Protein AF-0000000072259873 (afdb_homodimer)

InterPro domains:
  IPR001106 Aromatic amino acid lyase [PF00221] (1-383)
  IPR001106 Aromatic amino acid lyase [PTHR10362] (7-367)
  IPR001106 Aromatic amino acid lyase [cd00332] (1-366)
  IPR008948 L-Aspartase-like [SSF48557] (2-415)
  IPR022313 Phenylalanine/histidine ammonia-lyases, active site [PS00488] (54-70)
  IPR024083 Fumarase/histidase, N-terminal [G3DSA:1.10.275.10] (1-112)

Nearest PDB structures (foldseek):
  6v6h-assembly1_A  TM=9.613E-01  e=2.493E-31  Trypanosoma cruzi
  6v6h-assembly1_C  TM=9.613E-01  e=3.121E-31  Trypanosoma cruzi
  6v6h-assembly1_B  TM=9.587E-01  e=5.595E-31  Trypanosoma cruzi
  6s7q-assembly1_D  TM=9.414E-01  e=9.448E-26  Treponema denticola
  2nyn-assembly1_D  TM=9.181E-01  e=4.442E-23  Trichormus variabilis

Sequence (874 aa):
MGVGEPIPVEISKLMLILKLHALAKGFSGIQGQTLDRILWHIENDIIPVVPKQGSVGASGDLAPLSHLFLPLIGLGKVHVNGKILPTAEVLQEHHLSPIHLGPKEGLGLINGTQFIAAFGVKVLERFYNILAHADITGAMMLEGLLGSIKPFSSELHQLRPYKGNQHVAQTILNLLHESEIVHSHATCARVQDPYSLRCMPQVHGASRNAWLHLKQILEIEINSVTDNPVVFDENHTISGGNFHGQPIAMPLDYACFAASEIGNISDRRIYLSLEGDTPGVPKLLLKETGLNSGFMIPQYTTAALASENKGLCFPSSADSIPTSLGQEDHVSMGSIGARKALQVIENVEKILGVELFCAAQAVDFHAPLKSGKIMAALHEHVRTKIKHITEDQIMYEDMETAIEMIRSGELLNLAREIAEKEGLELETKWSGEFESYMGVGEPIPVEISKLMLILKLHALAKGFSGIQGQTLDRILWHIENDIIPVVPKQGSVGASGDLAPLSHLFLPLIGLGKVHVNGKILPTAEVLQEHHLSPIHLGPKEGLGLINGTQFIAAFGVKVLERFYNILAHADITGAMMLEGLLGSIKPFSSELHQLRPYKGNQHVAQTILNLLHESEIVHSHATCARVQDPYSLRCMPQVHGASRNAWLHLKQILEIEINSVTDNPVVFDENHTISGGNFHGQPIAMPLDYACFAASEIGNISDRRIYLSLEGDTPGVPKLLLKETGLNSGFMIPQYTTAALASENKGLCFPSSADSIPTSLGQEDHVSMGSIGARKALQVIENVEKILGVELFCAAQAVDFHAPLKSGKIMAALHEHVRTKIKHITEDQIMYEDMETAIEMIRSGELLNLAREIAEKEGLELETKWSGEFESY

Organism: Indibacter alkaliphilus (strain CCUG 57479 / KCTC 22604 / LW1) (NCBI:txid1189612)

Solvent-accessible surface area (backbone atoms only — not comparable to full-atom values): 43579 Å² total; per-residue (Å²): 113,46,42,72,63,60,50,60,65,70,48,44,44,41,25,53,53,47,44,51,55,34,51,68,70,62,37,41,69,63,60,69,66,60,54,52,50,55,49,49,30,64,75,67,52,45,32,39,51,27,37,63,39,63,46,52,11,48,58,9,22,37,23,42,31,45,36,50,48,30,45,52,54,35,34,59,38,23,35,48,92,92,38,79,40,53,22,47,59,54,31,53,77,67,74,46,76,58,55,83,73,56,94,48,29,62,51,41,62,23,27,15,39,38,64,36,49,27,42,44,54,50,34,55,56,53,50,48,48,48,56,55,46,48,48,52,37,46,42,43,32,33,45,27,54,62,37,75,69,65,38,37,39,65,75,64,35,62,41,42,67,44,67,31,27,41,40,42,18,48,38,38,51,39,46,48,43,81,20,44,44,46,58,71,51,72,79,51,87,76,81,72,65,35,32,46,66,36,25,42,24,38,51,55,8,35,29,45,48,39,48,48,53,36,50,60,51,47,57,49,55,72,70,20,50,28,39,55,54,33,32,80,50,98,88,40,69,45,63,50,33,54,16,52,25,36,57,58,12,48,44,32,27,43,33,23,33,34,46,37,41,56,25,46,38,45,41,42,45,46,54,58,58,34,65,35,81,38,90,72,34,39,45,27,60,22,81,70,45,79,97,40,62,54,52,50,63,64,46,52,53,31,50,51,45,40,53,52,34,48,72,58,34,50,43,38,42,53,42,65,67,60,38,77,94,51,46,40,39,50,29,12,20,16,46,56,17,27,55,43,24,42,50,33,44,54,46,28,35,48,34,50,6,46,32,39,53,52,17,51,52,33,41,60,51,50,60,88,54,41,56,7,72,43,42,37,50,50,49,51,55,48,48,74,78,40,71,84,69,74,65,73,66,91,52,65,67,55,40,52,52,32,22,48,44,48,72,70,41,53,56,60,54,47,39,53,50,45,20,59,77,68,73,45,64,64,76,53,98,47,35,79,66,75,68,58,129,114,46,41,72,62,62,49,60,66,70,47,43,44,42,24,52,52,46,44,51,54,32,51,69,71,61,36,43,70,64,60,70,66,59,54,52,50,54,49,50,29,63,75,66,53,45,33,40,50,26,36,64,39,62,46,53,11,48,56,9,20,38,24,41,31,44,36,52,49,30,44,52,56,36,35,59,38,24,35,48,93,90,38,78,40,53,23,48,60,54,31,54,77,69,74,48,76,58,55,83,73,55,92,50,29,62,49,41,62,22,28,15,38,36,64,36,48,29,40,44,53,51,35,54,56,53,50,49,49,48,55,56,47,49,49,52,36,48,43,44,32,32,46,28,54,61,39,75,69,65,40,38,37,66,74,64,36,63,41,42,65,44,66,30,27,41,40,43,18,48,37,39,51,39,47,47,43,83,19,45,45,46,59,70,50,73,80,49,86,75,81,72,68,34,30,47,66,36,24,41,26,40,50,56,7,35,30,44,48,40,48,47,52,35,49,58,50,48,56,49,54,72,71,19,49,27,39,54,54,32,32,79,50,98,88,40,68,43,61,49,33,53,14,52,27,36,57,56,12,47,44,33,28,42,34,24,31,35,46,37,40,54,24,46,38,45,40,41,45,46,53,56,58,34,66,35,80,39,90,72,33,38,44,28,59,22,83,68,46,78,96,39,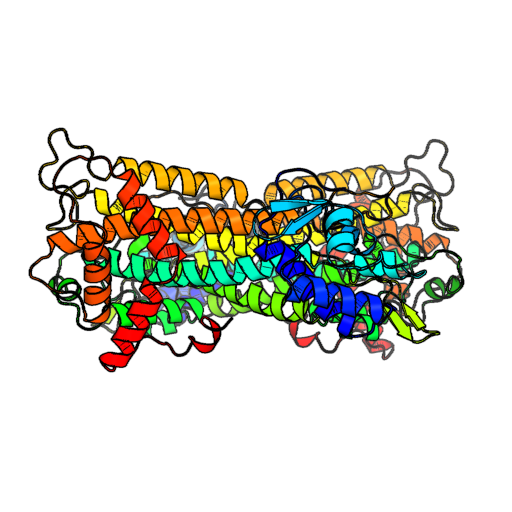62,53,52,51,63,64,47,52,53,30,50,51,44,40,52,52,34,48,72,58,32,51,43,37,41,52,41,63,68,62,37,77,94,51,45,41,38,49,28,12,20,16,45,54,19,25,53,42,25,40,51,34,45,54,46,27,35,46,33,50,5,44,32,38,54,52,17,51,52,32,42,58,52,50,60,88,54,42,57,6,71,44,45,37,52,51,48,51,54,48,48,74,77,40,71,85,69,73,64,75,67,91,50,65,68,54,41,52,52,32,20,47,45,50,71,70,41,53,58,63,53,48,38,53,52,45,20,60,76,68,72,46,64,65,77,53,98,47,35,77,66,74,72,58,127

pLDDT: mean 95.48, std 5.43, range [57.72, 98.94]

Secondary structure (DSSP, 8-state):
--EEEEPPHHHHHHHHHHHHHHHHTS-S---HHHHHHHHHHHHTT-EE--EEE----TTBTHHHHHHHHGGGGT-SEEEETTEEEEHHHHHHHTT-PPP---TTHHHHHH-BSHHHHHHHHHHHHHHHHHHHHHHHHHHHHHHHTT--SGGG-HHHHHSS--HHHHHHHHHHHHHTTT-HHHHTTTT-S-----HHHHTHHHHHHHHHHHHHHHHHHHHHHHTS---SSEEEETTEEE--STT--HHHHHHHHHHHHHHHHHHHHHHHHHHHHHS--STT--GGG-S--SS--TTHHHHHHHHHHHHHHHHHTS-GGG----BGGGTB-----HHHHHHHHHHHHHHHHHHHHHHHHHHHHHHHTTTTS---HHHHHHHHHHHHHSPPP-S----HHHHHHHHHHHHHTHHHHHHHHHHHHHT-----TTHHHHS--/--EEEEPPHHHHHHHHHHHHHHHHTS-S---HHHHHHHHHHHHTT-EE--EEE----TTBTHHHHHHHHGGGGT-SEEEETTEEEEHHHHHHHTT-PPP---TTHHHHHH-BSHHHHHHHHHHHHHHHHHHHHHHHHHHHHHHHTT--SGGG-HHHHHSS--HHHHHHHHHHHHHTTT-HHHHTTTT-S-----HHHHTHHHHHHHHHHHHHHHHHHHHHHHTS---SSEEEETTEEE--STT--HHHHHHHHHHHHHHHHHHHHHHHHHHHHHS--STT--GGG-S--SS--TTHHHHHHHHHHHHHHHHHTS-GGG----BGGGTB-----HHHHHHHHHHHHHHHHHHHHHHHHHHHHHHHTTTTS---HHHHHHHHHHHHHSPPP-S----HHHHHHHHHHHHHTHHHHHHHHHHHHHT-----TTHHHHS--

Structure (mmCIF, N/CA/C/O backbone):
data_AF-0000000072259873-model_v1
#
loop_
_entity.id
_entity.type
_entity.pdbx_description
1 polymer 'Histidine ammonia-lyase'
#
loop_
_atom_site.group_PDB
_atom_site.id
_atom_site.type_symbol
_atom_site.label_atom_id
_atom_site.label_alt_id
_atom_site.label_comp_id
_atom_site.label_asym_id
_atom_site.label_entity_id
_atom_site.label_seq_id
_atom_site.pdbx_PDB_ins_code
_atom_site.Cartn_x
_atom_site.Cartn_y
_atom_site.Cartn_z
_atom_site.occupancy
_atom_site.B_iso_or_equiv
_atom_site.auth_seq_id
_atom_site.auth_comp_id
_atom_site.auth_asym_id
_atom_site.auth_atom_id
_atom_site.pdbx_PDB_model_num
ATOM 1 N N . MET A 1 1 ? 25.469 3.295 -15.711 1 82.06 1 MET A N 1
ATOM 2 C CA . MET A 1 1 ? 25.734 4.641 -15.211 1 82.06 1 MET A CA 1
ATOM 3 C C . MET A 1 1 ? 24.438 5.445 -15.086 1 82.06 1 MET A C 1
ATOM 5 O O . MET A 1 1 ? 23.516 5.27 -15.875 1 82.06 1 MET A O 1
ATOM 9 N N . GLY A 1 2 ? 24.469 6.309 -14.047 1 89.12 2 GLY A N 1
ATOM 10 C CA . GLY A 1 2 ? 23.312 7.152 -13.797 1 89.12 2 GLY A CA 1
ATOM 11 C C . GLY A 1 2 ? 23.438 8.523 -14.43 1 89.12 2 GLY A C 1
ATOM 12 O O . GLY A 1 2 ? 24.5 8.891 -14.945 1 89.12 2 GLY A O 1
ATOM 13 N N . VAL A 1 3 ? 22.297 9.289 -14.516 1 90.88 3 VAL A N 1
ATOM 14 C CA . VAL A 1 3 ? 22.25 10.625 -15.102 1 90.88 3 VAL A CA 1
ATOM 15 C C . VAL A 1 3 ? 21.391 11.547 -14.242 1 90.88 3 VAL A C 1
ATOM 17 O O . VAL A 1 3 ? 20.766 11.102 -13.273 1 90.88 3 VAL A O 1
ATOM 20 N N . GLY A 1 4 ? 21.469 12.852 -14.547 1 91.75 4 GLY A N 1
ATOM 21 C CA . GLY A 1 4 ? 20.625 13.844 -13.875 1 91.75 4 GLY A CA 1
ATOM 22 C C . GLY A 1 4 ? 21.344 14.547 -12.734 1 91.75 4 GLY A C 1
ATOM 23 O O . GLY A 1 4 ? 22.547 14.352 -12.523 1 91.75 4 GLY A O 1
ATOM 24 N N . GLU A 1 5 ? 20.625 15.398 -12.07 1 95.75 5 GLU A N 1
ATOM 25 C CA . GLU A 1 5 ? 21.172 16.125 -10.93 1 95.75 5 GLU A CA 1
ATOM 26 C C . GLU A 1 5 ? 21.578 15.156 -9.82 1 95.75 5 GLU A C 1
ATOM 28 O O . GLU A 1 5 ? 20.984 14.094 -9.656 1 95.75 5 GLU A O 1
ATOM 33 N N . PRO A 1 6 ? 22.672 15.516 -9.109 1 97 6 PRO A N 1
ATOM 34 C CA . PRO A 1 6 ? 23.047 14.672 -7.969 1 97 6 PRO A CA 1
ATOM 35 C C . PRO A 1 6 ? 21.938 14.594 -6.914 1 97 6 PRO A C 1
ATOM 37 O O . PRO A 1 6 ? 21.219 15.57 -6.695 1 97 6 PRO A O 1
ATOM 40 N N . ILE A 1 7 ? 21.859 13.438 -6.332 1 97.81 7 ILE A N 1
ATOM 41 C CA . ILE A 1 7 ? 20.984 13.352 -5.164 1 97.81 7 ILE A CA 1
ATOM 42 C C . ILE A 1 7 ? 21.562 14.211 -4.035 1 97.81 7 ILE A C 1
ATOM 44 O O . ILE A 1 7 ? 22.734 14.594 -4.066 1 97.81 7 ILE A O 1
ATOM 48 N N . PRO A 1 8 ? 20.734 14.562 -3.053 1 97.25 8 PRO A N 1
ATOM 49 C CA . PRO A 1 8 ? 21.25 15.312 -1.908 1 97.25 8 PRO A CA 1
ATOM 50 C C . PRO A 1 8 ? 22.422 14.617 -1.218 1 97.25 8 PRO A C 1
ATOM 52 O O . PRO A 1 8 ? 22.422 13.391 -1.082 1 97.25 8 PRO A O 1
ATOM 55 N N . VAL A 1 9 ? 23.391 15.391 -0.7 1 98.38 9 VAL A N 1
ATOM 56 C CA . VAL A 1 9 ? 24.594 14.891 -0.061 1 98.38 9 VAL A CA 1
ATOM 57 C C . VAL A 1 9 ? 24.219 14.023 1.14 1 98.38 9 VAL A C 1
ATOM 59 O O . VAL A 1 9 ? 24.844 12.992 1.387 1 98.38 9 VAL A O 1
ATOM 62 N N . GLU A 1 10 ? 23.172 14.422 1.828 1 98.06 10 GLU A N 1
ATOM 63 C CA . GLU A 1 10 ? 22.734 13.688 3.012 1 98.06 10 GLU A CA 1
ATOM 64 C C . GLU A 1 10 ? 22.297 12.273 2.654 1 98.06 10 GLU A C 1
ATOM 66 O O . GLU A 1 10 ? 22.562 11.328 3.402 1 98.06 10 GLU A O 1
ATOM 71 N N . ILE A 1 11 ? 21.656 12.102 1.551 1 98.44 11 ILE A N 1
ATOM 72 C CA . ILE A 1 11 ? 21.172 10.789 1.131 1 98.44 11 ILE A CA 1
ATOM 73 C C . ILE A 1 11 ? 22.359 9.938 0.672 1 98.44 11 ILE A C 1
ATOM 75 O O . ILE A 1 11 ? 22.406 8.742 0.97 1 98.44 11 ILE A O 1
ATOM 79 N N . SER A 1 12 ? 23.266 10.562 -0.066 1 98.56 12 SER A N 1
ATOM 80 C CA . SER A 1 12 ? 24.484 9.844 -0.467 1 98.56 12 SER A CA 1
ATOM 81 C C . SER A 1 12 ? 25.266 9.359 0.749 1 98.56 12 SER A C 1
ATOM 83 O O . SER A 1 12 ? 25.75 8.227 0.765 1 98.56 12 SER A O 1
ATOM 85 N N . LYS A 1 13 ? 25.406 10.172 1.734 1 98.75 13 LYS A N 1
ATOM 86 C CA . LYS A 1 13 ? 26.078 9.773 2.971 1 98.75 13 LYS A CA 1
ATOM 87 C C . LYS A 1 13 ? 25.328 8.625 3.652 1 98.75 13 LYS A C 1
ATOM 89 O O . LYS A 1 13 ? 25.969 7.691 4.152 1 98.75 13 LYS A O 1
ATOM 94 N N . LEU A 1 14 ? 24 8.711 3.672 1 98.56 14 LEU A N 1
ATOM 95 C CA . LEU A 1 14 ? 23.188 7.648 4.254 1 98.56 14 LEU A CA 1
ATOM 96 C C . LEU A 1 14 ? 23.375 6.34 3.494 1 98.56 14 LEU A C 1
ATOM 98 O O . LEU A 1 14 ? 23.391 5.266 4.098 1 98.56 14 LEU A O 1
ATOM 102 N N . MET A 1 15 ? 23.531 6.434 2.199 1 98.5 15 MET A N 1
ATOM 103 C CA . MET A 1 15 ? 23.828 5.242 1.413 1 98.5 15 MET A CA 1
ATOM 104 C C . MET A 1 15 ? 25.125 4.594 1.894 1 98.5 15 MET A C 1
ATOM 106 O O . MET A 1 15 ? 25.188 3.375 2.053 1 98.5 15 MET A O 1
ATOM 110 N N . LEU A 1 16 ? 26.156 5.441 2.109 1 98.69 16 LEU A N 1
ATOM 111 C CA . LEU A 1 16 ? 27.438 4.934 2.605 1 98.69 16 LEU A CA 1
ATOM 112 C C . LEU A 1 16 ? 27.25 4.227 3.945 1 98.69 16 LEU A C 1
ATOM 114 O O . LEU A 1 16 ? 27.797 3.139 4.156 1 98.69 16 LEU A O 1
ATOM 118 N N . ILE A 1 17 ? 26.484 4.848 4.812 1 98.75 17 ILE A N 1
ATOM 119 C CA . ILE A 1 17 ? 26.281 4.32 6.156 1 98.75 17 ILE A CA 1
ATOM 120 C C . ILE A 1 17 ? 25.562 2.975 6.078 1 98.75 17 ILE A C 1
ATOM 122 O O . ILE A 1 17 ? 25.969 2.006 6.723 1 98.75 17 ILE A O 1
ATOM 126 N N . LEU A 1 18 ? 24.516 2.871 5.281 1 98.31 18 LEU A N 1
ATOM 127 C CA . LEU A 1 18 ? 23.734 1.647 5.152 1 98.31 18 LEU A CA 1
ATOM 128 C C . LEU A 1 18 ? 24.562 0.542 4.5 1 98.31 18 LEU A C 1
ATOM 130 O O . LEU A 1 18 ? 24.453 -0.625 4.887 1 98.31 18 LEU A O 1
ATOM 134 N N . LYS A 1 19 ? 25.359 0.939 3.512 1 98 19 LYS A N 1
ATOM 135 C CA . LYS A 1 19 ? 26.219 -0.059 2.867 1 98 19 LYS A CA 1
ATOM 136 C C . LYS A 1 19 ? 27.281 -0.575 3.826 1 98 19 LYS A C 1
ATOM 138 O O . LYS A 1 19 ? 27.562 -1.776 3.869 1 98 19 LYS A O 1
ATOM 143 N N . LEU A 1 20 ? 27.906 0.383 4.535 1 98 20 LEU A N 1
ATOM 144 C CA . LEU A 1 20 ? 28.906 -0.019 5.52 1 98 20 LEU A CA 1
ATOM 145 C C . LEU A 1 20 ? 28.312 -0.998 6.527 1 98 20 LEU A C 1
ATOM 147 O O . LEU A 1 20 ? 28.938 -2.002 6.867 1 98 20 LEU A O 1
ATOM 151 N N . HIS A 1 21 ? 27.141 -0.717 6.98 1 97.88 21 HIS A N 1
ATOM 152 C CA . HIS A 1 21 ? 26.453 -1.581 7.93 1 97.88 21 HIS A CA 1
ATOM 153 C C . HIS A 1 21 ? 26.203 -2.963 7.34 1 97.88 21 HIS A C 1
ATOM 155 O O . HIS A 1 21 ? 26.453 -3.979 7.992 1 97.88 21 HIS A O 1
ATOM 161 N N . ALA A 1 22 ? 25.719 -3.021 6.117 1 96.5 22 ALA A N 1
ATOM 162 C CA . ALA A 1 22 ? 25.438 -4.285 5.445 1 96.5 22 ALA A CA 1
ATOM 163 C C . ALA A 1 22 ? 26.703 -5.102 5.242 1 96.5 22 ALA A C 1
ATOM 165 O O . ALA A 1 22 ? 26.719 -6.312 5.469 1 96.5 22 ALA A O 1
ATOM 166 N N . LEU A 1 23 ? 27.766 -4.426 4.805 1 96.69 23 LEU A N 1
ATOM 167 C CA . LEU A 1 23 ? 29.047 -5.094 4.562 1 96.69 23 LEU A CA 1
ATOM 168 C C . LEU A 1 23 ? 29.641 -5.613 5.863 1 96.69 23 LEU A C 1
ATOM 170 O O . LEU A 1 23 ? 30.25 -6.684 5.883 1 96.69 23 LEU A O 1
ATOM 174 N N . ALA A 1 24 ? 29.422 -4.891 6.906 1 96.62 24 ALA A N 1
ATOM 175 C CA . ALA A 1 24 ? 30.016 -5.227 8.203 1 96.62 24 ALA A CA 1
ATOM 176 C C . ALA A 1 24 ? 29.359 -6.477 8.789 1 96.62 24 ALA A C 1
ATOM 178 O O . ALA A 1 24 ? 29.891 -7.07 9.734 1 96.62 24 ALA A O 1
ATOM 179 N N . LYS A 1 25 ? 28.281 -6.926 8.234 1 95.75 25 LYS A N 1
ATOM 180 C CA . LYS A 1 25 ? 27.656 -8.164 8.68 1 95.75 25 LYS A CA 1
ATOM 181 C C . LYS A 1 25 ? 28.5 -9.375 8.305 1 95.75 25 LYS A C 1
ATOM 183 O O . LYS A 1 25 ? 28.312 -10.461 8.859 1 95.75 25 LYS A O 1
ATOM 188 N N . GLY A 1 26 ? 29.359 -9.281 7.258 1 94.94 26 GLY A N 1
ATOM 189 C CA . GLY A 1 26 ? 30.406 -10.266 7.055 1 94.94 26 GLY A CA 1
ATOM 190 C C . GLY A 1 26 ? 30.031 -11.336 6.047 1 94.94 26 GLY A C 1
ATOM 191 O O . GLY A 1 26 ? 30.594 -12.438 6.07 1 94.94 26 GLY A O 1
ATOM 192 N N . PHE A 1 27 ? 29.094 -11 5.141 1 96.75 27 PHE A N 1
ATOM 193 C CA . PHE A 1 27 ? 28.641 -12.031 4.215 1 96.75 27 PHE A CA 1
ATOM 194 C C . PHE A 1 27 ? 28.984 -11.656 2.777 1 96.75 27 PHE A C 1
ATOM 196 O O . PHE A 1 27 ? 28.484 -12.273 1.834 1 96.75 27 PHE A O 1
ATOM 203 N N . SER A 1 28 ? 29.844 -10.625 2.521 1 94.31 28 SER A N 1
ATOM 204 C CA . SER A 1 28 ? 30.078 -10.117 1.173 1 94.31 28 SER A CA 1
ATOM 205 C C . SER A 1 28 ? 31.484 -10.43 0.703 1 94.31 28 SER A C 1
ATOM 207 O O . SER A 1 28 ? 31.828 -10.211 -0.466 1 94.31 28 SER A O 1
ATOM 209 N N . GLY A 1 29 ? 32.344 -10.945 1.483 1 91.19 29 GLY A N 1
ATOM 210 C CA . GLY A 1 29 ? 33.688 -11.305 1.09 1 91.19 29 GLY A CA 1
ATOM 211 C C . GLY A 1 29 ? 34.531 -10.109 0.732 1 91.19 29 GLY A C 1
ATOM 212 O O . GLY A 1 29 ? 35.25 -10.125 -0.272 1 91.19 29 GLY A O 1
ATOM 213 N N . ILE A 1 30 ? 34.469 -9.07 1.539 1 92.31 30 ILE A N 1
ATOM 214 C CA . ILE A 1 30 ? 35.188 -7.848 1.238 1 92.31 30 ILE A CA 1
ATOM 215 C C . ILE A 1 30 ? 36.406 -7.719 2.172 1 92.31 30 ILE A C 1
ATOM 217 O O . ILE A 1 30 ? 36.406 -8.297 3.26 1 92.31 30 ILE A O 1
ATOM 221 N N . GLN A 1 31 ? 37.344 -6.938 1.715 1 93.81 31 GLN A N 1
ATOM 222 C CA . GLN A 1 31 ? 38.562 -6.672 2.502 1 93.81 31 GLN A CA 1
ATOM 223 C C . GLN A 1 31 ? 38.281 -5.645 3.594 1 93.81 31 GLN A C 1
ATOM 225 O O . GLN A 1 31 ? 37.438 -4.75 3.418 1 93.81 31 GLN A O 1
ATOM 230 N N . GLY A 1 32 ? 39.062 -5.742 4.707 1 95.06 32 GLY A N 1
ATOM 231 C CA . GLY A 1 32 ? 38.938 -4.781 5.793 1 95.06 32 GLY A CA 1
ATOM 232 C C . GLY A 1 32 ? 39.25 -3.361 5.375 1 95.06 32 GLY A C 1
ATOM 233 O O . GLY A 1 32 ? 38.625 -2.41 5.816 1 95.06 32 GLY A O 1
ATOM 234 N N . GLN A 1 33 ? 40.219 -3.221 4.477 1 95.56 33 GLN A N 1
ATOM 235 C CA . GLN A 1 33 ? 40.656 -1.896 4.043 1 95.56 33 GLN A CA 1
ATOM 236 C C . GLN A 1 33 ? 39.562 -1.169 3.293 1 95.56 33 GLN A C 1
ATOM 238 O O . GLN A 1 33 ? 39.469 0.057 3.363 1 95.56 33 GLN A O 1
ATOM 243 N N . THR A 1 34 ? 38.812 -1.921 2.59 1 96.31 34 THR A N 1
ATOM 244 C CA . THR A 1 34 ? 37.656 -1.339 1.877 1 96.31 34 THR A CA 1
ATOM 245 C C . THR A 1 34 ? 36.656 -0.726 2.855 1 96.31 34 THR A C 1
ATOM 247 O O . THR A 1 34 ? 36.219 0.401 2.656 1 96.31 34 THR A O 1
ATOM 250 N N . LEU A 1 35 ? 36.375 -1.424 3.971 1 96.81 35 LEU A N 1
ATOM 251 C CA . LEU A 1 35 ? 35.469 -0.927 5 1 96.81 35 LEU A CA 1
ATOM 252 C C . LEU A 1 35 ? 36.031 0.325 5.664 1 96.81 35 LEU A C 1
ATOM 254 O O . LEU A 1 35 ? 35.312 1.29 5.902 1 96.81 35 LEU A O 1
ATOM 258 N N . ASP A 1 36 ? 37.312 0.256 5.918 1 97.75 36 ASP A N 1
ATOM 259 C CA . ASP A 1 36 ? 37.969 1.386 6.559 1 97.75 36 ASP A CA 1
ATOM 260 C C . ASP A 1 36 ? 37.875 2.641 5.695 1 97.75 36 ASP A C 1
ATOM 262 O O . ASP A 1 36 ? 37.688 3.744 6.211 1 97.75 36 ASP A O 1
ATOM 266 N N . ARG A 1 37 ? 38.031 2.463 4.453 1 98.06 37 ARG A N 1
ATOM 267 C CA . ARG A 1 37 ? 37.969 3.607 3.551 1 98.06 37 ARG A CA 1
ATOM 268 C C . ARG A 1 37 ? 36.562 4.191 3.484 1 98.06 37 ARG A C 1
ATOM 270 O O . ARG A 1 37 ? 36.406 5.406 3.396 1 98.06 37 ARG A O 1
ATOM 277 N N . ILE A 1 38 ? 35.531 3.357 3.43 1 98.44 38 ILE A N 1
ATOM 278 C CA . ILE A 1 38 ? 34.156 3.84 3.453 1 98.44 38 ILE A CA 1
ATOM 279 C C . ILE A 1 38 ? 33.938 4.656 4.719 1 98.44 38 ILE A C 1
ATOM 281 O O . ILE A 1 38 ? 33.344 5.746 4.664 1 98.44 38 ILE A O 1
ATOM 285 N N . LEU A 1 39 ? 34.406 4.129 5.84 1 98.44 39 LEU A N 1
ATOM 286 C CA . LEU A 1 39 ? 34.281 4.828 7.113 1 98.44 39 LEU A CA 1
ATOM 287 C C . LEU A 1 39 ? 34.969 6.176 7.062 1 98.44 39 LEU A C 1
ATOM 289 O O . LEU A 1 39 ? 34.469 7.168 7.598 1 98.44 39 LEU A O 1
ATOM 293 N N . TRP A 1 40 ? 36.156 6.195 6.469 1 98.5 40 TRP A N 1
ATOM 294 C CA . TRP A 1 40 ? 36.938 7.434 6.316 1 98.5 40 TRP A CA 1
ATOM 295 C C . TRP A 1 40 ? 36.094 8.477 5.562 1 98.5 40 TRP A C 1
ATOM 297 O O . TRP A 1 40 ? 36.094 9.648 5.949 1 98.5 40 TRP A O 1
ATOM 307 N N . HIS A 1 41 ? 35.469 8.07 4.453 1 98.75 41 HIS A N 1
ATOM 308 C CA . HIS A 1 41 ? 34.625 8.984 3.695 1 98.75 41 HIS A CA 1
ATOM 309 C C . HIS A 1 41 ? 33.5 9.555 4.57 1 98.75 41 HIS A C 1
ATOM 311 O O . HIS A 1 41 ? 33.219 10.758 4.531 1 98.75 41 HIS A O 1
ATOM 317 N N . ILE A 1 42 ? 32.844 8.727 5.363 1 98.62 42 ILE A N 1
ATOM 318 C CA . ILE A 1 42 ? 31.75 9.133 6.23 1 98.62 42 ILE A CA 1
ATOM 319 C C . ILE A 1 42 ? 32.25 10.109 7.289 1 98.62 42 ILE A C 1
ATOM 321 O O . ILE A 1 42 ? 31.672 11.18 7.477 1 98.62 42 ILE A O 1
ATOM 325 N N . GLU A 1 43 ? 33.375 9.781 7.895 1 98.38 43 GLU A N 1
ATOM 326 C CA . GLU A 1 43 ? 33.875 10.539 9.023 1 98.38 43 GLU A CA 1
ATOM 327 C C . GLU A 1 43 ? 34.438 11.898 8.578 1 98.38 43 GLU A C 1
ATOM 329 O O . GLU A 1 43 ? 34.375 12.875 9.328 1 98.38 43 GLU A O 1
ATOM 334 N N . ASN A 1 44 ? 34.906 11.992 7.387 1 98.31 44 ASN A N 1
ATOM 335 C CA . ASN A 1 44 ? 35.531 13.227 6.906 1 98.31 44 ASN A CA 1
ATOM 336 C C . ASN A 1 44 ? 34.594 14.031 6.035 1 98.31 44 ASN A C 1
ATOM 338 O O . ASN A 1 44 ? 34.969 15.062 5.473 1 98.31 44 ASN A O 1
ATOM 342 N N . ASP A 1 45 ? 33.344 13.57 5.848 1 98.5 45 ASP A N 1
ATOM 343 C CA . ASP A 1 45 ? 32.344 14.219 5.043 1 98.5 45 ASP A CA 1
ATOM 344 C C . ASP A 1 45 ? 32.812 14.43 3.609 1 98.5 45 ASP A C 1
ATOM 346 O O . ASP A 1 45 ? 32.688 15.531 3.066 1 98.5 45 ASP A O 1
ATOM 350 N N . ILE A 1 46 ? 33.5 13.516 3.154 1 98.75 46 ILE A N 1
ATOM 351 C CA . ILE A 1 46 ? 33.844 13.422 1.74 1 98.75 46 ILE A CA 1
ATOM 352 C C . ILE A 1 46 ? 32.938 12.438 1.044 1 98.75 46 ILE A C 1
ATOM 354 O O . ILE A 1 46 ? 33.188 11.227 1.037 1 98.75 46 ILE A O 1
ATOM 358 N N . ILE A 1 47 ? 31.875 12.953 0.494 1 98.88 47 ILE A N 1
ATOM 359 C CA . ILE A 1 47 ? 30.719 12.133 0.143 1 98.88 47 ILE A CA 1
ATOM 360 C C . ILE A 1 47 ? 30.609 12.023 -1.376 1 98.88 47 ILE A C 1
ATOM 362 O O . ILE A 1 47 ? 30.609 13.039 -2.08 1 98.88 47 ILE A O 1
ATOM 366 N N . PRO A 1 48 ? 30.453 10.852 -1.902 1 98.75 48 PRO A N 1
ATOM 367 C CA . PRO A 1 48 ? 30.406 10.633 -3.35 1 98.75 48 PRO A CA 1
ATOM 368 C C . PRO A 1 48 ? 29.219 11.344 -4.004 1 98.75 48 PRO A C 1
ATOM 370 O O . PRO A 1 48 ? 28.141 11.414 -3.418 1 98.75 48 PRO A O 1
ATOM 373 N N . VAL A 1 49 ? 29.422 11.836 -5.27 1 98.44 49 VAL A N 1
ATOM 374 C CA . VAL A 1 49 ? 28.344 12.398 -6.094 1 98.44 49 VAL A CA 1
ATOM 375 C C . VAL A 1 49 ? 27.594 11.273 -6.797 1 98.44 49 VAL A C 1
ATOM 377 O O . VAL A 1 49 ? 28.188 10.492 -7.539 1 98.44 49 VAL A O 1
ATOM 380 N N . VAL A 1 50 ? 26.344 11.133 -6.539 1 97.94 50 VAL A N 1
ATOM 381 C CA . VAL A 1 50 ? 25.5 10.086 -7.117 1 97.94 50 VAL A CA 1
ATOM 382 C C . VAL A 1 50 ? 24.375 10.719 -7.922 1 97.94 50 VAL A C 1
ATOM 384 O O . VAL A 1 50 ? 23.562 11.461 -7.379 1 97.94 50 VAL A O 1
ATOM 387 N N . PRO A 1 51 ? 24.328 10.445 -9.219 1 95.88 51 PRO A N 1
ATOM 388 C CA . PRO A 1 51 ? 23.219 10.977 -10.016 1 95.88 51 PRO A CA 1
ATOM 389 C C . PRO A 1 51 ? 21.875 10.383 -9.609 1 95.88 51 PRO A C 1
ATOM 391 O O . PRO A 1 51 ? 21.797 9.219 -9.219 1 95.88 51 PRO A O 1
ATOM 394 N N . LYS A 1 52 ? 20.812 11.062 -9.836 1 95.94 52 LYS A N 1
ATOM 395 C CA . LYS A 1 52 ? 19.484 10.75 -9.312 1 95.94 52 LYS A CA 1
ATOM 396 C C . LYS A 1 52 ? 18.781 9.711 -10.18 1 95.94 52 LYS A C 1
ATOM 398 O O . LYS A 1 52 ? 17.984 8.914 -9.672 1 95.94 52 LYS A O 1
ATOM 403 N N . GLN A 1 53 ? 19.016 9.625 -11.508 1 93.94 53 GLN A N 1
ATOM 404 C CA . GLN A 1 53 ? 18.25 8.789 -12.422 1 93.94 53 GLN A CA 1
ATOM 405 C C . GLN A 1 53 ? 19.109 7.68 -13.016 1 93.94 53 GLN A C 1
ATOM 407 O O . GLN A 1 53 ? 20.328 7.852 -13.18 1 93.94 53 GLN A O 1
ATOM 412 N N . GLY A 1 54 ? 18.438 6.555 -13.281 1 89.12 54 GLY A N 1
ATOM 413 C CA . GLY A 1 54 ? 19.156 5.535 -14.039 1 89.12 54 GLY A CA 1
ATOM 414 C C . GLY A 1 54 ? 19.047 4.152 -13.422 1 89.12 54 GLY A C 1
ATOM 415 O O . GLY A 1 54 ? 19.422 3.16 -14.047 1 89.12 54 GLY A O 1
ATOM 416 N N . SER A 1 55 ? 18.484 4.062 -12.234 1 90.38 55 SER A N 1
ATOM 417 C CA . SER A 1 55 ? 18.344 2.756 -11.594 1 90.38 55 SER A CA 1
ATOM 418 C C . SER A 1 55 ? 17 2.115 -11.945 1 90.38 55 SER A C 1
ATOM 420 O O . SER A 1 55 ? 15.953 2.758 -11.836 1 90.38 55 SER A O 1
ATOM 422 N N . VAL A 1 56 ? 17.016 0.839 -12.336 1 87.31 56 VAL A N 1
ATOM 423 C CA . VAL A 1 56 ? 15.789 0.083 -12.586 1 87.31 56 VAL A CA 1
ATOM 424 C C . VAL A 1 56 ? 15.523 -0.87 -11.43 1 87.31 56 VAL A C 1
ATOM 426 O O . VAL A 1 56 ? 14.523 -1.598 -11.43 1 87.31 56 VAL A O 1
ATOM 429 N N . GLY A 1 57 ? 16.406 -0.883 -10.477 1 86.5 57 GLY A N 1
ATOM 430 C CA . GLY A 1 57 ? 16.266 -1.818 -9.375 1 86.5 57 GLY A CA 1
ATOM 431 C C . GLY A 1 57 ? 16.875 -3.18 -9.664 1 86.5 57 GLY A C 1
ATOM 432 O O . GLY A 1 57 ? 16.438 -4.188 -9.102 1 86.5 57 GLY A O 1
ATOM 433 N N . ALA A 1 58 ? 17.797 -3.219 -10.547 1 81.75 58 ALA A N 1
ATOM 434 C CA . ALA A 1 58 ? 18.516 -4.445 -10.891 1 81.75 58 ALA A CA 1
ATOM 435 C C . ALA A 1 58 ? 19.703 -4.668 -9.961 1 81.75 58 ALA A C 1
ATOM 437 O O . ALA A 1 58 ? 20.484 -3.75 -9.719 1 81.75 58 ALA A O 1
ATOM 438 N N . SER A 1 59 ? 19.812 -5.914 -9.453 1 80.69 59 SER A N 1
ATOM 439 C CA . SER A 1 59 ? 20.828 -6.246 -8.469 1 80.69 59 SER A CA 1
ATOM 440 C C . SER A 1 59 ? 20.781 -5.305 -7.273 1 80.69 59 SER A C 1
ATOM 442 O O . SER A 1 59 ? 21.812 -4.91 -6.738 1 80.69 59 SER A O 1
ATOM 444 N N . GLY A 1 60 ? 19.578 -4.863 -7.105 1 82.88 60 GLY A N 1
ATOM 445 C CA . GLY A 1 60 ? 19.328 -3.807 -6.137 1 82.88 60 GLY A CA 1
ATOM 446 C C . GLY A 1 60 ? 19.375 -2.416 -6.742 1 82.88 60 GLY A C 1
ATOM 447 O O . GLY A 1 60 ? 18.375 -1.947 -7.301 1 82.88 60 GLY A O 1
ATOM 448 N N . ASP A 1 61 ? 20.594 -1.805 -6.75 1 89.31 61 ASP A N 1
ATOM 449 C CA . ASP A 1 61 ? 20.797 -0.468 -7.297 1 89.31 61 ASP A CA 1
ATOM 450 C C . ASP A 1 61 ? 22.188 -0.338 -7.918 1 89.31 61 ASP A C 1
ATOM 452 O O . ASP A 1 61 ? 22.984 0.507 -7.5 1 89.31 61 ASP A O 1
ATOM 456 N N . LEU A 1 62 ? 22.344 -1.002 -9.055 1 89.12 62 LEU A N 1
ATOM 457 C CA . LEU A 1 62 ? 23.672 -1.112 -9.664 1 89.12 62 LEU A CA 1
ATOM 458 C C . LEU A 1 62 ? 24.203 0.26 -10.062 1 89.12 62 LEU A C 1
ATOM 460 O O . LEU A 1 62 ? 25.328 0.624 -9.711 1 89.12 62 LEU A O 1
ATOM 464 N N . ALA A 1 63 ? 23.391 1.066 -10.664 1 90.88 63 ALA A N 1
ATOM 465 C CA . ALA A 1 63 ? 23.844 2.326 -11.242 1 90.88 63 ALA A CA 1
ATOM 466 C C . ALA A 1 63 ? 24.234 3.324 -10.156 1 90.88 63 ALA A C 1
ATOM 468 O O . ALA A 1 63 ? 25.359 3.816 -10.125 1 90.88 63 ALA A O 1
ATOM 469 N N . PRO A 1 64 ? 23.359 3.572 -9.227 1 94.81 64 PRO A N 1
ATOM 470 C CA . PRO A 1 64 ? 23.766 4.551 -8.211 1 94.81 64 PRO A CA 1
ATOM 471 C C . PRO A 1 64 ? 24.875 4.039 -7.297 1 94.81 64 PRO A C 1
ATOM 473 O O . PRO A 1 64 ? 25.719 4.816 -6.867 1 94.81 64 PRO A O 1
ATOM 476 N N . LEU A 1 65 ? 24.922 2.764 -7.004 1 95.75 65 LEU A N 1
ATOM 477 C CA . LEU A 1 65 ? 25.984 2.23 -6.145 1 95.75 65 LEU A CA 1
ATOM 478 C C . LEU A 1 65 ? 27.328 2.27 -6.852 1 95.75 65 LEU A C 1
ATOM 480 O O . LEU A 1 65 ? 28.375 2.436 -6.207 1 95.75 65 LEU A O 1
ATOM 484 N N . SER A 1 66 ? 27.344 2.123 -8.141 1 94.94 66 SER A N 1
ATOM 485 C CA . SER A 1 66 ? 28.578 2.275 -8.891 1 94.94 66 SER A CA 1
ATOM 486 C C . SER A 1 66 ? 29.172 3.672 -8.711 1 94.94 66 SER A C 1
ATOM 488 O O . SER A 1 66 ? 30.375 3.82 -8.484 1 94.94 66 SER A O 1
ATOM 490 N N . HIS A 1 67 ? 28.344 4.645 -8.773 1 95.81 67 HIS A N 1
ATOM 491 C CA . HIS A 1 67 ? 28.797 6.016 -8.562 1 95.81 67 HIS A CA 1
ATOM 492 C C . HIS A 1 67 ? 29.234 6.234 -7.117 1 95.81 67 HIS A C 1
ATOM 494 O O . HIS A 1 67 ? 30.188 6.98 -6.855 1 95.81 67 HIS A O 1
ATOM 500 N N . LEU A 1 68 ? 28.531 5.625 -6.23 1 97.56 68 LEU A N 1
ATOM 501 C CA . LEU A 1 68 ? 28.812 5.758 -4.805 1 97.56 68 LEU A CA 1
ATOM 502 C C . LEU A 1 68 ? 30.234 5.289 -4.48 1 97.56 68 LEU A C 1
ATOM 504 O O . LEU A 1 68 ? 30.875 5.836 -3.592 1 97.56 68 LEU A O 1
ATOM 508 N N . PHE A 1 69 ? 30.734 4.312 -5.277 1 97.38 69 PHE A N 1
ATOM 509 C CA . PHE A 1 69 ? 31.953 3.656 -4.828 1 97.38 69 PHE A CA 1
ATOM 510 C C . PHE A 1 69 ? 33.094 3.889 -5.816 1 97.38 69 PHE A C 1
ATOM 512 O O . PHE A 1 69 ? 34.219 3.445 -5.59 1 97.38 69 PHE A O 1
ATOM 519 N N . LEU A 1 70 ? 32.875 4.613 -6.922 1 97.19 70 LEU A N 1
ATOM 520 C CA . LEU A 1 70 ? 33.938 5.02 -7.82 1 97.19 70 LEU A CA 1
ATOM 521 C C . LEU A 1 70 ? 35.062 5.691 -7.051 1 97.19 70 LEU A C 1
ATOM 523 O O . LEU A 1 70 ? 36.25 5.477 -7.352 1 97.19 70 LEU A O 1
ATOM 527 N N . PRO A 1 71 ? 34.75 6.496 -6.047 1 97.94 71 PRO A N 1
ATOM 528 C CA . PRO A 1 71 ? 35.812 7.199 -5.324 1 97.94 71 PRO A CA 1
ATOM 529 C C . PRO A 1 71 ? 36.812 6.246 -4.645 1 97.94 71 PRO A C 1
ATOM 531 O O . PRO A 1 71 ? 37.969 6.594 -4.449 1 97.94 71 PRO A O 1
ATOM 534 N N . LEU A 1 72 ? 36.375 5.031 -4.281 1 97.75 72 LEU A N 1
ATOM 535 C CA . LEU A 1 72 ? 37.281 4.074 -3.637 1 97.75 72 LEU A CA 1
ATOM 536 C C . LEU A 1 72 ? 38.469 3.744 -4.539 1 97.75 72 LEU A C 1
ATOM 538 O O . LEU A 1 72 ? 39.562 3.457 -4.055 1 97.75 72 LEU A O 1
ATOM 542 N N . ILE A 1 73 ? 38.219 3.824 -5.828 1 97.31 73 ILE A N 1
ATOM 543 C CA . ILE A 1 73 ? 39.281 3.465 -6.762 1 97.31 73 ILE A CA 1
ATOM 544 C C . ILE A 1 73 ? 39.812 4.723 -7.441 1 97.31 73 ILE A C 1
ATOM 546 O O . ILE A 1 73 ? 40.375 4.652 -8.531 1 97.31 73 ILE A O 1
ATOM 550 N N . GLY A 1 74 ? 39.562 5.816 -6.879 1 97.5 74 GLY A N 1
ATOM 551 C CA . GLY A 1 74 ? 40.156 7.078 -7.293 1 97.5 74 GLY A CA 1
ATOM 552 C C . GLY A 1 74 ? 39.438 7.73 -8.453 1 97.5 74 GLY A C 1
ATOM 553 O O . GLY A 1 74 ? 39.938 8.672 -9.062 1 97.5 74 GLY A O 1
ATOM 554 N N . LEU A 1 75 ? 38.25 7.289 -8.828 1 97.31 75 LEU A N 1
ATOM 555 C CA . LEU A 1 75 ? 37.469 7.812 -9.938 1 97.31 75 LEU A CA 1
ATOM 556 C C . LEU A 1 75 ? 36.219 8.523 -9.43 1 97.31 75 LEU A C 1
ATOM 558 O O . LEU A 1 75 ? 35.906 8.461 -8.234 1 97.31 75 LEU A O 1
ATOM 562 N N . GLY A 1 76 ? 35.531 9.227 -10.305 1 97.31 76 GLY A N 1
ATOM 563 C CA . GLY A 1 76 ? 34.312 9.922 -9.945 1 97.31 76 GLY A CA 1
ATOM 564 C C . GLY A 1 76 ? 34.562 11.234 -9.219 1 97.31 76 GLY A C 1
ATOM 565 O O . GLY A 1 76 ? 35.625 11.836 -9.359 1 97.31 76 GLY A O 1
ATOM 566 N N . LYS A 1 77 ? 33.469 11.703 -8.586 1 98.44 77 LYS A N 1
ATOM 567 C CA . LYS A 1 77 ? 33.5 12.992 -7.898 1 98.44 77 LYS A CA 1
ATOM 568 C C . LYS A 1 77 ? 32.969 12.867 -6.477 1 98.44 77 LYS A C 1
ATOM 570 O O . LYS A 1 77 ? 32.219 11.922 -6.168 1 98.44 77 LYS A O 1
ATOM 575 N N . VAL A 1 78 ? 33.406 13.789 -5.645 1 98.81 78 VAL A N 1
ATOM 576 C CA . VAL A 1 78 ? 32.969 13.805 -4.258 1 98.81 78 VAL A CA 1
ATOM 577 C C . VAL A 1 78 ? 32.562 15.234 -3.859 1 98.81 78 VAL A C 1
ATOM 579 O O . VAL A 1 78 ? 33.094 16.203 -4.43 1 98.81 78 VAL A O 1
ATOM 582 N N . HIS A 1 79 ? 31.609 15.297 -2.965 1 98.69 79 HIS A N 1
ATOM 583 C CA . HIS A 1 79 ? 31.312 16.547 -2.268 1 98.69 79 HIS A CA 1
ATOM 584 C C . HIS A 1 79 ? 32.312 16.781 -1.137 1 98.69 79 HIS A C 1
ATOM 586 O O . HIS A 1 79 ? 32.5 15.922 -0.279 1 98.69 79 HIS A O 1
ATOM 592 N N . VAL A 1 80 ? 32.969 17.938 -1.112 1 97.88 80 VAL A N 1
ATOM 593 C CA . VAL A 1 80 ? 33.875 18.375 -0.049 1 97.88 80 VAL A CA 1
ATOM 594 C C . VAL A 1 80 ? 33.625 19.844 0.275 1 97.88 80 VAL A C 1
ATOM 596 O O . VAL A 1 80 ? 33.812 20.719 -0.578 1 97.88 80 VAL A O 1
ATOM 599 N N . ASN A 1 81 ? 33.125 20.125 1.481 1 96.12 81 ASN A N 1
ATOM 600 C CA . ASN A 1 81 ? 32.906 21.5 1.928 1 96.12 81 ASN A CA 1
ATOM 601 C C . ASN A 1 81 ? 32.062 22.281 0.925 1 96.12 81 ASN A C 1
ATOM 603 O O . ASN A 1 81 ? 32.406 23.375 0.523 1 96.12 81 ASN A O 1
ATOM 607 N N . GLY A 1 82 ? 31.031 21.609 0.453 1 95.94 82 GLY A N 1
ATOM 608 C CA . GLY A 1 82 ? 30.062 22.266 -0.398 1 95.94 82 GLY A CA 1
ATOM 609 C C . GLY A 1 82 ? 30.484 22.328 -1.855 1 95.94 82 GLY A C 1
ATOM 610 O O . GLY A 1 82 ? 29.734 22.812 -2.703 1 95.94 82 GLY A O 1
ATOM 611 N N . LYS A 1 83 ? 31.672 21.828 -2.232 1 97.44 83 LYS A N 1
ATOM 612 C CA . LYS A 1 83 ? 32.156 21.797 -3.607 1 97.44 83 LYS A CA 1
ATOM 613 C C . LYS A 1 83 ? 32.219 20.375 -4.133 1 97.44 83 LYS A C 1
ATOM 615 O O . LYS A 1 83 ? 32.375 19.422 -3.354 1 97.44 83 LYS A O 1
ATOM 620 N N . ILE A 1 84 ? 32.094 20.203 -5.418 1 98.38 84 ILE A N 1
ATOM 621 C CA . ILE A 1 84 ? 32.281 18.922 -6.082 1 98.38 84 ILE A CA 1
ATOM 622 C C . ILE A 1 84 ? 33.656 18.875 -6.711 1 98.38 84 ILE A C 1
ATOM 624 O O . ILE A 1 84 ? 34.031 19.734 -7.512 1 98.38 84 ILE A O 1
ATOM 628 N N . LEU A 1 85 ? 34.438 17.938 -6.328 1 98.5 85 LEU A N 1
ATOM 629 C CA . LEU A 1 85 ? 35.812 17.797 -6.789 1 98.5 85 LEU A CA 1
ATOM 630 C C . LEU A 1 85 ? 36.062 16.391 -7.336 1 98.5 85 LEU A C 1
ATOM 632 O O . LEU A 1 85 ? 35.406 15.438 -6.926 1 98.5 85 LEU A O 1
ATOM 636 N N . PRO A 1 86 ? 37.031 16.297 -8.273 1 98.31 86 PRO A N 1
ATOM 637 C CA . PRO A 1 86 ? 37.438 14.945 -8.656 1 98.31 86 PRO A CA 1
ATOM 638 C C . PRO A 1 86 ? 38.031 14.164 -7.496 1 98.31 86 PRO A C 1
ATOM 640 O O . PRO A 1 86 ? 38.844 14.703 -6.73 1 98.31 86 PRO A O 1
ATOM 643 N N . THR A 1 87 ? 37.719 12.922 -7.398 1 98.44 87 THR A N 1
ATOM 644 C CA . THR A 1 87 ? 38.156 12.086 -6.293 1 98.44 87 THR A CA 1
ATOM 645 C C . THR A 1 87 ? 39.688 12.016 -6.242 1 98.44 87 THR A C 1
ATOM 647 O O . THR A 1 87 ? 40.281 12.055 -5.16 1 98.44 87 THR A O 1
ATOM 650 N N . ALA A 1 88 ? 40.25 11.883 -7.371 1 98.06 88 ALA A N 1
ATOM 651 C CA . ALA A 1 88 ? 41.688 11.727 -7.461 1 98.06 88 ALA A CA 1
ATOM 652 C C . ALA A 1 88 ? 42.406 12.891 -6.77 1 98.06 88 ALA A C 1
ATOM 654 O O . ALA A 1 88 ? 43.406 12.68 -6.07 1 98.06 88 ALA A O 1
ATOM 655 N N . GLU A 1 89 ? 41.938 14.078 -6.945 1 98.25 89 GLU A N 1
ATOM 656 C CA . GLU A 1 89 ? 42.531 15.266 -6.332 1 98.25 89 GLU A CA 1
ATOM 657 C C . GLU A 1 89 ? 42.375 15.234 -4.812 1 98.25 89 GLU A C 1
ATOM 659 O O . GLU A 1 89 ? 43.312 15.586 -4.082 1 98.25 89 GLU A O 1
ATOM 664 N N . VAL A 1 90 ? 41.25 14.828 -4.383 1 98.38 90 VAL A N 1
ATOM 665 C CA . VAL A 1 90 ? 40.938 14.797 -2.955 1 98.38 90 VAL A CA 1
ATOM 666 C C . VAL A 1 90 ? 41.812 13.734 -2.275 1 98.38 90 VAL A C 1
ATOM 668 O O . VAL A 1 90 ? 42.344 13.961 -1.188 1 98.38 90 VAL A O 1
ATOM 671 N N . LEU A 1 91 ? 41.906 12.547 -2.9 1 98 91 LEU A N 1
ATOM 672 C CA . LEU A 1 91 ? 42.75 11.492 -2.342 1 98 91 LEU A CA 1
ATOM 673 C C . LEU A 1 91 ? 44.219 11.953 -2.238 1 98 91 LEU A C 1
ATOM 675 O O . LEU A 1 91 ? 44.875 11.68 -1.239 1 98 91 LEU A O 1
ATOM 679 N N . GLN A 1 92 ? 44.656 12.617 -3.232 1 97.69 92 GLN A N 1
ATOM 680 C CA . GLN A 1 92 ? 46.031 13.141 -3.223 1 97.69 92 GLN A CA 1
ATOM 681 C C . GLN A 1 92 ? 46.25 14.117 -2.068 1 97.69 92 GLN A C 1
ATOM 683 O O . GLN A 1 92 ? 47.25 14.047 -1.365 1 97.69 92 GLN A O 1
ATOM 688 N N . GLU A 1 93 ? 45.344 15.008 -1.911 1 97.81 93 GLU A N 1
ATOM 689 C CA . GLU A 1 93 ? 45.406 16 -0.847 1 97.81 93 GLU A CA 1
ATOM 690 C C . GLU A 1 93 ? 45.469 15.344 0.527 1 97.81 93 GLU A C 1
ATOM 692 O O . GLU A 1 93 ? 46.062 15.883 1.456 1 97.81 93 GLU A O 1
ATOM 697 N N . HIS A 1 94 ? 44.875 14.219 0.664 1 97.69 94 HIS A N 1
ATOM 698 C CA . HIS A 1 94 ? 44.812 13.523 1.942 1 97.69 94 HIS A CA 1
ATOM 699 C C . HIS A 1 94 ? 45.875 12.414 2.006 1 97.69 94 HIS A C 1
ATOM 701 O O . HIS A 1 94 ? 45.875 11.617 2.945 1 97.69 94 HIS A O 1
ATOM 707 N N . HIS A 1 95 ? 46.719 12.242 0.995 1 97.6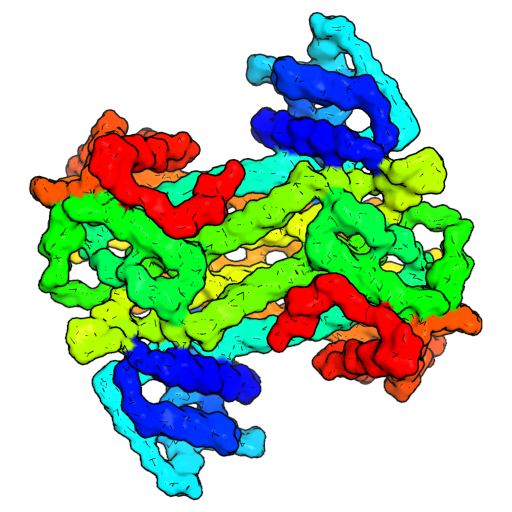9 95 HIS A N 1
ATOM 708 C CA . HIS A 1 95 ? 47.781 11.266 0.917 1 97.69 95 HIS A CA 1
ATOM 709 C C . HIS A 1 95 ? 47.25 9.844 0.976 1 97.69 95 HIS A C 1
ATOM 711 O O . HIS A 1 95 ? 47.75 9.008 1.726 1 97.69 95 HIS A O 1
ATOM 717 N N . LEU A 1 96 ? 46.188 9.664 0.293 1 97.88 96 LEU A N 1
ATOM 718 C CA . LEU A 1 96 ? 45.562 8.344 0.182 1 97.88 96 LEU A CA 1
ATOM 719 C C . LEU A 1 96 ? 45.688 7.805 -1.241 1 97.88 96 LEU A C 1
ATOM 721 O O . LEU A 1 96 ? 45.594 8.57 -2.205 1 97.88 96 LEU A O 1
ATOM 725 N N . SER A 1 97 ? 45.938 6.512 -1.415 1 97.75 97 SER A N 1
ATOM 726 C CA . SER A 1 97 ? 45.938 5.84 -2.709 1 97.75 97 SER A CA 1
ATOM 727 C C . SER A 1 97 ? 44.594 5.152 -2.975 1 97.75 97 SER A C 1
ATOM 729 O O . SER A 1 97 ? 43.906 4.73 -2.041 1 97.75 97 SER A O 1
ATOM 731 N N . PRO A 1 98 ? 44.219 5.109 -4.234 1 97.62 98 PRO A N 1
ATOM 732 C CA . PRO A 1 98 ? 43.062 4.289 -4.555 1 97.62 98 PRO A CA 1
ATOM 733 C C . PRO A 1 98 ? 43.188 2.852 -4.062 1 97.62 98 PRO A C 1
ATOM 735 O O . PRO A 1 98 ? 44.281 2.311 -4.012 1 97.62 98 PRO A O 1
ATOM 738 N N . ILE A 1 99 ? 42.031 2.285 -3.715 1 96.88 99 ILE A N 1
ATOM 739 C CA . ILE A 1 99 ? 42.031 0.895 -3.273 1 96.88 99 ILE A CA 1
ATOM 740 C C . ILE A 1 99 ? 42.031 -0.033 -4.484 1 96.88 99 ILE A C 1
ATOM 742 O O . ILE A 1 99 ? 41.406 0.256 -5.504 1 96.88 99 ILE A O 1
ATOM 746 N N . HIS A 1 100 ? 42.812 -1.136 -4.359 1 95.88 100 HIS A N 1
ATOM 747 C CA . HIS A 1 100 ? 42.719 -2.23 -5.316 1 95.88 100 HIS A CA 1
ATOM 748 C C . HIS A 1 100 ? 41.688 -3.271 -4.867 1 95.88 100 HIS A C 1
ATOM 750 O O . HIS A 1 100 ? 41.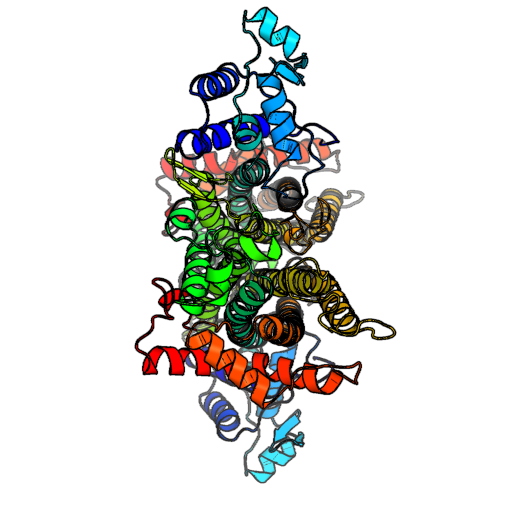938 -3.99 -3.893 1 95.88 100 HIS A O 1
ATOM 756 N N . LEU A 1 101 ? 40.625 -3.344 -5.625 1 94.88 101 LEU A N 1
ATOM 757 C CA . LEU A 1 101 ? 39.531 -4.23 -5.238 1 94.88 101 LEU A CA 1
ATOM 758 C C . LEU A 1 101 ? 39.906 -5.688 -5.531 1 94.88 101 LEU A C 1
ATOM 760 O O . LEU A 1 101 ? 40.5 -5.988 -6.559 1 94.88 101 LEU A O 1
ATOM 764 N N . GLY A 1 102 ? 39.562 -6.555 -4.695 1 91.69 102 GLY A N 1
ATOM 765 C CA . GLY A 1 102 ? 39.719 -7.984 -4.926 1 91.69 102 GLY A CA 1
ATOM 766 C C . GLY A 1 102 ? 38.625 -8.555 -5.812 1 91.69 102 GLY A C 1
ATOM 767 O O . GLY A 1 102 ? 37.75 -7.816 -6.301 1 91.69 102 GLY A O 1
ATOM 768 N N . PRO A 1 103 ? 38.688 -9.875 -6.16 1 86.19 103 PRO A N 1
ATOM 769 C CA . PRO A 1 103 ? 37.812 -10.523 -7.129 1 86.19 103 PRO A CA 1
ATOM 770 C C . PRO A 1 103 ? 36.344 -10.258 -6.844 1 86.19 103 PRO A C 1
ATOM 772 O O . PRO A 1 103 ? 35.562 -9.938 -7.758 1 86.19 103 PRO A O 1
ATOM 775 N N . LYS A 1 104 ? 35.688 -10.352 -5.762 1 89.5 104 LYS A N 1
ATOM 776 C CA . LYS A 1 104 ? 34.25 -10.203 -5.48 1 89.5 104 LYS A CA 1
ATOM 777 C C . LYS A 1 104 ? 33.938 -8.812 -4.941 1 89.5 104 LYS A C 1
ATOM 779 O O . LYS A 1 104 ? 32.781 -8.406 -4.902 1 89.5 104 LYS A O 1
ATOM 784 N N . GLU A 1 105 ? 34.844 -8.047 -4.816 1 91.62 105 GLU A N 1
ATOM 785 C CA . GLU A 1 105 ? 34.625 -6.816 -4.062 1 91.62 105 GLU A CA 1
ATOM 786 C C . GLU A 1 105 ? 33.844 -5.789 -4.898 1 91.62 105 GLU A C 1
ATOM 788 O O . GLU A 1 105 ? 33 -5.066 -4.383 1 91.62 105 GLU A O 1
ATOM 793 N N . GLY A 1 106 ? 34.219 -5.73 -6.219 1 91.69 106 GLY A N 1
ATOM 794 C CA . GLY A 1 106 ? 33.438 -4.836 -7.078 1 91.69 106 GLY A CA 1
ATOM 795 C C . GLY A 1 106 ? 31.953 -5.109 -7.051 1 91.69 106 GLY A C 1
ATOM 796 O O . GLY A 1 106 ? 31.156 -4.188 -6.879 1 91.69 106 GLY A O 1
ATOM 797 N N . LEU A 1 107 ? 31.625 -6.367 -7.164 1 91.5 107 LEU A N 1
ATOM 798 C CA . LEU A 1 107 ? 30.234 -6.773 -7.16 1 91.5 107 LEU A CA 1
ATOM 799 C C . LEU A 1 107 ? 29.609 -6.566 -5.785 1 91.5 107 LEU A C 1
ATOM 801 O O . LEU A 1 107 ? 28.453 -6.137 -5.672 1 91.5 107 LEU A O 1
ATOM 805 N N . GLY A 1 108 ? 30.344 -6.875 -4.762 1 93.69 108 GLY A N 1
ATOM 806 C CA . GLY A 1 108 ? 29.859 -6.703 -3.402 1 93.69 108 GLY A CA 1
ATOM 807 C C . GLY A 1 108 ? 29.516 -5.262 -3.07 1 93.69 108 GLY A C 1
ATOM 808 O O . GLY A 1 108 ? 28.609 -5.004 -2.285 1 93.69 108 GLY A O 1
ATOM 809 N N . LEU A 1 109 ? 30.234 -4.348 -3.703 1 95.25 109 LEU A N 1
ATOM 810 C CA . LEU A 1 109 ? 30.047 -2.926 -3.447 1 95.25 109 LEU A CA 1
ATOM 811 C C . LEU A 1 109 ? 28.812 -2.402 -4.184 1 95.25 109 LEU A C 1
ATOM 813 O O . LEU A 1 109 ? 28.078 -1.56 -3.658 1 95.25 109 LEU A O 1
ATOM 817 N N . ILE A 1 110 ? 28.531 -2.961 -5.34 1 94.31 110 ILE A N 1
ATOM 818 C CA . ILE A 1 110 ? 27.547 -2.287 -6.18 1 94.31 110 ILE A CA 1
ATOM 819 C C . ILE A 1 110 ? 26.25 -3.102 -6.215 1 94.31 110 ILE A C 1
ATOM 821 O O . ILE A 1 110 ? 25.359 -2.816 -7.008 1 94.31 110 ILE A O 1
ATOM 825 N N . ASN A 1 111 ? 26.203 -4.168 -5.406 1 94.94 111 ASN A N 1
ATOM 826 C CA . ASN A 1 111 ? 25.016 -5.004 -5.277 1 94.94 111 ASN A CA 1
ATOM 827 C C . ASN A 1 111 ? 24.266 -4.723 -3.977 1 94.94 111 ASN A C 1
ATOM 829 O O . ASN A 1 111 ? 24.859 -4.699 -2.902 1 94.94 111 ASN A O 1
ATOM 833 N N . GLY A 1 112 ? 22.984 -4.363 -4.09 1 95.62 112 GLY A N 1
ATOM 834 C CA . GLY A 1 112 ? 22.188 -4.117 -2.896 1 95.62 112 GLY A CA 1
ATOM 835 C C . GLY A 1 112 ? 21.156 -3.023 -3.08 1 95.62 112 GLY A C 1
ATOM 836 O O . GLY A 1 112 ? 21.047 -2.445 -4.164 1 95.62 112 GLY A O 1
ATOM 837 N N . THR A 1 113 ? 20.406 -2.762 -2.062 1 97 113 THR A N 1
ATOM 838 C CA . THR A 1 113 ? 19.234 -1.896 -2.17 1 97 113 THR A CA 1
ATOM 839 C C . THR A 1 113 ? 19.484 -0.562 -1.473 1 97 113 THR A C 1
ATOM 841 O O . THR A 1 113 ? 18.547 0.129 -1.09 1 97 113 THR A O 1
ATOM 844 N N . GLN A 1 114 ? 20.719 -0.196 -1.253 1 97.38 114 GLN A N 1
ATOM 845 C CA . GLN A 1 114 ? 21.031 0.901 -0.342 1 97.38 114 GLN A CA 1
ATOM 846 C C . GLN A 1 114 ? 20.547 2.236 -0.906 1 97.38 114 GLN A C 1
ATOM 848 O O . GLN A 1 114 ? 20.312 3.186 -0.155 1 97.38 114 GLN A O 1
ATOM 853 N N . PHE A 1 115 ? 20.422 2.428 -2.26 1 97.81 115 PHE A N 1
ATOM 854 C CA . PHE A 1 115 ? 19.812 3.631 -2.812 1 97.81 115 PHE A CA 1
ATOM 855 C C . PHE A 1 115 ? 18.344 3.729 -2.404 1 97.81 115 PHE A C 1
ATOM 857 O O . PHE A 1 115 ? 17.922 4.742 -1.852 1 97.81 115 PHE A O 1
ATOM 864 N N . ILE A 1 116 ? 17.547 2.674 -2.676 1 98.19 116 ILE A N 1
ATOM 865 C CA . ILE A 1 116 ? 16.141 2.637 -2.324 1 98.19 116 ILE A CA 1
ATOM 866 C C . ILE A 1 116 ? 15.969 2.805 -0.814 1 98.19 116 ILE A C 1
ATOM 868 O O . ILE A 1 116 ? 15.133 3.586 -0.356 1 98.19 116 ILE A O 1
ATOM 872 N N . ALA A 1 117 ? 16.812 2.119 -0.031 1 98.19 117 ALA A N 1
ATOM 873 C CA . ALA A 1 117 ? 16.703 2.131 1.427 1 98.19 117 ALA A CA 1
ATOM 874 C C . ALA A 1 117 ? 17.016 3.516 1.985 1 98.19 117 ALA A C 1
ATOM 876 O O . ALA A 1 117 ? 16.375 3.969 2.934 1 98.19 117 ALA A O 1
ATOM 877 N N . ALA A 1 118 ? 18.031 4.168 1.447 1 98.44 118 ALA A N 1
ATOM 878 C CA . ALA A 1 118 ? 18.391 5.504 1.923 1 98.44 118 ALA A CA 1
ATOM 879 C C . ALA A 1 118 ? 17.234 6.48 1.718 1 98.44 118 ALA A C 1
ATOM 881 O O . ALA A 1 118 ? 16.891 7.242 2.625 1 98.44 118 ALA A O 1
ATOM 882 N N . PHE A 1 119 ? 16.703 6.465 0.505 1 98.44 119 PHE A N 1
ATOM 883 C CA . PHE A 1 119 ? 15.516 7.281 0.276 1 98.44 119 PHE A CA 1
ATOM 884 C C . PHE A 1 119 ? 14.383 6.855 1.201 1 98.44 119 PHE A C 1
ATOM 886 O O . PHE A 1 119 ? 13.641 7.699 1.709 1 98.44 119 PHE A O 1
ATOM 893 N N . GLY A 1 120 ? 14.188 5.508 1.376 1 98.44 120 GLY A N 1
ATOM 894 C CA . GLY A 1 120 ? 13.164 5 2.275 1 98.44 120 GLY A CA 1
ATOM 895 C C . GLY A 1 120 ? 13.281 5.555 3.682 1 98.44 120 GLY A C 1
ATOM 896 O O . GLY A 1 120 ? 12.273 5.934 4.289 1 98.44 120 GLY A O 1
ATOM 897 N N . VAL A 1 121 ? 14.477 5.629 4.219 1 98.38 121 VAL A N 1
ATOM 898 C CA . VAL A 1 121 ? 14.719 6.164 5.555 1 98.38 121 VAL A CA 1
ATOM 899 C C . VAL A 1 121 ? 14.32 7.637 5.602 1 98.38 121 VAL A C 1
ATOM 901 O O . VAL A 1 121 ? 13.68 8.078 6.559 1 98.38 121 VAL A O 1
ATOM 904 N N . LYS A 1 122 ? 14.695 8.367 4.566 1 98.31 122 LYS A N 1
ATOM 905 C CA . LYS A 1 122 ? 14.328 9.781 4.516 1 98.31 122 LYS A CA 1
ATOM 906 C C . LYS A 1 122 ? 12.812 9.945 4.41 1 98.31 122 LYS A C 1
ATOM 908 O O . LYS A 1 122 ? 12.242 10.859 5.012 1 98.31 122 LYS A O 1
ATOM 913 N N . VAL A 1 123 ? 12.211 9.102 3.588 1 98.62 123 VAL A N 1
ATOM 914 C CA . VAL A 1 123 ? 10.758 9.102 3.465 1 98.62 123 VAL A CA 1
ATOM 915 C C . VAL A 1 123 ? 10.125 8.875 4.832 1 98.62 123 VAL A C 1
ATOM 917 O O . VAL A 1 123 ? 9.211 9.602 5.234 1 98.62 123 VAL A O 1
ATOM 920 N N . LEU A 1 124 ? 10.617 7.906 5.555 1 98.25 124 LEU A N 1
ATOM 921 C CA . LEU A 1 124 ? 10.078 7.586 6.871 1 98.25 124 LEU A CA 1
ATOM 922 C C . LEU A 1 124 ? 10.188 8.781 7.809 1 98.25 124 LEU A C 1
ATOM 924 O O . LEU A 1 124 ? 9.234 9.109 8.516 1 98.25 124 LEU A O 1
ATOM 928 N N . GLU A 1 125 ? 11.289 9.414 7.82 1 97.81 125 GLU A N 1
ATOM 929 C CA . GLU A 1 125 ? 11.555 10.562 8.68 1 97.81 125 GLU A CA 1
ATOM 930 C C . GLU A 1 125 ? 10.625 11.727 8.344 1 97.81 125 GLU A C 1
ATOM 932 O O . GLU A 1 125 ? 9.961 12.273 9.227 1 97.81 125 GLU A O 1
ATOM 937 N N . ARG A 1 126 ? 10.578 12.07 7.059 1 98.38 126 ARG A N 1
ATOM 938 C CA . ARG A 1 126 ? 9.82 13.25 6.648 1 98.38 126 ARG A CA 1
ATOM 939 C C . ARG A 1 126 ? 8.32 12.977 6.684 1 98.38 126 ARG A C 1
ATOM 941 O O . ARG A 1 126 ? 7.527 13.875 6.961 1 98.38 126 ARG A O 1
ATOM 948 N N . PHE A 1 127 ? 7.953 11.719 6.402 1 98.75 127 PHE A N 1
ATOM 949 C CA . PHE A 1 127 ? 6.555 11.32 6.492 1 98.75 127 PHE A CA 1
ATOM 950 C C . PHE A 1 127 ? 6.051 11.438 7.93 1 98.75 127 PHE A C 1
ATOM 952 O O . PHE A 1 127 ? 4.949 11.938 8.164 1 98.75 127 PHE A O 1
ATOM 959 N N . TYR A 1 128 ? 6.844 11.07 8.891 1 98.19 128 TYR A N 1
ATOM 960 C CA . TYR A 1 128 ? 6.504 11.273 10.297 1 98.19 128 TYR A CA 1
ATOM 961 C C . TYR A 1 128 ? 6.238 12.742 10.594 1 98.19 128 TYR A C 1
ATOM 963 O O . TYR A 1 128 ? 5.246 13.086 11.242 1 98.19 128 TYR A O 1
ATOM 971 N N . ASN A 1 129 ? 7.094 13.57 10.102 1 98.31 129 ASN A N 1
ATOM 972 C CA . ASN A 1 129 ? 6.992 15 10.367 1 98.31 129 ASN A CA 1
ATOM 973 C C . ASN A 1 129 ? 5.695 15.578 9.812 1 98.31 129 ASN A C 1
ATOM 975 O O . ASN A 1 129 ? 5.02 16.359 10.477 1 98.31 129 ASN A O 1
ATOM 979 N N . ILE A 1 130 ? 5.344 15.148 8.578 1 98.56 130 ILE A N 1
ATOM 980 C CA . ILE A 1 130 ? 4.145 15.742 7.992 1 98.56 130 ILE A CA 1
ATOM 981 C C . ILE A 1 130 ? 2.902 15.18 8.68 1 98.56 130 ILE A C 1
ATOM 983 O O . ILE A 1 130 ? 1.892 15.875 8.812 1 98.56 130 ILE A O 1
ATOM 987 N N . LEU A 1 131 ? 2.936 13.953 9.164 1 98.69 131 LEU A N 1
ATOM 988 C CA . LEU A 1 131 ? 1.799 13.398 9.891 1 98.69 131 LEU A CA 1
ATOM 989 C C . LEU A 1 131 ? 1.561 14.164 11.188 1 98.69 131 LEU A C 1
ATOM 991 O O . LEU A 1 131 ? 0.422 14.516 11.508 1 98.69 131 LEU A O 1
ATOM 995 N N . ALA A 1 132 ? 2.627 14.461 11.914 1 98.06 132 ALA A N 1
ATOM 996 C CA . ALA A 1 132 ? 2.521 15.219 13.156 1 98.06 132 ALA A CA 1
ATOM 997 C C . ALA A 1 132 ? 1.987 16.625 12.898 1 98.06 132 ALA A C 1
ATOM 999 O O . ALA A 1 132 ? 1.106 17.109 13.617 1 98.06 132 ALA A O 1
ATOM 1000 N N . HIS A 1 133 ? 2.471 17.219 11.883 1 98.75 133 HIS A N 1
ATOM 1001 C CA . HIS A 1 133 ? 2.088 18.609 11.602 1 98.75 133 HIS A CA 1
ATOM 1002 C C . HIS A 1 133 ? 0.703 18.672 10.969 1 98.75 133 HIS A C 1
ATOM 1004 O O . HIS A 1 133 ? 0.01 19.688 11.094 1 98.75 133 HIS A O 1
ATOM 1010 N N . ALA A 1 134 ? 0.308 17.594 10.273 1 98.88 134 ALA A N 1
ATOM 1011 C CA . ALA A 1 134 ? -1.065 17.531 9.781 1 98.88 134 ALA A CA 1
ATOM 1012 C C . ALA A 1 134 ? -2.066 17.609 10.93 1 98.88 134 ALA A C 1
ATOM 1014 O O . ALA A 1 134 ? -3.102 18.266 10.82 1 98.88 134 ALA A O 1
ATOM 1015 N N . ASP A 1 135 ? -1.77 16.922 12.055 1 98.69 135 ASP A N 1
ATOM 1016 C CA . ASP A 1 135 ? -2.65 16.969 13.219 1 98.69 135 ASP A CA 1
ATOM 1017 C C . ASP A 1 135 ? -2.646 18.359 13.852 1 98.69 135 ASP A C 1
ATOM 1019 O O . ASP A 1 135 ? -3.689 18.844 14.281 1 98.69 135 ASP A O 1
ATOM 1023 N N . ILE A 1 136 ? -1.472 19 13.883 1 98.75 136 ILE A N 1
ATOM 1024 C CA . ILE A 1 136 ? -1.342 20.328 14.469 1 98.75 136 ILE A CA 1
ATOM 1025 C C . ILE A 1 136 ? -2.119 21.344 13.633 1 98.75 136 ILE A C 1
ATOM 1027 O O . ILE A 1 136 ? -2.947 22.078 14.164 1 98.75 136 ILE A O 1
ATOM 1031 N N . THR A 1 137 ? -1.854 21.359 12.336 1 98.88 137 THR A N 1
ATOM 1032 C CA . THR A 1 137 ? -2.531 22.328 11.469 1 98.88 137 THR A CA 1
ATOM 1033 C C . THR A 1 137 ? -4.023 22.016 11.391 1 98.88 137 THR A C 1
ATOM 1035 O O . THR A 1 137 ? -4.848 22.938 11.352 1 98.88 137 THR A O 1
ATOM 1038 N N . GLY A 1 138 ? -4.367 20.703 11.359 1 98.81 138 GLY A N 1
ATOM 1039 C CA . GLY A 1 138 ? -5.77 20.328 11.383 1 98.81 138 GLY A CA 1
ATOM 1040 C C . GLY A 1 138 ? -6.496 20.797 12.633 1 98.81 138 GLY A C 1
ATOM 1041 O O . GLY A 1 138 ? -7.621 21.297 12.547 1 98.81 138 GLY A O 1
ATOM 1042 N N . ALA A 1 139 ? -5.852 20.641 13.773 1 98.75 139 ALA A N 1
ATOM 1043 C CA . ALA A 1 139 ? -6.438 21.109 15.031 1 98.75 139 ALA A CA 1
ATOM 1044 C C . ALA A 1 139 ? -6.629 22.625 15.016 1 98.75 139 ALA A C 1
ATOM 1046 O O . ALA A 1 139 ? -7.66 23.125 15.469 1 98.75 139 ALA A O 1
ATOM 1047 N N . MET A 1 140 ? -5.625 23.359 14.57 1 98.75 140 MET A N 1
ATOM 1048 C CA . MET A 1 140 ? -5.73 24.812 14.492 1 98.75 140 MET A CA 1
ATOM 1049 C C . MET A 1 140 ? -6.871 25.219 13.57 1 98.75 140 MET A C 1
ATOM 1051 O O . MET A 1 140 ? -7.613 26.156 13.875 1 98.75 140 MET A O 1
ATOM 1055 N N . MET A 1 141 ? -6.945 24.547 12.438 1 98.69 141 MET A N 1
ATOM 1056 C CA . MET A 1 141 ? -8.016 24.844 11.492 1 98.69 141 MET A CA 1
ATOM 1057 C C . MET A 1 141 ? -9.383 24.516 12.086 1 98.69 141 MET A C 1
ATOM 1059 O O . MET A 1 141 ? -10.352 25.25 11.875 1 98.69 141 MET A O 1
ATOM 1063 N N . LEU A 1 142 ? -9.469 23.391 12.812 1 98 142 LEU A N 1
ATOM 1064 C CA . LEU A 1 142 ? -10.703 23.031 13.5 1 98 142 LEU A CA 1
ATOM 1065 C C . LEU A 1 142 ? -11.156 24.172 14.422 1 98 142 LEU A C 1
ATOM 1067 O O . LEU A 1 142 ? -12.328 24.531 14.43 1 98 142 LEU A O 1
ATOM 1071 N N . GLU A 1 143 ? -10.258 24.797 15.164 1 97 143 GLU A N 1
ATOM 1072 C CA . GLU A 1 143 ? -10.547 25.953 16 1 97 143 GLU A CA 1
ATOM 1073 C C . GLU A 1 143 ? -10.953 27.156 15.156 1 97 143 GLU A C 1
ATOM 1075 O O . GLU A 1 143 ? -11.969 27.812 15.43 1 97 143 GLU A O 1
ATOM 1080 N N . GLY A 1 144 ? -10.148 27.359 14.188 1 97.69 144 GLY A N 1
ATOM 1081 C CA . GLY A 1 144 ? -10.383 28.516 13.336 1 97.69 144 GLY A CA 1
ATOM 1082 C C . GLY A 1 144 ? -11.758 28.516 12.688 1 97.69 144 GLY A C 1
ATOM 1083 O O . GLY A 1 144 ? -12.344 29.562 12.453 1 97.69 144 GLY A O 1
ATOM 1084 N N . LEU A 1 145 ? -12.258 27.328 12.414 1 97.25 145 LEU A N 1
ATOM 1085 C CA . LEU A 1 145 ? -13.523 27.219 11.688 1 97.25 145 LEU A CA 1
ATOM 1086 C C . LEU A 1 145 ? -14.641 26.781 12.625 1 97.25 145 LEU A C 1
ATOM 1088 O O . LEU A 1 145 ? -15.711 26.375 12.172 1 97.25 145 LEU A O 1
ATOM 1092 N N . LEU A 1 146 ? -14.414 26.828 13.898 1 96.75 146 LEU A N 1
ATOM 1093 C CA . LEU A 1 146 ? -15.391 26.484 14.922 1 96.75 146 LEU A CA 1
ATOM 1094 C C . LEU A 1 146 ? -15.938 25.078 14.703 1 96.75 146 LEU A C 1
ATOM 1096 O O . LEU A 1 146 ? -17.156 24.891 14.695 1 96.75 146 LEU A O 1
ATOM 1100 N N . GLY A 1 147 ? -14.992 24.172 14.438 1 95.75 147 GLY A N 1
ATOM 1101 C CA . GLY A 1 147 ? -15.375 22.766 14.289 1 95.75 147 GLY A CA 1
ATOM 1102 C C . GLY A 1 147 ? -15.742 22.109 15.602 1 95.75 147 GLY A C 1
ATOM 1103 O O . GLY A 1 147 ? -15.344 22.578 16.672 1 95.75 147 GLY A O 1
ATOM 1104 N N . SER A 1 148 ? -16.484 21.016 15.5 1 94.81 148 SER A N 1
ATOM 1105 C CA . SER A 1 148 ? -16.906 20.266 16.672 1 94.81 148 SER A CA 1
ATOM 1106 C C . SER A 1 148 ? -15.805 19.312 17.141 1 94.81 148 SER A C 1
ATOM 1108 O O . SER A 1 148 ? -15.102 18.719 16.328 1 94.81 148 SER A O 1
ATOM 1110 N N . ILE A 1 149 ? -15.711 19.125 18.438 1 94.69 149 ILE A N 1
ATOM 1111 C CA . ILE A 1 149 ? -14.719 18.219 19.016 1 94.69 149 ILE A CA 1
ATOM 1112 C C . ILE A 1 149 ? -15.32 16.828 19.188 1 94.69 149 ILE A C 1
ATOM 1114 O O . ILE A 1 149 ? -14.602 15.852 19.375 1 94.69 149 ILE A O 1
ATOM 1118 N N . LYS A 1 150 ? -16.594 16.641 19.062 1 94.56 150 LYS A N 1
ATOM 1119 C CA . LYS A 1 150 ? -17.328 15.414 19.344 1 94.56 150 LYS A CA 1
ATOM 1120 C C . LYS A 1 150 ? -16.859 14.273 18.453 1 94.56 150 LYS A C 1
ATOM 1122 O O . LYS A 1 150 ? -16.75 13.125 18.891 1 94.56 150 LYS A O 1
ATOM 1127 N N . PRO A 1 151 ? -16.5 14.562 17.188 1 97.06 151 PRO A N 1
ATOM 1128 C CA . PRO A 1 151 ? -16.078 13.484 16.297 1 97.06 151 PRO A CA 1
ATOM 1129 C C . PRO A 1 151 ? -14.781 12.82 16.734 1 97.06 151 PRO A C 1
ATOM 1131 O O . PRO A 1 151 ? -14.414 11.766 16.203 1 97.06 151 PRO A O 1
ATOM 1134 N N . PHE A 1 152 ? -14.109 13.398 17.688 1 98 152 PHE A N 1
ATOM 1135 C CA . PHE A 1 152 ? -12.805 12.898 18.109 1 98 152 PHE A CA 1
ATOM 1136 C C . PHE A 1 152 ? -12.906 12.141 19.422 1 98 152 PHE A C 1
ATOM 1138 O O . PHE A 1 152 ? -11.898 11.711 19.984 1 98 152 PHE A O 1
ATOM 1145 N N . SER A 1 153 ? -14.109 11.891 19.875 1 96.94 153 SER A N 1
ATOM 1146 C CA . SER A 1 153 ? -14.336 11.242 21.172 1 96.94 153 SER A CA 1
ATOM 1147 C C . SER A 1 153 ? -13.812 9.812 21.172 1 96.94 153 SER A C 1
ATOM 1149 O O . SER A 1 153 ? -13.93 9.102 20.172 1 96.94 153 SER A O 1
ATOM 1151 N N . SER A 1 154 ? -13.219 9.422 22.25 1 97.44 154 SER A N 1
ATOM 1152 C CA . SER A 1 154 ? -12.586 8.117 22.375 1 97.44 154 SER A CA 1
ATOM 1153 C C . SER A 1 154 ? -13.602 6.988 22.203 1 97.44 154 SER A C 1
ATOM 1155 O O . SER A 1 154 ? -13.289 5.945 21.625 1 97.44 154 SER A O 1
ATOM 1157 N N . GLU A 1 155 ? -14.766 7.172 22.75 1 96.88 155 GLU A N 1
ATOM 1158 C CA . GLU A 1 155 ? -15.773 6.121 22.688 1 96.88 155 GLU A CA 1
ATOM 1159 C C . GLU A 1 155 ? -16.156 5.812 21.25 1 96.88 155 GLU A C 1
ATOM 1161 O O . GLU A 1 155 ? -16.438 4.664 20.906 1 96.88 155 GLU A O 1
ATOM 1166 N N . LEU A 1 156 ? -16.172 6.848 20.438 1 97.38 156 LEU A N 1
ATOM 1167 C CA . LEU A 1 156 ? -16.469 6.66 19.031 1 97.38 156 LEU A CA 1
ATOM 1168 C C . LEU A 1 156 ? -15.414 5.801 18.359 1 97.38 156 LEU A C 1
ATOM 1170 O O . LEU A 1 156 ? -15.742 4.859 17.625 1 97.38 156 LEU A O 1
ATOM 1174 N N . HIS A 1 157 ? -14.156 6.066 18.625 1 98 157 HIS A N 1
ATOM 1175 C CA . HIS A 1 157 ? -13.055 5.422 17.922 1 98 157 HIS A CA 1
ATOM 1176 C C . HIS A 1 157 ? -12.75 4.047 18.516 1 98 157 HIS A C 1
ATOM 1178 O O . HIS A 1 157 ? -12.016 3.26 17.906 1 98 157 HIS A O 1
ATOM 1184 N N . GLN A 1 158 ? -13.359 3.705 19.625 1 97.62 158 GLN A N 1
ATOM 1185 C CA . GLN A 1 158 ? -13.297 2.35 20.172 1 97.62 158 GLN A CA 1
ATOM 1186 C C . GLN A 1 158 ? -14.188 1.4 19.375 1 97.62 158 GLN A C 1
ATOM 1188 O O . GLN A 1 158 ? -13.969 0.187 19.375 1 97.62 158 GLN A O 1
ATOM 1193 N N . LEU A 1 159 ? -15.188 1.929 18.703 1 98 159 LEU A N 1
ATOM 1194 C CA . LEU A 1 159 ? -16.125 1.123 17.938 1 98 159 LEU A CA 1
ATOM 1195 C C . LEU A 1 159 ? -15.547 0.738 16.578 1 98 159 LEU A C 1
ATOM 1197 O O . LEU A 1 159 ? -16.047 -0.164 15.914 1 98 159 LEU A O 1
ATOM 1201 N N . ARG A 1 160 ? -14.562 1.366 16.109 1 97.75 160 ARG A N 1
ATOM 1202 C CA . ARG A 1 160 ? -13.781 1.112 14.906 1 97.75 160 ARG A CA 1
ATOM 1203 C C . ARG A 1 160 ? -12.289 1.279 15.172 1 97.75 160 ARG A C 1
ATOM 1205 O O . ARG A 1 160 ? -11.672 2.23 14.695 1 97.75 160 ARG A O 1
ATOM 1212 N N . PRO A 1 161 ? -11.742 0.27 15.859 1 98 161 PRO A N 1
ATOM 1213 C CA . PRO A 1 161 ? -10.531 0.511 16.656 1 98 161 PRO A CA 1
ATOM 1214 C C . PRO A 1 161 ? -9.25 0.353 15.828 1 98 161 PRO A C 1
ATOM 1216 O O . PRO A 1 161 ? -8.359 -0.405 16.203 1 98 161 PRO A O 1
ATOM 1219 N N . TYR A 1 162 ? -9.094 1.144 14.781 1 98.19 162 TYR A N 1
ATOM 1220 C CA . TYR A 1 162 ? -7.781 1.301 14.164 1 98.19 162 TYR A CA 1
ATOM 1221 C C . TYR A 1 162 ? -6.852 2.107 15.062 1 98.19 162 TYR A C 1
ATOM 1223 O O . TYR A 1 162 ? -7.207 3.199 15.508 1 98.19 162 TYR A O 1
ATOM 1231 N N . LYS A 1 163 ? -5.66 1.635 15.305 1 97.94 163 LYS A N 1
ATOM 1232 C CA . LYS A 1 163 ? -4.707 2.33 16.156 1 97.94 163 LYS A CA 1
ATOM 1233 C C . LYS A 1 163 ? -4.453 3.75 15.672 1 97.94 163 LYS A C 1
ATOM 1235 O O . LYS A 1 163 ? -4.387 4.688 16.469 1 97.94 163 LYS A O 1
ATOM 1240 N N . GLY A 1 164 ? -4.309 3.91 14.305 1 98.25 164 GLY A N 1
ATOM 1241 C CA . GLY A 1 164 ? -4.066 5.227 13.742 1 98.25 164 GLY A CA 1
ATOM 1242 C C . GLY A 1 164 ? -5.199 6.203 13.992 1 98.25 164 GLY A C 1
ATOM 1243 O O . GLY A 1 164 ? -4.961 7.363 14.336 1 98.25 164 GLY A O 1
ATOM 1244 N N . ASN A 1 165 ? -6.48 5.73 13.836 1 98.38 165 ASN A N 1
ATOM 1245 C CA . ASN A 1 165 ? -7.645 6.566 14.109 1 98.38 165 ASN A CA 1
ATOM 1246 C C . ASN A 1 165 ? -7.668 7.047 15.555 1 98.38 165 ASN A C 1
ATOM 1248 O O . ASN A 1 165 ? -7.895 8.227 15.82 1 98.38 165 ASN A O 1
ATOM 1252 N N . GLN A 1 166 ? -7.438 6.105 16.406 1 98.44 166 GLN A N 1
ATOM 1253 C CA . GLN A 1 166 ? -7.461 6.41 17.844 1 98.44 166 GLN A CA 1
ATOM 1254 C C . GLN A 1 166 ? -6.355 7.391 18.203 1 98.44 166 GLN A C 1
ATOM 1256 O O . GLN A 1 166 ? -6.574 8.312 19 1 98.44 166 GLN A O 1
ATOM 1261 N N . HIS A 1 167 ? -5.172 7.199 17.625 1 98.5 167 HIS A N 1
ATOM 1262 C CA . HIS A 1 167 ? -4.031 8.07 17.891 1 98.5 167 HIS A CA 1
ATOM 1263 C C . HIS A 1 167 ? -4.316 9.5 17.453 1 98.5 167 HIS A C 1
ATOM 1265 O O . HIS A 1 167 ? -4.078 10.445 18.219 1 98.5 167 HIS A O 1
ATOM 1271 N N . VAL A 1 168 ? -4.855 9.672 16.266 1 98.62 168 VAL A N 1
ATOM 1272 C CA . VAL A 1 168 ? -5.125 11 15.719 1 98.62 168 VAL A CA 1
ATOM 1273 C C . VAL A 1 168 ? -6.227 11.68 16.531 1 98.62 168 VAL A C 1
ATOM 1275 O O . VAL A 1 168 ? -6.105 12.852 16.891 1 98.62 168 VAL A O 1
ATOM 1278 N N . ALA A 1 169 ? -7.316 10.93 16.797 1 98.69 169 ALA A N 1
ATOM 1279 C CA . ALA A 1 169 ? -8.43 11.492 17.562 1 98.69 169 ALA A CA 1
ATOM 1280 C C . ALA A 1 169 ? -7.957 12 18.922 1 98.69 169 ALA A C 1
ATOM 1282 O O . ALA A 1 169 ? -8.25 13.141 19.297 1 98.69 169 ALA A O 1
ATOM 1283 N N . GLN A 1 170 ? -7.195 11.195 19.625 1 98.5 170 GLN A N 1
ATOM 1284 C CA . GLN A 1 170 ? -6.711 11.57 20.953 1 98.5 170 GLN A CA 1
ATOM 1285 C C . GLN A 1 170 ? -5.734 12.742 20.875 1 98.5 170 GLN A C 1
ATOM 1287 O O . GLN A 1 170 ? -5.734 13.625 21.734 1 98.5 170 GLN A O 1
ATOM 1292 N N . THR A 1 171 ? -4.879 12.742 19.875 1 98.44 171 THR A N 1
ATOM 1293 C CA . THR A 1 171 ? -3.926 13.836 19.688 1 98.44 171 THR A CA 1
ATOM 1294 C C . THR A 1 171 ? -4.656 15.164 19.5 1 98.44 171 THR A C 1
ATOM 1296 O O . THR A 1 171 ? -4.289 16.172 20.109 1 98.44 171 THR A O 1
ATOM 1299 N N . ILE A 1 172 ? -5.656 15.18 18.688 1 98.44 172 ILE A N 1
ATOM 1300 C CA . ILE A 1 172 ? -6.414 16.391 18.406 1 98.44 172 ILE A CA 1
ATOM 1301 C C . ILE A 1 172 ? -7.113 16.859 19.688 1 98.44 172 ILE A C 1
ATOM 1303 O O . ILE A 1 172 ? -7.113 18.047 20 1 98.44 172 ILE A O 1
ATOM 1307 N N . LEU A 1 173 ? -7.688 15.906 20.453 1 98.06 173 LEU A N 1
ATOM 1308 C CA . LEU A 1 173 ? -8.305 16.25 21.734 1 98.06 173 LEU A CA 1
ATOM 1309 C C . LEU A 1 173 ? -7.289 16.891 22.672 1 98.06 173 LEU A C 1
ATOM 1311 O O . LEU A 1 173 ? -7.594 17.859 23.359 1 98.06 173 LEU A O 1
ATOM 1315 N N . ASN A 1 174 ? -6.098 16.312 22.719 1 98.38 174 ASN A N 1
ATOM 1316 C CA . ASN A 1 174 ? -5.043 16.828 23.594 1 98.38 174 ASN A CA 1
ATOM 1317 C C . ASN A 1 174 ? -4.605 18.219 23.172 1 98.38 174 ASN A C 1
ATOM 1319 O O . ASN A 1 174 ? -4.391 19.094 24.016 1 98.38 174 ASN A O 1
ATOM 1323 N N . LEU A 1 175 ? -4.477 18.453 21.906 1 98.25 175 LEU A N 1
ATOM 1324 C CA . LEU A 1 175 ? -4.055 19.734 21.375 1 98.25 175 LEU A CA 1
ATOM 1325 C C . LEU A 1 175 ? -5.086 20.812 21.688 1 98.25 175 LEU A C 1
ATOM 1327 O O . LEU A 1 175 ? -4.73 21.969 21.938 1 98.25 175 LEU A O 1
ATOM 1331 N N . LEU A 1 176 ? -6.367 20.438 21.719 1 97.31 176 LEU A N 1
ATOM 1332 C CA . LEU A 1 176 ? -7.445 21.406 21.844 1 97.31 176 LEU A CA 1
ATOM 1333 C C . LEU A 1 176 ? -7.973 21.453 23.281 1 97.31 176 LEU A C 1
ATOM 1335 O O . LEU A 1 176 ? -9.039 22.016 23.531 1 97.31 176 LEU A O 1
ATOM 1339 N N . HIS A 1 177 ? -7.223 20.844 24.188 1 95.5 177 HIS A N 1
ATOM 1340 C CA . HIS A 1 177 ? -7.609 20.797 25.578 1 95.5 177 HIS A CA 1
ATOM 1341 C C . HIS A 1 177 ? -7.867 22.188 26.141 1 95.5 177 HIS A C 1
ATOM 1343 O O . HIS A 1 177 ? -7.031 23.078 25.984 1 95.5 177 HIS A O 1
ATOM 1349 N N . GLU A 1 178 ? -9.102 22.484 26.688 1 95.62 178 GLU A N 1
ATOM 1350 C CA . GLU A 1 178 ? -9.523 23.688 27.391 1 95.62 178 GLU A CA 1
ATOM 1351 C C . GLU A 1 178 ? -9.539 24.891 26.453 1 95.62 178 GLU A C 1
ATOM 1353 O O . GLU A 1 178 ? -9.258 26.016 26.875 1 95.62 178 GLU A O 1
ATOM 1358 N N . SER A 1 179 ? -9.742 24.672 25.188 1 96.69 179 SER A N 1
ATOM 1359 C CA . SER A 1 179 ? -9.891 25.75 24.219 1 96.69 179 SER A CA 1
ATOM 1360 C C . SER A 1 179 ? -11.211 26.484 24.406 1 96.69 179 SER A C 1
ATOM 1362 O O . SER A 1 179 ? -12.281 25.906 24.25 1 96.69 179 SER A O 1
ATOM 1364 N N . GLU A 1 180 ? -11.188 27.797 24.672 1 97.12 180 GLU A N 1
ATOM 1365 C CA . GLU A 1 180 ? -12.383 28.625 24.766 1 97.12 180 GLU A CA 1
ATOM 1366 C C . GLU A 1 180 ? -13.086 28.75 23.406 1 97.12 180 GLU A C 1
ATOM 1368 O O . GLU A 1 180 ? -14.312 28.812 23.344 1 97.12 180 GLU A O 1
ATOM 1373 N N . ILE A 1 181 ? -12.352 28.688 22.359 1 96.06 181 ILE A N 1
ATOM 1374 C CA . ILE A 1 181 ? -12.891 28.828 21.016 1 96.06 181 ILE A CA 1
ATOM 1375 C C . ILE A 1 181 ? -13.766 27.625 20.672 1 96.06 181 ILE A C 1
ATOM 1377 O O . ILE A 1 181 ? -14.914 27.797 20.234 1 96.06 181 ILE A O 1
ATOM 1381 N N . VAL A 1 182 ? -13.266 26.438 20.906 1 93.31 182 VAL A N 1
ATOM 1382 C CA . VAL A 1 182 ? -13.984 25.203 20.609 1 93.31 182 VAL A CA 1
ATOM 1383 C C . VAL A 1 182 ? -15.258 25.141 21.469 1 93.31 182 VAL A C 1
ATOM 1385 O O . VAL A 1 182 ? -16.312 24.703 20.984 1 93.31 182 VAL A O 1
ATOM 1388 N N . HIS A 1 183 ? -15.211 25.641 22.656 1 91.31 183 HIS A N 1
ATOM 1389 C CA . HIS A 1 183 ? -16.328 25.531 23.578 1 91.31 183 HIS A CA 1
ATOM 1390 C C . HIS A 1 183 ? -17.359 26.625 23.344 1 91.31 183 HIS A C 1
ATOM 1392 O O . HIS A 1 183 ? -18.484 26.562 23.828 1 91.31 183 HIS A O 1
ATOM 1398 N N . SER A 1 184 ? -16.969 27.562 22.609 1 90.56 184 SER A N 1
ATOM 1399 C CA . SER A 1 184 ? -17.828 28.734 22.406 1 90.56 184 SER A CA 1
ATOM 1400 C C . SER A 1 184 ? -19.031 28.375 21.531 1 90.56 184 SER A C 1
ATOM 1402 O O . SER A 1 184 ? -20.016 29.109 21.516 1 90.56 184 SER A O 1
ATOM 1404 N N . HIS A 1 185 ? -18.984 27.203 20.891 1 83.06 185 HIS A N 1
ATOM 1405 C CA . HIS A 1 185 ? -20.062 26.844 19.984 1 83.06 185 HIS A CA 1
ATOM 1406 C C . HIS A 1 185 ? -20.594 25.438 20.297 1 83.06 185 HIS A C 1
ATOM 1408 O O . HIS A 1 185 ? -21 24.719 19.375 1 83.06 185 HIS A O 1
ATOM 1414 N N . ALA A 1 186 ? -20.516 25.141 21.406 1 74.56 186 ALA A N 1
ATOM 1415 C CA . ALA A 1 186 ? -20.953 23.812 21.844 1 74.56 186 ALA A CA 1
ATOM 1416 C C . ALA A 1 186 ? -22.453 23.625 21.609 1 74.56 186 ALA A C 1
ATOM 1418 O O . ALA A 1 186 ? -22.922 22.5 21.453 1 74.56 186 ALA A O 1
ATOM 1419 N N . THR A 1 187 ? -23.062 24.672 21.5 1 72.38 187 THR A N 1
ATOM 1420 C CA . THR A 1 187 ? -24.516 24.578 21.359 1 72.38 187 THR A CA 1
ATOM 1421 C C . THR A 1 187 ? -24.969 25.188 20.047 1 72.38 187 THR A C 1
ATOM 1423 O O . THR A 1 187 ? -26.141 25.562 19.906 1 72.38 187 THR A O 1
ATOM 1426 N N . CYS A 1 188 ? -24.062 25.172 19.172 1 73.94 188 CYS A N 1
ATOM 1427 C CA . CYS A 1 188 ? -24.438 25.797 17.906 1 73.94 188 CYS A CA 1
ATOM 1428 C C . CYS A 1 188 ? -25.328 24.859 17.094 1 73.94 188 CYS A C 1
ATOM 1430 O O . CYS A 1 188 ? -25.422 23.672 17.391 1 73.94 188 CYS A O 1
ATOM 1432 N N . ALA A 1 189 ? -26.109 25.406 16.078 1 68.31 189 ALA A N 1
ATOM 1433 C CA . ALA A 1 189 ? -27.125 24.719 15.289 1 68.31 189 ALA A CA 1
ATOM 1434 C C . ALA A 1 189 ? -26.484 23.781 14.25 1 68.31 189 ALA A C 1
ATOM 1436 O O . ALA A 1 189 ? -27.156 22.922 13.68 1 68.31 189 ALA A O 1
ATOM 1437 N N . ARG A 1 190 ? -25.156 24.047 14.094 1 73.75 190 ARG A N 1
ATOM 1438 C CA . ARG A 1 190 ? -24.5 23.203 13.102 1 73.75 190 ARG A CA 1
ATOM 1439 C C . ARG A 1 190 ? -24.453 21.75 13.547 1 73.75 190 ARG A C 1
ATOM 1441 O O . ARG A 1 190 ? -23.906 21.438 14.609 1 73.75 190 ARG A O 1
ATOM 1448 N N . VAL A 1 191 ? -24.984 20.844 12.625 1 73.12 191 VAL A N 1
ATOM 1449 C CA . VAL A 1 191 ? -25.203 19.453 13.023 1 73.12 191 VAL A CA 1
ATOM 1450 C C . VAL A 1 191 ? -23.938 18.641 12.781 1 73.12 191 VAL A C 1
ATOM 1452 O O . VAL A 1 191 ? -23.531 17.844 13.625 1 73.12 191 VAL A O 1
ATOM 1455 N N . GLN A 1 192 ? -23.328 18.828 11.594 1 89.94 192 GLN A N 1
ATOM 1456 C CA . GLN A 1 192 ? -22.125 18.078 11.281 1 89.94 192 GLN A CA 1
ATOM 1457 C C . GLN A 1 192 ? -21.125 18.922 10.5 1 89.94 192 GLN A C 1
ATOM 1459 O O . GLN A 1 192 ? -21.5 19.672 9.602 1 89.94 192 GLN A O 1
ATOM 1464 N N . ASP A 1 193 ? -19.875 18.844 10.891 1 94.44 193 ASP A N 1
ATOM 1465 C CA . ASP A 1 193 ? -18.812 19.484 10.117 1 94.44 193 ASP A CA 1
ATOM 1466 C C . ASP A 1 193 ? -18.578 18.75 8.805 1 94.44 193 ASP A C 1
ATOM 1468 O O . ASP A 1 193 ? -18.875 17.562 8.688 1 94.44 193 ASP A O 1
ATOM 1472 N N . PRO A 1 194 ? -18.047 19.484 7.77 1 95.88 194 PRO A N 1
ATOM 1473 C CA . PRO A 1 194 ? -17.609 18.797 6.551 1 95.88 194 PRO A CA 1
ATOM 1474 C C . PRO A 1 194 ? -16.594 17.688 6.824 1 95.88 194 PRO A C 1
ATOM 1476 O O . PRO A 1 194 ? -15.945 17.688 7.875 1 95.88 194 PRO A O 1
ATOM 1479 N N . TYR A 1 195 ? -16.484 16.75 5.852 1 97.12 195 TYR A N 1
ATOM 1480 C CA . TYR A 1 195 ? -15.664 15.562 6.023 1 97.12 195 TYR A CA 1
ATOM 1481 C C . TYR A 1 195 ? -14.219 15.938 6.312 1 97.12 195 TYR A C 1
ATOM 1483 O O . TYR A 1 195 ? -13.547 15.289 7.121 1 97.12 195 TYR A O 1
ATOM 1491 N N . SER A 1 196 ? -13.719 17 5.723 1 97.81 196 SER A N 1
ATOM 1492 C CA . SER A 1 196 ? -12.305 17.359 5.855 1 97.81 196 SER A CA 1
ATOM 1493 C C . SER A 1 196 ? -11.961 17.719 7.297 1 97.81 196 SER A C 1
ATOM 1495 O O . SER A 1 196 ? -10.805 17.609 7.711 1 97.81 196 SER A O 1
ATOM 1497 N N . LEU A 1 197 ? -12.961 18.094 8.102 1 97.75 197 LEU A N 1
ATOM 1498 C CA . LEU A 1 197 ? -12.734 18.438 9.508 1 97.75 197 LEU A CA 1
ATOM 1499 C C . LEU A 1 197 ? -13.008 17.234 10.406 1 97.75 197 LEU A C 1
ATOM 1501 O O . LEU A 1 197 ? -12.156 16.859 11.211 1 97.75 197 LEU A O 1
ATOM 1505 N N . ARG A 1 198 ? -14.133 16.625 10.211 1 97.38 198 ARG A N 1
ATOM 1506 C CA . ARG A 1 198 ? -14.555 15.656 11.219 1 97.38 198 ARG A CA 1
ATOM 1507 C C . ARG A 1 198 ? -13.992 14.266 10.922 1 97.38 198 ARG A C 1
ATOM 1509 O O . ARG A 1 198 ? -14.055 13.375 11.766 1 97.38 198 ARG A O 1
ATOM 1516 N N . CYS A 1 199 ? -13.406 14.039 9.672 1 98.19 199 CYS A N 1
ATOM 1517 C CA . CYS A 1 199 ? -12.914 12.711 9.312 1 98.19 199 CYS A CA 1
ATOM 1518 C C . CYS A 1 199 ? -11.391 12.656 9.375 1 98.19 199 CYS A C 1
ATOM 1520 O O . CYS A 1 199 ? -10.773 11.75 8.812 1 98.19 199 CYS A O 1
ATOM 1522 N N . MET A 1 200 ? -10.711 13.641 10.055 1 98.69 200 MET A N 1
ATOM 1523 C CA . MET A 1 200 ? -9.258 13.641 10.188 1 98.69 200 MET A CA 1
ATOM 1524 C C . MET A 1 200 ? -8.766 12.328 10.797 1 98.69 200 MET A C 1
ATOM 1526 O O . MET A 1 200 ? -7.781 11.758 10.328 1 98.69 200 MET A O 1
ATOM 1530 N N . PRO A 1 201 ? -9.477 11.742 11.867 1 98.69 201 PRO A N 1
ATOM 1531 C CA . PRO A 1 201 ? -8.969 10.484 12.43 1 98.69 201 PRO A CA 1
ATOM 1532 C C . PRO A 1 201 ? -8.891 9.367 11.398 1 98.69 201 PRO A C 1
ATOM 1534 O O . PRO A 1 201 ? -7.895 8.633 11.352 1 98.69 201 PRO A O 1
ATOM 1537 N N . GLN A 1 202 ? -9.867 9.25 10.555 1 98.44 202 GLN A N 1
ATOM 1538 C CA . GLN A 1 202 ? -9.914 8.172 9.57 1 98.44 202 GLN A CA 1
ATOM 1539 C C . GLN A 1 202 ? -8.875 8.391 8.469 1 98.44 202 GLN A C 1
ATOM 1541 O O . GLN A 1 202 ? -8.211 7.441 8.039 1 98.44 202 GLN A O 1
ATOM 1546 N N . VAL A 1 203 ? -8.688 9.648 8.008 1 98.56 203 VAL A N 1
ATOM 1547 C CA . VAL A 1 203 ? -7.809 9.922 6.875 1 98.56 203 VAL A CA 1
ATOM 1548 C C . VAL A 1 203 ? -6.359 9.984 7.344 1 98.56 203 VAL A C 1
ATOM 1550 O O . VAL A 1 203 ? -5.5 9.258 6.836 1 98.56 203 VAL A O 1
ATOM 1553 N N . HIS A 1 204 ? -6.051 10.844 8.422 1 98.75 204 HIS A N 1
ATOM 1554 C CA . HIS A 1 204 ? -4.711 10.883 8.992 1 98.75 204 HIS A CA 1
ATOM 1555 C C . HIS A 1 204 ? -4.301 9.516 9.539 1 98.75 204 HIS A C 1
ATOM 1557 O O . HIS A 1 204 ? -3.148 9.102 9.383 1 98.75 204 HIS A O 1
ATOM 1563 N N . GLY A 1 205 ? -5.285 8.891 10.195 1 98.62 205 GLY A N 1
ATOM 1564 C CA . GLY A 1 205 ? -5.016 7.598 10.812 1 98.62 205 GLY A CA 1
ATOM 1565 C C . GLY A 1 205 ? -4.633 6.527 9.812 1 98.62 205 GLY A C 1
ATOM 1566 O O . GLY A 1 205 ? -3.727 5.73 10.062 1 98.62 205 GLY A O 1
ATOM 1567 N N . ALA A 1 206 ? -5.344 6.492 8.703 1 98.56 206 ALA A N 1
ATOM 1568 C CA . ALA A 1 206 ? -5.016 5.531 7.652 1 98.56 206 ALA A CA 1
ATOM 1569 C C . ALA A 1 206 ? -3.592 5.738 7.145 1 98.56 206 ALA A C 1
ATOM 1571 O O . ALA A 1 206 ? -2.863 4.773 6.906 1 98.56 206 ALA A O 1
ATOM 1572 N N . SER A 1 207 ? -3.184 7 6.949 1 98.75 207 SER A N 1
ATOM 1573 C CA . SER A 1 207 ? -1.827 7.312 6.508 1 98.75 207 SER A CA 1
ATOM 1574 C C . SER A 1 207 ? -0.798 6.91 7.559 1 98.75 207 SER A C 1
ATOM 1576 O O . SER A 1 207 ? 0.311 6.492 7.223 1 98.75 207 SER A O 1
ATOM 1578 N N . ARG A 1 208 ? -1.166 7.023 8.859 1 98.25 208 ARG A N 1
ATOM 1579 C CA . ARG A 1 208 ? -0.273 6.594 9.938 1 98.25 208 ARG A CA 1
ATOM 1580 C C . ARG A 1 208 ? -0.07 5.082 9.906 1 98.25 208 ARG A C 1
ATOM 1582 O O . ARG A 1 208 ? 1.034 4.594 10.156 1 98.25 208 ARG A O 1
ATOM 1589 N N . ASN A 1 209 ? -1.108 4.379 9.633 1 97.81 209 ASN A N 1
ATOM 1590 C CA . ASN A 1 209 ? -0.968 2.932 9.516 1 97.81 209 ASN A CA 1
ATOM 1591 C C . ASN A 1 209 ? -0.019 2.553 8.383 1 97.81 209 ASN A C 1
ATOM 1593 O O . ASN A 1 209 ? 0.753 1.601 8.5 1 97.81 209 ASN A O 1
ATOM 1597 N N . ALA A 1 210 ? -0.109 3.25 7.246 1 98.5 210 ALA A N 1
ATOM 1598 C CA . ALA A 1 210 ? 0.812 3.031 6.133 1 98.5 210 ALA A CA 1
ATOM 1599 C C . ALA A 1 210 ? 2.248 3.342 6.539 1 98.5 210 ALA A C 1
ATOM 1601 O O . ALA A 1 210 ? 3.176 2.613 6.18 1 98.5 210 ALA A O 1
ATOM 1602 N N . TRP A 1 211 ? 2.449 4.461 7.266 1 98.62 211 TRP A N 1
ATOM 1603 C CA . TRP A 1 211 ? 3.764 4.836 7.773 1 98.62 211 TRP A CA 1
ATOM 1604 C C . TRP A 1 211 ? 4.344 3.73 8.648 1 98.62 211 TRP A C 1
ATOM 1606 O O . TRP A 1 211 ? 5.508 3.355 8.492 1 98.62 211 TRP A O 1
ATOM 1616 N N . LEU A 1 212 ? 3.514 3.203 9.562 1 98.38 212 LEU A N 1
ATOM 1617 C CA . LEU A 1 212 ? 3.961 2.154 10.477 1 98.38 212 LEU A CA 1
ATOM 1618 C C . LEU A 1 212 ? 4.352 0.896 9.703 1 98.38 212 LEU A C 1
ATOM 1620 O O . LEU A 1 212 ? 5.348 0.247 10.031 1 98.38 212 LEU A O 1
ATOM 1624 N N . HIS A 1 213 ? 3.562 0.574 8.711 1 98.31 213 HIS A N 1
ATOM 1625 C CA . HIS A 1 213 ? 3.873 -0.571 7.859 1 98.31 213 HIS A CA 1
ATOM 1626 C C . HIS A 1 213 ? 5.234 -0.407 7.188 1 98.31 213 HIS A C 1
ATOM 1628 O O . HIS A 1 213 ? 6.047 -1.335 7.188 1 98.31 213 HIS A O 1
ATOM 1634 N N . LEU A 1 214 ? 5.496 0.747 6.633 1 98.44 214 LEU A N 1
ATOM 1635 C CA . LEU A 1 214 ? 6.781 1.028 6 1 98.44 214 LEU A CA 1
ATOM 1636 C C . LEU A 1 214 ? 7.918 0.926 7.012 1 98.44 214 LEU A C 1
ATOM 1638 O O . LEU A 1 214 ? 8.977 0.378 6.707 1 98.44 214 LEU A O 1
ATOM 1642 N N . LYS A 1 215 ? 7.711 1.468 8.18 1 98.31 215 LYS A N 1
ATOM 1643 C CA . LYS A 1 215 ? 8.734 1.445 9.227 1 98.31 215 LYS A CA 1
ATOM 1644 C C . LYS A 1 215 ? 9.148 0.016 9.555 1 98.31 215 LYS A C 1
ATOM 1646 O O . LYS A 1 215 ? 10.344 -0.287 9.625 1 98.31 215 LYS A O 1
ATOM 1651 N N . GLN A 1 216 ? 8.172 -0.829 9.734 1 97.56 216 GLN A N 1
ATOM 1652 C CA . GLN A 1 216 ? 8.438 -2.217 10.102 1 97.56 216 GLN A CA 1
ATOM 1653 C C . GLN A 1 216 ? 9.219 -2.934 9.008 1 97.56 216 GLN A C 1
ATOM 1655 O O . GLN A 1 216 ? 10.148 -3.691 9.297 1 97.56 216 GLN A O 1
ATOM 1660 N N . ILE A 1 217 ? 8.922 -2.656 7.805 1 98.06 217 ILE A N 1
ATOM 1661 C CA . ILE A 1 217 ? 9.578 -3.291 6.664 1 98.06 217 ILE A CA 1
ATOM 1662 C C . ILE A 1 217 ? 11 -2.756 6.52 1 98.06 217 ILE A C 1
ATOM 1664 O O . ILE A 1 217 ? 11.945 -3.527 6.336 1 98.06 217 ILE A O 1
ATOM 1668 N N . LEU A 1 218 ? 11.148 -1.434 6.609 1 97.81 218 LEU A N 1
ATOM 1669 C CA . LEU A 1 218 ? 12.445 -0.808 6.41 1 97.81 218 LEU A CA 1
ATOM 1670 C C . LEU A 1 218 ? 13.414 -1.196 7.523 1 97.81 218 LEU A C 1
ATOM 1672 O O . LEU A 1 218 ? 14.617 -1.322 7.293 1 97.81 218 LEU A O 1
ATOM 1676 N N . GLU A 1 219 ? 12.883 -1.378 8.734 1 97.88 219 GLU A N 1
ATOM 1677 C CA . GLU A 1 219 ? 13.727 -1.808 9.844 1 97.88 219 GLU A CA 1
ATOM 1678 C C . GLU A 1 219 ? 14.367 -3.162 9.555 1 97.88 219 GLU A C 1
ATOM 1680 O O . GLU A 1 219 ? 15.547 -3.375 9.859 1 97.88 219 GLU A O 1
ATOM 1685 N N . ILE A 1 220 ? 13.609 -4.051 8.977 1 98.38 220 ILE A N 1
ATOM 1686 C CA . ILE A 1 220 ? 14.164 -5.336 8.562 1 98.38 220 ILE A CA 1
ATOM 1687 C C . ILE A 1 220 ? 15.211 -5.125 7.477 1 98.38 220 ILE A C 1
ATOM 1689 O O . ILE A 1 220 ? 16.328 -5.664 7.562 1 98.38 220 ILE A O 1
ATOM 1693 N N . GLU A 1 221 ? 14.922 -4.277 6.539 1 98.19 221 GLU A N 1
ATOM 1694 C CA . GLU A 1 221 ? 15.758 -4.094 5.363 1 98.19 221 GLU A CA 1
ATOM 1695 C C . GLU A 1 221 ? 17.125 -3.537 5.742 1 98.19 221 GLU A C 1
ATOM 1697 O O . GLU A 1 221 ? 18.156 -4.047 5.297 1 98.19 221 GLU A O 1
ATOM 1702 N N . ILE A 1 222 ? 17.141 -2.498 6.582 1 97.81 222 ILE A N 1
ATOM 1703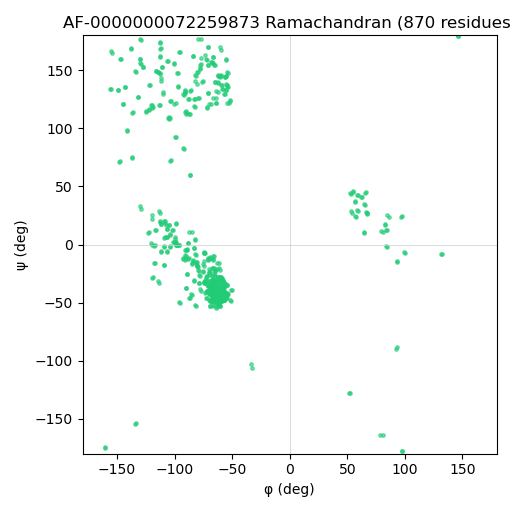 C CA . ILE A 1 222 ? 18.391 -1.787 6.855 1 97.81 222 ILE A CA 1
ATOM 1704 C C . ILE A 1 222 ? 19.266 -2.629 7.773 1 97.81 222 ILE A C 1
ATOM 1706 O O . ILE A 1 222 ? 20.453 -2.324 7.957 1 97.81 222 ILE A O 1
ATOM 1710 N N . ASN A 1 223 ? 18.719 -3.754 8.258 1 97.94 223 ASN A N 1
ATOM 1711 C CA . ASN A 1 223 ? 19.484 -4.68 9.078 1 97.94 223 ASN A CA 1
ATOM 1712 C C . ASN A 1 223 ? 19.719 -6.008 8.359 1 97.94 223 ASN A C 1
ATOM 1714 O O . ASN A 1 223 ? 20.016 -7.02 9 1 97.94 223 ASN A O 1
ATOM 1718 N N . SER A 1 224 ? 19.594 -6.027 7.074 1 97.75 224 SER A N 1
ATOM 1719 C CA . SER A 1 224 ? 19.672 -7.254 6.285 1 97.75 224 SER A CA 1
ATOM 1720 C C . SER A 1 224 ? 20.906 -7.262 5.398 1 97.75 224 SER A C 1
ATOM 1722 O O . SER A 1 224 ? 21.547 -6.223 5.203 1 97.75 224 SER A O 1
ATOM 1724 N N . VAL A 1 225 ? 21.297 -8.469 4.922 1 97.31 225 VAL A N 1
ATOM 1725 C CA . VAL A 1 225 ? 22.266 -8.656 3.855 1 97.31 225 VAL A CA 1
ATOM 1726 C C . VAL A 1 225 ? 21.562 -8.688 2.502 1 97.31 225 VAL A C 1
ATOM 1728 O O . VAL A 1 225 ? 20.734 -9.57 2.244 1 97.31 225 VAL A O 1
ATOM 1731 N N . THR A 1 226 ? 21.844 -7.703 1.691 1 96.38 226 THR A N 1
ATOM 1732 C CA . THR A 1 226 ? 21.156 -7.605 0.41 1 96.38 226 THR A CA 1
ATOM 1733 C C . THR A 1 226 ? 22.125 -7.855 -0.745 1 96.38 226 THR A C 1
ATOM 1735 O O . THR A 1 226 ? 21.844 -7.484 -1.887 1 96.38 226 THR A O 1
ATOM 1738 N N . ASP A 1 227 ? 23.25 -8.438 -0.454 1 94.94 227 ASP A N 1
ATOM 1739 C CA . ASP A 1 227 ? 24.297 -8.734 -1.426 1 94.94 227 ASP A CA 1
ATOM 1740 C C . ASP A 1 227 ? 24.016 -10.047 -2.154 1 94.94 227 ASP A C 1
ATOM 1742 O O . ASP A 1 227 ? 23.172 -10.836 -1.724 1 94.94 227 ASP A O 1
ATOM 1746 N N . ASN A 1 228 ? 24.703 -10.227 -3.309 1 94.44 228 ASN A N 1
ATOM 1747 C CA . ASN A 1 228 ? 24.688 -11.469 -4.078 1 94.44 228 ASN A CA 1
ATOM 1748 C C . ASN A 1 228 ? 25.938 -11.609 -4.945 1 94.44 228 ASN A C 1
ATOM 1750 O O . ASN A 1 228 ? 26.328 -10.672 -5.641 1 94.44 228 ASN A O 1
ATOM 1754 N N . PRO A 1 229 ? 26.562 -12.797 -4.934 1 94.56 229 PRO A N 1
ATOM 1755 C CA . PRO A 1 229 ? 26.281 -13.922 -4.043 1 94.56 229 PRO A CA 1
ATOM 1756 C C . PRO A 1 229 ? 26.641 -13.633 -2.59 1 94.56 229 PRO A C 1
ATOM 1758 O O . PRO A 1 229 ? 27.453 -12.742 -2.318 1 94.56 229 PRO A O 1
ATOM 1761 N N . VAL A 1 230 ? 26 -14.367 -1.729 1 95.56 230 VAL A N 1
ATOM 1762 C CA . VAL A 1 230 ? 26.281 -14.289 -0.3 1 95.56 230 VAL A CA 1
ATOM 1763 C C . VAL A 1 230 ? 27.359 -15.305 0.072 1 95.56 230 VAL A C 1
ATOM 1765 O O . VAL A 1 230 ? 27.297 -16.469 -0.339 1 95.56 230 VAL A O 1
ATOM 1768 N N . VAL A 1 231 ? 28.344 -14.859 0.784 1 96.06 231 VAL A N 1
ATOM 1769 C CA . VAL A 1 231 ? 29.469 -15.695 1.172 1 96.06 231 VAL A CA 1
ATOM 1770 C C . VAL A 1 231 ? 29.344 -16.094 2.643 1 96.06 231 VAL A C 1
ATOM 1772 O O . VAL A 1 231 ? 29.547 -15.258 3.531 1 96.06 231 VAL A O 1
ATOM 1775 N N . PHE A 1 232 ? 29.047 -17.375 2.885 1 94.81 232 PHE A N 1
ATOM 1776 C CA . PHE A 1 232 ? 28.906 -17.859 4.25 1 94.81 232 PHE A CA 1
ATOM 1777 C C . PHE A 1 232 ? 30.266 -18.266 4.816 1 94.81 232 PHE A C 1
ATOM 1779 O O . PHE A 1 232 ? 30.562 -18 5.988 1 94.81 232 PHE A O 1
ATOM 1786 N N . ASP A 1 233 ? 31.031 -18.922 4.004 1 92.69 233 ASP A N 1
ATOM 1787 C CA . ASP A 1 233 ? 32.438 -19.266 4.301 1 92.69 233 ASP A CA 1
ATOM 1788 C C . ASP A 1 233 ? 33.188 -19.594 3.023 1 92.69 233 ASP A C 1
ATOM 1790 O O . ASP A 1 233 ? 32.719 -19.328 1.918 1 92.69 233 ASP A O 1
ATOM 1794 N N . GLU A 1 234 ? 34.406 -20.016 3.16 1 88.69 234 GLU A N 1
ATOM 1795 C CA . GLU A 1 234 ? 35.312 -20.219 2.029 1 88.69 234 GLU A CA 1
ATOM 1796 C C . GLU A 1 234 ? 34.75 -21.266 1.059 1 88.69 234 GLU A C 1
ATOM 1798 O O . GLU A 1 234 ? 35.031 -21.219 -0.138 1 88.69 234 GLU A O 1
ATOM 1803 N N . ASN A 1 235 ? 33.938 -22.062 1.443 1 92.19 235 ASN A N 1
ATOM 1804 C CA . ASN A 1 235 ? 33.469 -23.156 0.601 1 92.19 235 ASN A CA 1
ATOM 1805 C C . ASN A 1 235 ? 31.953 -23.125 0.412 1 92.19 235 ASN A C 1
ATOM 1807 O O . ASN A 1 235 ? 31.359 -24.078 -0.103 1 92.19 235 ASN A O 1
ATOM 1811 N N . HIS A 1 236 ? 31.375 -22 0.858 1 93.88 236 HIS A N 1
ATOM 1812 C CA . HIS A 1 236 ? 29.922 -21.969 0.822 1 93.88 236 HIS A CA 1
ATOM 1813 C C . HIS A 1 236 ? 29.406 -20.594 0.405 1 93.88 236 HIS A C 1
ATOM 1815 O O . HIS A 1 236 ? 29.438 -19.656 1.197 1 93.88 236 HIS A O 1
ATOM 1821 N N . THR A 1 237 ? 29.078 -20.484 -0.814 1 93.69 237 THR A N 1
ATOM 1822 C CA . THR A 1 237 ? 28.484 -19.281 -1.399 1 93.69 237 THR A CA 1
ATOM 1823 C C . THR A 1 237 ? 27.141 -19.609 -2.033 1 93.69 237 THR A C 1
ATOM 1825 O O . THR A 1 237 ? 26.969 -20.672 -2.627 1 93.69 237 THR A O 1
ATOM 1828 N N . ILE A 1 238 ? 26.188 -18.781 -1.831 1 94.81 238 ILE A N 1
ATOM 1829 C CA . ILE A 1 238 ? 24.875 -18.969 -2.436 1 94.81 238 ILE A CA 1
ATOM 1830 C C . ILE A 1 238 ? 24.531 -17.781 -3.326 1 94.81 238 ILE A C 1
ATOM 1832 O O . ILE A 1 238 ? 24.562 -16.625 -2.877 1 94.81 238 ILE A O 1
ATOM 1836 N N . SER A 1 239 ? 24.312 -18.062 -4.594 1 94 239 SER A N 1
ATOM 1837 C CA . SER A 1 239 ? 23.734 -17.062 -5.504 1 94 239 SER A CA 1
ATOM 1838 C C . SER A 1 239 ? 22.219 -17.109 -5.477 1 94 239 SER A C 1
ATOM 1840 O O . SER A 1 239 ? 21.609 -18.125 -5.836 1 94 239 SER A O 1
ATOM 1842 N N . GLY A 1 240 ? 21.562 -16.062 -4.957 1 95 240 GLY A N 1
ATOM 1843 C CA . GLY A 1 240 ? 20.109 -15.969 -4.852 1 95 240 GLY A CA 1
ATOM 1844 C C . GLY A 1 240 ? 19.562 -14.633 -5.309 1 95 240 GLY A C 1
ATOM 1845 O O . GLY A 1 240 ? 20.078 -14.039 -6.262 1 95 240 GLY A O 1
ATOM 1846 N N . GLY A 1 241 ? 18.422 -14.242 -4.801 1 95.38 241 GLY A N 1
ATOM 1847 C CA . GLY A 1 241 ? 17.781 -13 -5.195 1 95.38 241 GLY A CA 1
ATOM 1848 C C . GLY A 1 241 ? 17.719 -11.977 -4.078 1 95.38 241 GLY A C 1
ATOM 1849 O O . GLY A 1 241 ? 16.812 -11.125 -4.059 1 95.38 241 GLY A O 1
ATOM 1850 N N . ASN A 1 242 ? 18.641 -11.992 -3.156 1 94.31 242 ASN A N 1
ATOM 1851 C CA . ASN A 1 242 ? 18.594 -11.188 -1.941 1 94.31 242 ASN A CA 1
ATOM 1852 C C . ASN A 1 242 ? 18.703 -9.695 -2.254 1 94.31 242 ASN A C 1
ATOM 1854 O O . ASN A 1 242 ? 18.391 -8.859 -1.405 1 94.31 242 ASN A O 1
ATOM 1858 N N . PHE A 1 243 ? 19.062 -9.367 -3.422 1 95.5 243 PHE A N 1
ATOM 1859 C CA . PHE A 1 243 ? 19.25 -7.984 -3.832 1 95.5 243 PHE A CA 1
ATOM 1860 C C . PHE A 1 243 ? 17.922 -7.375 -4.277 1 95.5 243 PHE A C 1
ATOM 1862 O O . PHE A 1 243 ? 17.812 -6.156 -4.43 1 95.5 243 PHE A O 1
ATOM 1869 N N . HIS A 1 244 ? 16.922 -8.219 -4.539 1 97.5 244 HIS A N 1
ATOM 1870 C CA . HIS A 1 244 ? 15.734 -7.742 -5.234 1 97.5 244 HIS A CA 1
ATOM 1871 C C . HIS A 1 244 ? 15 -6.695 -4.406 1 97.5 244 HIS A C 1
ATOM 1873 O O . HIS A 1 244 ? 14.695 -6.93 -3.232 1 97.5 244 HIS A O 1
ATOM 1879 N N . GLY A 1 245 ? 14.609 -5.551 -4.961 1 97.5 245 GLY A N 1
ATOM 1880 C CA . GLY A 1 245 ? 14.133 -4.387 -4.234 1 97.5 245 GLY A CA 1
ATOM 1881 C C . GLY A 1 245 ? 12.633 -4.41 -3.99 1 97.5 245 GLY A C 1
ATOM 1882 O O . GLY A 1 245 ? 12.102 -3.541 -3.299 1 97.5 245 GLY A O 1
ATOM 1883 N N . GLN A 1 246 ? 11.891 -5.512 -4.445 1 97.62 246 GLN A N 1
ATOM 1884 C CA . GLN A 1 246 ? 10.43 -5.547 -4.414 1 97.62 246 GLN A CA 1
ATOM 1885 C C . GLN A 1 246 ? 9.906 -5.418 -2.986 1 97.62 246 GLN A C 1
ATOM 1887 O O . GLN A 1 246 ? 8.898 -4.758 -2.75 1 97.62 246 GLN A O 1
ATOM 1892 N N . PRO A 1 247 ? 10.594 -6 -1.91 1 97.81 247 PRO A N 1
ATOM 1893 C CA . PRO A 1 247 ? 10.07 -5.949 -0.543 1 97.81 247 PRO A CA 1
ATOM 1894 C C . PRO A 1 247 ? 9.945 -4.527 -0.01 1 97.81 247 PRO A C 1
ATOM 1896 O O . PRO A 1 247 ? 9.078 -4.25 0.822 1 97.81 247 PRO A O 1
ATOM 1899 N N . ILE A 1 248 ? 10.789 -3.604 -0.501 1 97.88 248 ILE A N 1
ATOM 1900 C CA . ILE A 1 248 ? 10.695 -2.252 0.042 1 97.88 248 ILE A CA 1
ATOM 1901 C C . ILE A 1 248 ? 10.102 -1.313 -1.006 1 97.88 248 ILE A C 1
ATOM 1903 O O . ILE A 1 248 ? 9.57 -0.255 -0.667 1 97.88 248 ILE A O 1
ATOM 1907 N N . ALA A 1 249 ? 10.109 -1.732 -2.299 1 98.38 249 ALA A N 1
ATOM 1908 C CA . ALA A 1 249 ? 9.539 -0.904 -3.359 1 98.38 249 ALA A CA 1
ATOM 1909 C C . ALA A 1 249 ? 8.023 -0.765 -3.197 1 98.38 249 ALA A C 1
ATOM 1911 O O . ALA A 1 249 ? 7.484 0.336 -3.307 1 98.38 249 ALA A O 1
ATOM 1912 N N . MET A 1 250 ? 7.332 -1.825 -2.869 1 98.5 250 MET A N 1
ATOM 1913 C CA . MET A 1 250 ? 5.875 -1.831 -2.775 1 98.5 250 MET A CA 1
ATOM 1914 C C . MET A 1 250 ? 5.402 -0.983 -1.6 1 98.5 250 MET A C 1
ATOM 1916 O O . MET A 1 250 ? 4.562 -0.097 -1.767 1 98.5 250 MET A O 1
ATOM 1920 N N . PRO A 1 251 ? 5.984 -1.16 -0.39 1 98.62 251 PRO A N 1
ATOM 1921 C CA . PRO A 1 251 ? 5.543 -0.312 0.72 1 98.62 251 PRO A CA 1
ATOM 1922 C C . PRO A 1 251 ? 5.879 1.162 0.507 1 98.62 251 PRO A C 1
ATOM 1924 O O . PRO A 1 251 ? 5.168 2.039 1 1 98.62 251 PRO A O 1
ATOM 1927 N N . LEU A 1 252 ? 6.922 1.429 -0.263 1 98.75 252 LEU A N 1
ATOM 1928 C CA . LEU A 1 252 ? 7.25 2.818 -0.558 1 98.75 252 LEU A CA 1
ATOM 1929 C C . LEU A 1 252 ? 6.191 3.449 -1.456 1 98.75 252 LEU A C 1
ATOM 1931 O O . LEU A 1 252 ? 5.809 4.602 -1.254 1 98.75 252 LEU A O 1
ATOM 1935 N N . ASP A 1 253 ? 5.723 2.709 -2.445 1 98.81 253 ASP A N 1
ATOM 1936 C CA . ASP A 1 253 ? 4.629 3.193 -3.285 1 98.81 253 ASP A CA 1
ATOM 1937 C C . ASP A 1 253 ? 3.352 3.381 -2.469 1 98.81 253 ASP A C 1
ATOM 1939 O O . ASP A 1 253 ? 2.605 4.336 -2.686 1 98.81 253 ASP A O 1
ATOM 1943 N N . TYR A 1 254 ? 3.102 2.49 -1.498 1 98.81 254 TYR A N 1
ATOM 1944 C CA . TYR A 1 254 ? 1.973 2.59 -0.581 1 98.81 254 TYR A CA 1
ATOM 1945 C C . TYR A 1 254 ? 2.068 3.852 0.269 1 98.81 254 TYR A C 1
ATOM 1947 O O . TYR A 1 254 ? 1.102 4.609 0.381 1 98.81 254 TYR A O 1
ATOM 1955 N N . ALA A 1 255 ? 3.242 4.105 0.782 1 98.81 255 ALA A N 1
ATOM 1956 C CA . ALA A 1 255 ? 3.486 5.297 1.587 1 98.81 255 ALA A CA 1
ATOM 1957 C C . ALA A 1 255 ? 3.311 6.566 0.756 1 98.81 255 ALA A C 1
ATOM 1959 O O . ALA A 1 255 ? 2.854 7.59 1.266 1 98.81 255 ALA A O 1
ATOM 1960 N N . CYS A 1 256 ? 3.637 6.441 -0.518 1 98.81 256 CYS A N 1
ATOM 1961 C CA . CYS A 1 256 ? 3.555 7.59 -1.415 1 98.81 256 CYS A CA 1
ATOM 1962 C C . CYS A 1 256 ? 2.127 8.117 -1.5 1 98.81 256 CYS A C 1
ATOM 1964 O O . CYS A 1 256 ? 1.873 9.289 -1.217 1 98.81 256 CYS A O 1
ATOM 1966 N N . PHE A 1 257 ? 1.183 7.234 -1.812 1 98.69 257 PHE A N 1
ATOM 1967 C CA . PHE A 1 257 ? -0.166 7.766 -1.979 1 98.69 257 PHE A CA 1
ATOM 1968 C C . PHE A 1 257 ? -0.84 7.965 -0.627 1 98.69 257 PHE A C 1
ATOM 1970 O O . PHE A 1 257 ? -1.779 8.758 -0.508 1 98.69 257 PHE A O 1
ATOM 1977 N N . ALA A 1 258 ? -0.35 7.312 0.47 1 98.88 258 ALA A N 1
ATOM 1978 C CA . ALA A 1 258 ? -0.82 7.629 1.816 1 98.88 258 ALA A CA 1
ATOM 1979 C C . ALA A 1 258 ? -0.433 9.047 2.213 1 98.88 258 ALA A C 1
ATOM 1981 O O . ALA A 1 258 ? -1.232 9.773 2.809 1 98.88 258 ALA A O 1
ATOM 1982 N N . ALA A 1 259 ? 0.821 9.422 1.874 1 98.88 259 ALA A N 1
ATOM 1983 C CA . ALA A 1 259 ? 1.272 10.789 2.141 1 98.88 259 ALA A CA 1
ATOM 1984 C C . ALA A 1 259 ? 0.479 11.797 1.317 1 98.88 259 ALA A C 1
ATOM 1986 O O . ALA A 1 259 ? 0.111 12.859 1.818 1 98.88 259 ALA A O 1
ATOM 1987 N N . SER A 1 260 ? 0.213 11.469 0.074 1 98.81 260 SER A N 1
ATOM 1988 C CA . SER A 1 260 ? -0.537 12.344 -0.823 1 98.81 260 SER A CA 1
ATOM 1989 C C . SER A 1 260 ? -1.895 12.703 -0.231 1 98.81 260 SER A C 1
ATOM 1991 O O . SER A 1 260 ? -2.361 13.836 -0.388 1 98.81 260 SER A O 1
ATOM 1993 N N . GLU A 1 261 ? -2.516 11.82 0.485 1 98.62 261 GLU A N 1
ATOM 1994 C CA . GLU A 1 261 ? -3.863 12.023 1.009 1 98.62 261 GLU A CA 1
ATOM 1995 C C . GLU A 1 261 ? -3.871 13.047 2.139 1 98.62 261 GLU A C 1
ATOM 1997 O O . GLU A 1 261 ? -4.871 13.734 2.352 1 98.62 261 GLU A O 1
ATOM 2002 N N . ILE A 1 262 ? -2.752 13.188 2.848 1 98.81 262 ILE A N 1
ATOM 2003 C CA . ILE A 1 262 ? -2.631 14.227 3.859 1 98.81 262 ILE A CA 1
ATOM 2004 C C . ILE A 1 262 ? -2.764 15.602 3.203 1 98.81 262 ILE A C 1
ATOM 2006 O O . ILE A 1 262 ? -3.453 16.484 3.725 1 98.81 262 ILE A O 1
ATOM 2010 N N . GLY A 1 263 ? -2.08 15.734 2.033 1 98.75 263 GLY A N 1
ATOM 2011 C CA . GLY A 1 263 ? -2.197 16.984 1.294 1 98.75 263 GLY A CA 1
ATOM 2012 C C . GLY A 1 263 ? -3.584 17.203 0.724 1 98.75 263 GLY A C 1
ATOM 2013 O O . GLY A 1 263 ? -4.086 18.344 0.726 1 98.75 263 GLY A O 1
ATOM 2014 N N . ASN A 1 264 ? -4.195 16.156 0.273 1 98.31 264 ASN A N 1
ATOM 2015 C CA . ASN A 1 264 ? -5.52 16.234 -0.34 1 98.31 264 ASN A CA 1
ATOM 2016 C C . ASN A 1 264 ? -6.562 16.766 0.64 1 98.31 264 ASN A C 1
ATOM 2018 O O . ASN A 1 264 ? -7.312 17.688 0.317 1 98.31 264 ASN A O 1
ATOM 2022 N N . ILE A 1 265 ? -6.602 16.203 1.834 1 98.56 265 ILE A N 1
ATOM 2023 C CA . ILE A 1 265 ? -7.625 16.594 2.799 1 98.56 265 ILE A CA 1
ATOM 2024 C C . ILE A 1 265 ? -7.285 17.969 3.381 1 98.56 265 ILE A C 1
ATOM 2026 O O . ILE A 1 265 ? -8.18 18.766 3.676 1 98.56 265 ILE A O 1
ATOM 2030 N N . SER A 1 266 ? -5.988 18.266 3.514 1 98.75 266 SER A N 1
ATOM 2031 C CA . SER A 1 266 ? -5.555 19.578 3.965 1 98.75 266 SER A CA 1
ATOM 2032 C C . SER A 1 266 ? -6.008 20.672 2.998 1 98.75 266 SER A C 1
ATOM 2034 O O . SER A 1 266 ? -6.48 21.734 3.424 1 98.75 266 SER A O 1
ATOM 2036 N N . ASP A 1 267 ? -5.84 20.438 1.701 1 98.5 267 ASP A N 1
ATOM 2037 C CA . ASP A 1 267 ? -6.293 21.391 0.7 1 98.5 267 ASP A CA 1
ATOM 2038 C C . ASP A 1 267 ? -7.785 21.672 0.839 1 98.5 267 ASP A C 1
ATOM 2040 O O . ASP A 1 267 ? -8.234 22.797 0.658 1 98.5 267 ASP A O 1
ATOM 2044 N N . ARG A 1 268 ? -8.578 20.672 1.174 1 98 268 ARG A N 1
ATOM 2045 C CA . ARG A 1 268 ? -10.008 20.859 1.37 1 98 268 ARG A CA 1
ATOM 2046 C C . ARG A 1 268 ? -10.297 21.766 2.555 1 98 268 ARG A C 1
ATOM 2048 O O . ARG A 1 268 ? -11.211 22.594 2.508 1 98 268 ARG A O 1
ATOM 2055 N N . ARG A 1 269 ? -9.523 21.609 3.619 1 98.38 269 ARG A N 1
ATOM 2056 C CA . ARG A 1 269 ? -9.711 22.469 4.777 1 98.38 269 ARG A CA 1
ATOM 2057 C C . ARG A 1 269 ? -9.312 23.906 4.457 1 98.38 269 ARG A C 1
ATOM 2059 O O . ARG A 1 269 ? -9.945 24.859 4.93 1 98.38 269 ARG A O 1
ATOM 2066 N N . ILE A 1 270 ? -8.227 24.078 3.646 1 98.12 270 ILE A N 1
ATOM 2067 C CA . ILE A 1 270 ? -7.844 25.406 3.195 1 98.12 270 ILE A CA 1
ATOM 2068 C C . ILE A 1 270 ? -8.992 26.047 2.414 1 98.12 270 ILE A C 1
ATOM 2070 O O . ILE A 1 270 ? -9.391 27.188 2.686 1 98.12 270 ILE A O 1
ATOM 2074 N N . TYR A 1 271 ? -9.539 25.281 1.51 1 97.12 271 TYR A N 1
ATOM 2075 C CA . TYR A 1 271 ? -10.672 25.734 0.712 1 97.12 271 TYR A CA 1
ATOM 2076 C C . TYR A 1 271 ? -11.844 26.125 1.603 1 97.12 271 TYR A C 1
ATOM 2078 O O . TYR A 1 271 ? -12.453 27.188 1.414 1 97.12 271 TYR A O 1
ATOM 2086 N N . LEU A 1 272 ? -12.164 25.328 2.537 1 96.88 272 LEU A N 1
ATOM 2087 C CA . LEU A 1 272 ? -13.273 25.562 3.459 1 96.88 272 LEU A CA 1
ATOM 2088 C C . LEU A 1 272 ? -13.094 26.859 4.219 1 96.88 272 LEU A C 1
ATOM 2090 O O . LEU A 1 272 ? -14.062 27.594 4.457 1 96.88 272 LEU A O 1
ATOM 2094 N N . SER A 1 273 ? -11.898 27.188 4.613 1 97.38 273 SER A N 1
ATOM 2095 C CA . SER A 1 273 ? -11.609 28.375 5.418 1 97.38 273 SER A CA 1
ATOM 2096 C C . SER A 1 273 ? -11.875 29.656 4.641 1 97.38 273 SER A C 1
ATOM 2098 O O . SER A 1 273 ? -12.062 30.719 5.23 1 97.38 273 SER A O 1
ATOM 2100 N N . LEU A 1 274 ? -11.914 29.578 3.318 1 96.19 274 LEU A N 1
ATOM 2101 C CA . LEU A 1 274 ? -12.039 30.766 2.477 1 96.19 274 LEU A CA 1
ATOM 2102 C C . LEU A 1 274 ? -13.5 31.078 2.193 1 96.19 274 LEU A C 1
ATOM 2104 O O . LEU A 1 274 ? -13.82 32.156 1.708 1 96.19 274 LEU A O 1
ATOM 2108 N N . GLU A 1 275 ? -14.406 30.203 2.555 1 93.88 275 GLU A N 1
ATOM 2109 C CA . GLU A 1 275 ? -15.797 30.266 2.115 1 93.88 275 GLU A CA 1
ATOM 2110 C C . GLU A 1 275 ? -16.547 31.391 2.818 1 93.88 275 GLU A C 1
ATOM 2112 O O . GLU A 1 275 ? -17.484 31.953 2.262 1 93.88 275 GLU A O 1
ATOM 2117 N N . GLY A 1 276 ? -16.203 31.703 4.039 1 93.69 276 GLY A N 1
ATOM 2118 C CA . GLY A 1 276 ? -16.859 32.75 4.785 1 93.69 276 GLY A CA 1
ATOM 2119 C C . GLY A 1 276 ? -18.141 32.312 5.461 1 93.69 276 GLY A C 1
ATOM 2120 O O . GLY A 1 276 ? -18.969 33.125 5.867 1 93.69 276 GLY A O 1
ATOM 2121 N N . ASP A 1 277 ? -18.297 30.984 5.594 1 92.38 277 ASP A N 1
ATOM 2122 C CA . ASP A 1 277 ? -19.531 30.438 6.156 1 92.38 277 ASP A CA 1
ATOM 2123 C C . ASP A 1 277 ? -19.422 30.281 7.668 1 92.38 277 ASP A C 1
ATOM 2125 O O . ASP A 1 277 ? -20.422 30.062 8.352 1 92.38 277 ASP A O 1
ATOM 2129 N N . THR A 1 278 ? -18.25 30.375 8.234 1 93.62 278 THR A N 1
ATOM 2130 C CA . THR A 1 278 ? -18.031 30.266 9.672 1 93.62 278 THR A CA 1
ATOM 2131 C C . THR A 1 278 ? -18.297 31.594 10.367 1 93.62 278 THR A C 1
ATOM 2133 O O . THR A 1 278 ? -17.719 32.625 9.992 1 93.62 278 THR A O 1
ATOM 2136 N N . PRO A 1 279 ? -19.156 31.578 11.352 1 92.88 279 PRO A N 1
ATOM 2137 C CA . PRO A 1 279 ? -19.438 32.844 12.062 1 92.88 279 PRO A CA 1
ATOM 2138 C C . PRO A 1 279 ? -18.172 33.531 12.539 1 92.88 279 PRO A C 1
ATOM 2140 O O . PRO A 1 279 ? -17.328 32.906 13.195 1 92.88 279 PRO A O 1
ATOM 2143 N N . GLY A 1 280 ? -18.047 34.781 12.094 1 93.81 280 GLY A N 1
ATOM 2144 C CA . GLY A 1 280 ? -16.938 35.594 12.562 1 93.81 280 GLY A CA 1
ATOM 2145 C C . GLY A 1 280 ? -15.727 35.531 11.656 1 93.81 280 GLY A C 1
ATOM 2146 O O . GLY A 1 280 ? -14.805 36.344 11.781 1 93.81 280 GLY A O 1
ATOM 2147 N N . VAL A 1 281 ? -15.695 34.625 10.805 1 96 281 VAL A N 1
ATOM 2148 C CA . VAL A 1 281 ? -14.562 34.469 9.898 1 96 281 VAL A CA 1
ATOM 2149 C C . VAL A 1 281 ? -14.938 34.938 8.5 1 96 281 VAL A C 1
ATOM 2151 O O . VAL A 1 281 ? -15.758 34.312 7.82 1 96 281 VAL A O 1
ATOM 2154 N N . PRO A 1 282 ? -14.391 36.062 8.086 1 95.62 282 PRO A N 1
ATOM 2155 C CA . PRO A 1 282 ? -14.797 36.625 6.809 1 95.62 282 PRO A CA 1
ATOM 2156 C C . PRO A 1 282 ? -14.398 35.781 5.613 1 95.62 282 PRO A C 1
ATOM 2158 O O . PRO A 1 282 ? -13.438 35 5.695 1 95.62 282 PRO A O 1
ATOM 2161 N N . LYS A 1 283 ? -15.102 35.938 4.508 1 94.88 283 LYS A N 1
ATOM 2162 C CA . LYS A 1 283 ? -14.75 35.312 3.236 1 94.88 283 LYS A CA 1
ATOM 2163 C C . LYS A 1 283 ? -13.32 35.625 2.836 1 94.88 283 LYS A C 1
ATOM 2165 O O . LYS A 1 283 ? -12.859 36.75 3.012 1 94.88 283 LYS A O 1
ATOM 2170 N N . LEU A 1 284 ? -12.562 34.625 2.371 1 94.75 284 LEU A N 1
ATOM 2171 C CA . LEU A 1 284 ? -11.188 34.719 1.893 1 94.75 284 LEU A CA 1
ATOM 2172 C C . LEU A 1 284 ? -10.25 35.125 3.025 1 94.75 284 LEU A C 1
ATOM 2174 O O . LEU A 1 284 ? -9.117 35.562 2.777 1 94.75 284 LEU A O 1
ATOM 2178 N N . LEU A 1 285 ? -10.727 35.125 4.285 1 95.62 285 LEU A N 1
ATOM 2179 C CA . LEU A 1 285 ? -9.961 35.344 5.508 1 95.62 285 LEU A CA 1
ATOM 2180 C C . LEU A 1 285 ? -9.445 36.781 5.574 1 95.62 285 LEU A C 1
ATOM 2182 O O . LEU A 1 285 ? -8.367 37.031 6.121 1 95.62 285 LEU A O 1
ATOM 2186 N N . LEU A 1 286 ? -10.148 37.625 4.938 1 92.56 286 LEU A N 1
ATOM 2187 C CA . LEU A 1 286 ? -9.836 39.062 4.965 1 92.56 286 LEU A CA 1
ATOM 2188 C C . LEU A 1 286 ? -11.094 39.875 5.246 1 92.56 286 LEU A C 1
ATOM 2190 O O . LEU A 1 286 ? -12.102 39.75 4.555 1 92.56 286 LEU A O 1
ATOM 2194 N N . LYS A 1 287 ? -11.078 40.719 6.215 1 86.44 287 LYS A N 1
ATOM 2195 C CA . LYS A 1 287 ? -12.234 41.5 6.629 1 86.44 287 LYS A CA 1
ATOM 2196 C C . LYS A 1 287 ? -12.703 42.406 5.508 1 86.44 287 LYS A C 1
ATOM 2198 O O . LYS A 1 287 ? -13.898 42.531 5.254 1 86.44 287 LYS A O 1
ATOM 2203 N N . GLU A 1 288 ? -11.875 43.219 4.895 1 77.69 288 GLU A N 1
ATOM 2204 C CA . GLU A 1 288 ? -12.258 44.125 3.816 1 77.69 288 GLU A CA 1
ATOM 2205 C C . GLU A 1 288 ? -12.078 43.469 2.451 1 77.69 288 GLU A C 1
ATOM 2207 O O . GLU A 1 288 ? -10.961 43.344 1.945 1 77.69 288 GLU A O 1
ATOM 2212 N N . THR A 1 289 ? -13.086 42.594 1.918 1 64.81 289 THR A N 1
ATOM 2213 C CA . THR A 1 289 ? -12.945 41.781 0.708 1 64.81 289 THR A CA 1
ATOM 2214 C C . THR A 1 289 ? -13.242 42.625 -0.533 1 64.81 289 THR A C 1
ATOM 2216 O O . THR A 1 289 ? -13.039 42.156 -1.659 1 64.81 289 THR A O 1
ATOM 2219 N N . GLY A 1 290 ? -13.492 43.875 -0.465 1 57.72 290 GLY A N 1
ATOM 2220 C CA . GLY A 1 290 ? -13.734 44.625 -1.688 1 57.72 290 GLY A CA 1
ATOM 2221 C C . GLY A 1 290 ? -12.93 44.094 -2.869 1 57.72 290 GLY A C 1
ATOM 2222 O O . GLY A 1 290 ? -13.07 42.938 -3.26 1 57.72 290 GLY A O 1
ATOM 2223 N N . LEU A 1 291 ? -11.906 44.719 -3.326 1 63 291 LEU A N 1
ATOM 2224 C CA . LEU A 1 291 ? -11.016 44.469 -4.453 1 63 291 LEU A CA 1
ATOM 2225 C C . LEU A 1 291 ? -9.898 43.5 -4.062 1 63 291 LEU A C 1
ATOM 2227 O O . LEU A 1 291 ? -9.047 43.156 -4.891 1 63 291 LEU A O 1
ATOM 2231 N N . ASN A 1 292 ? -10.078 42.844 -2.77 1 75.38 292 ASN A N 1
ATOM 2232 C CA . ASN A 1 292 ? -8.961 42.031 -2.295 1 75.38 292 ASN A CA 1
ATOM 2233 C C . ASN A 1 292 ? -9.172 40.562 -2.627 1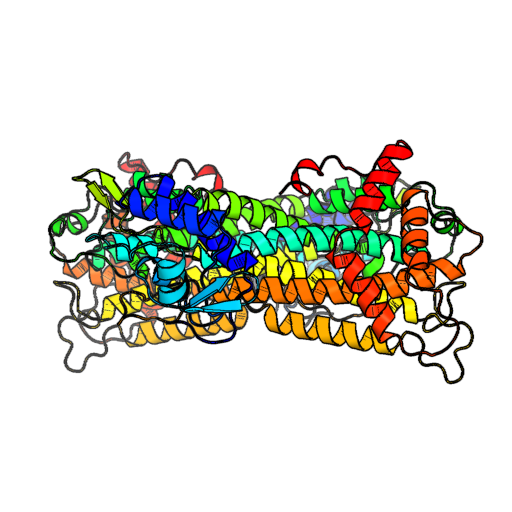 75.38 292 ASN A C 1
ATOM 2235 O O . ASN A 1 292 ? -10.297 40.062 -2.604 1 75.38 292 ASN A O 1
ATOM 2239 N N . SER A 1 293 ? -8.148 39.875 -3.098 1 82 293 SER A N 1
ATOM 2240 C CA . SER A 1 293 ? -8.156 38.438 -3.391 1 82 293 SER A CA 1
ATOM 2241 C C . SER A 1 293 ? -7.938 37.625 -2.127 1 82 293 SER A C 1
ATOM 2243 O O . SER A 1 293 ? -8.227 36.406 -2.104 1 82 293 SER A O 1
ATOM 2245 N N . GLY A 1 294 ? -7.465 38.281 -1.069 1 90.25 294 GLY A N 1
ATOM 2246 C CA . GLY A 1 294 ? -7.211 37.594 0.189 1 90.25 294 GLY A CA 1
ATOM 2247 C C . GLY A 1 294 ? -6.352 36.344 0.032 1 90.25 294 GLY A C 1
ATOM 2248 O O . GLY A 1 294 ? -5.293 36.406 -0.594 1 90.25 294 GLY A O 1
ATOM 2249 N N . PHE A 1 295 ? -6.84 35.219 0.573 1 92.81 295 PHE A N 1
ATOM 2250 C CA . PHE A 1 295 ? -6.047 34 0.607 1 92.81 295 PHE A CA 1
ATOM 2251 C C . PHE A 1 295 ? -6.43 33.062 -0.536 1 92.81 295 PHE A C 1
ATOM 2253 O O . PHE A 1 295 ? -6.113 31.875 -0.509 1 92.81 295 PHE A O 1
ATOM 2260 N N . MET A 1 296 ? -7.102 33.594 -1.568 1 90.88 296 MET A N 1
ATOM 2261 C CA . MET A 1 296 ? -7.574 32.812 -2.697 1 90.88 296 MET A CA 1
ATOM 2262 C C . MET A 1 296 ? -6.402 32.188 -3.463 1 90.88 296 MET A C 1
ATOM 2264 O O . MET A 1 296 ? -6.434 31.016 -3.814 1 90.88 296 MET A O 1
ATOM 2268 N N . ILE A 1 297 ? -5.379 32.938 -3.748 1 88.81 297 ILE A N 1
ATOM 2269 C CA . ILE A 1 297 ? -4.27 32.531 -4.598 1 88.81 297 ILE A CA 1
ATOM 2270 C C . ILE A 1 297 ? -3.449 31.453 -3.885 1 88.81 297 ILE A C 1
ATOM 2272 O O . ILE A 1 297 ? -3.018 30.469 -4.504 1 88.81 297 ILE A O 1
ATOM 2276 N N . PRO A 1 298 ? -3.184 31.531 -2.535 1 92.62 298 PRO A N 1
ATOM 2277 C CA . PRO A 1 298 ? -2.535 30.438 -1.819 1 92.62 298 PRO A CA 1
ATOM 2278 C C . PRO A 1 298 ? -3.266 29.109 -1.995 1 92.62 298 PRO A C 1
ATOM 2280 O O . PRO A 1 298 ? -2.627 28.047 -2.125 1 92.62 298 PRO A O 1
ATOM 2283 N N . GLN A 1 299 ? -4.547 29.141 -2.074 1 94.44 299 GLN A N 1
ATOM 2284 C CA . GLN A 1 299 ? -5.312 27.922 -2.25 1 94.44 299 GLN A CA 1
ATOM 2285 C C . GLN A 1 299 ? -5.121 27.344 -3.652 1 94.44 299 GLN A C 1
ATOM 2287 O O . GLN A 1 299 ? -5.094 26.125 -3.832 1 94.44 299 GLN A O 1
ATOM 2292 N N . TYR A 1 300 ? -4.98 28.219 -4.695 1 92.44 300 TYR A N 1
ATOM 2293 C CA . TYR A 1 300 ? -4.656 27.719 -6.027 1 92.44 300 TYR A CA 1
ATOM 2294 C C . TYR A 1 300 ? -3.354 26.922 -6.012 1 92.44 300 TYR A C 1
ATOM 2296 O O . TYR A 1 300 ? -3.234 25.906 -6.691 1 92.44 300 TYR A O 1
ATOM 2304 N N . THR A 1 301 ? -2.428 27.422 -5.254 1 94.62 301 THR A N 1
ATOM 2305 C CA . THR A 1 301 ? -1.134 26.75 -5.141 1 94.62 301 THR A CA 1
ATOM 2306 C C . THR A 1 301 ? -1.295 25.359 -4.535 1 94.62 301 THR A C 1
ATOM 2308 O O . THR A 1 301 ? -0.754 24.391 -5.062 1 94.62 301 THR A O 1
ATOM 2311 N N . THR A 1 302 ? -2.072 25.25 -3.475 1 97.62 302 THR A N 1
ATOM 2312 C CA . THR A 1 302 ? -2.229 23.953 -2.822 1 97.62 302 THR A CA 1
ATOM 2313 C C . THR A 1 302 ? -3.033 23 -3.697 1 97.62 302 THR A C 1
ATOM 2315 O O . THR A 1 302 ? -2.758 21.797 -3.732 1 97.62 302 THR A O 1
ATOM 2318 N N . ALA A 1 303 ? -4.027 23.547 -4.438 1 96.06 303 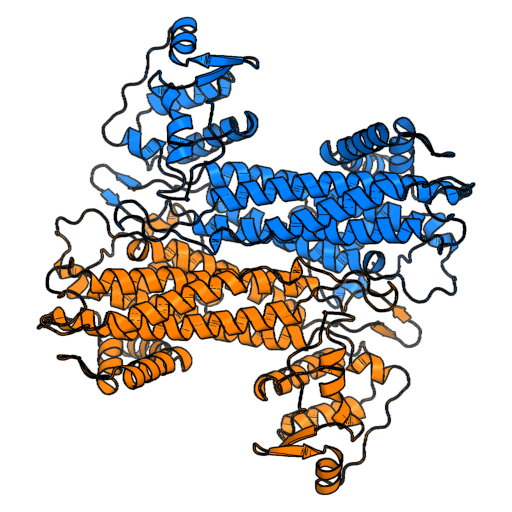ALA A N 1
ATOM 2319 C CA . ALA A 1 303 ? -4.801 22.719 -5.359 1 96.06 303 ALA A CA 1
ATOM 2320 C C . ALA A 1 303 ? -3.91 22.125 -6.453 1 96.06 303 ALA A C 1
ATOM 2322 O O . ALA A 1 303 ? -4.031 20.953 -6.797 1 96.06 303 ALA A O 1
ATOM 2323 N N . ALA A 1 304 ? -3.055 22.969 -6.977 1 95.94 304 ALA A N 1
ATOM 2324 C CA . ALA A 1 304 ? -2.135 22.531 -8.023 1 95.94 304 ALA A CA 1
ATOM 2325 C C . ALA A 1 304 ? -1.19 21.453 -7.496 1 95.94 304 ALA A C 1
ATOM 2327 O O . ALA A 1 304 ? -0.933 20.453 -8.18 1 95.94 304 ALA A O 1
ATOM 2328 N N . LEU A 1 305 ? -0.666 21.656 -6.301 1 97.62 305 LEU A N 1
ATOM 2329 C CA . LEU A 1 305 ? 0.253 20.703 -5.695 1 97.62 305 LEU A CA 1
ATOM 2330 C C . LEU A 1 305 ? -0.448 19.375 -5.414 1 97.62 305 LEU A C 1
ATOM 2332 O O . LEU A 1 305 ? 0.128 18.312 -5.625 1 97.62 305 LEU A O 1
ATOM 2336 N N . ALA A 1 306 ? -1.711 19.453 -4.871 1 97.5 306 ALA A N 1
ATOM 2337 C CA . ALA A 1 306 ? -2.484 18.234 -4.621 1 97.5 306 ALA A CA 1
ATOM 2338 C C . ALA A 1 306 ? -2.719 17.453 -5.91 1 97.5 306 ALA A C 1
ATOM 2340 O O . ALA A 1 306 ? -2.617 16.219 -5.93 1 97.5 306 ALA A O 1
ATOM 2341 N N . SER A 1 307 ? -3.037 18.172 -6.996 1 96.25 307 SER A N 1
ATOM 2342 C CA . SER A 1 307 ? -3.248 17.531 -8.289 1 96.25 307 SER A CA 1
ATOM 2343 C C . SER A 1 307 ? -1.957 16.922 -8.82 1 96.25 307 SER A C 1
ATOM 2345 O O . SER A 1 307 ? -1.968 15.82 -9.367 1 96.25 307 SER A O 1
ATOM 2347 N N . GLU A 1 308 ? -0.848 17.672 -8.703 1 96.38 308 GLU A N 1
ATOM 2348 C CA . GLU A 1 308 ? 0.455 17.141 -9.094 1 96.38 308 GLU A CA 1
ATOM 2349 C C . GLU A 1 308 ? 0.763 15.836 -8.359 1 96.38 308 GLU A C 1
ATOM 2351 O O . GLU A 1 308 ? 1.248 14.883 -8.969 1 96.38 308 GLU A O 1
ATOM 2356 N N . ASN A 1 309 ? 0.498 15.766 -7.066 1 98.25 309 ASN A N 1
ATOM 2357 C CA . ASN A 1 309 ? 0.735 14.57 -6.266 1 98.25 309 ASN A CA 1
ATOM 2358 C C . ASN A 1 309 ? -0.03 13.375 -6.812 1 98.25 309 ASN A C 1
ATOM 2360 O O . ASN A 1 309 ? 0.493 12.258 -6.84 1 98.25 309 ASN A O 1
ATOM 2364 N N . LYS A 1 310 ? -1.302 13.57 -7.254 1 96.56 310 LYS A N 1
ATOM 2365 C CA . LYS A 1 310 ? -2.092 12.477 -7.816 1 96.56 310 LYS A CA 1
ATOM 2366 C C . LYS A 1 310 ? -1.37 11.828 -8.992 1 96.56 310 LYS A C 1
ATOM 2368 O O . LYS A 1 310 ? -1.351 10.602 -9.117 1 96.56 310 LYS A O 1
ATOM 2373 N N . GLY A 1 311 ? -0.76 12.688 -9.828 1 95.75 311 GLY A N 1
ATOM 2374 C CA . GLY A 1 311 ? -0.028 12.188 -10.977 1 95.75 311 GLY A CA 1
ATOM 2375 C C . GLY A 1 311 ? 1.191 11.367 -10.602 1 95.75 311 GLY A C 1
ATOM 2376 O O . GLY A 1 311 ? 1.601 10.469 -11.344 1 95.75 311 GLY A O 1
ATOM 2377 N N . LEU A 1 312 ? 1.716 11.578 -9.438 1 97.38 312 LEU A N 1
ATOM 2378 C CA . LEU A 1 312 ? 2.938 10.922 -8.984 1 97.38 312 LEU A CA 1
ATOM 2379 C C . LEU A 1 312 ? 2.615 9.625 -8.258 1 97.38 312 LEU A C 1
ATOM 2381 O O . LEU A 1 312 ? 3.516 8.836 -7.953 1 97.38 312 LEU A O 1
ATOM 2385 N N . CYS A 1 313 ? 1.303 9.297 -8.047 1 97.62 313 CYS A N 1
ATOM 2386 C CA . CYS A 1 313 ? 0.927 8.219 -7.137 1 97.62 313 CYS A CA 1
ATOM 2387 C C . CYS A 1 313 ? 0.854 6.887 -7.875 1 97.62 313 CYS A C 1
ATOM 2389 O O . CYS A 1 313 ? 0.671 5.836 -7.254 1 97.62 313 CYS A O 1
ATOM 2391 N N . PHE A 1 314 ? 1.042 6.844 -9.203 1 96.88 314 PHE A N 1
ATOM 2392 C CA . PHE A 1 314 ? 1.158 5.543 -9.852 1 96.88 314 PHE A CA 1
ATOM 2393 C C . PHE A 1 314 ? 2.295 4.734 -9.242 1 96.88 314 PHE A C 1
ATOM 2395 O O . PHE A 1 314 ? 3.422 5.219 -9.133 1 96.88 314 PHE A O 1
ATOM 2402 N N . PRO A 1 315 ? 1.997 3.521 -8.883 1 98.12 315 PRO A N 1
ATOM 2403 C CA . PRO A 1 315 ? 3.062 2.73 -8.266 1 98.12 315 PRO A CA 1
ATOM 2404 C C . PRO A 1 315 ? 4.133 2.297 -9.266 1 98.12 315 PRO A C 1
ATOM 2406 O O . PRO A 1 315 ? 3.852 1.516 -10.172 1 98.12 315 PRO A O 1
ATOM 2409 N N . SER A 1 316 ? 5.379 2.748 -9.078 1 97.69 316 SER A N 1
ATOM 2410 C CA . SER A 1 316 ? 6.488 2.365 -9.945 1 97.69 316 SER A CA 1
ATOM 2411 C C . SER A 1 316 ? 6.77 0.869 -9.852 1 97.69 316 SER A C 1
ATOM 2413 O O . SER A 1 316 ? 7.188 0.249 -10.836 1 97.69 316 SER A O 1
ATOM 2415 N N . SER A 1 317 ? 6.516 0.269 -8.688 1 97.06 317 SER A N 1
ATOM 2416 C CA . SER A 1 317 ? 6.801 -1.139 -8.422 1 97.06 317 SER A CA 1
ATOM 2417 C C . SER A 1 317 ? 5.871 -2.049 -9.219 1 97.06 317 SER A C 1
ATOM 2419 O O . SER A 1 317 ? 6.109 -3.254 -9.312 1 97.06 317 SER A O 1
ATOM 2421 N N . ALA A 1 318 ? 4.855 -1.482 -9.812 1 95.94 318 ALA A N 1
ATOM 2422 C CA . ALA A 1 318 ? 3.936 -2.271 -10.633 1 95.94 318 ALA A CA 1
ATOM 2423 C C . ALA A 1 318 ? 4.48 -2.459 -12.047 1 95.94 318 ALA A C 1
ATOM 2425 O O . ALA A 1 318 ? 3.889 -3.178 -12.852 1 95.94 318 ALA A O 1
ATOM 2426 N N . ASP A 1 319 ? 5.609 -1.862 -12.312 1 92.69 319 ASP A N 1
ATOM 2427 C CA . ASP A 1 319 ? 6.242 -1.982 -13.625 1 92.69 319 ASP A CA 1
ATOM 2428 C C . ASP A 1 319 ? 7.59 -2.693 -13.516 1 92.69 319 ASP A C 1
ATOM 2430 O O . ASP A 1 319 ? 8.227 -2.672 -12.461 1 92.69 319 ASP A O 1
ATOM 2434 N N . SER A 1 320 ? 7.906 -3.357 -14.539 1 93.25 320 SER A N 1
ATOM 2435 C CA . SER A 1 320 ? 9.195 -4.02 -14.719 1 93.25 320 SER A CA 1
ATOM 2436 C C . SER A 1 320 ? 9.594 -4.066 -16.188 1 93.25 320 SER A C 1
ATOM 2438 O O . SER A 1 320 ? 8.766 -4.352 -17.047 1 93.25 320 SER A O 1
ATOM 2440 N N . ILE A 1 321 ? 10.82 -3.715 -16.484 1 87.81 321 ILE A N 1
ATOM 2441 C CA . ILE A 1 321 ? 11.383 -3.789 -17.828 1 87.81 321 ILE A CA 1
ATOM 2442 C C . ILE A 1 321 ? 12.633 -4.668 -17.828 1 87.81 321 ILE A C 1
ATOM 2444 O O . ILE A 1 321 ? 13.602 -4.371 -17.125 1 87.81 321 ILE A O 1
ATOM 2448 N N . PRO A 1 322 ? 12.562 -5.797 -18.547 1 92.38 322 PRO A N 1
ATOM 2449 C CA . PRO A 1 322 ? 13.719 -6.699 -18.562 1 92.38 322 PRO A CA 1
ATOM 2450 C C . PRO A 1 322 ? 14.984 -6.027 -19.078 1 92.38 322 PRO A C 1
ATOM 2452 O O . PRO A 1 322 ? 14.922 -5.227 -20.016 1 92.38 322 PRO A O 1
ATOM 2455 N N . THR A 1 323 ? 16.078 -6.316 -18.391 1 85.88 323 THR A N 1
ATOM 2456 C CA . THR A 1 323 ? 17.391 -5.859 -18.844 1 85.88 323 THR A CA 1
ATOM 2457 C C . THR A 1 323 ? 18.391 -7.016 -18.859 1 85.88 323 THR A C 1
ATOM 2459 O O . THR A 1 323 ? 18.016 -8.164 -18.609 1 85.88 323 THR A O 1
ATOM 2462 N N . SER A 1 324 ? 19.656 -6.746 -19.328 1 89 324 SER A N 1
ATOM 2463 C CA . SER A 1 324 ? 20.766 -7.691 -19.328 1 89 324 SER A CA 1
ATOM 2464 C C . SER A 1 324 ? 20.438 -8.945 -20.125 1 89 324 SER A C 1
ATOM 2466 O O . SER A 1 324 ? 20.562 -10.062 -19.609 1 89 324 SER A O 1
ATOM 2468 N N . LEU A 1 325 ? 19.812 -8.805 -21.281 1 84.38 325 LEU A N 1
ATOM 2469 C CA . LEU A 1 325 ? 19.484 -9.875 -22.219 1 84.38 325 LEU A CA 1
ATOM 2470 C C . LEU A 1 325 ? 18.609 -10.93 -21.562 1 84.38 325 LEU A C 1
ATOM 2472 O O . LEU A 1 325 ? 18.797 -12.125 -21.781 1 84.38 325 LEU A O 1
ATOM 2476 N N . GLY A 1 326 ? 17.797 -10.484 -20.578 1 87.25 326 GLY A N 1
ATOM 2477 C CA . GLY A 1 326 ? 16.812 -11.383 -20 1 87.25 326 GLY A CA 1
ATOM 2478 C C . GLY A 1 326 ? 17.25 -12 -18.688 1 87.25 326 GLY A C 1
ATOM 2479 O O . GLY A 1 326 ? 16.453 -12.609 -17.984 1 87.25 326 GLY A O 1
ATOM 2480 N N . GLN A 1 327 ? 18.531 -11.781 -18.25 1 88.56 327 GLN A N 1
ATOM 2481 C CA . GLN A 1 327 ? 18.984 -12.266 -16.953 1 88.56 327 GLN A CA 1
ATOM 2482 C C . GLN A 1 327 ? 18.281 -11.516 -15.812 1 88.56 327 GLN A C 1
ATOM 2484 O O . GLN A 1 327 ? 18 -12.094 -14.766 1 88.56 327 GLN A O 1
ATOM 2489 N N . GLU A 1 328 ? 18.109 -10.25 -16.062 1 91.44 328 GLU A N 1
ATOM 2490 C CA . GLU A 1 328 ? 17.359 -9.375 -15.164 1 91.44 328 GLU A CA 1
ATOM 2491 C C . GLU A 1 328 ? 15.969 -9.086 -15.703 1 91.44 328 GLU A C 1
ATOM 2493 O O . GLU A 1 328 ? 15.641 -7.941 -16.016 1 91.44 328 GLU A O 1
ATOM 2498 N N . ASP A 1 329 ? 15.102 -10.125 -15.625 1 94.56 329 ASP A N 1
ATOM 2499 C CA . ASP A 1 329 ? 13.852 -10.078 -16.375 1 94.56 329 ASP A CA 1
ATOM 2500 C C . ASP A 1 329 ? 12.695 -9.633 -15.492 1 94.56 329 ASP A C 1
ATOM 2502 O O . ASP A 1 329 ? 11.562 -9.516 -15.961 1 94.56 329 ASP A O 1
ATOM 2506 N N . HIS A 1 330 ? 12.945 -9.375 -14.281 1 96.06 330 HIS A N 1
ATOM 2507 C CA . HIS A 1 330 ? 12.008 -8.734 -13.367 1 96.06 330 HIS A CA 1
ATOM 2508 C C . HIS A 1 330 ? 12.734 -7.824 -12.383 1 96.06 330 HIS A C 1
ATOM 2510 O O . HIS A 1 330 ? 13.578 -8.289 -11.609 1 96.06 330 HIS A O 1
ATOM 2516 N N . VAL A 1 331 ? 12.398 -6.562 -12.375 1 95.69 331 VAL A N 1
ATOM 2517 C CA . VAL A 1 331 ? 13.07 -5.586 -11.523 1 95.69 331 VAL A CA 1
ATOM 2518 C C . VAL A 1 331 ? 12.031 -4.766 -10.758 1 95.69 331 VAL A C 1
ATOM 2520 O O . VAL A 1 331 ? 10.859 -4.711 -11.156 1 95.69 331 VAL A O 1
ATOM 2523 N N . SER A 1 332 ? 12.383 -4.121 -9.664 1 95.06 332 SER A N 1
ATOM 2524 C CA . SER A 1 332 ? 11.445 -3.572 -8.695 1 95.06 332 SER A CA 1
ATOM 2525 C C . SER A 1 332 ? 11.055 -2.141 -9.047 1 95.06 332 SER A C 1
ATOM 2527 O O . SER A 1 332 ? 10.039 -1.63 -8.57 1 95.06 332 SER A O 1
ATOM 2529 N N . MET A 1 333 ? 11.906 -1.412 -9.781 1 96.25 333 MET A N 1
ATOM 2530 C CA . MET A 1 333 ? 11.75 0.009 -10.078 1 96.25 333 MET A CA 1
ATOM 2531 C C . MET A 1 333 ? 11.641 0.822 -8.789 1 96.25 333 MET A C 1
ATOM 2533 O O . MET A 1 333 ? 11.07 1.916 -8.789 1 96.25 333 MET A O 1
ATOM 2537 N N . GLY A 1 334 ? 12.172 0.302 -7.68 1 97 334 GLY A N 1
ATOM 2538 C CA . GLY A 1 334 ? 12.016 0.881 -6.355 1 97 334 GLY A CA 1
ATOM 2539 C C . GLY A 1 334 ? 12.641 2.258 -6.23 1 97 334 GLY A C 1
ATOM 2540 O O . GLY A 1 334 ? 12.156 3.096 -5.465 1 97 334 GLY A O 1
ATOM 2541 N N . SER A 1 335 ? 13.75 2.539 -6.969 1 96.5 335 SER A N 1
ATOM 2542 C CA . SER A 1 335 ? 14.422 3.836 -6.922 1 96.5 335 SER A CA 1
ATOM 2543 C C . SER A 1 335 ? 13.484 4.957 -7.359 1 96.5 335 SER A C 1
ATOM 2545 O O . SER A 1 335 ? 13.469 6.035 -6.758 1 96.5 335 SER A O 1
ATOM 2547 N N . ILE A 1 336 ? 12.719 4.691 -8.367 1 96.88 336 ILE A N 1
ATOM 2548 C CA . ILE A 1 336 ? 11.781 5.68 -8.891 1 96.88 336 ILE A CA 1
ATOM 2549 C C . ILE A 1 336 ? 10.672 5.926 -7.875 1 96.88 336 ILE A C 1
ATOM 2551 O O . ILE A 1 336 ? 10.328 7.074 -7.582 1 96.88 336 ILE A O 1
ATOM 2555 N N . GLY A 1 337 ? 10.086 4.844 -7.344 1 97.81 337 GLY A N 1
ATOM 2556 C CA . GLY A 1 337 ? 9.039 4.957 -6.34 1 97.81 337 GLY A CA 1
ATOM 2557 C C . GLY A 1 337 ? 9.477 5.73 -5.109 1 97.81 337 GLY A C 1
ATOM 2558 O O . GLY A 1 337 ? 8.734 6.566 -4.598 1 97.81 337 GLY A O 1
ATOM 2559 N N . ALA A 1 338 ? 10.68 5.461 -4.637 1 97.94 338 ALA A N 1
ATOM 2560 C CA . ALA A 1 338 ? 11.203 6.117 -3.439 1 97.94 338 ALA A CA 1
ATOM 2561 C C . ALA A 1 338 ? 11.375 7.617 -3.67 1 97.94 338 ALA A C 1
ATOM 2563 O O . ALA A 1 338 ? 11.023 8.43 -2.811 1 97.94 338 ALA A O 1
ATOM 2564 N N . ARG A 1 339 ? 11.945 7.996 -4.812 1 97.62 339 ARG A N 1
ATOM 2565 C CA . ARG A 1 339 ? 12.125 9.406 -5.137 1 97.62 339 ARG A CA 1
ATOM 2566 C C . ARG A 1 339 ? 10.781 10.117 -5.254 1 97.62 339 ARG A C 1
ATOM 2568 O O . ARG A 1 339 ? 10.625 11.242 -4.781 1 97.62 339 ARG A O 1
ATOM 2575 N N . LYS A 1 340 ? 9.797 9.445 -5.871 1 98 340 LYS A N 1
ATOM 2576 C CA . LYS A 1 340 ? 8.461 10.023 -6.008 1 98 340 LYS A CA 1
ATOM 2577 C C . LYS A 1 340 ? 7.816 10.242 -4.641 1 98 340 LYS A C 1
ATOM 2579 O O . LYS A 1 340 ? 7.18 11.273 -4.406 1 98 340 LYS A O 1
ATOM 2584 N N . ALA A 1 341 ? 7.953 9.258 -3.768 1 98.75 341 ALA A N 1
ATOM 2585 C CA . ALA A 1 341 ? 7.379 9.383 -2.43 1 98.75 341 ALA A CA 1
ATOM 2586 C C . ALA A 1 341 ? 7.93 10.609 -1.708 1 98.75 341 ALA A C 1
ATOM 2588 O O . ALA A 1 341 ? 7.172 11.359 -1.084 1 98.75 341 ALA A O 1
ATOM 2589 N N . LEU A 1 342 ? 9.25 10.797 -1.777 1 98.56 342 LEU A N 1
ATOM 2590 C CA . LEU A 1 342 ? 9.852 11.953 -1.12 1 98.56 342 LEU A CA 1
ATOM 2591 C C . LEU A 1 342 ? 9.375 13.25 -1.751 1 98.56 342 LEU A C 1
ATOM 2593 O O . LEU A 1 342 ? 9.109 14.227 -1.046 1 98.56 342 LEU A O 1
ATOM 2597 N N . GLN A 1 343 ? 9.258 13.258 -3.059 1 98.38 343 GLN A N 1
ATOM 2598 C CA . GLN A 1 343 ? 8.758 14.438 -3.762 1 98.38 343 GLN A CA 1
ATOM 2599 C C . GLN A 1 343 ? 7.34 14.781 -3.314 1 98.38 343 GLN A C 1
ATOM 2601 O O . GLN A 1 343 ? 7.023 15.945 -3.082 1 98.38 343 GLN A O 1
ATOM 2606 N N . VAL A 1 344 ? 6.488 13.766 -3.227 1 98.88 344 VAL A N 1
ATOM 2607 C CA . VAL A 1 344 ? 5.113 13.961 -2.781 1 98.88 344 VAL A CA 1
ATOM 2608 C C . VAL A 1 344 ? 5.102 14.539 -1.369 1 98.88 344 VAL A C 1
ATOM 2610 O O . VAL A 1 344 ? 4.352 15.477 -1.08 1 98.88 344 VAL A O 1
ATOM 2613 N N . ILE A 1 345 ? 5.934 14.008 -0.496 1 98.81 345 ILE A N 1
ATOM 2614 C CA . ILE A 1 345 ? 6.012 14.461 0.888 1 98.81 345 ILE A CA 1
ATOM 2615 C C . ILE A 1 345 ? 6.441 15.922 0.925 1 98.81 345 ILE A C 1
ATOM 2617 O O . ILE A 1 345 ? 5.895 16.719 1.695 1 98.81 345 ILE A O 1
ATOM 2621 N N . GLU A 1 346 ? 7.348 16.312 0.051 1 98.62 346 GLU A N 1
ATOM 2622 C CA . GLU A 1 346 ? 7.785 17.703 -0.025 1 98.62 346 GLU A CA 1
ATOM 2623 C C . GLU A 1 346 ? 6.641 18.625 -0.461 1 98.62 346 GLU A C 1
ATOM 2625 O O . GLU A 1 346 ? 6.5 19.734 0.048 1 98.62 346 GLU A O 1
ATOM 2630 N N . ASN A 1 347 ? 5.883 18.156 -1.411 1 98.81 347 ASN A N 1
ATOM 2631 C CA . ASN A 1 347 ? 4.703 18.922 -1.82 1 98.81 347 ASN A CA 1
ATOM 2632 C C . ASN A 1 347 ? 3.703 19.062 -0.675 1 98.81 347 ASN A C 1
ATOM 2634 O O . ASN A 1 347 ? 3.084 20.109 -0.512 1 98.81 347 ASN A O 1
ATOM 2638 N N . VAL A 1 348 ? 3.523 18 0.112 1 98.94 348 VAL A N 1
ATOM 2639 C CA . VAL A 1 348 ? 2.58 18.031 1.227 1 98.94 348 VAL A CA 1
ATOM 2640 C C . VAL A 1 348 ? 3.066 19 2.297 1 98.94 348 VAL A C 1
ATOM 2642 O O . VAL A 1 348 ? 2.262 19.672 2.941 1 98.94 348 VAL A O 1
ATOM 2645 N N . GLU A 1 349 ? 4.391 19.078 2.48 1 98.88 349 GLU A N 1
ATOM 2646 C CA . GLU A 1 349 ? 4.938 20.078 3.395 1 98.88 349 GLU A CA 1
ATOM 2647 C C . GLU A 1 349 ? 4.504 21.484 2.996 1 98.88 349 GLU A C 1
ATOM 2649 O O . GLU A 1 349 ? 4.156 22.297 3.854 1 98.88 349 GLU A O 1
ATOM 2654 N N . LYS A 1 350 ? 4.523 21.766 1.716 1 98.81 350 LYS A N 1
ATOM 2655 C CA . LYS A 1 350 ? 4.09 23.062 1.211 1 98.81 350 LYS A CA 1
ATOM 2656 C C . LYS A 1 350 ? 2.6 23.281 1.458 1 98.81 350 LYS A C 1
ATOM 2658 O O . LYS A 1 350 ? 2.188 24.359 1.889 1 98.81 350 LYS A O 1
ATOM 2663 N N . ILE A 1 351 ? 1.806 22.281 1.234 1 98.88 351 ILE A N 1
ATOM 2664 C CA . ILE A 1 351 ? 0.363 22.359 1.431 1 98.88 351 ILE A CA 1
ATOM 2665 C C . ILE A 1 351 ? 0.057 22.625 2.904 1 98.88 351 ILE A C 1
ATOM 2667 O O . ILE A 1 351 ? -0.747 23.5 3.232 1 98.88 351 ILE A O 1
ATOM 2671 N N . LEU A 1 352 ? 0.708 21.891 3.809 1 98.94 352 LEU A N 1
ATOM 2672 C CA . LEU A 1 352 ? 0.5 22.062 5.242 1 98.94 352 LEU A CA 1
ATOM 2673 C C . LEU A 1 352 ? 0.949 23.453 5.691 1 98.94 352 LEU A C 1
ATOM 2675 O O . LEU A 1 352 ? 0.354 24.031 6.598 1 98.94 352 LEU A O 1
ATOM 2679 N N . GLY A 1 353 ? 2.07 23.906 5.066 1 98.81 353 GLY A N 1
ATOM 2680 C CA . GLY A 1 353 ? 2.486 25.281 5.355 1 98.81 353 GLY A CA 1
ATOM 2681 C C . GLY A 1 353 ? 1.415 26.312 5.047 1 98.81 353 GLY A C 1
ATOM 2682 O O . GLY A 1 353 ? 1.148 27.188 5.855 1 98.81 353 GLY A O 1
ATOM 2683 N N . VAL A 1 354 ? 0.807 26.172 3.906 1 98.5 354 VAL A N 1
ATOM 2684 C CA . VAL A 1 354 ? -0.257 27.094 3.512 1 98.5 354 VAL A CA 1
ATOM 2685 C C . VAL A 1 354 ? -1.453 26.922 4.445 1 98.5 354 VAL A C 1
ATOM 2687 O O . VAL A 1 354 ? -2.113 27.906 4.797 1 98.5 354 VAL A O 1
ATOM 2690 N N . GLU A 1 355 ? -1.775 25.688 4.852 1 98.75 355 GLU A N 1
ATOM 2691 C CA . GLU A 1 355 ? -2.869 25.5 5.801 1 98.75 355 GLU A CA 1
ATOM 2692 C C . GLU A 1 355 ? -2.572 26.203 7.125 1 98.75 355 GLU A C 1
ATOM 2694 O O . GLU A 1 355 ? -3.461 26.797 7.727 1 98.75 355 GLU A O 1
ATOM 2699 N N . LEU A 1 356 ? -1.319 26.062 7.566 1 98.75 356 LEU A N 1
ATOM 2700 C CA . LEU A 1 356 ? -0.915 26.734 8.789 1 98.75 356 LEU A CA 1
ATOM 2701 C C . LEU A 1 356 ? -1.157 28.25 8.688 1 98.75 356 LEU A C 1
ATOM 2703 O O . LEU A 1 356 ? -1.671 28.859 9.617 1 98.75 356 LEU A O 1
ATOM 2707 N N . PHE A 1 357 ? -0.784 28.75 7.559 1 97.44 357 PHE A N 1
ATOM 2708 C CA . PHE A 1 357 ? -0.933 30.172 7.242 1 97.44 357 PHE A CA 1
ATOM 2709 C C . PHE A 1 357 ? -2.395 30.594 7.32 1 97.44 357 PHE A C 1
ATOM 2711 O O . PHE A 1 357 ? -2.73 31.562 7.996 1 97.44 357 PHE A O 1
ATOM 2718 N N . CYS A 1 358 ? -3.287 29.844 6.719 1 97.88 358 CYS A N 1
ATOM 2719 C CA . CYS A 1 358 ? -4.719 30.109 6.684 1 97.88 358 CYS A CA 1
ATOM 2720 C C . CYS A 1 358 ? -5.348 29.891 8.055 1 97.88 358 CYS A C 1
ATOM 2722 O O . CYS A 1 358 ? -6.184 30.688 8.492 1 97.88 358 CYS A O 1
ATOM 2724 N N . ALA A 1 359 ? -4.945 28.828 8.727 1 98.62 359 ALA A N 1
ATOM 2725 C CA . ALA A 1 359 ? -5.523 28.469 10.016 1 98.62 359 ALA A CA 1
ATOM 2726 C C . ALA A 1 359 ? -5.219 29.531 11.07 1 98.62 359 ALA A C 1
ATOM 2728 O O . ALA A 1 359 ? -6.09 29.891 11.867 1 98.62 359 ALA A O 1
ATOM 2729 N N . ALA A 1 360 ? -3.965 29.984 11.086 1 98.38 360 ALA A N 1
ATOM 2730 C CA . ALA A 1 360 ? -3.592 31.031 12.031 1 98.38 360 ALA A CA 1
ATOM 2731 C C . ALA A 1 360 ? -4.43 32.281 11.812 1 98.38 360 ALA A C 1
ATOM 2733 O O . ALA A 1 360 ? -4.863 32.938 12.781 1 98.38 360 ALA A O 1
ATOM 2734 N N . GLN A 1 361 ? -4.617 32.625 10.547 1 97.38 361 GLN A N 1
ATOM 2735 C CA . GLN A 1 361 ? -5.449 33.781 10.195 1 97.38 361 GLN A CA 1
ATOM 2736 C C . GLN A 1 361 ? -6.879 33.594 10.695 1 97.38 361 GLN A C 1
ATOM 2738 O O . GLN A 1 361 ? -7.473 34.5 11.25 1 97.38 361 GLN A O 1
ATOM 2743 N N . ALA A 1 362 ? -7.457 32.438 10.484 1 98.06 362 ALA A N 1
ATOM 2744 C CA . ALA A 1 362 ? -8.828 32.125 10.898 1 98.06 362 ALA A CA 1
ATOM 2745 C C . ALA A 1 362 ? -8.984 32.25 12.414 1 98.06 362 ALA A C 1
ATOM 2747 O O . ALA A 1 362 ? -9.977 32.781 12.906 1 98.06 362 ALA A O 1
ATOM 2748 N N . VAL A 1 363 ? -8.023 31.75 13.172 1 98.31 363 VAL A N 1
ATOM 2749 C CA . VAL A 1 363 ? -8.055 31.75 14.633 1 98.31 363 VAL A CA 1
ATOM 2750 C C . VAL A 1 363 ? -8.078 33.188 15.148 1 98.31 363 VAL A C 1
ATOM 2752 O O . VAL A 1 363 ? -8.75 33.5 16.141 1 98.31 363 VAL A O 1
ATOM 2755 N N . ASP A 1 364 ? -7.434 34.125 14.484 1 98.12 364 ASP A N 1
ATOM 2756 C CA . ASP A 1 364 ? -7.355 35.5 14.891 1 98.12 364 ASP A CA 1
ATOM 2757 C C . ASP A 1 364 ? -8.75 36.125 15.016 1 98.12 364 ASP A C 1
ATOM 2759 O O . ASP A 1 364 ? -8.969 37 15.852 1 98.12 364 ASP A O 1
ATOM 2763 N N . PHE A 1 365 ? -9.617 35.719 14.258 1 97.31 365 PHE A N 1
ATOM 2764 C CA . PHE A 1 365 ? -10.922 36.344 14.172 1 97.31 365 PHE A CA 1
ATOM 2765 C C . PHE A 1 365 ? -11.789 36 15.375 1 97.31 365 PHE A C 1
ATOM 2767 O O . PHE A 1 365 ? -12.859 36.562 15.57 1 97.31 365 PHE A O 1
ATOM 2774 N N . HIS A 1 366 ? -11.344 35.125 16.203 1 97.06 366 HIS A N 1
ATOM 2775 C CA . HIS A 1 366 ? -12.141 34.688 17.344 1 97.06 366 HIS A CA 1
ATOM 2776 C C . HIS A 1 366 ? -11.695 35.375 18.625 1 97.06 366 HIS A C 1
ATOM 2778 O O . HIS A 1 366 ? -12.273 35.156 19.688 1 97.06 366 HIS A O 1
ATOM 2784 N N . ALA A 1 367 ? -10.734 36.25 18.5 1 95.31 367 ALA A N 1
ATOM 2785 C CA . ALA A 1 367 ? -10.352 37.031 19.672 1 95.31 367 ALA A CA 1
ATOM 2786 C C . ALA A 1 367 ? -11.562 37.75 20.25 1 95.31 367 ALA A C 1
ATOM 2788 O O . ALA A 1 367 ? -12.414 38.25 19.5 1 95.31 367 ALA A O 1
ATOM 2789 N N . PRO A 1 368 ? -11.664 37.75 21.625 1 96.56 368 PRO A N 1
ATOM 2790 C CA . PRO A 1 368 ? -10.586 37.5 22.594 1 96.56 368 PRO A CA 1
ATOM 2791 C C . PRO A 1 368 ? -10.617 36.062 23.125 1 96.56 368 PRO A C 1
ATOM 2793 O O . PRO A 1 368 ? -9.891 35.75 24.078 1 96.56 368 PRO A O 1
ATOM 2796 N N . LEU A 1 369 ? -11.492 35.219 22.562 1 96.62 369 LEU A N 1
ATOM 2797 C CA . LEU A 1 369 ? -11.461 33.812 23 1 96.62 369 LEU A CA 1
ATOM 2798 C C . LEU A 1 369 ? -10.07 33.219 22.797 1 96.62 369 LEU A C 1
ATOM 2800 O O . LEU A 1 369 ? -9.406 33.5 21.797 1 96.62 369 LEU A O 1
ATOM 2804 N N . LYS A 1 370 ? -9.688 32.375 23.688 1 94.69 370 LYS A N 1
ATOM 2805 C CA . LYS A 1 370 ? -8.336 31.812 23.625 1 94.69 370 LYS A CA 1
ATOM 2806 C C . LYS A 1 370 ? -8.367 30.328 23.312 1 94.69 370 LYS A C 1
ATOM 2808 O O . LYS A 1 370 ? -9.258 29.609 23.766 1 94.69 370 LYS A O 1
ATOM 2813 N N . SER A 1 371 ? -7.336 29.938 22.594 1 97.12 371 SER A N 1
ATOM 2814 C CA . SER A 1 371 ? -7.078 28.5 22.438 1 97.12 371 SER A CA 1
ATOM 2815 C C . SER A 1 371 ? -6.578 27.891 23.75 1 97.12 371 SER A C 1
ATOM 2817 O O . SER A 1 371 ? -6.316 28.609 24.719 1 97.12 371 SER A O 1
ATOM 2819 N N . GLY A 1 372 ? -6.508 26.516 23.797 1 96.81 372 GLY A N 1
ATOM 2820 C CA . GLY A 1 372 ? -5.797 25.875 24.891 1 96.81 372 GLY A CA 1
ATOM 2821 C C . GLY A 1 372 ? -4.332 26.266 24.953 1 96.81 372 GLY A C 1
ATOM 2822 O O . GLY A 1 372 ? -3.789 26.828 24 1 96.81 372 GLY A O 1
ATOM 2823 N N . LYS A 1 373 ? -3.678 25.906 26 1 97.81 373 LYS A N 1
ATOM 2824 C CA . LYS A 1 373 ? -2.322 26.391 26.281 1 97.81 373 LYS A CA 1
ATOM 2825 C C . LYS A 1 373 ? -1.365 25.969 25.156 1 97.81 373 LYS A C 1
ATOM 2827 O O . LYS A 1 373 ? -0.552 26.781 24.703 1 97.81 373 LYS A O 1
ATOM 2832 N N . ILE A 1 374 ? -1.438 24.719 24.703 1 98.38 374 ILE A N 1
ATOM 2833 C CA . ILE A 1 374 ? -0.529 24.234 23.672 1 98.38 374 ILE A CA 1
ATOM 2834 C C . ILE A 1 374 ? -0.806 24.969 22.359 1 98.38 374 ILE A C 1
ATOM 2836 O O . ILE A 1 374 ? 0.108 25.531 21.734 1 98.38 374 ILE A O 1
ATOM 2840 N N . MET A 1 375 ? -2.053 25.062 21.922 1 98.44 375 MET A N 1
ATOM 2841 C CA . MET A 1 375 ? -2.408 25.656 20.641 1 98.44 375 MET A CA 1
ATOM 2842 C C . MET A 1 375 ? -2.182 27.172 20.672 1 98.44 375 MET A C 1
ATOM 2844 O O . MET A 1 375 ? -1.813 27.766 19.656 1 98.44 375 MET A O 1
ATOM 2848 N N . ALA A 1 376 ? -2.447 27.781 21.844 1 98.44 376 ALA A N 1
ATOM 2849 C CA . ALA A 1 376 ? -2.18 29.219 21.969 1 98.44 376 ALA A CA 1
ATOM 2850 C C . ALA A 1 376 ? -0.701 29.516 21.75 1 98.44 376 ALA A C 1
ATOM 2852 O O . ALA A 1 376 ? -0.354 30.484 21.078 1 98.44 376 ALA A O 1
ATOM 2853 N N . ALA A 1 377 ? 0.127 28.656 22.359 1 98.56 377 ALA A N 1
ATOM 2854 C CA . ALA A 1 377 ? 1.567 28.844 22.203 1 98.56 377 ALA A CA 1
ATOM 2855 C C . ALA A 1 377 ? 1.986 28.672 20.75 1 98.56 377 ALA A C 1
ATOM 2857 O O . ALA A 1 377 ? 2.855 29.391 20.25 1 98.56 377 ALA A O 1
ATOM 2858 N N . LEU A 1 378 ? 1.442 27.703 20.078 1 98.75 378 LEU A N 1
ATOM 2859 C CA . LEU A 1 378 ? 1.759 27.469 18.672 1 98.75 378 LEU A CA 1
ATOM 2860 C C . LEU A 1 378 ? 1.3 28.625 17.812 1 98.75 378 LEU A C 1
ATOM 2862 O O . LEU A 1 378 ? 2.041 29.094 16.938 1 98.75 378 LEU A O 1
ATOM 2866 N N . HIS A 1 379 ? 0.067 29.094 18.031 1 98.69 379 HIS A N 1
ATOM 2867 C CA . HIS A 1 379 ? -0.465 30.234 17.297 1 98.69 379 HIS A CA 1
ATOM 2868 C C . HIS A 1 379 ? 0.398 31.484 17.516 1 98.69 379 HIS A C 1
ATOM 2870 O O . HIS A 1 379 ? 0.717 32.188 16.547 1 98.69 379 HIS A O 1
ATOM 2876 N N . GLU A 1 380 ? 0.735 31.719 18.766 1 98.44 380 GLU A N 1
ATOM 2877 C CA . GLU A 1 380 ? 1.585 32.875 19.094 1 98.44 380 GLU A CA 1
ATOM 2878 C C . GLU A 1 380 ? 2.938 32.75 18.391 1 98.44 380 GLU A C 1
ATOM 2880 O O . GLU A 1 380 ? 3.465 33.75 17.906 1 98.44 380 GLU A O 1
ATOM 2885 N N . HIS A 1 381 ? 3.473 31.547 18.406 1 98.69 381 HIS A N 1
ATOM 2886 C CA . HIS A 1 381 ? 4.746 31.328 17.719 1 98.69 381 HIS A CA 1
ATOM 2887 C C . HIS A 1 381 ? 4.648 31.672 16.25 1 98.69 381 HIS A C 1
ATOM 2889 O O . HIS A 1 381 ? 5.547 32.312 15.688 1 98.69 381 HIS A O 1
ATOM 2895 N N . VAL A 1 382 ? 3.6 31.25 15.555 1 98.69 382 VAL A N 1
ATOM 2896 C CA . VAL A 1 382 ? 3.375 31.594 14.156 1 98.69 382 VAL A CA 1
ATOM 2897 C C . VAL A 1 382 ? 3.338 33.094 13.984 1 98.69 382 VAL A C 1
ATOM 2899 O O . VAL A 1 382 ? 3.945 33.656 13.062 1 98.69 382 VAL A O 1
ATOM 2902 N N . ARG A 1 383 ? 2.697 33.844 14.906 1 98.25 383 ARG A N 1
ATOM 2903 C CA . ARG A 1 383 ? 2.477 35.281 14.82 1 98.25 383 ARG A CA 1
ATOM 2904 C C . ARG A 1 383 ? 3.764 36.031 15.094 1 98.25 383 ARG A C 1
ATOM 2906 O O . ARG A 1 383 ? 3.875 37.219 14.742 1 98.25 383 ARG A O 1
ATOM 2913 N N . THR A 1 384 ? 4.734 35.406 15.703 1 98.31 384 THR A N 1
ATOM 2914 C CA . THR A 1 384 ? 6.031 36.031 15.859 1 98.31 384 THR A CA 1
ATOM 2915 C C . THR A 1 384 ? 6.742 36.156 14.516 1 98.31 384 THR A C 1
ATOM 2917 O O . THR A 1 384 ? 7.609 37 14.336 1 98.31 384 THR A O 1
ATOM 2920 N N . LYS A 1 385 ? 6.375 35.344 13.57 1 97.75 385 LYS A N 1
ATOM 2921 C CA . LYS A 1 385 ? 7.09 35.281 12.297 1 97.75 385 LYS A CA 1
ATOM 2922 C C . LYS A 1 385 ? 6.203 35.781 11.148 1 97.75 385 LYS A C 1
ATOM 2924 O O . LYS A 1 385 ? 6.699 36.281 10.141 1 97.75 385 LYS A O 1
ATOM 2929 N N . ILE A 1 386 ? 4.91 35.531 11.273 1 97.44 386 ILE A N 1
ATOM 2930 C CA . ILE A 1 386 ? 3.93 35.906 10.258 1 97.44 386 ILE A CA 1
ATOM 2931 C C . ILE A 1 386 ? 2.84 36.75 10.891 1 97.44 386 ILE A C 1
ATOM 2933 O O . ILE A 1 386 ? 2.021 36.281 11.672 1 97.44 386 ILE A O 1
ATOM 2937 N N . LYS A 1 387 ? 2.738 38 10.492 1 96.56 387 LYS A N 1
ATOM 2938 C CA . LYS A 1 387 ? 1.749 38.906 11.047 1 96.56 387 LYS A CA 1
ATOM 2939 C C . LYS A 1 387 ? 0.362 38.625 10.469 1 96.56 387 LYS A C 1
ATOM 2941 O O . LYS A 1 387 ? 0.234 38.031 9.406 1 96.56 387 LYS A O 1
ATOM 2946 N N . HIS A 1 388 ? -0.651 39 11.219 1 96.25 388 HIS A N 1
ATOM 2947 C CA . HIS A 1 388 ? -2.018 38.969 10.711 1 96.25 388 HIS A CA 1
ATOM 2948 C C . HIS A 1 388 ? -2.17 39.844 9.469 1 96.25 388 HIS A C 1
ATOM 2950 O O . HIS A 1 388 ? -1.727 40.969 9.453 1 96.25 388 HIS A O 1
ATOM 2956 N N . ILE A 1 389 ? -2.809 39.312 8.461 1 93.06 389 ILE A N 1
ATOM 2957 C CA . ILE A 1 389 ? -2.949 40 7.199 1 93.06 389 ILE A CA 1
ATOM 2958 C C . ILE A 1 389 ? -4.262 40.812 7.195 1 93.06 389 ILE A C 1
ATOM 2960 O O . ILE A 1 389 ? -5.324 40.25 7.465 1 93.06 389 ILE A O 1
ATOM 2964 N N . THR A 1 390 ? -4.195 42.125 6.859 1 92.06 390 THR A N 1
ATOM 2965 C CA . THR A 1 390 ? -5.391 42.938 6.902 1 92.06 390 THR A CA 1
ATOM 2966 C C . THR A 1 390 ? -5.734 43.469 5.508 1 92.06 390 THR A C 1
ATOM 2968 O O . THR A 1 390 ? -6.844 43.969 5.277 1 92.06 390 THR A O 1
ATOM 2971 N N . GLU A 1 391 ? -4.777 43.406 4.555 1 88.75 391 GLU A N 1
ATOM 2972 C CA . GLU A 1 391 ? -4.984 43.844 3.176 1 88.75 391 GLU A CA 1
ATOM 2973 C C . GLU A 1 391 ? -4.18 42.969 2.205 1 88.75 391 GLU A C 1
ATOM 2975 O O . GLU A 1 391 ? -3.26 42.25 2.611 1 88.75 391 GLU A O 1
ATOM 2980 N N . ASP A 1 392 ? -4.652 43.031 0.988 1 88 392 ASP A N 1
ATOM 2981 C CA . ASP A 1 392 ? -3.924 42.281 -0.026 1 88 392 ASP A CA 1
ATOM 2982 C C . ASP A 1 392 ? -2.449 42.688 -0.048 1 88 392 ASP A C 1
ATOM 2984 O O . ASP A 1 392 ? -2.115 43.875 0.065 1 88 392 ASP A O 1
ATOM 2988 N N . GLN A 1 393 ? -1.619 41.719 -0.069 1 86.69 393 GLN A N 1
ATOM 2989 C CA . GLN A 1 393 ? -0.173 41.906 -0.124 1 86.69 393 GLN A CA 1
ATOM 2990 C C . GLN A 1 393 ? 0.515 40.688 -0.732 1 86.69 393 GLN A C 1
ATOM 2992 O O . GLN A 1 393 ? -0.138 39.688 -1.039 1 86.69 393 GLN A O 1
ATOM 2997 N N . ILE A 1 394 ? 1.74 40.938 -1.052 1 84.75 394 ILE A N 1
ATOM 2998 C CA . ILE A 1 394 ? 2.529 39.781 -1.493 1 84.75 394 ILE A CA 1
ATOM 2999 C C . ILE A 1 394 ? 2.676 38.781 -0.348 1 84.75 394 ILE A C 1
ATOM 3001 O O . ILE A 1 394 ? 3.162 39.125 0.73 1 84.75 394 ILE A O 1
ATOM 3005 N N . MET A 1 395 ? 2.227 37.531 -0.557 1 91.06 395 MET A N 1
ATOM 3006 C CA . MET A 1 395 ? 2.123 36.562 0.532 1 91.06 395 MET A CA 1
ATOM 3007 C C . MET A 1 395 ? 3.172 35.469 0.384 1 91.06 395 MET A C 1
ATOM 3009 O O . MET A 1 395 ? 3.32 34.625 1.269 1 91.06 395 MET A O 1
ATOM 3013 N N . TYR A 1 396 ? 3.947 35.562 -0.665 1 90.25 396 TYR A N 1
ATOM 3014 C CA . TYR A 1 396 ? 4.852 34.469 -0.994 1 90.25 396 TYR A CA 1
ATOM 3015 C C . TYR A 1 396 ? 5.867 34.25 0.118 1 90.25 396 TYR A C 1
ATOM 3017 O O . TYR A 1 396 ? 6.164 33.094 0.481 1 90.25 396 TYR A O 1
ATOM 3025 N N . GLU A 1 397 ? 6.453 35.25 0.687 1 92.88 397 GLU A N 1
ATOM 3026 C CA . GLU A 1 397 ? 7.453 35.125 1.743 1 92.88 397 GLU A CA 1
ATOM 3027 C C . GLU A 1 397 ? 6.844 34.531 3.016 1 92.88 397 GLU A C 1
ATOM 3029 O O . GLU A 1 397 ? 7.477 33.75 3.707 1 92.88 397 GLU A O 1
ATOM 3034 N N . ASP A 1 398 ? 5.641 34.938 3.334 1 94.19 398 ASP A N 1
ATOM 3035 C CA . ASP A 1 398 ? 4.934 34.406 4.492 1 94.19 398 ASP A CA 1
ATOM 3036 C C . ASP A 1 398 ? 4.621 32.938 4.305 1 94.19 398 ASP A C 1
ATOM 3038 O O . ASP A 1 398 ? 4.75 32.125 5.246 1 94.19 398 ASP A O 1
ATOM 3042 N N . MET A 1 399 ? 4.219 32.625 3.098 1 94.81 399 MET A N 1
ATOM 3043 C CA . MET A 1 399 ? 3.967 31.219 2.791 1 94.81 399 MET A CA 1
ATOM 3044 C C . MET A 1 399 ? 5.23 30.391 2.971 1 94.81 399 MET A C 1
ATOM 3046 O O . MET A 1 399 ? 5.188 29.312 3.559 1 94.81 399 MET A O 1
ATOM 3050 N N . GLU A 1 400 ? 6.344 30.906 2.471 1 96.56 400 GLU A N 1
ATOM 3051 C CA . GLU A 1 400 ? 7.617 30.203 2.602 1 96.56 400 GLU A CA 1
ATOM 3052 C C . GLU A 1 400 ? 8.008 30.031 4.066 1 96.56 400 GLU A C 1
ATOM 3054 O O . GLU A 1 400 ? 8.562 29 4.457 1 96.56 400 GLU A O 1
ATOM 3059 N N . THR A 1 401 ? 7.766 31.062 4.84 1 97.88 401 THR A N 1
ATOM 3060 C CA . THR A 1 401 ? 8.039 31.016 6.27 1 97.88 401 THR A CA 1
ATOM 3061 C C . THR A 1 401 ? 7.211 29.922 6.941 1 97.88 401 THR A C 1
ATOM 3063 O O . THR A 1 401 ? 7.727 29.156 7.754 1 97.88 401 THR A O 1
ATOM 3066 N N . ALA A 1 402 ? 5.957 29.844 6.594 1 98.38 402 ALA A N 1
ATOM 3067 C CA . ALA A 1 402 ? 5.078 28.812 7.145 1 98.38 402 ALA A CA 1
ATOM 3068 C C . ALA A 1 402 ? 5.539 27.422 6.738 1 98.38 402 ALA A C 1
ATOM 3070 O O . ALA A 1 402 ? 5.527 26.5 7.551 1 98.38 402 ALA A O 1
ATOM 3071 N N . ILE A 1 403 ? 5.902 27.281 5.469 1 98.38 403 ILE A N 1
ATOM 3072 C CA . ILE A 1 403 ? 6.391 26.016 4.957 1 98.38 403 ILE A CA 1
ATOM 3073 C C . ILE A 1 403 ? 7.629 25.578 5.734 1 98.38 403 ILE A C 1
ATOM 3075 O O . ILE A 1 403 ? 7.762 24.406 6.109 1 98.38 403 ILE A O 1
ATOM 3079 N N . GLU A 1 404 ? 8.5 26.484 6.043 1 98.5 404 GLU A N 1
ATOM 3080 C CA . GLU A 1 404 ? 9.711 26.172 6.793 1 98.5 404 GLU A CA 1
ATOM 3081 C C . GLU A 1 404 ? 9.383 25.75 8.219 1 98.5 404 GLU A C 1
ATOM 3083 O O . GLU A 1 404 ? 10.07 24.891 8.797 1 98.5 404 GLU A O 1
ATOM 3088 N N . MET A 1 405 ? 8.359 26.328 8.805 1 98.69 405 MET A N 1
ATOM 3089 C CA . MET A 1 405 ? 7.938 25.922 10.148 1 98.69 405 MET A CA 1
ATOM 3090 C C . MET A 1 405 ? 7.492 24.469 10.164 1 98.69 405 MET A C 1
ATOM 3092 O O . MET A 1 405 ? 7.703 23.766 11.156 1 98.69 405 MET A O 1
ATOM 3096 N N . ILE A 1 406 ? 6.855 24.062 9.039 1 98.75 406 ILE A N 1
ATOM 3097 C CA . ILE A 1 406 ? 6.457 22.672 8.906 1 98.75 406 ILE A CA 1
ATOM 3098 C C . ILE A 1 406 ? 7.695 21.797 8.75 1 98.75 406 ILE A C 1
ATOM 3100 O O . ILE A 1 406 ? 7.871 20.812 9.477 1 98.75 406 ILE A O 1
ATOM 3104 N N . ARG A 1 407 ? 8.602 22.141 7.887 1 98.38 407 ARG A N 1
ATOM 3105 C CA . ARG A 1 407 ? 9.758 21.344 7.5 1 98.38 407 ARG A CA 1
ATOM 3106 C C . ARG A 1 407 ? 10.711 21.141 8.68 1 98.38 407 ARG A C 1
ATOM 3108 O O . ARG A 1 407 ? 11.266 20.062 8.867 1 98.38 407 ARG A O 1
ATOM 3115 N N . SER A 1 408 ? 10.836 22.156 9.477 1 98.31 408 SER A N 1
ATOM 3116 C CA . SER A 1 408 ? 11.844 22.156 10.531 1 98.31 408 SER A CA 1
ATOM 3117 C C . SER A 1 408 ? 11.391 21.328 11.734 1 98.31 408 SER A C 1
ATOM 3119 O O . SER A 1 408 ? 12.203 20.953 12.578 1 98.31 408 SER A O 1
ATOM 3121 N N . GLY A 1 409 ? 10.062 21.156 11.875 1 98.06 409 GLY A N 1
ATOM 3122 C CA . GLY A 1 409 ? 9.523 20.438 13.023 1 98.06 409 GLY A CA 1
ATOM 3123 C C . GLY A 1 409 ? 9.43 21.297 14.266 1 98.06 409 GLY A C 1
ATOM 3124 O O . GLY A 1 409 ? 9.117 20.797 15.352 1 98.06 409 GLY A O 1
ATOM 3125 N N . GLU A 1 410 ? 9.617 22.594 14.141 1 98.31 410 GLU A N 1
ATOM 3126 C CA . GLU A 1 410 ? 9.719 23.469 15.312 1 98.31 410 GLU A CA 1
ATOM 3127 C C . GLU A 1 410 ? 8.391 23.547 16.047 1 98.31 410 GLU A C 1
ATOM 3129 O O . GLU A 1 410 ? 8.367 23.688 17.281 1 98.31 410 GLU A O 1
ATOM 3134 N N . LEU A 1 411 ? 7.285 23.422 15.328 1 98.69 411 LEU A N 1
ATOM 3135 C CA . LEU A 1 411 ? 5.988 23.484 15.992 1 98.69 411 LEU A CA 1
ATOM 3136 C C . LEU A 1 411 ? 5.758 22.266 16.875 1 98.69 411 LEU A C 1
ATOM 3138 O O . LEU A 1 411 ? 5.211 22.375 17.969 1 98.69 411 LEU A O 1
ATOM 3142 N N . LEU A 1 412 ? 6.113 21.109 16.359 1 97.75 412 LEU A N 1
ATOM 3143 C CA . LEU A 1 412 ? 5.988 19.891 17.156 1 97.75 412 LEU A CA 1
ATOM 3144 C C . LEU A 1 412 ? 6.859 19.953 18.406 1 97.75 412 LEU A C 1
ATOM 3146 O O . LEU A 1 412 ? 6.426 19.578 19.5 1 97.75 412 LEU A O 1
ATOM 3150 N N . ASN A 1 413 ? 8.078 20.438 18.266 1 98 413 ASN A N 1
ATOM 3151 C CA . ASN A 1 413 ? 8.984 20.594 19.391 1 98 413 ASN A CA 1
ATOM 3152 C C . ASN A 1 413 ? 8.414 21.562 20.438 1 98 413 ASN A C 1
ATOM 3154 O O . ASN A 1 413 ? 8.484 21.297 21.641 1 98 413 ASN A O 1
ATOM 3158 N N . LEU A 1 414 ? 7.867 22.641 19.938 1 98.62 414 LEU A N 1
ATOM 3159 C CA . LEU A 1 414 ? 7.262 23.609 20.844 1 98.62 414 LEU A CA 1
ATOM 3160 C C . LEU A 1 414 ? 6.059 23.016 21.562 1 98.62 414 LEU A C 1
ATOM 3162 O O . LEU A 1 414 ? 5.871 23.234 22.766 1 98.62 414 LEU A O 1
ATOM 3166 N N . ALA A 1 415 ? 5.227 22.281 20.828 1 98.44 415 ALA A N 1
ATOM 3167 C CA . ALA A 1 415 ? 4.078 21.625 21.438 1 98.44 415 ALA A CA 1
ATOM 3168 C C . ALA A 1 415 ? 4.512 20.719 22.594 1 98.44 415 ALA A C 1
ATOM 3170 O O . ALA A 1 415 ? 3.891 20.703 23.656 1 98.44 415 ALA A O 1
ATOM 3171 N N . ARG A 1 416 ? 5.523 19.922 22.391 1 97.62 416 ARG A N 1
ATOM 3172 C CA . ARG A 1 416 ? 6.047 19.031 23.406 1 97.62 416 ARG A CA 1
ATOM 3173 C C . ARG A 1 416 ? 6.578 19.797 24.609 1 97.62 416 ARG A C 1
ATOM 3175 O O . ARG A 1 416 ? 6.336 19.422 25.766 1 97.62 416 ARG A O 1
ATOM 3182 N N . GLU A 1 417 ? 7.297 20.859 24.359 1 98.25 417 GLU A N 1
ATOM 3183 C CA . GLU A 1 417 ? 7.852 21.703 25.406 1 98.25 417 GLU A CA 1
ATOM 3184 C C . GLU A 1 417 ? 6.746 22.281 26.281 1 98.25 417 GLU A C 1
ATOM 3186 O O . GLU A 1 417 ? 6.84 22.25 27.516 1 98.25 417 GLU A O 1
ATOM 3191 N N . ILE A 1 418 ? 5.715 22.844 25.625 1 98.31 418 ILE A N 1
ATOM 3192 C CA . ILE A 1 418 ? 4.613 23.469 26.359 1 98.31 418 ILE A CA 1
ATOM 3193 C C . ILE A 1 418 ? 3.852 22.406 27.156 1 98.31 418 ILE A C 1
ATOM 3195 O O . ILE A 1 418 ? 3.455 22.641 28.297 1 98.31 418 ILE A O 1
ATOM 3199 N N . ALA A 1 419 ? 3.594 21.266 26.5 1 98 419 ALA A N 1
ATOM 3200 C CA . ALA A 1 419 ? 2.908 20.172 27.203 1 98 419 ALA A CA 1
ATOM 3201 C C . ALA A 1 419 ? 3.654 19.781 28.469 1 98 419 ALA A C 1
ATOM 3203 O O . ALA A 1 419 ? 3.041 19.594 29.531 1 98 419 ALA A O 1
ATOM 3204 N N . GLU A 1 420 ? 4.969 19.625 28.375 1 97.56 420 GLU A N 1
ATOM 3205 C CA . GLU A 1 420 ? 5.801 19.281 29.516 1 97.56 420 GLU A CA 1
ATOM 3206 C C . GLU A 1 420 ? 5.766 20.375 30.578 1 97.56 420 GLU A C 1
ATOM 3208 O O . GLU A 1 420 ? 5.559 20.078 31.766 1 97.56 420 GLU A O 1
ATOM 3213 N N . LYS A 1 421 ? 5.965 21.562 30.203 1 97.94 421 LYS A N 1
ATOM 3214 C CA . LYS A 1 421 ? 6.008 22.703 31.109 1 97.94 421 LYS A CA 1
ATOM 3215 C C . LYS A 1 421 ? 4.688 22.859 31.859 1 97.94 421 LYS A C 1
ATOM 3217 O O . LYS A 1 421 ? 4.676 23.172 33.062 1 97.94 421 LYS A O 1
ATOM 3222 N N . GLU A 1 422 ? 3.59 22.609 31.172 1 97.5 422 GLU A N 1
ATOM 3223 C CA . GLU A 1 422 ? 2.268 22.875 31.734 1 97.5 422 GLU A CA 1
ATOM 3224 C C . GLU A 1 422 ? 1.667 21.609 32.344 1 97.5 422 GLU A C 1
ATOM 3226 O O . GLU A 1 422 ? 0.559 21.625 32.875 1 97.5 422 GLU A O 1
ATOM 3231 N N . GLY A 1 423 ? 2.408 20.469 32.281 1 97.19 423 GLY A N 1
ATOM 3232 C CA . GLY A 1 423 ? 1.906 19.203 32.781 1 97.19 423 GLY A CA 1
ATOM 3233 C C . GLY A 1 423 ? 0.701 18.688 32.031 1 97.19 423 GLY A C 1
ATOM 3234 O O . GLY A 1 423 ? -0.243 18.172 32.625 1 97.19 423 GLY A O 1
ATOM 3235 N N . LEU A 1 424 ? 0.685 18.953 30.703 1 97.12 424 LEU A N 1
ATOM 3236 C CA . LEU A 1 424 ? -0.417 18.531 29.844 1 97.12 424 LEU A CA 1
ATOM 3237 C C . LEU A 1 424 ? -0.048 17.266 29.078 1 97.12 424 LEU A C 1
ATOM 3239 O O . LEU A 1 424 ? 1.134 17 28.844 1 97.12 424 LEU A O 1
ATOM 3243 N N . GLU A 1 425 ? -1.073 16.547 28.688 1 94.81 425 GLU A N 1
ATOM 3244 C CA . GLU A 1 425 ? -0.866 15.336 27.906 1 94.81 425 GLU A CA 1
ATOM 3245 C C . GLU A 1 425 ? -0.822 15.633 26.422 1 94.81 425 GLU A C 1
ATOM 3247 O O . GLU A 1 425 ? -1.724 16.281 25.891 1 94.81 425 GLU A O 1
ATOM 3252 N N . LEU A 1 426 ? 0.223 15.219 25.766 1 94.44 426 LEU A N 1
ATOM 3253 C CA . LEU A 1 426 ? 0.31 15.289 24.312 1 94.44 426 LEU A CA 1
ATOM 3254 C C . LEU A 1 426 ? 0.485 13.891 23.719 1 94.44 426 LEU A C 1
ATOM 3256 O O . LEU A 1 426 ? -0.035 13.609 22.641 1 94.44 426 LEU A O 1
ATOM 3260 N N . GLU A 1 427 ? 1.077 12.992 24.422 1 93.88 427 GLU A N 1
ATOM 3261 C CA . GLU A 1 427 ? 1.285 11.609 23.984 1 93.88 427 GLU A CA 1
ATOM 3262 C C . GLU A 1 427 ? 0.021 10.773 24.172 1 93.88 427 GLU A C 1
ATOM 3264 O O . GLU A 1 427 ? -0.785 11.055 25.062 1 93.88 427 GLU A O 1
ATOM 3269 N N . THR A 1 428 ? -0.12 9.844 23.297 1 96.62 428 THR A N 1
ATOM 3270 C CA . THR A 1 428 ? -1.222 8.891 23.375 1 96.62 428 THR A CA 1
ATOM 3271 C C . THR A 1 428 ? -0.702 7.488 23.688 1 96.62 428 THR A C 1
ATOM 3273 O O . THR A 1 428 ? 0.509 7.27 23.75 1 96.62 428 THR A O 1
ATOM 3276 N N . LYS A 1 429 ? -1.643 6.531 23.922 1 95.06 429 LYS A N 1
ATOM 3277 C CA . LYS A 1 429 ? -1.289 5.137 24.188 1 95.06 429 LYS A CA 1
ATOM 3278 C C . LYS A 1 429 ? -0.551 4.52 23 1 95.06 429 LYS A C 1
ATOM 3280 O O . LYS A 1 429 ? 0.162 3.527 23.156 1 95.06 429 LYS A O 1
ATOM 3285 N N . TRP A 1 430 ? -0.65 5.199 21.828 1 96.31 430 TRP A N 1
ATOM 3286 C CA . TRP A 1 430 ? -0.066 4.633 20.625 1 96.31 430 TRP A CA 1
ATOM 3287 C C . TRP A 1 430 ? 1.2 5.383 20.219 1 96.31 430 TRP A C 1
ATOM 3289 O O . TRP A 1 430 ? 1.796 5.102 19.188 1 96.31 430 TRP A O 1
ATOM 3299 N N . SER A 1 431 ? 1.673 6.316 21.016 1 94.69 431 SER A N 1
ATOM 3300 C CA . SER A 1 431 ? 2.824 7.145 20.672 1 94.69 431 SER A CA 1
ATOM 3301 C C . SER A 1 431 ? 4.082 6.305 20.5 1 94.69 431 SER A C 1
ATOM 3303 O O . SER A 1 431 ? 4.938 6.621 19.672 1 94.69 431 SER A O 1
ATOM 3305 N N . GLY A 1 432 ? 4.207 5.223 21.281 1 93 432 GLY A N 1
ATOM 3306 C CA . GLY A 1 432 ? 5.344 4.332 21.109 1 93 432 GLY A CA 1
ATOM 3307 C C . GLY A 1 432 ? 5.43 3.732 19.719 1 93 432 GLY A C 1
ATOM 3308 O O . GLY A 1 432 ? 6.523 3.461 19.219 1 93 432 GLY A O 1
ATOM 3309 N N . GLU A 1 433 ? 4.316 3.586 19.078 1 93.75 433 GLU A N 1
ATOM 3310 C CA . GLU A 1 433 ? 4.258 2.992 17.75 1 93.75 433 GLU A CA 1
ATOM 3311 C C . GLU A 1 433 ? 4.406 4.055 16.672 1 93.75 433 GLU A C 1
ATOM 3313 O O . GLU A 1 433 ? 5.109 3.844 15.672 1 93.75 433 GLU A O 1
ATOM 3318 N N . PHE A 1 434 ? 3.836 5.227 16.875 1 94 434 PHE A N 1
ATOM 3319 C CA . PHE A 1 434 ? 3.703 6.164 15.758 1 94 434 PHE A CA 1
ATOM 3320 C C . PHE A 1 434 ? 4.691 7.316 15.898 1 94 434 PHE A C 1
ATOM 3322 O O . PHE A 1 434 ? 4.852 8.117 14.984 1 94 434 PHE A O 1
ATOM 3329 N N . GLU A 1 435 ? 5.43 7.414 17.016 1 85.81 435 GLU A N 1
ATOM 3330 C CA . GLU A 1 435 ? 6.262 8.594 17.234 1 85.81 435 GLU A CA 1
ATOM 3331 C C . GLU A 1 435 ? 7.734 8.219 17.375 1 85.81 435 GLU A C 1
ATOM 3333 O O . GLU A 1 435 ? 8.578 9.078 17.641 1 85.81 435 GLU A O 1
ATOM 3338 N N . SER A 1 436 ? 8.047 6.949 17.266 1 80.12 436 SER A N 1
ATOM 3339 C CA . SER A 1 436 ? 9.43 6.492 17.328 1 80.12 436 SER A CA 1
ATOM 3340 C C . SER A 1 436 ? 9.883 5.922 15.992 1 80.12 436 SER A C 1
ATOM 3342 O O . SER A 1 436 ? 9.188 5.105 15.391 1 80.12 436 SER A O 1
ATOM 3344 N N . TYR A 1 437 ? 10.875 6.57 15.539 1 74.25 437 TYR A N 1
ATOM 3345 C CA . TYR A 1 437 ? 11.43 6 14.312 1 74.25 437 TYR A CA 1
ATOM 3346 C C . TYR A 1 437 ? 12.945 6.098 14.297 1 74.25 437 TYR A C 1
ATOM 3348 O O . TYR A 1 437 ? 13.531 6.926 15 1 74.25 437 TYR A O 1
ATOM 3356 N N . MET B 1 1 ? -27.969 7.09 -6.676 1 82.25 1 MET B N 1
ATOM 3357 C CA . MET B 1 1 ? -28.266 5.824 -7.344 1 82.25 1 MET B CA 1
ATOM 3358 C C . MET B 1 1 ? -27.062 5.348 -8.156 1 82.25 1 MET B C 1
ATOM 3360 O O . MET B 1 1 ? -26.312 6.156 -8.703 1 82.25 1 MET B O 1
ATOM 3364 N N . GLY B 1 2 ? -26.969 3.99 -8.188 1 89.25 2 GLY B N 1
ATOM 3365 C CA . GLY B 1 2 ? -25.875 3.381 -8.938 1 89.25 2 GLY B CA 1
ATOM 3366 C C . GLY B 1 2 ? -26.281 2.977 -10.344 1 89.25 2 GLY B C 1
ATOM 3367 O O . GLY B 1 2 ? -27.453 3.025 -10.703 1 89.25 2 GLY B O 1
ATOM 3368 N N . VAL B 1 3 ? -25.266 2.672 -11.234 1 90.81 3 VAL B N 1
ATOM 3369 C CA . VAL B 1 3 ? -25.5 2.273 -12.617 1 90.81 3 VAL B CA 1
ATOM 3370 C C . VAL B 1 3 ? -24.578 1.114 -12.984 1 90.81 3 VAL B C 1
ATOM 3372 O O . VAL B 1 3 ? -23.703 0.739 -12.203 1 90.81 3 VAL B O 1
ATOM 3375 N N . GLY B 1 4 ? -24.859 0.5 -14.156 1 91.69 4 GLY B N 1
ATOM 3376 C CA . GLY B 1 4 ? -24 -0.555 -14.68 1 91.69 4 GLY B CA 1
ATOM 3377 C C . GLY B 1 4 ? -24.516 -1.947 -14.359 1 91.69 4 GLY B C 1
ATOM 3378 O O . GLY B 1 4 ? -25.609 -2.105 -13.828 1 91.69 4 GLY B O 1
ATOM 3379 N N . GLU B 1 5 ? -23.766 -2.924 -14.766 1 95.75 5 GLU B N 1
ATOM 3380 C CA . GLU B 1 5 ? -24.109 -4.312 -14.492 1 95.75 5 GLU B CA 1
ATOM 3381 C C . GLU B 1 5 ? -24.172 -4.586 -12.992 1 95.75 5 GLU B C 1
ATOM 3383 O O . GLU B 1 5 ? -23.438 -3.969 -12.219 1 95.75 5 GLU B O 1
ATOM 3388 N N . PRO B 1 6 ? -25.125 -5.473 -12.594 1 96.94 6 PRO B N 1
ATOM 3389 C CA . PRO B 1 6 ? -25.141 -5.84 -11.18 1 96.94 6 PRO B CA 1
ATOM 3390 C C . PRO B 1 6 ? -23.828 -6.477 -10.719 1 96.94 6 PRO B C 1
ATOM 3392 O O . PRO B 1 6 ? -23.188 -7.195 -11.484 1 96.94 6 PRO B O 1
ATOM 3395 N N . ILE B 1 7 ? -23.516 -6.176 -9.492 1 97.81 7 ILE B N 1
ATOM 3396 C CA . ILE B 1 7 ? -22.406 -6.918 -8.906 1 97.81 7 ILE B CA 1
ATOM 3397 C C . ILE B 1 7 ? -22.797 -8.383 -8.742 1 97.81 7 ILE B C 1
ATOM 3399 O O . ILE B 1 7 ? -23.984 -8.727 -8.797 1 97.81 7 ILE B O 1
ATOM 3403 N N . PRO B 1 8 ? -21.828 -9.266 -8.586 1 97.25 8 PRO B N 1
ATOM 3404 C CA . PRO B 1 8 ? -22.156 -10.672 -8.344 1 97.25 8 PRO B CA 1
ATOM 3405 C C . PRO B 1 8 ? -23.062 -10.875 -7.137 1 97.25 8 PRO B C 1
ATOM 3407 O O . PRO B 1 8 ? -22.906 -10.188 -6.121 1 97.25 8 PRO B O 1
ATOM 3410 N N . VAL B 1 9 ? -23.969 -11.859 -7.211 1 98.38 9 VAL B N 1
ATOM 3411 C CA . VAL B 1 9 ? -24.953 -12.148 -6.172 1 98.38 9 VAL B CA 1
ATOM 3412 C C . VAL B 1 9 ? -24.234 -12.469 -4.859 1 98.38 9 VAL B C 1
ATOM 3414 O O . VAL B 1 9 ? -24.688 -12.055 -3.785 1 98.38 9 VAL B O 1
ATOM 3417 N N . GLU B 1 10 ? -23.109 -13.133 -4.969 1 98.06 10 GLU B N 1
ATOM 3418 C CA . GLU B 1 10 ? -22.359 -13.523 -3.785 1 98.06 10 GLU B CA 1
ATOM 3419 C C . GLU B 1 10 ? -21.859 -12.305 -3.02 1 98.06 10 GLU B C 1
ATOM 3421 O O . GLU B 1 10 ? -21.844 -12.297 -1.787 1 98.06 10 GLU B O 1
ATOM 3426 N N . ILE B 1 11 ? -21.453 -11.289 -3.701 1 98.44 11 ILE B N 1
ATOM 3427 C CA . ILE B 1 11 ? -20.938 -10.078 -3.064 1 98.44 11 ILE B CA 1
ATOM 3428 C C . ILE B 1 11 ? -22.094 -9.297 -2.436 1 98.44 11 ILE B C 1
ATOM 3430 O O . ILE B 1 11 ? -21.969 -8.766 -1.332 1 98.44 11 ILE B O 1
ATOM 3434 N N . SER B 1 12 ? -23.203 -9.242 -3.16 1 98.56 12 SER B N 1
ATOM 3435 C CA . SER B 1 12 ? -24.391 -8.602 -2.596 1 98.56 12 SER B CA 1
ATOM 3436 C C . SER B 1 12 ? -24.844 -9.289 -1.312 1 98.56 12 SER B C 1
ATOM 3438 O O . SER B 1 12 ? -25.203 -8.633 -0.335 1 98.56 12 SER B O 1
ATOM 3440 N N . LYS B 1 13 ? -24.844 -10.578 -1.297 1 98.75 13 LYS B N 1
ATOM 3441 C CA . LYS B 1 13 ? -25.188 -11.336 -0.097 1 98.75 13 LYS B CA 1
ATOM 3442 C C . LYS B 1 13 ? -24.203 -11.039 1.035 1 98.75 13 LYS B C 1
ATOM 3444 O O . LYS B 1 13 ? -24.609 -10.891 2.189 1 98.75 13 LYS B O 1
ATOM 3449 N N . LEU B 1 14 ? -22.922 -10.977 0.688 1 98.62 14 LEU B N 1
ATOM 3450 C CA . LEU B 1 14 ? -21.891 -10.656 1.676 1 98.62 14 LEU B CA 1
ATOM 3451 C C . LEU B 1 14 ? -22.109 -9.258 2.254 1 98.62 14 LEU B C 1
ATOM 3453 O O . LEU B 1 14 ? -21.891 -9.031 3.443 1 98.62 14 LEU B O 1
ATOM 3457 N N . MET B 1 15 ? -22.531 -8.352 1.416 1 98.5 15 MET B N 1
ATOM 3458 C CA . MET B 1 15 ? -22.891 -7.02 1.91 1 98.5 15 MET B CA 1
ATOM 3459 C C . MET B 1 15 ? -23.969 -7.102 2.979 1 98.5 15 MET B C 1
ATOM 3461 O O . MET B 1 15 ? -23.875 -6.453 4.02 1 98.5 15 MET B O 1
ATOM 3465 N N . LEU B 1 16 ? -25.016 -7.91 2.693 1 98.69 16 LEU B N 1
ATOM 3466 C CA . LEU B 1 16 ? -26.094 -8.094 3.66 1 98.69 16 LEU B CA 1
ATOM 3467 C C . LEU B 1 16 ? -25.562 -8.641 4.977 1 98.69 16 LEU B C 1
ATOM 3469 O O . LEU B 1 16 ? -25.922 -8.156 6.051 1 98.69 16 LEU B O 1
ATOM 3473 N N . ILE B 1 17 ? -24.688 -9.617 4.867 1 98.75 17 ILE B N 1
ATOM 3474 C CA . ILE B 1 17 ? -24.156 -10.289 6.043 1 98.75 17 ILE B CA 1
ATOM 3475 C C . ILE B 1 17 ? -23.328 -9.297 6.863 1 98.75 17 ILE B C 1
ATOM 3477 O O . ILE B 1 17 ? -23.484 -9.203 8.086 1 98.75 17 ILE B O 1
ATOM 3481 N N . LEU B 1 18 ? -22.469 -8.516 6.234 1 98.31 18 LEU B N 1
ATOM 3482 C CA . LEU B 1 18 ? -21.609 -7.555 6.914 1 98.31 18 LEU B CA 1
ATOM 3483 C C . LEU B 1 18 ? -22.438 -6.434 7.535 1 98.31 18 LEU B C 1
ATOM 3485 O O . LEU B 1 18 ? -22.141 -5.969 8.641 1 98.31 18 LEU B O 1
ATOM 3489 N N . LYS B 1 19 ? -23.469 -6.012 6.809 1 98 19 LYS B N 1
ATOM 3490 C CA . LYS B 1 19 ? -24.328 -4.969 7.359 1 98 19 LYS B CA 1
ATOM 3491 C C . LYS B 1 19 ? -25.109 -5.473 8.57 1 98 19 LYS B C 1
ATOM 3493 O O . LYS B 1 19 ? -25.25 -4.766 9.57 1 98 19 LYS B O 1
ATOM 3498 N N . LEU B 1 20 ? -25.672 -6.695 8.406 1 98 20 LEU B N 1
ATOM 3499 C CA . LEU B 1 20 ? -26.375 -7.289 9.531 1 98 20 LEU B CA 1
ATOM 3500 C C . LEU B 1 20 ? -25.484 -7.371 10.766 1 98 20 LEU B C 1
ATOM 3502 O O . LEU B 1 20 ? -25.922 -7.051 11.875 1 98 20 LEU B O 1
ATOM 3506 N N . HIS B 1 21 ? -24.281 -7.773 10.562 1 97.88 21 HIS B N 1
ATOM 3507 C CA . HIS B 1 21 ? -23.312 -7.875 11.656 1 97.88 21 HIS B CA 1
ATOM 3508 C C . HIS B 1 21 ? -23.047 -6.516 12.289 1 97.88 21 HIS B C 1
ATOM 3510 O O . HIS B 1 21 ? -23.031 -6.391 13.516 1 97.88 21 HIS B O 1
ATOM 3516 N N . ALA B 1 22 ? -22.859 -5.5 11.484 1 96.5 22 ALA B N 1
ATOM 3517 C CA . ALA B 1 22 ? -22.594 -4.148 11.977 1 96.5 22 ALA B CA 1
ATOM 3518 C C . ALA B 1 22 ? -23.797 -3.602 12.75 1 96.5 22 ALA B C 1
ATOM 3520 O O . ALA B 1 22 ? -23.625 -3 13.812 1 96.5 22 ALA B O 1
ATOM 3521 N N . LEU B 1 23 ? -24.984 -3.811 12.203 1 96.75 23 LEU B N 1
ATOM 3522 C CA . LEU B 1 23 ? -26.203 -3.328 12.836 1 96.75 23 LEU B CA 1
ATOM 3523 C C . LEU B 1 23 ? -26.438 -4.047 14.164 1 96.75 23 LEU B C 1
ATOM 3525 O O . LEU B 1 23 ? -26.922 -3.443 15.117 1 96.75 23 LEU B O 1
ATOM 3529 N N . ALA B 1 24 ? -26.078 -5.277 14.195 1 96.62 24 ALA B N 1
ATOM 3530 C CA . ALA B 1 24 ? -26.328 -6.109 15.367 1 96.62 24 ALA B CA 1
ATOM 3531 C C . ALA B 1 24 ? -25.453 -5.684 16.547 1 96.62 24 ALA B C 1
ATOM 3533 O O . ALA B 1 24 ? -25.703 -6.074 17.688 1 96.62 24 ALA B O 1
ATOM 3534 N N . LYS B 1 25 ? -24.484 -4.875 16.312 1 95.75 25 LYS B N 1
ATOM 3535 C CA . LYS B 1 25 ? -23.656 -4.352 17.391 1 95.75 25 LYS B CA 1
ATOM 3536 C C . LYS B 1 25 ? -24.422 -3.369 18.266 1 95.75 25 LYS B C 1
ATOM 3538 O O . LYS B 1 25 ? -24.031 -3.082 19.391 1 95.75 25 LYS B O 1
ATOM 3543 N N . GLY B 1 26 ? -25.5 -2.729 17.734 1 94.94 26 GLY B N 1
ATOM 3544 C CA . GLY B 1 26 ? -26.453 -2.047 18.578 1 94.94 26 GLY B CA 1
ATOM 3545 C C . GLY B 1 26 ? -26.203 -0.557 18.703 1 94.94 26 GLY B C 1
ATOM 3546 O O . GLY B 1 26 ? -26.625 0.075 19.672 1 94.94 26 GLY B O 1
ATOM 3547 N N . PHE B 1 27 ? -25.5 0.009 17.688 1 96.75 27 PHE B N 1
ATOM 3548 C CA . PHE B 1 27 ? -25.156 1.42 17.812 1 96.75 27 PHE B CA 1
ATOM 3549 C C . PHE B 1 27 ? -25.844 2.242 16.719 1 96.75 27 PHE B C 1
ATOM 3551 O O . PHE B 1 27 ? -25.5 3.408 16.516 1 96.75 27 PHE B O 1
ATOM 3558 N N . SER B 1 28 ? -26.844 1.683 15.961 1 94.31 28 SER B N 1
ATOM 3559 C CA . SER B 1 28 ? -27.406 2.361 14.805 1 94.31 28 SER B CA 1
ATOM 3560 C C . SER B 1 28 ? -28.859 2.771 15.062 1 94.31 28 SER B C 1
ATOM 3562 O O . SER B 1 28 ? -29.453 3.492 14.258 1 94.31 28 SER B O 1
ATOM 3564 N N . GLY B 1 29 ? -29.453 2.426 16.125 1 91.31 29 GLY B N 1
ATOM 3565 C CA . GLY B 1 29 ? -30.812 2.818 16.453 1 91.31 29 GLY B CA 1
ATOM 3566 C C . GLY B 1 29 ? -31.844 2.24 15.508 1 91.31 29 GLY B C 1
ATOM 3567 O O . GLY B 1 29 ? -32.75 2.945 15.07 1 91.31 29 GLY B O 1
ATOM 3568 N N . ILE B 1 30 ? -31.703 0.965 15.195 1 92.38 30 ILE B N 1
ATOM 3569 C CA . ILE B 1 30 ? -32.594 0.344 14.234 1 92.38 30 ILE B CA 1
ATOM 3570 C C . ILE B 1 30 ? -33.594 -0.565 14.969 1 92.38 30 ILE B C 1
ATOM 3572 O O . ILE B 1 30 ? -33.312 -1.024 16.078 1 92.38 30 ILE B O 1
ATOM 3576 N N . GLN B 1 31 ? -34.688 -0.812 14.297 1 93.94 31 GLN B N 1
ATOM 3577 C CA . GLN B 1 31 ? -35.719 -1.701 14.828 1 93.94 31 GLN B CA 1
ATOM 3578 C C . GLN B 1 31 ? -35.312 -3.164 14.656 1 93.94 31 GLN B C 1
ATOM 3580 O O . GLN B 1 31 ? -34.656 -3.52 13.688 1 93.94 31 GLN B O 1
ATOM 3585 N N . GLY B 1 32 ? -35.812 -4.035 15.586 1 95.12 32 GLY B N 1
ATOM 3586 C CA . GLY B 1 32 ? -35.562 -5.465 15.492 1 95.12 32 GLY B CA 1
ATOM 3587 C C . GLY B 1 32 ? -36.125 -6.09 14.227 1 95.12 32 GLY B C 1
ATOM 3588 O O . GLY B 1 32 ? -35.5 -6.973 13.633 1 95.12 32 GLY B O 1
ATOM 3589 N N . GLN B 1 33 ? -37.281 -5.59 13.789 1 95.62 33 GLN B N 1
ATOM 3590 C CA . GLN B 1 33 ? -37.938 -6.152 12.609 1 95.62 33 GLN B CA 1
ATOM 3591 C C . GLN B 1 33 ? -37.094 -5.934 11.359 1 95.62 33 GLN B C 1
ATOM 3593 O O . GLN B 1 33 ? -37.094 -6.762 10.445 1 95.62 33 GLN B O 1
ATOM 3598 N N . THR B 1 34 ? -36.438 -4.836 11.336 1 96.31 34 THR B N 1
ATOM 3599 C CA . THR B 1 34 ? -35.531 -4.551 10.211 1 96.31 34 THR B CA 1
ATOM 3600 C C . THR B 1 34 ? -34.406 -5.586 10.133 1 96.31 34 THR B C 1
ATOM 3602 O O . THR B 1 34 ? -34.125 -6.113 9.055 1 96.31 34 THR B O 1
ATOM 3605 N N . LEU B 1 35 ? -33.812 -5.961 11.266 1 96.88 35 LEU B N 1
ATOM 3606 C CA . LEU B 1 35 ? -32.75 -6.969 11.328 1 96.88 35 LEU B CA 1
ATOM 3607 C C . LEU B 1 35 ? -33.312 -8.336 10.906 1 96.88 35 LEU B C 1
ATOM 3609 O O . LEU B 1 35 ? -32.625 -9.062 10.156 1 96.88 35 LEU B O 1
ATOM 3613 N N . ASP B 1 36 ? -34.469 -8.617 11.398 1 97.75 36 ASP B N 1
ATOM 3614 C CA . ASP B 1 36 ? -35.094 -9.898 11.078 1 97.75 36 ASP B CA 1
ATOM 3615 C C . ASP B 1 36 ? -35.312 -10.039 9.578 1 97.75 36 ASP B C 1
ATOM 3617 O O . ASP B 1 36 ? -35.156 -11.117 9.008 1 97.75 36 ASP B O 1
ATOM 3621 N N . ARG B 1 37 ? -35.719 -9 8.977 1 98.06 37 ARG B N 1
ATOM 3622 C CA . ARG B 1 37 ? -35.969 -9.039 7.539 1 98.06 37 ARG B CA 1
ATOM 3623 C C . ARG B 1 37 ? -34.688 -9.219 6.75 1 98.06 37 ARG B C 1
ATOM 3625 O O . ARG B 1 37 ? -34.656 -9.922 5.734 1 98.06 37 ARG B O 1
ATOM 3632 N N . ILE B 1 38 ? -33.625 -8.531 7.125 1 98.44 38 ILE B N 1
ATOM 3633 C CA . ILE B 1 38 ? -32.344 -8.719 6.473 1 98.44 38 ILE B CA 1
ATOM 3634 C C . ILE B 1 38 ? -31.906 -10.18 6.574 1 98.44 38 ILE B C 1
ATOM 3636 O O . ILE B 1 38 ? -31.469 -10.781 5.59 1 98.44 38 ILE B O 1
ATOM 3640 N N . LEU B 1 39 ? -32.062 -10.742 7.766 1 98.44 39 LEU B N 1
ATOM 3641 C CA . LEU B 1 39 ? -31.734 -12.148 7.988 1 98.44 39 LEU B CA 1
ATOM 3642 C C . LEU B 1 39 ? -32.562 -13.047 7.086 1 98.44 39 LEU B C 1
ATOM 3644 O O . LEU B 1 39 ? -32.062 -14.031 6.547 1 98.44 39 LEU B O 1
ATOM 3648 N N . TRP B 1 40 ? -33.875 -12.727 6.969 1 98.5 40 TRP B N 1
ATOM 3649 C CA . TRP B 1 40 ? -34.75 -13.484 6.098 1 98.5 40 TRP B CA 1
ATOM 3650 C C . TRP B 1 40 ? -34.25 -13.5 4.668 1 98.5 40 TRP B C 1
ATOM 3652 O O . TRP B 1 40 ? -34.25 -14.539 4.004 1 98.5 40 TRP B O 1
ATOM 3662 N N . HIS B 1 41 ? -33.812 -12.328 4.152 1 98.75 41 HIS B N 1
ATOM 3663 C CA . HIS B 1 41 ? -33.25 -12.25 2.812 1 98.75 41 HIS B CA 1
ATOM 3664 C C . HIS B 1 41 ? -32.031 -13.164 2.67 1 98.75 41 HIS B C 1
ATOM 3666 O O . HIS B 1 41 ? -31.906 -13.875 1.672 1 98.75 41 HIS B O 1
ATOM 3672 N N . ILE B 1 42 ? -31.141 -13.164 3.639 1 98.62 42 ILE B N 1
ATOM 3673 C CA . ILE B 1 42 ? -29.922 -13.969 3.625 1 98.62 42 ILE B CA 1
ATOM 3674 C C . ILE B 1 42 ? -30.281 -15.453 3.641 1 98.62 42 ILE B C 1
ATOM 3676 O O . ILE B 1 42 ? -29.797 -16.219 2.809 1 98.62 42 ILE B O 1
ATOM 3680 N N . GLU B 1 43 ? -31.203 -15.82 4.504 1 98.38 43 GLU B N 1
ATOM 3681 C CA . GLU B 1 43 ? -31.531 -17.234 4.727 1 98.38 43 GLU B CA 1
ATOM 3682 C C . GLU B 1 43 ? -32.281 -17.812 3.541 1 98.38 43 GLU B C 1
ATOM 3684 O O . GLU B 1 43 ? -32.188 -19 3.246 1 98.38 43 GLU B O 1
ATOM 3689 N N . ASN B 1 44 ? -33.031 -17.016 2.852 1 98.31 44 ASN B N 1
ATOM 3690 C CA . ASN B 1 44 ? -33.875 -17.516 1.756 1 98.31 44 ASN B CA 1
ATOM 3691 C C . ASN B 1 44 ? -33.219 -17.266 0.401 1 98.31 44 ASN B C 1
ATOM 3693 O O . ASN B 1 44 ? -33.812 -17.531 -0.642 1 98.31 44 ASN B O 1
ATOM 3697 N N . ASP B 1 45 ? -32.031 -16.703 0.372 1 98.5 45 ASP B N 1
ATOM 3698 C CA . ASP B 1 45 ? -31.266 -16.391 -0.838 1 98.5 45 ASP B CA 1
ATOM 3699 C C . ASP B 1 45 ? -32.062 -15.492 -1.775 1 98.5 45 ASP B C 1
ATOM 3701 O O . ASP B 1 45 ? -32.156 -15.773 -2.971 1 98.5 45 ASP B O 1
ATOM 3705 N N . ILE B 1 46 ? -32.75 -14.625 -1.201 1 98.75 46 ILE B N 1
ATOM 3706 C CA . ILE B 1 46 ? -33.406 -13.531 -1.922 1 98.75 46 ILE B CA 1
ATOM 3707 C C . ILE B 1 46 ? -32.531 -12.266 -1.799 1 98.75 46 ILE B C 1
ATOM 3709 O O . ILE B 1 46 ? -32.656 -11.516 -0.83 1 98.75 46 ILE B O 1
ATOM 3713 N N . ILE B 1 47 ? -31.688 -12.078 -2.756 1 98.88 47 ILE B N 1
ATOM 3714 C CA . ILE B 1 47 ? -30.562 -11.172 -2.604 1 98.88 47 ILE B CA 1
ATOM 3715 C C . ILE B 1 47 ? -30.766 -9.938 -3.473 1 98.88 47 ILE B C 1
ATOM 3717 O O . ILE B 1 47 ? -31.016 -10.047 -4.676 1 98.88 47 ILE B O 1
ATOM 3721 N N . PRO B 1 48 ? -30.625 -8.766 -2.934 1 98.75 48 PRO B N 1
ATOM 3722 C CA . PRO B 1 48 ? -30.859 -7.52 -3.666 1 98.75 48 PRO B CA 1
ATOM 3723 C C . PRO B 1 48 ? -29.922 -7.352 -4.863 1 98.75 48 PRO B C 1
ATOM 3725 O O . PRO B 1 48 ? -28.75 -7.734 -4.793 1 98.75 48 PRO B O 1
ATOM 3728 N N . VAL B 1 49 ? -30.438 -6.734 -5.973 1 98.44 49 VAL B N 1
ATOM 3729 C CA . VAL B 1 49 ? -29.641 -6.359 -7.137 1 98.44 49 VAL B CA 1
ATOM 3730 C C . VAL B 1 49 ? -28.938 -5.023 -6.871 1 98.44 49 VAL B C 1
ATOM 3732 O O . VAL B 1 49 ? -29.594 -4.016 -6.598 1 98.44 49 VAL B O 1
ATOM 3735 N N . VAL B 1 50 ? -27.656 -5 -6.879 1 97.94 50 VAL B N 1
ATOM 3736 C CA . VAL B 1 50 ? -26.859 -3.807 -6.617 1 97.94 50 VAL B CA 1
ATOM 3737 C C . VAL B 1 50 ? -26 -3.48 -7.836 1 97.94 50 VAL B C 1
ATOM 3739 O O . VAL B 1 50 ? -25.172 -4.289 -8.25 1 97.94 50 VAL B O 1
ATOM 3742 N N . PRO B 1 51 ? -26.219 -2.314 -8.438 1 95.88 51 PRO B N 1
ATOM 3743 C CA . PRO B 1 51 ? -25.375 -1.933 -9.57 1 95.88 51 PRO B CA 1
ATOM 3744 C C . PRO B 1 51 ? -23.922 -1.724 -9.164 1 95.88 51 PRO B C 1
ATOM 3746 O O . PRO B 1 51 ? -23.641 -1.27 -8.055 1 95.88 51 PRO B O 1
ATOM 3749 N N . LYS B 1 52 ? -23 -1.873 -10.047 1 96 52 LYS B N 1
ATOM 3750 C CA . LYS B 1 52 ? -21.562 -1.936 -9.789 1 96 52 LYS B CA 1
ATOM 3751 C C . LYS B 1 52 ? -20.969 -0.537 -9.672 1 96 52 LYS B C 1
ATOM 3753 O O . LYS B 1 52 ? -20 -0.329 -8.93 1 96 52 LYS B O 1
ATOM 3758 N N . GLN B 1 53 ? -21.484 0.512 -10.375 1 93.94 53 GLN B N 1
ATOM 3759 C CA . GLN B 1 53 ? -20.844 1.822 -10.461 1 93.94 53 GLN B CA 1
ATOM 3760 C C . GLN B 1 53 ? -21.703 2.893 -9.789 1 93.94 53 GLN B C 1
ATOM 3762 O O . GLN B 1 53 ? -22.938 2.783 -9.758 1 93.94 53 GLN B O 1
ATOM 3767 N N . GLY B 1 54 ? -20.984 3.889 -9.234 1 89.19 54 GLY B N 1
ATOM 3768 C CA . GLY B 1 54 ? -21.734 5.039 -8.766 1 89.19 54 GLY B CA 1
ATOM 3769 C C . GLY B 1 54 ? -21.359 5.473 -7.363 1 89.19 54 GLY B C 1
ATOM 3770 O O . GLY B 1 54 ? -21.766 6.543 -6.906 1 89.19 54 GLY B O 1
ATOM 3771 N N . SER B 1 55 ? -20.547 4.68 -6.691 1 90.44 55 SER B N 1
ATOM 3772 C CA . SER B 1 55 ? -20.125 5.047 -5.34 1 90.44 55 SER B CA 1
ATOM 3773 C C . SER B 1 55 ? -18.844 5.855 -5.359 1 90.44 55 SER B C 1
ATOM 3775 O O . SER B 1 55 ? -17.859 5.469 -6.016 1 90.44 55 SER B O 1
ATOM 3777 N N . VAL B 1 56 ? -18.797 6.969 -4.625 1 87.38 56 VAL B N 1
ATOM 3778 C CA . VAL B 1 56 ? -17.594 7.766 -4.469 1 87.38 56 VAL B CA 1
ATOM 3779 C C . VAL B 1 56 ? -16.984 7.516 -3.094 1 87.38 56 VAL B C 1
ATOM 3781 O O . VAL B 1 56 ? -15.938 8.094 -2.754 1 87.38 56 VAL B O 1
ATOM 3784 N N . GLY B 1 57 ? -17.625 6.699 -2.318 1 86.81 57 GLY B N 1
ATOM 3785 C CA . GLY B 1 57 ? -17.156 6.469 -0.962 1 86.81 57 GLY B CA 1
ATOM 3786 C C . GLY B 1 57 ? -17.656 7.504 0.027 1 86.81 57 GLY B C 1
ATOM 3787 O O . GLY B 1 57 ? -17 7.781 1.033 1 86.81 57 GLY B O 1
ATOM 3788 N N . ALA B 1 58 ? -18.75 8.102 -0.278 1 81.81 58 ALA B N 1
ATOM 3789 C CA . ALA B 1 58 ? -19.391 9.078 0.604 1 81.81 58 ALA B CA 1
ATOM 3790 C C . ALA B 1 58 ? -20.312 8.391 1.612 1 81.81 58 ALA B C 1
ATOM 3792 O O . ALA B 1 58 ? -21.125 7.543 1.243 1 81.81 58 ALA B O 1
ATOM 3793 N N . SER B 1 59 ? -20.156 8.797 2.885 1 80.81 59 SER B N 1
ATOM 3794 C CA . SER B 1 59 ? -20.891 8.148 3.973 1 80.81 59 SER B CA 1
ATOM 3795 C C . SER B 1 59 ? -20.672 6.641 3.971 1 80.81 59 SER B C 1
ATOM 3797 O O . SER B 1 59 ? -21.594 5.875 4.234 1 80.81 59 SER B O 1
ATOM 3799 N N . GLY B 1 60 ? -19.516 6.355 3.445 1 82.62 60 GLY B N 1
ATOM 3800 C CA . GLY B 1 60 ? -19.172 4.965 3.191 1 82.62 60 GLY B CA 1
ATOM 3801 C C . GLY B 1 60 ? -19.516 4.516 1.783 1 82.62 60 GLY B C 1
ATOM 3802 O O . GLY B 1 60 ? -18.719 4.703 0.859 1 82.62 60 GLY B O 1
ATOM 3803 N N . ASP B 1 61 ? -20.781 4.035 1.591 1 89.25 61 ASP B N 1
ATOM 3804 C CA . ASP B 1 61 ? -21.25 3.553 0.296 1 89.25 61 ASP B CA 1
ATOM 3805 C C . ASP B 1 61 ? -22.734 3.816 0.116 1 89.25 61 ASP B C 1
ATOM 3807 O O . ASP B 1 61 ? -23.516 2.883 -0.085 1 89.25 61 ASP B O 1
ATOM 3811 N N . LEU B 1 62 ? -23.062 5.098 -0.054 1 89.25 62 LEU B N 1
ATOM 3812 C CA . LEU B 1 62 ? -24.469 5.496 -0.057 1 89.25 62 LEU B CA 1
ATOM 3813 C C . LEU B 1 62 ? -25.219 4.863 -1.232 1 89.25 62 LEU B C 1
ATOM 3815 O O . LEU B 1 62 ? -26.266 4.25 -1.05 1 89.25 62 LEU B O 1
ATOM 3819 N N . ALA B 1 63 ? -24.641 4.887 -2.393 1 90.81 63 ALA B N 1
ATOM 3820 C CA . ALA B 1 63 ? -25.328 4.473 -3.607 1 90.81 63 ALA B CA 1
ATOM 3821 C C . ALA B 1 63 ? -25.578 2.967 -3.613 1 90.81 63 ALA B C 1
ATOM 3823 O O . ALA B 1 63 ? -26.719 2.516 -3.723 1 90.81 63 ALA B O 1
ATOM 3824 N N . PRO B 1 64 ? -24.562 2.186 -3.414 1 94.88 64 PRO B N 1
ATOM 3825 C CA . PRO B 1 64 ? -24.828 0.745 -3.451 1 94.88 64 PRO B CA 1
ATOM 3826 C C . PRO B 1 64 ? -25.656 0.268 -2.264 1 94.88 64 PRO B C 1
ATOM 3828 O O . PRO B 1 64 ? -26.469 -0.648 -2.404 1 94.88 64 PRO B O 1
ATOM 3831 N N . LEU B 1 65 ? -25.516 0.851 -1.099 1 95.75 65 LEU B N 1
ATOM 3832 C CA . LEU B 1 65 ? -26.297 0.435 0.06 1 95.75 65 LEU B CA 1
ATOM 3833 C C . LEU B 1 65 ? -27.766 0.814 -0.11 1 95.75 65 LEU B C 1
ATOM 3835 O O . LEU B 1 65 ? -28.656 0.114 0.382 1 95.75 65 LEU B O 1
ATOM 3839 N N . SER B 1 66 ? -28.031 1.894 -0.793 1 95 66 SER B N 1
ATOM 3840 C CA . SER B 1 66 ? -29.422 2.242 -1.1 1 95 66 SER B CA 1
ATOM 3841 C C . SER B 1 66 ? -30.094 1.149 -1.923 1 95 66 SER B C 1
ATOM 3843 O O . SER B 1 66 ? -31.234 0.759 -1.635 1 95 66 SER B O 1
ATOM 3845 N N . HIS B 1 67 ? -29.422 0.656 -2.883 1 95.81 67 HIS B N 1
ATOM 3846 C CA . HIS B 1 67 ? -29.953 -0.428 -3.695 1 95.81 67 HIS B CA 1
ATOM 3847 C C . HIS B 1 67 ? -30.094 -1.713 -2.885 1 95.81 67 HIS B C 1
ATOM 3849 O O . HIS B 1 67 ? -31.031 -2.484 -3.084 1 95.81 67 HIS B O 1
ATOM 3855 N N . LEU B 1 68 ? -29.156 -1.932 -2.035 1 97.56 68 LEU B N 1
ATOM 3856 C CA . LEU B 1 68 ? -29.141 -3.131 -1.203 1 97.56 68 LEU B CA 1
ATOM 3857 C C . LEU B 1 68 ? -30.391 -3.217 -0.342 1 97.56 68 LEU B C 1
ATOM 3859 O O . LEU B 1 68 ? -30.891 -4.312 -0.073 1 97.56 68 LEU B O 1
ATOM 3863 N N . PHE B 1 69 ? -30.953 -2.035 0.03 1 97.38 69 PHE B N 1
ATOM 3864 C CA . PHE B 1 69 ? -31.969 -2.082 1.069 1 97.38 69 PHE B CA 1
ATOM 3865 C C . PHE B 1 69 ? -33.312 -1.593 0.534 1 97.38 69 PHE B C 1
ATOM 3867 O O . PHE B 1 69 ? -34.312 -1.594 1.255 1 97.38 69 PHE B O 1
ATOM 3874 N N . LEU B 1 70 ? -33.375 -1.188 -0.745 1 97.19 70 LEU B N 1
ATOM 3875 C CA . LEU B 1 70 ? -34.656 -0.875 -1.373 1 97.19 70 LEU B CA 1
ATOM 3876 C C . LEU B 1 70 ? -35.656 -2.006 -1.163 1 97.19 70 LEU B C 1
ATOM 3878 O O . LEU B 1 70 ? -36.844 -1.757 -0.925 1 97.19 70 LEU B O 1
ATOM 3882 N N . PRO B 1 71 ? -35.25 -3.26 -1.228 1 98 71 PRO B N 1
ATOM 3883 C CA . PRO B 1 71 ? -36.188 -4.367 -1.089 1 98 71 PRO B CA 1
ATOM 3884 C C . PRO B 1 71 ? -36.906 -4.371 0.265 1 98 71 PRO B C 1
ATOM 3886 O O . PRO B 1 71 ? -38.031 -4.859 0.375 1 98 71 PRO B O 1
ATOM 3889 N N . LEU B 1 72 ? -36.281 -3.828 1.319 1 97.75 72 LEU B N 1
ATOM 3890 C CA . LEU B 1 72 ? -36.906 -3.791 2.635 1 97.75 72 LEU B CA 1
ATOM 3891 C C . LEU B 1 72 ? -38.219 -3.014 2.592 1 97.75 72 LEU B C 1
ATOM 3893 O O . LEU B 1 72 ? -39.156 -3.311 3.346 1 97.75 72 LEU B O 1
ATOM 3897 N N . ILE B 1 73 ? -38.281 -2.051 1.696 1 97.31 73 ILE B N 1
ATOM 3898 C CA . ILE B 1 73 ? -39.469 -1.219 1.628 1 97.31 73 ILE B CA 1
ATOM 3899 C C . ILE B 1 73 ? -40.281 -1.563 0.373 1 97.31 73 ILE B C 1
ATOM 3901 O O . ILE B 1 73 ? -41.062 -0.747 -0.115 1 97.31 73 ILE B O 1
ATOM 3905 N N . GLY B 1 74 ? -40 -2.668 -0.173 1 97.5 74 GLY B N 1
ATOM 3906 C CA . GLY B 1 74 ? -40.812 -3.227 -1.249 1 97.5 74 GLY B CA 1
ATOM 3907 C C . GLY B 1 74 ? -40.438 -2.689 -2.617 1 97.5 74 GLY B C 1
ATOM 3908 O O . GLY B 1 74 ? -41.156 -2.881 -3.588 1 97.5 74 GLY B O 1
ATOM 3909 N N . LEU B 1 75 ? -39.312 -2.008 -2.773 1 97.31 75 LEU B N 1
ATOM 3910 C CA . LEU B 1 75 ? -38.844 -1.419 -4.023 1 97.31 75 LEU B CA 1
ATOM 3911 C C . LEU B 1 75 ? -37.594 -2.131 -4.523 1 97.31 75 LEU B C 1
ATOM 3913 O O . LEU B 1 75 ? -37.031 -2.967 -3.818 1 97.31 75 LEU B O 1
ATOM 3917 N N . GLY B 1 76 ? -37.219 -1.859 -5.75 1 97.38 76 GLY B N 1
ATOM 3918 C CA . GLY B 1 76 ? -36 -2.447 -6.32 1 97.38 76 GLY B CA 1
ATOM 3919 C C . GLY B 1 76 ? -36.219 -3.863 -6.824 1 97.38 76 GLY B C 1
ATOM 3920 O O . GLY B 1 76 ? -37.344 -4.258 -7.129 1 97.38 76 GLY B O 1
ATOM 3921 N N . LYS B 1 77 ? -35.062 -4.535 -7.031 1 98.44 77 LYS B N 1
ATOM 3922 C CA . LYS B 1 77 ? -35.094 -5.887 -7.578 1 98.44 77 LYS B CA 1
ATOM 3923 C C . LYS B 1 77 ? -34.25 -6.832 -6.73 1 98.44 77 LYS B C 1
ATOM 3925 O O . LYS B 1 77 ? -33.375 -6.383 -5.98 1 98.44 77 LYS B O 1
ATOM 3930 N N . VAL B 1 78 ? -34.594 -8.094 -6.82 1 98.81 78 VAL B N 1
ATOM 3931 C CA . VAL B 1 78 ? -33.844 -9.117 -6.082 1 98.81 78 VAL B CA 1
ATOM 3932 C C . VAL B 1 78 ? -33.562 -10.297 -7 1 98.81 78 VAL B C 1
ATOM 3934 O O . VAL B 1 78 ? -34.281 -10.539 -7.973 1 98.81 78 VAL B O 1
ATOM 3937 N N . HIS B 1 79 ? -32.438 -10.922 -6.723 1 98.69 79 HIS B N 1
ATOM 3938 C CA . HIS B 1 79 ? -32.125 -12.219 -7.309 1 98.69 79 HIS B CA 1
ATOM 3939 C C . HIS B 1 79 ? -32.875 -13.344 -6.586 1 98.69 79 HIS B C 1
ATOM 3941 O O . HIS B 1 79 ? -32.781 -13.469 -5.363 1 98.69 79 HIS B O 1
ATOM 3947 N N . VAL B 1 80 ? -33.625 -14.172 -7.301 1 97.94 80 VAL B N 1
ATOM 3948 C CA . VAL B 1 80 ? -34.312 -15.352 -6.781 1 97.94 80 VAL B CA 1
ATOM 3949 C C . VAL B 1 80 ? -34.125 -16.516 -7.758 1 97.94 80 VAL B C 1
ATOM 3951 O O . VAL B 1 80 ? -34.594 -16.438 -8.898 1 97.94 80 VAL B O 1
ATOM 3954 N N . ASN B 1 81 ? -33.406 -17.562 -7.34 1 96.19 81 ASN B N 1
ATOM 3955 C CA . ASN B 1 81 ? -33.219 -18.766 -8.156 1 96.19 81 ASN B CA 1
ATOM 3956 C C . ASN B 1 81 ? -32.719 -18.406 -9.547 1 96.19 81 ASN B C 1
ATOM 3958 O O . ASN B 1 81 ? -33.281 -18.859 -10.555 1 96.19 81 ASN B O 1
ATOM 3962 N N . GLY B 1 82 ? -31.766 -17.5 -9.539 1 96.06 82 GLY B N 1
ATOM 3963 C CA . GLY B 1 82 ? -31.078 -17.188 -10.773 1 96.06 82 GLY B CA 1
ATOM 3964 C C . GLY B 1 82 ? -31.812 -16.156 -11.617 1 96.06 82 GLY B C 1
ATOM 3965 O O . GLY B 1 82 ? -31.328 -15.766 -12.688 1 96.06 82 GLY B O 1
ATOM 3966 N N . LYS B 1 83 ? -33 -15.664 -11.219 1 97.5 83 LYS B N 1
ATOM 3967 C CA . LYS B 1 83 ? -33.75 -14.648 -11.93 1 97.5 83 LYS B CA 1
ATOM 3968 C C . LYS B 1 83 ? -33.781 -13.344 -11.148 1 97.5 83 LYS B C 1
ATOM 3970 O O . LYS B 1 83 ? -33.688 -13.344 -9.922 1 97.5 83 LYS B O 1
ATOM 3975 N N . ILE B 1 84 ? -33.906 -12.266 -11.859 1 98.44 84 ILE B N 1
ATOM 3976 C CA . ILE B 1 84 ? -34.125 -10.953 -11.25 1 98.44 84 ILE B CA 1
ATOM 3977 C C . ILE B 1 84 ? -35.594 -10.586 -11.297 1 98.44 84 ILE B C 1
ATOM 3979 O O . ILE B 1 84 ? -36.219 -10.57 -12.367 1 98.44 84 ILE B O 1
ATOM 3983 N N . LEU B 1 85 ? -36.156 -10.344 -10.18 1 98.5 85 LEU B N 1
ATOM 3984 C CA . LEU B 1 85 ? -37.594 -10.047 -10.055 1 98.5 85 LEU B CA 1
ATOM 3985 C C . LEU B 1 85 ? -37.812 -8.75 -9.273 1 98.5 85 LEU B C 1
ATOM 3987 O O . LEU B 1 85 ? -36.969 -8.383 -8.438 1 98.5 85 LEU B O 1
ATOM 3991 N N . PRO B 1 86 ? -38.938 -8.078 -9.555 1 98.31 86 PRO B N 1
ATOM 3992 C CA . PRO B 1 86 ? -39.281 -6.961 -8.672 1 98.31 86 PRO B CA 1
ATOM 3993 C C . PRO B 1 86 ? -39.531 -7.406 -7.234 1 98.31 86 PRO B C 1
ATOM 3995 O O . PRO B 1 86 ? -40.219 -8.422 -7.004 1 98.31 86 PRO B O 1
ATOM 3998 N N . THR B 1 87 ? -39.062 -6.652 -6.305 1 98.44 87 THR B N 1
ATOM 3999 C CA . THR B 1 87 ? -39.156 -7.004 -4.895 1 98.44 87 THR B CA 1
ATOM 4000 C C . THR B 1 87 ? -40.625 -7.156 -4.48 1 98.44 87 THR B C 1
ATOM 4002 O O . THR B 1 87 ? -40.969 -8.062 -3.719 1 98.44 87 THR B O 1
ATOM 4005 N N . ALA B 1 88 ? -41.406 -6.266 -4.934 1 98.06 88 ALA B N 1
ATOM 4006 C CA . ALA B 1 88 ? -42.844 -6.25 -4.559 1 98.06 88 ALA B CA 1
ATOM 4007 C C . ALA B 1 88 ? -43.5 -7.59 -4.859 1 98.06 88 ALA B C 1
ATOM 4009 O O . ALA B 1 88 ? -44.281 -8.094 -4.062 1 98.06 88 ALA B O 1
ATOM 4010 N N . GLU B 1 89 ? -43.219 -8.172 -5.98 1 98.25 89 GLU B N 1
ATOM 4011 C CA . GLU B 1 89 ? -43.75 -9.461 -6.379 1 98.25 89 GLU B CA 1
ATOM 4012 C C . GLU B 1 89 ? -43.281 -10.578 -5.461 1 98.25 89 GLU B C 1
ATOM 4014 O O . GLU B 1 89 ? -44.062 -11.453 -5.074 1 98.25 89 GLU B O 1
ATOM 4019 N N . VAL B 1 90 ? -42.031 -10.531 -5.145 1 98.38 90 VAL B N 1
ATOM 4020 C CA . VAL B 1 90 ? -41.438 -11.57 -4.309 1 98.38 90 VAL B CA 1
ATOM 4021 C C . VAL B 1 90 ? -42 -11.492 -2.895 1 98.38 90 VAL B C 1
ATOM 4023 O O . VAL B 1 90 ? -42.312 -12.516 -2.285 1 98.38 90 VAL B O 1
ATOM 4026 N N . LEU B 1 91 ? -42.125 -10.258 -2.342 1 97.94 91 LEU B N 1
ATOM 4027 C CA . LEU B 1 91 ? -42.719 -10.094 -1.018 1 97.94 91 LEU B CA 1
ATOM 4028 C C . LEU B 1 91 ? -44.156 -10.617 -0.989 1 97.94 91 LEU B C 1
ATOM 4030 O O . LEU B 1 91 ? -44.562 -11.273 -0.027 1 97.94 91 LEU B O 1
ATOM 4034 N N . GLN B 1 92 ? -44.875 -10.328 -1.993 1 97.69 92 GLN B N 1
ATOM 4035 C CA . GLN B 1 92 ? -46.25 -10.805 -2.088 1 97.69 92 GLN B CA 1
ATOM 4036 C C . GLN B 1 92 ? -46.312 -12.328 -2.074 1 97.69 92 GLN B C 1
ATOM 4038 O O . GLN B 1 92 ? -47.125 -12.922 -1.374 1 97.69 92 GLN B O 1
ATOM 4043 N N . GLU B 1 93 ? -45.5 -12.938 -2.859 1 97.81 93 GLU B N 1
ATOM 4044 C CA . GLU B 1 93 ? -45.406 -14.398 -2.951 1 97.81 93 GLU B CA 1
ATOM 4045 C C . GLU B 1 93 ? -45.125 -15.023 -1.592 1 97.81 93 GLU B C 1
ATOM 4047 O O . GLU B 1 93 ? -45.562 -16.141 -1.305 1 97.81 93 GLU B O 1
ATOM 4052 N N . HIS B 1 94 ? -44.406 -14.352 -0.786 1 97.75 94 HIS B N 1
ATOM 4053 C CA . HIS B 1 94 ? -44 -14.875 0.519 1 97.75 94 HIS B CA 1
ATOM 4054 C C . HIS B 1 94 ? -44.906 -14.312 1.627 1 97.75 94 HIS B C 1
ATOM 4056 O O . HIS B 1 94 ? -44.625 -14.516 2.812 1 97.75 94 HIS B O 1
ATOM 4062 N N . HIS B 1 95 ? -45.906 -13.508 1.317 1 97.69 95 HIS B N 1
ATOM 4063 C CA . HIS B 1 95 ? -46.875 -12.93 2.244 1 97.69 95 HIS B CA 1
ATOM 4064 C C . HIS B 1 95 ? -46.188 -12.008 3.244 1 97.69 95 HIS B C 1
ATOM 4066 O O . HIS B 1 95 ? -46.438 -12.086 4.449 1 97.69 95 HIS B O 1
ATOM 4072 N N . LEU B 1 96 ? -45.281 -11.266 2.734 1 97.88 96 LEU B N 1
ATOM 4073 C CA . LEU B 1 96 ? -44.594 -10.273 3.539 1 97.88 96 LEU B CA 1
ATOM 4074 C C . LEU B 1 96 ? -44.969 -8.859 3.1 1 97.88 96 LEU B C 1
ATOM 4076 O O . LEU B 1 96 ? -45.156 -8.602 1.906 1 97.88 96 LEU B O 1
ATOM 4080 N N . SER B 1 97 ? -45.094 -7.91 4.035 1 97.75 97 SER B N 1
ATOM 4081 C CA . SER B 1 97 ? -45.281 -6.496 3.752 1 97.75 97 SER B CA 1
ATOM 4082 C C . SER B 1 97 ? -43.969 -5.719 3.822 1 97.75 97 SER B C 1
ATOM 4084 O O . SER B 1 97 ? -43.062 -6.086 4.57 1 97.75 97 SER B O 1
ATOM 4086 N N . PRO B 1 98 ? -43.875 -4.691 3.002 1 97.62 98 PRO B N 1
ATOM 4087 C CA . PRO B 1 98 ? -42.719 -3.805 3.172 1 97.62 98 PRO B CA 1
ATOM 4088 C C . PRO B 1 98 ? -42.594 -3.271 4.598 1 97.62 98 PRO B C 1
ATOM 4090 O O . PRO B 1 98 ? -43.625 -3.07 5.277 1 97.62 98 PRO B O 1
ATOM 4093 N N . ILE B 1 99 ? -41.375 -3.061 4.996 1 96.88 99 ILE B N 1
ATOM 4094 C CA . ILE B 1 99 ? -41.094 -2.502 6.32 1 96.88 99 ILE B CA 1
ATOM 4095 C C . ILE B 1 99 ? -41.281 -0.986 6.285 1 96.88 99 ILE B C 1
ATOM 4097 O O . ILE B 1 99 ? -40.938 -0.333 5.305 1 96.88 99 ILE B O 1
ATOM 4101 N N . HIS B 1 100 ? -41.906 -0.45 7.363 1 95.88 100 HIS B N 1
ATOM 4102 C CA . HIS B 1 100 ? -41.906 0.991 7.594 1 95.88 100 HIS B CA 1
ATOM 4103 C C . HIS B 1 100 ? -40.688 1.418 8.438 1 95.88 100 HIS B C 1
ATOM 4105 O O . HIS B 1 100 ? -40.656 1.117 9.633 1 95.88 100 HIS B O 1
ATOM 4111 N N . LEU B 1 101 ? -39.844 2.137 7.797 1 94.88 101 LEU B N 1
ATOM 4112 C CA . LEU B 1 101 ? -38.594 2.521 8.469 1 94.88 101 LEU B CA 1
ATOM 4113 C C . LEU B 1 101 ? -38.844 3.641 9.477 1 94.88 101 LEU B C 1
ATOM 4115 O O . LEU B 1 101 ? -39.625 4.555 9.211 1 94.88 101 LEU B O 1
ATOM 4119 N N . GLY B 1 102 ? -38.25 3.6 10.578 1 91.62 102 GLY B N 1
ATOM 4120 C CA . GLY B 1 102 ? -38.281 4.676 11.555 1 91.62 102 GLY B CA 1
ATOM 4121 C C . GLY B 1 102 ? -37.375 5.828 11.203 1 91.62 102 GLY B C 1
ATOM 4122 O O . GLY B 1 102 ? -36.719 5.812 10.156 1 91.62 102 GLY B O 1
ATOM 4123 N N . PRO B 1 103 ? -37.375 6.93 12.023 1 86.31 103 PRO B N 1
ATOM 4124 C CA . PRO B 1 103 ? -36.656 8.172 11.727 1 86.31 103 PRO B CA 1
ATOM 4125 C C . PRO B 1 103 ? -35.188 7.93 11.383 1 86.31 103 PRO B C 1
ATOM 4127 O O . PRO B 1 103 ? -34.656 8.492 10.414 1 86.31 103 PRO B O 1
ATOM 4130 N N . LYS B 1 104 ? -34.312 7.227 11.969 1 89.5 104 LYS B N 1
ATOM 4131 C CA . LYS B 1 104 ? -32.875 7.062 11.727 1 89.5 104 LYS B CA 1
ATOM 4132 C C . LYS B 1 104 ? -32.594 5.793 10.922 1 89.5 104 LYS B C 1
ATOM 4134 O O . LYS B 1 104 ? -31.516 5.621 10.383 1 89.5 104 LYS B O 1
ATOM 4139 N N . GLU B 1 105 ? -33.531 5.109 10.609 1 91.69 105 GLU B N 1
ATOM 4140 C CA . GLU B 1 105 ? -33.281 3.771 10.086 1 91.69 105 GLU B CA 1
ATOM 4141 C C . GLU B 1 105 ? -32.844 3.828 8.625 1 91.69 105 GLU B C 1
ATOM 4143 O O . GLU B 1 105 ? -31.969 3.061 8.211 1 91.69 105 GLU B O 1
ATOM 4148 N N . GLY B 1 106 ? -33.469 4.762 7.855 1 91.56 106 GLY B N 1
ATOM 4149 C CA . GLY B 1 106 ? -33 4.918 6.484 1 91.56 106 GLY B CA 1
ATOM 4150 C C . GLY B 1 106 ? -31.531 5.227 6.383 1 91.56 106 GLY B C 1
ATOM 4151 O O . GLY B 1 106 ? -30.812 4.586 5.613 1 91.56 106 GLY B O 1
ATOM 4152 N N . LEU B 1 107 ? -31.109 6.156 7.203 1 91.56 107 LEU B N 1
ATOM 4153 C CA . LEU B 1 107 ? -29.703 6.551 7.207 1 91.56 107 LEU B CA 1
ATOM 4154 C C . LEU B 1 107 ? -28.812 5.434 7.758 1 91.56 107 LEU B C 1
ATOM 4156 O O . LEU B 1 107 ? -27.719 5.188 7.246 1 91.56 107 LEU B O 1
ATOM 4160 N N . GLY B 1 108 ? -29.281 4.785 8.773 1 93.69 108 GLY B N 1
ATOM 4161 C CA . GLY B 1 108 ? -28.547 3.688 9.375 1 93.69 108 GLY B CA 1
ATOM 4162 C C . GLY B 1 108 ? -28.281 2.545 8.406 1 93.69 108 GLY B C 1
ATOM 4163 O O . GLY B 1 108 ? -27.25 1.869 8.5 1 93.69 108 GLY B O 1
ATOM 4164 N N . LEU B 1 109 ? -29.219 2.373 7.484 1 95.31 109 LEU B N 1
ATOM 4165 C CA . LEU B 1 109 ? -29.125 1.283 6.52 1 95.31 109 LEU B CA 1
ATOM 4166 C C . LEU B 1 109 ? -28.141 1.629 5.406 1 95.31 109 LEU B C 1
ATOM 4168 O O . LEU B 1 109 ? -27.406 0.761 4.93 1 95.31 109 LEU B O 1
ATOM 4172 N N . ILE B 1 110 ? -28.062 2.891 5.059 1 94.31 110 ILE B N 1
ATOM 4173 C CA . ILE B 1 110 ? -27.344 3.191 3.82 1 94.31 110 ILE B CA 1
ATOM 4174 C C . ILE B 1 110 ? -26.016 3.867 4.141 1 94.31 110 ILE B C 1
ATOM 4176 O O . ILE B 1 110 ? -25.344 4.379 3.244 1 94.31 110 ILE B O 1
ATOM 4180 N N . ASN B 1 111 ? -25.672 3.955 5.426 1 94.94 111 ASN B N 1
ATOM 4181 C CA . ASN B 1 111 ? -24.406 4.512 5.883 1 94.94 111 ASN B CA 1
ATOM 4182 C C . ASN B 1 111 ? -23.438 3.412 6.293 1 94.94 111 ASN B C 1
ATOM 4184 O O . ASN B 1 111 ? -23.797 2.506 7.047 1 94.94 111 ASN B O 1
ATOM 4188 N N . GLY B 1 112 ? -22.25 3.406 5.68 1 95.69 112 GLY B N 1
ATOM 4189 C CA . GLY B 1 112 ? -21.25 2.418 6.051 1 95.69 112 GLY B CA 1
ATOM 4190 C C . GLY B 1 112 ? -20.391 1.96 4.879 1 95.69 112 GLY B C 1
ATOM 4191 O O . GLY B 1 112 ? -20.594 2.418 3.75 1 95.69 112 GLY B O 1
ATOM 4192 N N . THR B 1 113 ? -19.484 1.09 5.145 1 97.06 113 THR B N 1
ATOM 4193 C CA . THR B 1 113 ? -18.469 0.737 4.164 1 97.06 113 THR B CA 1
ATOM 4194 C C . THR B 1 113 ? -18.688 -0.673 3.627 1 97.06 113 THR B C 1
ATOM 4196 O O . THR B 1 113 ? -17.766 -1.312 3.129 1 97.06 113 THR B O 1
ATOM 4199 N N . GLN B 1 114 ? -19.875 -1.196 3.75 1 97.38 114 GLN B N 1
ATOM 4200 C CA . GLN B 1 114 ? -20.094 -2.623 3.537 1 97.38 114 GLN B CA 1
ATOM 4201 C C . GLN B 1 114 ? -19.891 -2.998 2.072 1 97.38 114 GLN B C 1
ATOM 4203 O O . GLN B 1 114 ? -19.594 -4.152 1.756 1 97.38 114 GLN B O 1
ATOM 4208 N N . PHE B 1 115 ? -20.078 -2.082 1.077 1 97.88 115 PHE B N 1
ATOM 4209 C CA . PHE B 1 115 ? -19.734 -2.369 -0.31 1 97.88 115 PHE B CA 1
ATOM 4210 C C . PHE B 1 115 ? -18.234 -2.59 -0.458 1 97.88 115 PHE B C 1
ATOM 4212 O O . PHE B 1 115 ? -17.797 -3.617 -0.982 1 97.88 115 PHE B O 1
ATOM 4219 N N . ILE B 1 116 ? -17.422 -1.629 -0.006 1 98.19 116 ILE B N 1
ATOM 4220 C CA . ILE B 1 116 ? -15.961 -1.727 -0.072 1 98.19 116 ILE B CA 1
ATOM 4221 C C . ILE B 1 116 ? -15.492 -2.967 0.685 1 98.19 116 ILE B C 1
ATOM 4223 O O . ILE B 1 116 ? -14.664 -3.73 0.185 1 98.19 116 ILE B O 1
ATOM 4227 N N . ALA B 1 117 ? -16.062 -3.207 1.872 1 98.19 117 ALA B N 1
ATOM 4228 C CA . ALA B 1 117 ? -15.648 -4.312 2.732 1 98.19 117 ALA B CA 1
ATOM 4229 C C . ALA B 1 117 ? -15.977 -5.656 2.088 1 98.19 117 ALA B C 1
ATOM 4231 O O . ALA B 1 117 ? -15.188 -6.605 2.182 1 98.19 117 ALA B O 1
ATOM 4232 N N . ALA B 1 118 ? -17.141 -5.773 1.486 1 98.44 118 ALA B N 1
ATOM 4233 C CA . ALA B 1 118 ? -17.516 -7.027 0.839 1 98.44 118 ALA B CA 1
ATOM 4234 C C . ALA B 1 118 ? -16.547 -7.379 -0.284 1 98.44 118 ALA B C 1
ATOM 4236 O O . ALA B 1 118 ? -16.094 -8.523 -0.385 1 98.44 118 ALA B O 1
ATOM 4237 N N . PHE B 1 119 ? -16.297 -6.391 -1.125 1 98.44 119 PHE B N 1
ATOM 4238 C CA . PHE B 1 119 ? -15.281 -6.617 -2.145 1 98.44 119 PHE B CA 1
ATOM 4239 C C . PHE B 1 119 ? -13.938 -6.934 -1.504 1 98.44 119 PHE B C 1
ATOM 4241 O O . PHE B 1 119 ? -13.195 -7.789 -1.996 1 98.44 119 PHE B O 1
ATOM 4248 N N . GLY B 1 120 ? -13.57 -6.18 -0.421 1 98.44 120 GLY B N 1
ATOM 4249 C CA . GLY B 1 120 ? -12.32 -6.434 0.29 1 98.44 120 GLY B CA 1
ATOM 4250 C C . GLY B 1 120 ? -12.188 -7.871 0.754 1 98.44 120 GLY B C 1
ATOM 4251 O O . GLY B 1 120 ? -11.117 -8.477 0.616 1 98.44 120 GLY B O 1
ATOM 4252 N N . VAL B 1 121 ? -13.242 -8.445 1.287 1 98.38 121 VAL B N 1
ATOM 4253 C CA . VAL B 1 121 ? -13.242 -9.836 1.752 1 98.38 121 VAL B CA 1
ATOM 4254 C C . VAL B 1 121 ? -12.992 -10.773 0.575 1 98.38 121 VAL B C 1
ATOM 4256 O O . VAL B 1 121 ? -12.211 -11.719 0.682 1 98.38 121 VAL B O 1
ATOM 4259 N N . LYS B 1 122 ? -13.664 -10.492 -0.527 1 98.31 122 LYS B N 1
ATOM 4260 C CA . LYS B 1 122 ? -13.461 -11.32 -1.713 1 98.31 122 LYS B CA 1
ATOM 4261 C C . LYS B 1 122 ? -12.031 -11.195 -2.234 1 98.31 122 LYS B C 1
ATOM 4263 O O . LYS B 1 122 ? -11.438 -12.18 -2.682 1 98.31 122 LYS B O 1
ATOM 4268 N N . VAL B 1 123 ? -11.539 -9.969 -2.23 1 98.62 123 VAL B N 1
ATOM 4269 C CA . VAL B 1 123 ? -10.156 -9.727 -2.627 1 98.62 123 VAL B CA 1
ATOM 4270 C C . VAL B 1 123 ? -9.219 -10.555 -1.755 1 98.62 123 VAL B C 1
ATOM 4272 O O . VAL B 1 123 ? -8.32 -11.234 -2.266 1 98.62 123 VAL B O 1
ATOM 4275 N N . LEU B 1 124 ? -9.43 -10.531 -0.47 1 98.25 124 LEU B N 1
ATOM 4276 C CA . LEU B 1 124 ? -8.594 -11.273 0.461 1 98.25 124 LEU B CA 1
ATOM 4277 C C . LEU B 1 124 ? -8.617 -12.766 0.146 1 98.25 124 LEU B C 1
ATOM 4279 O O . LEU B 1 124 ? -7.566 -13.414 0.12 1 98.25 124 LEU B O 1
ATOM 4283 N N . GLU B 1 125 ? -9.742 -13.297 -0.085 1 97.88 125 GLU B N 1
ATOM 4284 C CA . GLU B 1 125 ? -9.922 -14.711 -0.374 1 97.88 125 GLU B CA 1
ATOM 4285 C C . GLU B 1 125 ? -9.219 -15.109 -1.667 1 97.88 125 GLU B C 1
ATOM 4287 O O . GLU B 1 125 ? -8.438 -16.062 -1.688 1 97.88 125 GLU B O 1
ATOM 4292 N N . ARG B 1 126 ? -9.492 -14.352 -2.721 1 98.44 126 ARG B N 1
ATOM 4293 C CA . ARG B 1 126 ? -8.969 -14.711 -4.035 1 98.44 126 ARG B CA 1
ATOM 4294 C C . ARG B 1 126 ? -7.477 -14.406 -4.137 1 98.44 126 ARG B C 1
ATOM 4296 O O . ARG B 1 126 ? -6.738 -15.117 -4.824 1 98.44 126 ARG B O 1
ATOM 4303 N N . PHE B 1 127 ? -7.055 -13.352 -3.434 1 98.75 127 PHE B N 1
ATOM 4304 C CA . PHE B 1 127 ? -5.637 -13.023 -3.379 1 98.75 127 PHE B CA 1
ATOM 4305 C C . PHE B 1 127 ? -4.848 -14.141 -2.701 1 98.75 127 PHE B C 1
ATOM 4307 O O . PHE B 1 127 ? -3.777 -14.523 -3.172 1 98.75 127 PHE B O 1
ATOM 4314 N N . TYR B 1 128 ? -5.367 -14.719 -1.66 1 98.25 128 TYR B N 1
ATOM 4315 C CA . TYR B 1 128 ? -4.75 -15.883 -1.03 1 98.25 128 TYR B CA 1
ATOM 4316 C C . TYR B 1 128 ? -4.586 -17.016 -2.029 1 98.25 128 TYR B C 1
ATOM 4318 O O . TYR B 1 128 ? -3.518 -17.641 -2.111 1 98.25 128 TYR B O 1
ATOM 4326 N N . ASN B 1 129 ? -5.605 -17.266 -2.775 1 98.31 129 ASN B N 1
ATOM 4327 C CA . ASN B 1 129 ? -5.598 -18.359 -3.73 1 98.31 129 ASN B CA 1
ATOM 4328 C C . ASN B 1 129 ? -4.52 -18.188 -4.793 1 98.31 129 ASN B C 1
ATOM 4330 O O . ASN B 1 129 ? -3.803 -19.125 -5.125 1 98.31 129 ASN B O 1
ATOM 4334 N N . ILE B 1 130 ? -4.395 -16.938 -5.285 1 98.62 130 ILE B N 1
ATOM 4335 C CA . ILE B 1 130 ? -3.416 -16.75 -6.352 1 98.62 130 ILE B CA 1
ATOM 4336 C C . ILE B 1 130 ? -2.006 -16.797 -5.77 1 98.62 130 ILE B C 1
ATOM 4338 O O . ILE B 1 130 ? -1.066 -17.234 -6.438 1 98.62 130 ILE B O 1
ATOM 4342 N N . LEU B 1 131 ? -1.808 -16.375 -4.535 1 98.69 131 LEU B N 1
ATOM 4343 C CA . LEU B 1 131 ? -0.49 -16.453 -3.914 1 98.69 131 LEU B CA 1
ATOM 4344 C C . LEU B 1 131 ? -0.058 -17.906 -3.756 1 98.69 131 LEU B C 1
ATOM 4346 O O . LEU B 1 131 ? 1.081 -18.266 -4.07 1 98.69 131 LEU B O 1
ATOM 4350 N N . ALA B 1 132 ? -0.971 -18.766 -3.301 1 98.12 132 ALA B N 1
ATOM 4351 C CA . ALA B 1 132 ? -0.679 -20.188 -3.143 1 98.12 132 ALA B CA 1
ATOM 4352 C C . ALA B 1 132 ? -0.359 -20.828 -4.488 1 98.12 132 ALA B C 1
ATOM 4354 O O . ALA B 1 132 ? 0.604 -21.594 -4.605 1 98.12 132 ALA B O 1
ATOM 4355 N N . HIS B 1 133 ? -1.1 -20.484 -5.461 1 98.75 133 HIS B N 1
ATOM 4356 C CA . HIS B 1 133 ? -0.926 -21.125 -6.762 1 98.75 133 HIS B CA 1
ATOM 4357 C C . HIS B 1 133 ? 0.274 -20.547 -7.504 1 98.75 133 HIS B C 1
ATOM 4359 O O . HIS B 1 133 ? 0.867 -21.219 -8.352 1 98.75 133 HIS B O 1
ATOM 4365 N N . ALA B 1 134 ? 0.612 -19.281 -7.191 1 98.88 134 ALA B N 1
ATOM 4366 C CA . ALA B 1 134 ? 1.844 -18.734 -7.746 1 98.88 134 ALA B CA 1
ATOM 4367 C C . ALA B 1 134 ? 3.057 -19.547 -7.312 1 98.88 134 ALA B C 1
ATOM 4369 O O . ALA B 1 134 ? 3.971 -19.781 -8.109 1 98.88 134 ALA B O 1
ATOM 4370 N N . ASP B 1 135 ? 3.088 -20 -6.043 1 98.69 135 ASP B N 1
ATOM 4371 C CA . ASP B 1 135 ? 4.191 -20.828 -5.559 1 98.69 135 ASP B CA 1
ATOM 4372 C C . ASP B 1 135 ? 4.184 -22.188 -6.227 1 98.69 135 ASP B C 1
ATOM 4374 O O . ASP B 1 135 ? 5.242 -22.734 -6.562 1 98.69 135 ASP B O 1
ATOM 4378 N N . ILE B 1 136 ? 2.984 -22.75 -6.441 1 98.75 136 ILE B N 1
ATOM 4379 C CA . ILE B 1 136 ? 2.85 -24.062 -7.066 1 98.75 136 ILE B CA 1
ATOM 4380 C C . ILE B 1 136 ? 3.32 -23.984 -8.516 1 98.75 136 ILE B C 1
ATOM 4382 O O . ILE B 1 136 ? 4.164 -24.781 -8.938 1 98.75 136 ILE B O 1
ATOM 4386 N N . THR B 1 137 ? 2.779 -23.047 -9.266 1 98.88 137 THR B N 1
ATOM 4387 C CA . THR B 1 137 ? 3.152 -22.922 -10.672 1 98.88 137 THR B CA 1
ATOM 4388 C C . THR B 1 137 ? 4.617 -22.516 -10.812 1 98.88 137 THR B C 1
ATOM 4390 O O . THR B 1 137 ? 5.316 -23 -11.703 1 98.88 137 THR B O 1
ATOM 4393 N N . GLY B 1 138 ? 5.074 -21.625 -9.914 1 98.81 138 GLY B N 1
ATOM 4394 C CA . GLY B 1 138 ? 6.48 -21.25 -9.906 1 98.81 138 GLY B CA 1
ATOM 4395 C C . GLY B 1 138 ? 7.406 -22.422 -9.656 1 98.81 138 GLY B C 1
ATOM 4396 O O . GLY B 1 138 ? 8.43 -22.562 -10.328 1 98.81 138 GLY B O 1
ATOM 4397 N N . ALA B 1 139 ? 7.051 -23.266 -8.711 1 98.75 139 ALA B N 1
ATOM 4398 C CA . ALA B 1 139 ? 7.844 -24.453 -8.422 1 98.75 139 ALA B CA 1
ATOM 4399 C C . ALA B 1 139 ? 7.875 -25.391 -9.617 1 98.75 139 ALA B C 1
ATOM 4401 O O . ALA B 1 139 ? 8.922 -25.953 -9.953 1 98.75 139 ALA B O 1
ATOM 4402 N N . MET B 1 140 ? 6.727 -25.641 -10.234 1 98.75 140 MET B N 1
ATOM 4403 C CA . MET B 1 140 ? 6.664 -26.5 -11.414 1 98.75 140 MET B CA 1
ATOM 4404 C C . MET B 1 140 ? 7.527 -25.938 -12.539 1 98.75 140 MET B C 1
ATOM 4406 O O . MET B 1 140 ? 8.219 -26.703 -13.227 1 98.75 140 MET B O 1
ATOM 4410 N N . MET B 1 141 ? 7.426 -24.641 -12.742 1 98.69 141 MET B N 1
ATOM 4411 C CA . MET B 1 141 ? 8.227 -24 -13.781 1 98.69 141 MET B CA 1
ATOM 4412 C C . MET B 1 141 ? 9.711 -24.109 -13.461 1 98.69 141 MET B C 1
ATOM 4414 O O . MET B 1 141 ? 10.531 -24.312 -14.359 1 98.69 141 MET B O 1
ATOM 4418 N N . LEU B 1 142 ? 10.07 -23.906 -12.164 1 97.94 142 LEU B N 1
ATOM 4419 C CA . LEU B 1 142 ? 11.461 -24.078 -11.742 1 97.94 142 LEU B CA 1
ATOM 4420 C C . LEU B 1 142 ? 11.984 -25.453 -12.141 1 97.94 142 LEU B C 1
ATOM 4422 O O . LEU B 1 142 ? 13.086 -25.578 -12.672 1 97.94 142 LEU B O 1
ATOM 4426 N N . GLU B 1 143 ? 11.211 -26.516 -11.969 1 96.88 143 GLU B N 1
ATOM 4427 C CA . GLU B 1 143 ? 11.562 -27.859 -12.398 1 96.88 143 GLU B CA 1
ATOM 4428 C C . GLU B 1 143 ? 11.656 -27.953 -13.922 1 96.88 143 GLU B C 1
ATOM 4430 O O . GLU B 1 143 ? 12.633 -28.469 -14.461 1 96.88 143 GLU B O 1
ATOM 4435 N N . GLY B 1 144 ? 10.625 -27.438 -14.5 1 97.62 144 GLY B N 1
ATOM 4436 C CA . GLY B 1 144 ? 10.562 -27.516 -15.953 1 97.62 144 GLY B CA 1
ATOM 4437 C C . GLY B 1 144 ? 11.75 -26.875 -16.641 1 97.62 144 GLY B C 1
ATOM 4438 O O . GLY B 1 144 ? 12.164 -27.312 -17.719 1 97.62 144 GLY B O 1
ATOM 4439 N N . LEU B 1 145 ? 12.305 -25.859 -16.016 1 97.25 145 LEU B N 1
ATOM 4440 C CA . LEU B 1 145 ? 13.383 -25.109 -16.641 1 97.25 145 LEU B CA 1
ATOM 4441 C C . LEU B 1 145 ? 14.719 -25.422 -15.984 1 97.25 145 LEU B C 1
ATOM 4443 O O . LEU B 1 145 ? 15.703 -24.703 -16.188 1 97.25 145 LEU B O 1
ATOM 4447 N N . LEU B 1 146 ? 14.773 -26.438 -15.203 1 96.75 146 LEU B N 1
ATOM 4448 C CA . LEU B 1 146 ? 15.977 -26.906 -14.523 1 96.75 146 LEU B CA 1
ATOM 4449 C C . LEU B 1 146 ? 16.609 -25.781 -13.703 1 96.75 146 LEU B C 1
ATOM 4451 O O . LEU B 1 146 ? 17.812 -25.516 -13.812 1 96.75 146 LEU B O 1
ATOM 4455 N N . GLY B 1 147 ? 15.727 -25.078 -12.969 1 95.69 147 GLY B N 1
ATOM 4456 C CA . GLY B 1 147 ? 16.203 -24.031 -12.078 1 95.69 147 GLY B CA 1
ATOM 4457 C C . GLY B 1 147 ? 16.906 -24.578 -10.852 1 95.69 147 GLY B C 1
ATOM 4458 O O . GLY B 1 147 ? 16.703 -25.719 -10.469 1 95.69 147 GLY B O 1
ATOM 4459 N N . SER B 1 148 ? 17.719 -23.719 -10.25 1 94.75 148 SER B N 1
ATOM 4460 C CA . SER B 1 148 ? 18.469 -24.078 -9.039 1 94.75 148 SER B CA 1
ATOM 4461 C C . SER B 1 148 ? 17.594 -23.953 -7.797 1 94.75 148 SER B C 1
ATOM 4463 O O . SER B 1 148 ? 16.797 -23.016 -7.691 1 94.75 148 SER B O 1
ATOM 4465 N N . ILE B 1 149 ? 17.812 -24.828 -6.836 1 94.69 149 ILE B N 1
ATOM 4466 C CA . ILE B 1 149 ? 17.062 -24.797 -5.582 1 94.69 149 ILE B CA 1
ATOM 4467 C C . ILE B 1 149 ? 17.828 -23.969 -4.547 1 94.69 149 ILE B C 1
ATOM 4469 O O . ILE B 1 149 ? 17.266 -23.562 -3.529 1 94.69 149 ILE B O 1
ATOM 4473 N N . LYS B 1 150 ? 19.047 -23.609 -4.762 1 94.5 150 LYS B N 1
ATOM 4474 C CA . LYS B 1 150 ? 19.938 -22.969 -3.801 1 94.5 150 LYS B CA 1
ATOM 4475 C C . LYS B 1 150 ? 19.406 -21.594 -3.383 1 94.5 150 LYS B C 1
ATOM 4477 O O . LYS B 1 150 ? 19.516 -21.219 -2.217 1 94.5 150 LYS B O 1
ATOM 4482 N N . PRO B 1 151 ? 18.75 -20.875 -4.301 1 97.06 151 PRO B N 1
ATOM 4483 C CA . PRO B 1 151 ? 18.266 -19.531 -3.947 1 97.06 151 PRO B CA 1
ATOM 4484 C C . PRO B 1 151 ? 17.156 -19.578 -2.889 1 97.06 151 PRO B C 1
ATOM 4486 O O . PRO B 1 151 ? 16.797 -18.547 -2.33 1 97.06 151 PRO B O 1
ATOM 4489 N N . PHE B 1 152 ? 16.656 -20.75 -2.586 1 97.94 152 PHE B N 1
ATOM 4490 C CA . PHE B 1 152 ? 15.531 -20.891 -1.673 1 97.94 152 PHE B CA 1
ATOM 4491 C C . PHE B 1 152 ? 16 -21.391 -0.312 1 97.94 152 PHE B C 1
ATOM 4493 O O . PHE B 1 152 ? 15.18 -21.641 0.576 1 97.94 152 PHE B O 1
ATOM 4500 N N . SER B 1 153 ? 17.281 -21.453 -0.103 1 96.94 153 SER B N 1
ATOM 4501 C CA . SER B 1 153 ? 17.859 -22 1.127 1 96.94 153 SER B CA 1
ATOM 4502 C C . SER B 1 153 ? 17.484 -21.141 2.332 1 96.94 153 SER B C 1
ATOM 4504 O O . SER B 1 153 ? 17.453 -19.906 2.24 1 96.94 153 SER B O 1
ATOM 4506 N N . SER B 1 154 ? 17.188 -21.766 3.418 1 97.44 154 SER B N 1
ATOM 4507 C CA . SER B 1 154 ? 16.734 -21.094 4.629 1 97.44 154 SER B CA 1
ATOM 4508 C C . SER B 1 154 ? 17.812 -20.156 5.168 1 97.44 154 SER B C 1
ATOM 4510 O O . SER B 1 154 ? 17.484 -19.078 5.676 1 97.44 154 SER B O 1
ATOM 4512 N N . GLU B 1 155 ? 19.031 -20.562 5.098 1 96.94 155 GLU B N 1
ATOM 4513 C CA . GLU B 1 155 ? 20.109 -19.734 5.641 1 96.94 155 GLU B CA 1
ATOM 4514 C C . GLU B 1 155 ? 20.203 -18.406 4.906 1 96.94 155 GLU B C 1
ATOM 4516 O O . GLU B 1 155 ? 20.516 -17.375 5.516 1 96.94 155 GLU B O 1
ATOM 4521 N N . LEU B 1 156 ? 19.922 -18.453 3.633 1 97.38 156 LEU B N 1
ATOM 4522 C CA . LEU B 1 156 ? 19.938 -17.219 2.846 1 97.38 156 LEU B CA 1
ATOM 4523 C C . LEU B 1 156 ? 18.859 -16.266 3.314 1 97.38 156 LEU B C 1
ATOM 4525 O O . LEU B 1 156 ? 19.109 -15.07 3.518 1 97.38 156 LEU B O 1
ATOM 4529 N N . HIS B 1 157 ? 17.656 -16.766 3.547 1 98 157 HIS B N 1
ATOM 4530 C CA . HIS B 1 157 ? 16.5 -15.93 3.846 1 98 157 HIS B CA 1
ATOM 4531 C C . HIS B 1 157 ? 16.484 -15.531 5.316 1 98 157 HIS B C 1
ATOM 4533 O O . HIS B 1 157 ? 15.711 -14.641 5.707 1 98 157 HIS B O 1
ATOM 4539 N N . GLN B 1 158 ? 17.344 -16.094 6.133 1 97.62 158 GLN B N 1
ATOM 4540 C CA . GLN B 1 158 ? 17.531 -15.648 7.508 1 97.62 158 GLN B CA 1
ATOM 4541 C C . GLN B 1 158 ? 18.328 -14.344 7.555 1 97.62 158 GLN B C 1
ATOM 4543 O O . GLN B 1 158 ? 18.234 -13.594 8.523 1 97.62 158 GLN B O 1
ATOM 4548 N N . LEU B 1 159 ? 19.094 -14.062 6.523 1 98 159 LEU B N 1
ATOM 4549 C CA . LEU B 1 159 ? 19.922 -12.867 6.465 1 98 159 LEU B CA 1
ATOM 4550 C C . LEU B 1 159 ? 19.094 -11.648 6.059 1 98 159 LEU B C 1
ATOM 4552 O O . LEU B 1 159 ? 19.547 -10.508 6.227 1 98 159 LEU B O 1
ATOM 4556 N N . ARG B 1 160 ? 17.984 -11.789 5.508 1 97.69 160 ARG B N 1
ATOM 4557 C CA . ARG B 1 160 ? 16.984 -10.789 5.133 1 97.69 160 ARG B CA 1
ATOM 4558 C C . ARG B 1 160 ? 15.578 -11.258 5.492 1 97.69 160 ARG B C 1
ATOM 4560 O O . ARG B 1 160 ? 14.773 -11.57 4.605 1 97.69 160 ARG B O 1
ATOM 4567 N N . PRO B 1 161 ? 15.297 -11.203 6.801 1 98 161 PRO B N 1
ATOM 4568 C CA . PRO B 1 161 ? 14.266 -12.078 7.359 1 98 161 PRO B CA 1
ATOM 4569 C C . PRO B 1 161 ? 12.867 -11.484 7.254 1 98 161 PRO B C 1
ATOM 4571 O O . PRO B 1 161 ? 12.156 -11.391 8.258 1 98 161 PRO B O 1
ATOM 4574 N N . TYR B 1 162 ? 12.414 -11.203 6.043 1 98.19 162 TYR B N 1
ATOM 4575 C CA . TYR B 1 162 ? 10.984 -10.969 5.828 1 98.19 162 TYR B CA 1
ATOM 4576 C C . TYR B 1 162 ? 10.195 -12.266 5.961 1 98.19 162 TYR B C 1
ATOM 4578 O O . TYR B 1 162 ? 10.531 -13.273 5.332 1 98.19 162 TYR B O 1
ATOM 4586 N N . LYS B 1 163 ? 9.141 -12.273 6.734 1 97.94 163 LYS B N 1
ATOM 4587 C CA . LYS B 1 163 ? 8.336 -13.477 6.941 1 97.94 163 LYS B CA 1
ATOM 4588 C C . LYS B 1 163 ? 7.832 -14.031 5.613 1 97.94 163 LYS B C 1
ATOM 4590 O O . LYS B 1 163 ? 7.848 -15.25 5.398 1 97.94 163 LYS B O 1
ATOM 4595 N N . GLY B 1 164 ? 7.379 -13.117 4.691 1 98.31 164 GLY B N 1
ATOM 4596 C CA . GLY B 1 164 ? 6.883 -13.555 3.395 1 98.31 164 GLY B CA 1
ATOM 4597 C C . GLY B 1 164 ? 7.938 -14.25 2.557 1 98.31 164 GLY B C 1
ATOM 4598 O O . GLY B 1 164 ? 7.664 -15.281 1.933 1 98.31 164 GLY B O 1
ATOM 4599 N N . ASN B 1 165 ? 9.195 -13.688 2.539 1 98.44 165 ASN B N 1
ATOM 4600 C CA . ASN B 1 165 ? 10.297 -14.312 1.813 1 98.44 165 ASN B CA 1
ATOM 4601 C C . ASN B 1 165 ? 10.586 -15.719 2.33 1 98.44 165 ASN B C 1
ATOM 4603 O O . ASN B 1 165 ? 10.742 -16.656 1.544 1 98.44 165 ASN B O 1
ATOM 4607 N N . GLN B 1 166 ? 10.648 -15.789 3.625 1 98.5 166 GLN B N 1
ATOM 4608 C CA . GLN B 1 166 ? 10.953 -17.078 4.258 1 98.5 166 GLN B CA 1
ATOM 4609 C C . GLN B 1 166 ? 9.859 -18.094 3.979 1 98.5 166 GLN B C 1
ATOM 4611 O O . GLN B 1 166 ? 10.148 -19.266 3.705 1 98.5 166 GLN B O 1
ATOM 4616 N N . HIS B 1 167 ? 8.602 -17.656 4.027 1 98.56 167 HIS B N 1
ATOM 4617 C CA . HIS B 1 167 ? 7.461 -18.531 3.771 1 98.56 167 HIS B CA 1
ATOM 4618 C C . HIS B 1 167 ? 7.5 -19.078 2.354 1 98.56 167 HIS B C 1
ATOM 4620 O O . HIS B 1 167 ? 7.336 -20.297 2.15 1 98.56 167 HIS B O 1
ATOM 4626 N N . VAL B 1 168 ? 7.742 -18.25 1.377 1 98.62 168 VAL B N 1
ATOM 4627 C CA . VAL B 1 168 ? 7.75 -18.641 -0.026 1 98.62 168 VAL B CA 1
ATOM 4628 C C . VAL B 1 168 ? 8.93 -19.578 -0.289 1 98.62 168 VAL B C 1
ATOM 4630 O O . VAL B 1 168 ? 8.766 -20.625 -0.93 1 98.62 168 VAL B O 1
ATOM 4633 N N . ALA B 1 169 ? 10.117 -19.188 0.214 1 98.69 169 ALA B N 1
ATOM 4634 C CA . ALA B 1 169 ? 11.305 -20.016 0.014 1 98.69 169 ALA B CA 1
ATOM 4635 C C . ALA B 1 169 ? 11.094 -21.422 0.556 1 98.69 169 ALA B C 1
ATOM 4637 O O . ALA B 1 169 ? 11.344 -22.406 -0.143 1 98.69 169 ALA B O 1
ATOM 4638 N N . GLN B 1 170 ? 10.594 -21.531 1.769 1 98.56 170 GLN B N 1
ATOM 4639 C CA . GLN B 1 170 ? 10.367 -22.828 2.396 1 98.56 170 GLN B CA 1
ATOM 4640 C C . GLN B 1 170 ? 9.281 -23.609 1.667 1 98.56 170 GLN B C 1
ATOM 4642 O O . GLN B 1 170 ? 9.383 -24.844 1.527 1 98.56 170 GLN B O 1
ATOM 4647 N N . THR B 1 171 ? 8.234 -22.953 1.252 1 98.44 171 THR B N 1
ATOM 4648 C CA . THR B 1 171 ? 7.156 -23.609 0.517 1 98.44 171 THR B CA 1
ATOM 4649 C C . THR B 1 171 ? 7.684 -24.234 -0.768 1 98.44 171 THR B C 1
ATOM 4651 O O . THR B 1 171 ? 7.359 -25.391 -1.079 1 98.44 171 THR B O 1
ATOM 4654 N N . ILE B 1 172 ? 8.477 -23.531 -1.503 1 98.38 172 ILE B N 1
ATOM 4655 C CA . ILE B 1 172 ? 9.031 -24.031 -2.758 1 98.38 172 ILE B CA 1
ATOM 4656 C C . ILE B 1 172 ? 9.938 -25.219 -2.482 1 98.38 172 ILE B C 1
ATOM 4658 O O . ILE B 1 172 ? 9.883 -26.234 -3.191 1 98.38 172 ILE B O 1
ATOM 4662 N N . LEU B 1 173 ? 10.766 -25.141 -1.407 1 98 173 LEU B N 1
ATOM 4663 C CA . LEU B 1 173 ? 11.609 -26.266 -1.024 1 98 173 LEU B CA 1
ATOM 4664 C C . LEU B 1 173 ? 10.758 -27.484 -0.703 1 98 173 LEU B C 1
ATOM 4666 O O . LEU B 1 173 ? 11.102 -28.609 -1.097 1 98 173 LEU B O 1
ATOM 4670 N N . ASN B 1 174 ? 9.672 -27.281 0.018 1 98.38 174 ASN B N 1
ATOM 4671 C CA . ASN B 1 174 ? 8.781 -28.375 0.388 1 98.38 174 ASN B CA 1
ATOM 4672 C C . ASN B 1 174 ? 8.125 -29 -0.838 1 98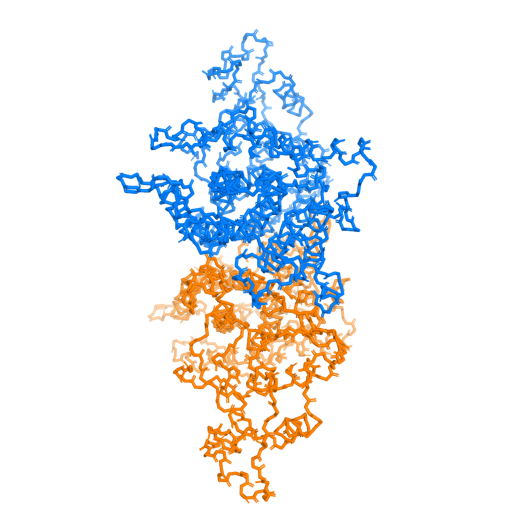.38 174 ASN B C 1
ATOM 4674 O O . ASN B 1 174 ? 8.008 -30.219 -0.93 1 98.38 174 ASN B O 1
ATOM 4678 N N . LEU B 1 175 ? 7.695 -28.188 -1.755 1 98.25 175 LEU B N 1
ATOM 4679 C CA . LEU B 1 175 ? 7.035 -28.656 -2.969 1 98.25 175 LEU B CA 1
ATOM 4680 C C . LEU B 1 175 ? 7.992 -29.484 -3.824 1 98.25 175 LEU B C 1
ATOM 4682 O O . LEU B 1 175 ? 7.582 -30.453 -4.461 1 98.25 175 LEU B O 1
ATOM 4686 N N . LEU B 1 176 ? 9.289 -29.141 -3.787 1 97.25 176 LEU B N 1
ATOM 4687 C CA . LEU B 1 176 ? 10.266 -29.75 -4.688 1 97.25 176 LEU B CA 1
ATOM 4688 C C . LEU B 1 176 ? 11.086 -30.812 -3.963 1 97.25 176 LEU B C 1
ATOM 4690 O O . LEU B 1 176 ? 12.117 -31.25 -4.465 1 97.25 176 LEU B O 1
ATOM 4694 N N . HIS B 1 177 ? 10.617 -31.172 -2.773 1 95.5 177 HIS B N 1
ATOM 4695 C CA . HIS B 1 177 ? 11.312 -32.188 -1.959 1 95.5 177 HIS B CA 1
ATOM 4696 C C . HIS B 1 177 ? 11.547 -33.469 -2.742 1 95.5 177 HIS B C 1
ATOM 4698 O O . HIS B 1 177 ? 10.617 -34.031 -3.322 1 95.5 177 HIS B O 1
ATOM 4704 N N . GLU B 1 178 ? 12.844 -33.906 -2.891 1 95.5 178 GLU B N 1
ATOM 4705 C CA . GLU B 1 178 ? 13.289 -35.188 -3.473 1 95.5 178 GLU B CA 1
ATOM 4706 C C . GLU B 1 178 ? 12.977 -35.25 -4.965 1 95.5 178 GLU B C 1
ATOM 4708 O O . GLU B 1 178 ? 12.68 -36.312 -5.5 1 95.5 178 GLU B O 1
ATOM 4713 N N . SER B 1 179 ? 12.906 -34.125 -5.621 1 96.56 179 SER B N 1
ATOM 4714 C CA . SER B 1 179 ? 12.734 -34.062 -7.07 1 96.56 179 SER B CA 1
ATOM 4715 C C . SER B 1 179 ? 13.984 -34.562 -7.797 1 96.56 179 SER B C 1
ATOM 4717 O O . SER B 1 179 ? 15.047 -33.938 -7.688 1 96.56 179 SER B O 1
ATOM 4719 N N . GLU B 1 180 ? 13.883 -35.594 -8.633 1 97.06 180 GLU B N 1
ATOM 4720 C CA . GLU B 1 180 ? 14.977 -36.062 -9.469 1 97.06 180 GLU B CA 1
ATOM 4721 C C . GLU B 1 180 ? 15.352 -35.031 -10.539 1 97.06 180 GLU B C 1
ATOM 4723 O O . GLU B 1 180 ? 16.516 -34.906 -10.898 1 97.06 180 GLU B O 1
ATOM 4728 N N . ILE B 1 181 ? 14.422 -34.281 -10.984 1 96.06 181 ILE B N 1
ATOM 4729 C CA . ILE B 1 181 ? 14.641 -33.281 -12.031 1 96.06 181 ILE B CA 1
ATOM 4730 C C . ILE B 1 181 ? 15.539 -32.156 -11.508 1 96.06 181 ILE B C 1
ATOM 4732 O O . ILE B 1 181 ? 16.531 -31.828 -12.141 1 96.06 181 ILE B O 1
ATOM 4736 N N . VAL B 1 182 ? 15.211 -31.641 -10.344 1 93.19 182 VAL B N 1
ATOM 4737 C CA . VAL B 1 182 ? 15.977 -30.562 -9.742 1 93.19 182 VAL B CA 1
ATOM 4738 C C . VAL B 1 182 ? 17.406 -31.031 -9.445 1 93.19 182 VAL B C 1
ATOM 4740 O O . VAL B 1 182 ? 18.359 -30.266 -9.641 1 93.19 182 VAL B O 1
ATOM 4743 N N . HIS B 1 183 ? 17.578 -32.25 -9.102 1 91.31 183 HIS B N 1
ATOM 4744 C CA . HIS B 1 183 ? 18.875 -32.781 -8.703 1 91.31 183 HIS B CA 1
ATOM 4745 C C . HIS B 1 183 ? 19.703 -33.188 -9.914 1 91.31 183 HIS B C 1
ATOM 4747 O O . HIS B 1 183 ? 20.906 -33.406 -9.805 1 91.31 183 HIS B O 1
ATOM 4753 N N . SER B 1 184 ? 19.078 -33.281 -10.992 1 90.62 184 SER B N 1
ATOM 4754 C CA . SER B 1 184 ? 19.734 -33.781 -12.195 1 90.62 184 SER B CA 1
ATOM 4755 C C . SER B 1 184 ? 20.75 -32.75 -12.711 1 90.62 184 SER B C 1
ATOM 4757 O O . SER B 1 184 ? 21.641 -33.125 -13.5 1 90.62 184 SER B O 1
ATOM 4759 N N . HIS B 1 185 ? 20.688 -31.531 -12.195 1 83.69 185 HIS B N 1
ATOM 4760 C CA . HIS B 1 185 ? 21.578 -30.5 -12.711 1 83.69 185 HIS B CA 1
ATOM 4761 C C . HIS B 1 185 ? 22.297 -29.781 -11.57 1 83.69 185 HIS B C 1
ATOM 4763 O O . HIS B 1 185 ? 22.578 -28.594 -11.664 1 83.69 185 HIS B O 1
ATOM 4769 N N . ALA B 1 186 ? 22.531 -30.469 -10.656 1 74.94 186 ALA B N 1
ATOM 4770 C CA . ALA B 1 186 ? 23.188 -29.906 -9.469 1 74.94 186 ALA B CA 1
ATOM 4771 C C . ALA B 1 186 ? 24.609 -29.453 -9.789 1 74.94 186 ALA B C 1
ATOM 4773 O O . ALA B 1 186 ? 25.141 -28.547 -9.141 1 74.94 186 ALA B O 1
ATOM 4774 N N . THR B 1 187 ? 25.078 -29.984 -10.82 1 72.25 187 THR B N 1
ATOM 4775 C CA . THR B 1 187 ? 26.469 -29.656 -11.133 1 72.25 187 THR B CA 1
ATOM 4776 C C . THR B 1 187 ? 26.562 -28.969 -12.492 1 72.25 187 THR B C 1
ATOM 4778 O O . THR B 1 187 ? 27.625 -28.938 -13.102 1 72.25 187 THR B O 1
ATOM 4781 N N . CYS B 1 188 ? 25.469 -28.438 -12.828 1 74.19 188 CYS B N 1
ATOM 4782 C CA . CYS B 1 188 ? 25.484 -27.812 -14.141 1 74.19 188 CYS B CA 1
ATOM 4783 C C . CYS B 1 188 ? 26.266 -26.5 -14.109 1 74.19 188 CYS B C 1
ATOM 4785 O O . CYS B 1 188 ? 26.516 -25.953 -13.039 1 74.19 188 CYS B O 1
ATOM 4787 N N . ALA B 1 189 ? 26.641 -26.016 -15.273 1 69.31 189 ALA B N 1
ATOM 4788 C CA . ALA B 1 189 ? 27.547 -24.875 -15.43 1 69.31 189 ALA B CA 1
ATOM 4789 C C . ALA B 1 189 ? 26.797 -23.547 -15.242 1 69.31 189 ALA B C 1
ATOM 4791 O O . ALA B 1 189 ? 27.422 -22.5 -15.047 1 69.31 189 ALA B O 1
ATOM 4792 N N . ARG B 1 190 ? 25.516 -23.688 -15.289 1 74.06 190 ARG B N 1
ATOM 4793 C CA . ARG B 1 190 ? 24.75 -22.469 -15.117 1 74.06 190 ARG B CA 1
ATOM 4794 C C . ARG B 1 190 ? 24.969 -21.875 -13.727 1 74.06 190 ARG B C 1
ATOM 4796 O O . ARG B 1 190 ? 24.703 -22.531 -12.719 1 74.06 190 ARG B O 1
ATOM 4803 N N . VAL B 1 191 ? 25.375 -20.547 -13.711 1 72.38 191 VAL B N 1
ATOM 4804 C CA . VAL B 1 191 ? 25.812 -19.922 -12.461 1 72.38 191 VAL B CA 1
ATOM 4805 C C . VAL B 1 191 ? 24.609 -19.359 -11.719 1 72.38 191 VAL B C 1
ATOM 4807 O O . VAL B 1 191 ? 24.484 -19.531 -10.508 1 72.38 191 VAL B O 1
ATOM 4810 N N . GLN B 1 192 ? 23.734 -18.641 -12.461 1 89.81 192 GLN B N 1
ATOM 4811 C CA . GLN B 1 192 ? 22.562 -18.047 -11.812 1 89.81 192 GLN B CA 1
ATOM 4812 C C . GLN B 1 192 ? 21.344 -18.109 -12.719 1 89.81 192 GLN B C 1
ATOM 4814 O O . GLN B 1 192 ? 21.438 -17.875 -13.922 1 89.81 192 GLN B O 1
ATOM 4819 N N . ASP B 1 193 ? 20.219 -18.484 -12.156 1 94.38 193 ASP B N 1
ATOM 4820 C CA . ASP B 1 193 ? 18.953 -18.406 -12.883 1 94.38 193 ASP B CA 1
ATOM 4821 C C . ASP B 1 193 ? 18.516 -16.969 -13.07 1 94.38 193 ASP B C 1
ATOM 4823 O O . ASP B 1 193 ? 18.891 -16.078 -12.297 1 94.38 193 ASP B O 1
ATOM 4827 N N . PRO B 1 194 ? 17.688 -16.688 -14.148 1 95.94 194 PRO B N 1
ATOM 4828 C CA . PRO B 1 194 ? 17.078 -15.367 -14.273 1 95.94 194 PRO B CA 1
ATOM 4829 C C . PRO B 1 194 ? 16.266 -14.977 -13.039 1 95.94 194 PRO B C 1
ATOM 4831 O O . PRO B 1 194 ? 15.859 -15.844 -12.266 1 95.94 194 PRO B O 1
ATOM 4834 N N . TYR B 1 195 ? 16.047 -13.641 -12.891 1 97.12 195 TYR B N 1
ATOM 4835 C CA . TYR B 1 195 ? 15.406 -13.094 -11.695 1 97.12 195 TYR B CA 1
ATOM 4836 C C . TYR B 1 195 ? 14.023 -13.703 -11.5 1 97.12 195 TYR B C 1
ATOM 4838 O O . TYR B 1 195 ? 13.617 -13.969 -10.367 1 97.12 195 TYR B O 1
ATOM 4846 N N . SER B 1 196 ? 13.305 -13.984 -12.555 1 97.75 196 SER B N 1
ATOM 4847 C CA . SER B 1 196 ? 11.93 -14.461 -12.445 1 97.75 196 SER B CA 1
ATOM 4848 C C . SER B 1 196 ? 11.867 -15.828 -11.766 1 97.75 196 SER B C 1
ATOM 4850 O O . SER B 1 196 ? 10.844 -16.188 -11.188 1 97.75 196 SER B O 1
ATOM 4852 N N . LEU B 1 197 ? 12.977 -16.578 -11.781 1 97.75 197 LEU B N 1
ATOM 4853 C CA . LEU B 1 197 ? 13.031 -17.891 -11.141 1 97.75 197 LEU B CA 1
ATOM 4854 C C . LEU B 1 197 ? 13.609 -17.766 -9.727 1 97.75 197 LEU B C 1
ATOM 4856 O O . LEU B 1 197 ? 12.992 -18.234 -8.766 1 97.75 197 LEU B O 1
ATOM 4860 N N . ARG B 1 198 ? 14.727 -17.109 -9.617 1 97.31 198 ARG B N 1
ATOM 4861 C CA . ARG B 1 198 ? 15.453 -17.219 -8.359 1 97.31 198 ARG B CA 1
ATOM 4862 C C . ARG B 1 198 ? 14.984 -16.172 -7.363 1 97.31 198 ARG B C 1
ATOM 4864 O O . ARG B 1 198 ? 15.32 -16.234 -6.18 1 97.31 198 ARG B O 1
ATOM 4871 N N . CYS B 1 199 ? 14.164 -15.125 -7.828 1 98.19 199 CYS B N 1
ATOM 4872 C CA . CYS B 1 199 ? 13.75 -14.055 -6.93 1 98.19 199 CYS B CA 1
ATOM 4873 C C . CYS B 1 199 ? 12.289 -14.227 -6.523 1 98.19 199 CYS B C 1
ATOM 4875 O O . CYS B 1 199 ? 11.664 -13.281 -6.035 1 98.19 199 CYS B O 1
ATOM 4877 N N . MET B 1 200 ? 11.672 -15.438 -6.707 1 98.69 200 MET B N 1
ATOM 4878 C CA . MET B 1 200 ? 10.297 -15.695 -6.309 1 98.69 200 MET B CA 1
ATOM 4879 C C . MET B 1 200 ? 10.078 -15.367 -4.836 1 98.69 200 MET B C 1
ATOM 4881 O O . MET B 1 200 ? 9.078 -14.75 -4.473 1 98.69 200 MET B O 1
ATOM 4885 N N . PRO B 1 201 ? 11.062 -15.727 -3.883 1 98.69 201 PRO B N 1
ATOM 4886 C CA . PRO B 1 201 ? 10.82 -15.406 -2.475 1 98.69 201 PRO B CA 1
ATOM 4887 C C . PRO B 1 201 ? 10.625 -13.914 -2.234 1 98.69 201 PRO B C 1
ATOM 4889 O O . PRO B 1 201 ? 9.727 -13.516 -1.49 1 98.69 201 PRO B O 1
ATOM 4892 N N . GLN B 1 202 ? 11.406 -13.094 -2.875 1 98.44 202 GLN B N 1
ATOM 4893 C CA . GLN B 1 202 ? 11.352 -11.656 -2.666 1 98.44 202 GLN B CA 1
ATOM 4894 C C . GLN B 1 202 ? 10.078 -11.062 -3.275 1 98.44 202 GLN B C 1
ATOM 4896 O O . GLN B 1 202 ? 9.445 -10.195 -2.676 1 98.44 202 GLN B O 1
ATOM 4901 N N . VAL B 1 203 ? 9.664 -11.547 -4.477 1 98.56 203 VAL B N 1
ATOM 4902 C CA . VAL B 1 203 ? 8.539 -10.945 -5.188 1 98.56 203 VAL B CA 1
ATOM 4903 C C . VAL B 1 203 ? 7.23 -11.492 -4.633 1 98.56 203 VAL B C 1
ATOM 4905 O O . VAL B 1 203 ? 6.363 -10.727 -4.203 1 98.56 203 VAL B O 1
ATOM 4908 N N . HIS B 1 204 ? 7.078 -12.883 -4.559 1 98.81 204 HIS B N 1
ATOM 4909 C CA . HIS B 1 204 ? 5.891 -13.484 -3.953 1 98.81 204 HIS B CA 1
ATOM 4910 C C . HIS B 1 204 ? 5.754 -13.062 -2.492 1 98.81 204 HIS B C 1
ATOM 4912 O O . HIS B 1 204 ? 4.645 -12.797 -2.021 1 98.81 204 HIS B O 1
ATOM 4918 N N . GLY B 1 205 ? 6.918 -13.07 -1.817 1 98.69 205 GLY B N 1
ATOM 4919 C CA . GLY B 1 205 ? 6.918 -12.742 -0.401 1 98.69 205 GLY B CA 1
ATOM 4920 C C . GLY B 1 205 ? 6.441 -11.328 -0.115 1 98.69 205 GLY B C 1
ATOM 4921 O O . GLY B 1 205 ? 5.695 -11.102 0.839 1 98.69 205 GLY B O 1
ATOM 4922 N N . ALA B 1 206 ? 6.895 -10.383 -0.929 1 98.56 206 ALA B N 1
ATOM 4923 C CA . ALA B 1 206 ? 6.445 -9 -0.773 1 98.56 206 ALA B CA 1
ATOM 4924 C C . ALA B 1 206 ? 4.934 -8.891 -0.931 1 98.56 206 ALA B C 1
ATOM 4926 O O . ALA B 1 206 ? 4.273 -8.172 -0.181 1 98.56 206 ALA B O 1
ATOM 4927 N N . SER B 1 207 ? 4.367 -9.602 -1.919 1 98.75 207 SER B N 1
ATOM 4928 C CA . SER B 1 207 ? 2.922 -9.602 -2.131 1 98.75 207 SER B CA 1
ATOM 4929 C C . SER B 1 207 ? 2.193 -10.25 -0.957 1 98.75 207 SER B C 1
ATOM 4931 O O . SER B 1 207 ? 1.088 -9.836 -0.602 1 98.75 207 SER B O 1
ATOM 4933 N N . ARG B 1 208 ? 2.818 -11.273 -0.327 1 98.25 208 ARG B N 1
ATOM 4934 C CA . ARG B 1 208 ? 2.229 -11.898 0.85 1 98.25 208 ARG B CA 1
ATOM 4935 C C . ARG B 1 208 ? 2.178 -10.93 2.023 1 98.25 208 ARG B C 1
ATOM 4937 O O . ARG B 1 208 ? 1.21 -10.922 2.787 1 98.25 208 ARG B O 1
ATOM 4944 N N . ASN B 1 209 ? 3.199 -10.164 2.17 1 97.81 209 ASN B N 1
ATOM 4945 C CA . ASN B 1 209 ? 3.184 -9.164 3.227 1 97.81 209 ASN B CA 1
ATOM 4946 C C . ASN B 1 209 ? 2.055 -8.156 3.027 1 97.81 209 ASN B C 1
ATOM 4948 O O . ASN B 1 209 ? 1.427 -7.719 3.994 1 97.81 209 ASN B O 1
ATOM 4952 N N . ALA B 1 210 ? 1.824 -7.73 1.781 1 98.5 210 ALA B N 1
ATOM 4953 C CA . ALA B 1 210 ? 0.711 -6.84 1.467 1 98.5 210 ALA B CA 1
ATOM 4954 C C . ALA B 1 210 ? -0.627 -7.496 1.789 1 98.5 210 ALA B C 1
ATOM 4956 O O . ALA B 1 210 ? -1.53 -6.852 2.326 1 98.5 210 ALA B O 1
ATOM 4957 N N . TRP B 1 211 ? -0.779 -8.781 1.429 1 98.62 211 TRP B N 1
ATOM 4958 C CA . TRP B 1 211 ? -1.982 -9.547 1.736 1 98.62 211 TRP B CA 1
ATOM 4959 C C . TRP B 1 211 ? -2.244 -9.57 3.238 1 98.62 211 TRP B C 1
ATOM 4961 O O . TRP B 1 211 ? -3.371 -9.336 3.682 1 98.62 211 TRP B O 1
ATOM 4971 N N . LEU B 1 212 ? -1.182 -9.844 4.02 1 98.44 212 LEU B N 1
ATOM 4972 C CA . LEU B 1 212 ? -1.311 -9.914 5.473 1 98.44 212 LEU B CA 1
ATOM 4973 C C . LEU B 1 212 ? -1.732 -8.562 6.047 1 98.44 212 LEU B C 1
ATOM 4975 O O . LEU B 1 212 ? -2.561 -8.508 6.957 1 98.44 212 LEU B O 1
ATOM 4979 N N . HIS B 1 213 ? -1.159 -7.512 5.512 1 98.31 213 HIS B N 1
ATOM 4980 C CA . HIS B 1 213 ? -1.53 -6.164 5.934 1 98.31 213 HIS B CA 1
ATOM 4981 C C . HIS B 1 213 ? -3.012 -5.902 5.691 1 98.31 213 HIS B C 1
ATOM 4983 O O . HIS B 1 213 ? -3.709 -5.395 6.574 1 98.31 213 HIS B O 1
ATOM 4989 N N . LEU B 1 214 ? -3.5 -6.246 4.531 1 98.44 214 LEU B N 1
ATOM 4990 C CA . LEU B 1 214 ? -4.914 -6.078 4.207 1 98.44 214 LEU B CA 1
ATOM 4991 C C . LEU B 1 214 ? -5.785 -6.902 5.148 1 98.44 214 LEU B C 1
ATOM 4993 O O . LEU B 1 214 ? -6.828 -6.43 5.609 1 98.44 214 LEU B O 1
ATOM 4997 N N . LYS B 1 215 ? -5.387 -8.117 5.406 1 98.31 215 LYS B N 1
ATOM 4998 C CA . LYS B 1 215 ? -6.141 -9.008 6.285 1 98.31 215 LYS B CA 1
ATOM 4999 C C . LYS B 1 215 ? -6.332 -8.383 7.664 1 98.31 215 LYS B C 1
ATOM 5001 O O . LYS B 1 215 ? -7.445 -8.367 8.195 1 98.31 215 LYS B O 1
ATOM 5006 N N . GLN B 1 216 ? -5.258 -7.875 8.203 1 97.62 216 GLN B N 1
ATOM 5007 C CA . GLN B 1 216 ? -5.289 -7.285 9.539 1 97.62 216 GLN B CA 1
ATOM 5008 C C . GLN B 1 216 ? -6.219 -6.074 9.586 1 97.62 216 GLN B C 1
ATOM 5010 O O . GLN B 1 216 ? -6.98 -5.906 10.539 1 97.62 216 GLN B O 1
ATOM 5015 N N . ILE B 1 217 ? -6.219 -5.309 8.578 1 98.12 217 ILE B N 1
ATOM 5016 C CA . ILE B 1 217 ? -7.039 -4.105 8.5 1 98.12 217 ILE B CA 1
ATOM 5017 C C . ILE B 1 217 ? -8.508 -4.484 8.32 1 98.12 217 ILE B C 1
ATOM 5019 O O . ILE B 1 217 ? -9.383 -3.951 9 1 98.12 217 ILE B O 1
ATOM 5023 N N . LEU B 1 218 ? -8.766 -5.422 7.402 1 97.88 218 LEU B N 1
ATOM 5024 C CA . LEU B 1 218 ? -10.141 -5.809 7.09 1 97.88 218 LEU B CA 1
ATOM 5025 C C . LEU B 1 218 ? -10.789 -6.508 8.281 1 97.88 218 LEU B C 1
ATOM 5027 O O . LEU B 1 218 ? -12 -6.375 8.492 1 97.88 218 LEU B O 1
ATOM 5031 N N . GLU B 1 219 ? -9.992 -7.246 9.031 1 97.88 219 GLU B N 1
ATOM 5032 C CA . GLU B 1 219 ? -10.523 -7.902 10.227 1 97.88 219 GLU B CA 1
ATOM 5033 C C . GLU B 1 219 ? -11.07 -6.883 11.219 1 97.88 219 GLU B C 1
ATOM 5035 O O . GLU B 1 219 ? -12.133 -7.098 11.82 1 97.88 219 GLU B O 1
ATOM 5040 N N . ILE B 1 220 ? -10.375 -5.789 11.375 1 98.38 220 ILE B N 1
ATOM 5041 C CA . ILE B 1 220 ? -10.867 -4.711 12.227 1 98.38 220 ILE B CA 1
ATOM 5042 C C . ILE B 1 220 ? -12.141 -4.125 11.633 1 98.38 220 ILE B C 1
ATOM 5044 O O . ILE B 1 220 ? -13.148 -3.963 12.328 1 98.38 220 ILE B O 1
ATOM 5048 N N . GLU B 1 221 ? -12.141 -3.93 10.352 1 98.19 221 GLU B N 1
ATOM 5049 C CA . GLU B 1 221 ? -13.234 -3.238 9.672 1 98.19 221 GLU B CA 1
ATOM 5050 C C . GLU B 1 221 ? -14.539 -4.023 9.781 1 98.19 221 GLU B C 1
ATOM 5052 O O . GLU B 1 221 ? -15.578 -3.459 10.117 1 98.19 221 GLU B O 1
ATOM 5057 N N . ILE B 1 222 ? -14.477 -5.328 9.5 1 97.81 222 ILE B N 1
ATOM 5058 C CA . ILE B 1 222 ? -15.695 -6.117 9.398 1 97.81 222 ILE B CA 1
ATOM 5059 C C . ILE B 1 222 ? -16.281 -6.363 10.789 1 97.81 222 ILE B C 1
ATOM 5061 O O . ILE B 1 222 ? -17.406 -6.82 10.922 1 97.81 222 ILE B O 1
ATOM 5065 N N . ASN B 1 223 ? -15.516 -5.953 11.82 1 98 223 ASN B N 1
ATOM 5066 C CA . ASN B 1 223 ? -15.992 -6.07 13.195 1 98 223 ASN B CA 1
ATOM 5067 C C . ASN B 1 223 ? -16.234 -4.699 13.82 1 98 223 ASN B C 1
ATOM 5069 O O . ASN B 1 223 ? -16.281 -4.566 15.047 1 98 223 ASN B O 1
ATOM 5073 N N . SER B 1 224 ? -16.391 -3.686 13.023 1 97.81 224 SER B N 1
ATOM 5074 C CA . SER B 1 224 ? -16.516 -2.309 13.492 1 97.81 224 SER B CA 1
ATOM 5075 C C . SER B 1 224 ? -17.906 -1.749 13.227 1 97.81 224 SER B C 1
ATOM 5077 O O . SER B 1 224 ? -18.672 -2.324 12.453 1 97.81 224 SER B O 1
ATOM 5079 N N . VAL B 1 225 ? -18.25 -0.648 13.938 1 97.38 225 VAL B N 1
ATOM 5080 C CA . VAL B 1 225 ? -19.406 0.188 13.648 1 97.38 225 VAL B CA 1
ATOM 5081 C C . VAL B 1 225 ? -19 1.311 12.695 1 97.38 225 VAL B C 1
ATOM 5083 O O . VAL B 1 225 ? -18.188 2.162 13.039 1 97.38 225 VAL B O 1
ATOM 5086 N N . THR B 1 226 ? -19.547 1.264 11.5 1 96.44 226 THR B N 1
ATOM 5087 C CA . THR B 1 226 ? -19.172 2.25 10.5 1 96.44 226 THR B CA 1
ATOM 5088 C C . THR B 1 226 ? -20.328 3.188 10.195 1 96.44 226 THR B C 1
ATOM 5090 O O . THR B 1 226 ? -20.344 3.854 9.156 1 96.44 226 THR B O 1
ATOM 5093 N N . ASP B 1 227 ? -21.312 3.23 11.062 1 95.06 227 ASP B N 1
ATOM 5094 C CA . ASP B 1 227 ? -22.5 4.051 10.922 1 95.06 227 ASP B CA 1
ATOM 5095 C C . ASP B 1 227 ? -22.266 5.473 11.414 1 95.06 227 ASP B C 1
ATOM 5097 O O . ASP B 1 227 ? -21.266 5.738 12.102 1 95.06 227 ASP B O 1
ATOM 5101 N N . ASN B 1 228 ? -23.156 6.398 10.992 1 94.44 228 ASN B N 1
ATOM 5102 C CA . ASN B 1 228 ? -23.172 7.781 11.461 1 94.44 228 ASN B CA 1
ATOM 5103 C C . ASN B 1 228 ? -24.562 8.406 11.32 1 94.44 228 ASN B C 1
ATOM 5105 O O . ASN B 1 228 ? -25.188 8.289 10.266 1 94.44 228 ASN B O 1
ATOM 5109 N N . PRO B 1 229 ? -25.047 9.094 12.359 1 94.62 229 PRO B N 1
ATOM 5110 C CA . PRO B 1 229 ? -24.453 9.164 13.703 1 94.62 229 PRO B CA 1
ATOM 5111 C C . PRO B 1 229 ? -24.531 7.832 14.445 1 94.62 229 PRO B C 1
ATOM 5113 O O . PRO B 1 229 ? -25.328 6.969 14.094 1 94.62 229 PRO B O 1
ATOM 5116 N N . VAL B 1 230 ? -23.641 7.711 15.391 1 95.62 230 VAL B N 1
ATOM 5117 C CA . VAL B 1 230 ? -23.609 6.543 16.266 1 95.62 230 VAL B CA 1
ATOM 5118 C C . VAL B 1 230 ? -24.469 6.793 17.5 1 95.62 230 VAL B C 1
ATOM 5120 O O . VAL B 1 230 ? -24.375 7.852 18.125 1 95.62 230 VAL B O 1
ATOM 5123 N N . VAL B 1 231 ? -25.312 5.879 17.812 1 96.06 231 VAL B N 1
ATOM 5124 C CA . VAL B 1 231 ? -26.234 6.004 18.922 1 96.06 231 VAL B CA 1
ATOM 5125 C C . VAL B 1 231 ? -25.766 5.145 20.094 1 96.06 231 VAL B C 1
ATOM 5127 O O . VAL B 1 231 ? -25.859 3.916 20.047 1 96.06 231 VAL B O 1
ATOM 5130 N N . PHE B 1 232 ? -25.281 5.805 21.141 1 94.88 232 PHE B N 1
ATOM 5131 C CA . PHE B 1 232 ? -24.812 5.09 22.328 1 94.88 232 PHE B CA 1
ATOM 5132 C C . PHE B 1 232 ? -25.969 4.781 23.266 1 94.88 232 PHE B C 1
ATOM 5134 O O . PHE B 1 232 ? -26.031 3.693 23.844 1 94.88 232 PHE B O 1
ATOM 5141 N N . ASP B 1 233 ? -26.812 5.742 23.438 1 92.69 233 ASP B N 1
ATOM 5142 C CA . ASP B 1 233 ? -28.062 5.602 24.172 1 92.69 233 ASP B CA 1
ATOM 5143 C C . ASP B 1 233 ? -29.047 6.715 23.812 1 92.69 233 ASP B C 1
ATOM 5145 O O . ASP B 1 233 ? -28.844 7.438 22.844 1 92.69 233 ASP B O 1
ATOM 5149 N N . GLU B 1 234 ? -30.156 6.762 24.5 1 88.75 234 GLU B N 1
ATOM 5150 C CA . GLU B 1 234 ? -31.25 7.668 24.156 1 88.75 234 GLU B CA 1
ATOM 5151 C C . GLU B 1 234 ? -30.797 9.125 24.25 1 88.75 234 GLU B C 1
ATOM 5153 O O . GLU B 1 234 ? -31.344 9.992 23.562 1 88.75 234 GLU B O 1
ATOM 5158 N N . ASN B 1 235 ? -29.828 9.414 24.906 1 92.19 235 ASN B N 1
ATOM 5159 C CA . ASN B 1 235 ? -29.438 10.797 25.141 1 92.19 235 ASN B CA 1
ATOM 5160 C C . ASN B 1 235 ? -28.016 11.07 24.672 1 92.19 235 ASN B C 1
ATOM 5162 O O . ASN B 1 235 ? -27.453 12.133 24.938 1 92.19 235 ASN B O 1
ATOM 5166 N N . HIS B 1 236 ? -27.484 10.07 23.953 1 93.94 236 HIS B N 1
ATOM 5167 C CA . HIS B 1 236 ? -26.078 10.227 23.594 1 93.94 236 HIS B CA 1
ATOM 5168 C C . HIS B 1 236 ? -25.812 9.719 22.172 1 93.94 236 HIS B C 1
ATOM 5170 O O . HIS B 1 236 ? -25.781 8.508 21.953 1 93.94 236 HIS B O 1
ATOM 5176 N N . THR B 1 237 ? -25.781 10.586 21.266 1 93.69 237 THR B N 1
ATOM 5177 C CA . THR B 1 237 ? -25.469 10.328 19.875 1 93.69 237 THR B CA 1
ATOM 5178 C C . THR B 1 237 ? -24.266 11.156 19.438 1 93.69 237 THR B C 1
ATOM 5180 O O . THR B 1 237 ? -24.109 12.312 19.844 1 93.69 237 THR B O 1
ATOM 5183 N N . ILE B 1 238 ? -23.375 10.578 18.719 1 94.88 238 ILE B N 1
ATOM 5184 C CA . ILE B 1 238 ? -22.219 11.297 18.203 1 94.88 238 ILE B CA 1
ATOM 5185 C C . ILE B 1 238 ? -22.203 11.242 16.688 1 94.88 238 ILE B C 1
ATOM 5187 O O . ILE B 1 238 ? -22.266 10.164 16.094 1 94.88 238 ILE B O 1
ATOM 5191 N N . SER B 1 239 ? -22.25 12.406 16.062 1 93.94 239 SER B N 1
ATOM 5192 C CA . SER B 1 239 ? -21.984 12.523 14.641 1 93.94 239 SER B CA 1
ATOM 5193 C C . SER B 1 239 ? -20.5 12.68 14.359 1 93.94 239 SER B C 1
ATOM 5195 O O . SER B 1 239 ? -19.875 13.664 14.781 1 93.94 239 SER B O 1
ATOM 5197 N N . GLY B 1 240 ? -19.859 11.68 13.734 1 95 240 GLY B N 1
ATOM 5198 C CA . GLY B 1 240 ? -18.438 11.695 13.422 1 95 240 GLY B CA 1
ATOM 5199 C C . GLY B 1 240 ? -18.141 11.234 12.008 1 95 240 GLY B C 1
ATOM 5200 O O . GLY B 1 240 ? -18.906 11.523 11.078 1 95 240 GLY B O 1
ATOM 5201 N N . GLY B 1 241 ? -16.969 10.727 11.766 1 95.38 241 GLY B N 1
ATOM 5202 C CA . GLY B 1 241 ? -16.531 10.305 10.445 1 95.38 241 GLY B CA 1
ATOM 5203 C C . GLY B 1 241 ? -16.344 8.805 10.328 1 95.38 241 GLY B C 1
ATOM 5204 O O . GLY B 1 241 ? -15.562 8.344 9.5 1 95.38 241 GLY B O 1
ATOM 5205 N N . ASN B 1 242 ? -17.047 8.023 11.109 1 94.31 242 ASN B N 1
ATOM 5206 C CA . ASN B 1 242 ? -16.812 6.586 11.227 1 94.31 242 ASN B CA 1
ATOM 5207 C C . ASN B 1 242 ? -17.141 5.859 9.922 1 94.31 242 ASN B C 1
ATOM 5209 O O . ASN B 1 242 ? -16.734 4.711 9.734 1 94.31 242 ASN B O 1
ATOM 5213 N N . PHE B 1 243 ? -17.781 6.504 9.055 1 95.56 243 PHE B N 1
ATOM 5214 C CA . PHE B 1 243 ? -18.188 5.91 7.781 1 95.56 243 PHE B CA 1
ATOM 5215 C C . PHE B 1 243 ? -17.062 5.996 6.758 1 95.56 243 PHE B C 1
ATOM 5217 O O . PHE B 1 243 ? -17.109 5.344 5.715 1 95.56 243 PHE B O 1
ATOM 5224 N N . HIS B 1 244 ? -16.094 6.844 7.016 1 97.5 244 HIS B N 1
ATOM 5225 C CA . HIS B 1 244 ? -15.133 7.188 5.965 1 97.5 244 HIS B CA 1
ATOM 5226 C C . HIS B 1 244 ? -14.344 5.961 5.516 1 97.5 244 HIS B C 1
ATOM 5228 O O . HIS B 1 244 ? -13.773 5.246 6.34 1 97.5 244 HIS B O 1
ATOM 5234 N N . GLY B 1 245 ? -14.211 5.688 4.227 1 97.56 245 GLY B N 1
ATOM 5235 C CA . GLY B 1 245 ? -13.703 4.438 3.68 1 97.56 245 GLY B CA 1
ATOM 5236 C C . GLY B 1 245 ? -12.195 4.418 3.521 1 97.56 245 GLY B C 1
ATOM 5237 O O . GLY B 1 245 ? -11.617 3.393 3.16 1 97.56 245 GLY B O 1
ATOM 5238 N N . GLN B 1 246 ? -11.461 5.543 3.918 1 97.62 246 GLN B N 1
ATOM 5239 C CA . GLN B 1 246 ? -10.039 5.688 3.648 1 97.62 246 GLN B CA 1
ATOM 5240 C C . GLN B 1 246 ? -9.234 4.57 4.309 1 97.62 246 GLN B C 1
ATOM 5242 O O . GLN B 1 246 ? -8.266 4.066 3.732 1 97.62 246 GLN B O 1
ATOM 5247 N N . PRO B 1 247 ? -9.602 4.059 5.555 1 97.81 247 PRO B N 1
ATOM 5248 C CA . PRO B 1 247 ? -8.805 3.039 6.238 1 97.81 247 PRO B CA 1
ATOM 5249 C C . PRO B 1 247 ? -8.711 1.732 5.453 1 97.81 247 PRO B C 1
ATOM 5251 O O . PRO B 1 247 ? -7.719 1.009 5.562 1 97.81 247 PRO B O 1
ATOM 5254 N N . ILE B 1 248 ? -9.734 1.436 4.633 1 97.94 248 ILE B N 1
ATOM 5255 C CA . ILE B 1 248 ? -9.672 0.165 3.918 1 97.94 248 ILE B CA 1
ATOM 5256 C C . ILE B 1 248 ? -9.414 0.42 2.436 1 97.94 248 ILE B C 1
ATOM 5258 O O . ILE B 1 248 ? -8.93 -0.461 1.723 1 97.94 248 ILE B O 1
ATOM 5262 N N . ALA B 1 249 ? -9.656 1.67 1.96 1 98.38 249 ALA B N 1
ATOM 5263 C CA . ALA B 1 249 ? -9.422 2.004 0.558 1 98.38 249 ALA B CA 1
ATOM 5264 C C . ALA B 1 249 ? -7.934 1.945 0.224 1 98.38 249 ALA B C 1
ATOM 5266 O O . ALA B 1 249 ? -7.543 1.38 -0.8 1 98.38 249 ALA B O 1
ATOM 5267 N N . MET B 1 250 ? -7.082 2.443 1.083 1 98.5 250 MET B N 1
ATOM 5268 C CA . MET B 1 250 ? -5.645 2.525 0.829 1 98.5 250 MET B CA 1
ATOM 5269 C C . MET B 1 250 ? -5.016 1.136 0.801 1 98.5 250 MET B C 1
ATOM 5271 O O . MET B 1 250 ? -4.332 0.778 -0.159 1 98.5 250 MET B O 1
ATOM 5275 N N . PRO B 1 251 ? -5.301 0.271 1.804 1 98.62 251 PRO B N 1
ATOM 5276 C CA . PRO B 1 251 ? -4.723 -1.073 1.741 1 98.62 251 PRO B CA 1
ATOM 5277 C C . PRO B 1 251 ? -5.246 -1.888 0.561 1 98.62 251 PRO B C 1
ATOM 5279 O O . PRO B 1 251 ? -4.535 -2.752 0.039 1 98.62 251 PRO B O 1
ATOM 5282 N N . LEU B 1 252 ? -6.449 -1.578 0.116 1 98.75 252 LEU B N 1
ATOM 5283 C CA . LEU B 1 252 ? -6.973 -2.279 -1.051 1 98.75 252 LEU B CA 1
ATOM 5284 C C . LEU B 1 252 ? -6.203 -1.891 -2.309 1 98.75 252 LEU B C 1
ATOM 5286 O O . LEU B 1 252 ? -5.906 -2.744 -3.148 1 98.75 252 LEU B O 1
ATOM 5290 N N . ASP B 1 253 ? -5.887 -0.616 -2.455 1 98.81 253 ASP B N 1
ATOM 5291 C CA . ASP B 1 253 ? -5.059 -0.179 -3.574 1 98.81 253 ASP B CA 1
ATOM 5292 C C . ASP B 1 253 ? -3.66 -0.792 -3.494 1 98.81 253 ASP B C 1
ATOM 5294 O O . ASP B 1 253 ? -3.08 -1.164 -4.516 1 98.81 253 ASP B O 1
ATOM 5298 N N . TYR B 1 254 ? -3.121 -0.929 -2.281 1 98.81 254 TYR B N 1
ATOM 5299 C CA . TYR B 1 254 ? -1.835 -1.575 -2.041 1 98.81 254 TYR B CA 1
ATOM 5300 C C . TYR B 1 254 ? -1.874 -3.039 -2.461 1 98.81 254 TYR B C 1
ATOM 5302 O O . TYR B 1 254 ? -0.989 -3.51 -3.18 1 98.81 254 TYR B O 1
ATOM 5310 N N . ALA B 1 255 ? -2.924 -3.709 -2.082 1 98.81 255 ALA B N 1
ATOM 5311 C CA . ALA B 1 255 ? -3.111 -5.113 -2.445 1 98.81 255 ALA B CA 1
ATOM 5312 C C . ALA B 1 255 ? -3.25 -5.273 -3.955 1 98.81 255 ALA B C 1
ATOM 5314 O O . ALA B 1 255 ? -2.801 -6.273 -4.523 1 98.81 255 ALA B O 1
ATOM 5315 N N . CYS B 1 256 ? -3.83 -4.266 -4.57 1 98.81 256 CYS B N 1
ATOM 5316 C CA . CYS B 1 256 ? -4.062 -4.312 -6.012 1 98.81 256 CYS B CA 1
ATOM 5317 C C . CYS B 1 256 ? -2.748 -4.434 -6.773 1 98.81 256 CYS B C 1
ATOM 5319 O O . CYS B 1 256 ? -2.559 -5.375 -7.547 1 98.81 256 CYS B O 1
ATOM 5321 N N . PHE B 1 257 ? -1.813 -3.533 -6.5 1 98.69 257 PHE B N 1
ATOM 5322 C CA . PHE B 1 257 ? -0.594 -3.604 -7.297 1 98.69 257 PHE B CA 1
ATOM 5323 C C . PHE B 1 257 ? 0.333 -4.695 -6.773 1 98.69 257 PHE B C 1
ATOM 5325 O O . PHE B 1 257 ? 1.188 -5.195 -7.508 1 98.69 257 PHE B O 1
ATOM 5332 N N . ALA B 1 258 ? 0.169 -5.156 -5.5 1 98.88 258 ALA B N 1
ATOM 5333 C CA . ALA B 1 258 ? 0.887 -6.336 -5.023 1 98.88 258 ALA B CA 1
ATOM 5334 C C . ALA B 1 258 ? 0.45 -7.59 -5.777 1 98.88 258 ALA B C 1
ATOM 5336 O O . ALA B 1 258 ? 1.282 -8.422 -6.137 1 98.88 258 ALA B O 1
ATOM 5337 N N . ALA B 1 259 ? -0.877 -7.699 -5.988 1 98.88 259 ALA B N 1
ATOM 5338 C CA . ALA B 1 259 ? -1.396 -8.82 -6.766 1 98.88 259 ALA B CA 1
ATOM 5339 C C . ALA B 1 259 ? -0.909 -8.766 -8.211 1 98.88 259 ALA B C 1
ATOM 5341 O O . ALA B 1 259 ? -0.552 -9.789 -8.789 1 98.88 259 ALA B O 1
ATOM 5342 N N . SER B 1 260 ? -0.887 -7.586 -8.781 1 98.81 260 SER B N 1
ATOM 5343 C CA . SER B 1 260 ? -0.443 -7.387 -10.156 1 98.81 260 SER B CA 1
ATOM 5344 C C . SER B 1 260 ? 0.965 -7.934 -10.367 1 98.81 260 SER B C 1
ATOM 5346 O O . SER B 1 260 ? 1.27 -8.484 -11.422 1 98.81 260 SER B O 1
ATOM 5348 N N . GLU B 1 261 ? 1.809 -7.844 -9.391 1 98.62 261 GLU B N 1
ATOM 5349 C CA . GLU B 1 261 ? 3.211 -8.227 -9.516 1 98.62 261 GLU B CA 1
ATOM 5350 C C . GLU B 1 261 ? 3.359 -9.742 -9.609 1 98.62 261 GLU B C 1
ATOM 5352 O O . GLU B 1 261 ? 4.305 -10.242 -10.219 1 98.62 261 GLU B O 1
ATOM 5357 N N . ILE B 1 262 ? 2.418 -10.492 -9.039 1 98.81 262 ILE B N 1
ATOM 5358 C CA . ILE B 1 262 ? 2.414 -11.938 -9.188 1 98.81 262 ILE B CA 1
ATOM 5359 C C . ILE B 1 262 ? 2.264 -12.305 -10.664 1 98.81 262 ILE B C 1
ATOM 5361 O O . ILE B 1 262 ? 2.955 -13.195 -11.164 1 98.81 262 ILE B O 1
ATOM 5365 N N . GLY B 1 263 ? 1.336 -11.57 -11.328 1 98.75 263 GLY B N 1
ATOM 5366 C CA . GLY B 1 263 ? 1.163 -11.797 -12.758 1 98.75 263 GLY B CA 1
ATOM 5367 C C . GLY B 1 263 ? 2.363 -11.367 -13.578 1 98.75 263 GLY B C 1
ATOM 5368 O O . GLY B 1 263 ? 2.736 -12.039 -14.547 1 98.75 263 GLY B O 1
ATOM 5369 N N . ASN B 1 264 ? 2.965 -10.289 -13.188 1 98.25 264 ASN B N 1
ATOM 5370 C CA . ASN B 1 264 ? 4.105 -9.734 -13.906 1 98.25 264 ASN B CA 1
ATOM 5371 C C . ASN B 1 264 ? 5.277 -10.711 -13.938 1 98.25 264 ASN B C 1
ATOM 5373 O O . ASN B 1 264 ? 5.844 -10.977 -15 1 98.25 264 ASN B O 1
ATOM 5377 N N . ILE B 1 265 ? 5.637 -11.25 -12.789 1 98.56 265 ILE B N 1
ATOM 5378 C CA . ILE B 1 265 ? 6.797 -12.133 -12.719 1 98.56 265 ILE B CA 1
ATOM 5379 C C . ILE B 1 265 ? 6.457 -13.484 -13.336 1 98.56 265 ILE B C 1
ATOM 5381 O O . ILE B 1 265 ? 7.309 -14.125 -13.953 1 98.56 265 ILE B O 1
ATOM 5385 N N . SER B 1 266 ? 5.195 -13.914 -13.195 1 98.75 266 SER B N 1
ATOM 5386 C CA . SER B 1 266 ? 4.734 -15.148 -13.836 1 98.75 266 SER B CA 1
ATOM 5387 C C . SER B 1 266 ? 4.852 -15.062 -15.352 1 98.75 266 SER B C 1
ATOM 5389 O O . SER B 1 266 ? 5.297 -16.016 -16 1 98.75 266 SER B O 1
ATOM 5391 N N . ASP B 1 267 ? 4.43 -13.945 -15.922 1 98.44 267 ASP B N 1
ATOM 5392 C CA . ASP B 1 267 ? 4.555 -13.75 -17.359 1 98.44 267 ASP B CA 1
ATOM 5393 C C . ASP B 1 267 ? 6.008 -13.875 -17.812 1 98.44 267 ASP B C 1
ATOM 5395 O O . ASP B 1 267 ? 6.285 -14.414 -18.891 1 98.44 267 ASP B O 1
ATOM 5399 N N . ARG B 1 268 ? 6.949 -13.414 -17.031 1 97.94 268 ARG B N 1
ATOM 5400 C CA . ARG B 1 268 ? 8.367 -13.523 -17.359 1 97.94 268 ARG B CA 1
ATOM 5401 C C . ARG B 1 268 ? 8.805 -14.984 -17.391 1 97.94 268 ARG B C 1
ATOM 5403 O O . ARG B 1 268 ? 9.602 -15.383 -18.25 1 97.94 268 ARG B O 1
ATOM 5410 N N . ARG B 1 269 ? 8.305 -15.766 -16.438 1 98.38 269 ARG B N 1
ATOM 5411 C CA . ARG B 1 269 ? 8.656 -17.188 -16.438 1 98.38 269 ARG B CA 1
ATOM 5412 C C . ARG B 1 269 ? 8.047 -17.906 -17.641 1 98.38 269 ARG B C 1
ATOM 5414 O O . ARG B 1 269 ? 8.672 -18.797 -18.203 1 98.38 269 ARG B O 1
ATOM 5421 N N . ILE B 1 270 ? 6.805 -17.516 -18.031 1 98.12 270 ILE B N 1
ATOM 5422 C CA . ILE B 1 270 ? 6.199 -18.062 -19.234 1 98.12 270 ILE B CA 1
ATOM 5423 C C . ILE B 1 270 ? 7.082 -17.75 -20.438 1 98.12 270 ILE B C 1
ATOM 5425 O O . ILE B 1 270 ? 7.41 -18.656 -21.219 1 98.12 270 ILE B O 1
ATOM 5429 N N . TYR B 1 271 ? 7.496 -16.516 -20.547 1 97 271 TYR B N 1
ATOM 5430 C CA . TYR B 1 271 ? 8.375 -16.094 -21.625 1 97 271 TYR B CA 1
ATOM 5431 C C . TYR B 1 271 ? 9.664 -16.906 -21.625 1 97 271 TYR B C 1
ATOM 5433 O O . TYR B 1 271 ? 10.109 -17.375 -22.672 1 97 271 TYR B O 1
ATOM 5441 N N . LEU B 1 272 ? 10.258 -17.062 -20.516 1 96.81 272 LEU B N 1
ATOM 5442 C CA . LEU B 1 272 ? 11.508 -17.797 -20.359 1 96.81 272 LEU B CA 1
ATOM 5443 C C . LEU B 1 272 ? 11.367 -19.234 -20.844 1 96.81 272 LEU B C 1
ATOM 5445 O O . LEU B 1 272 ? 12.281 -19.781 -21.469 1 96.81 272 LEU B O 1
ATOM 5449 N N . SER B 1 273 ? 10.266 -19.859 -20.609 1 97.25 273 SER B N 1
ATOM 5450 C CA . SER B 1 273 ? 10.039 -21.266 -20.938 1 97.25 273 SER B CA 1
ATOM 5451 C C . SER B 1 273 ? 10 -21.469 -22.453 1 97.25 273 SER B C 1
ATOM 5453 O O . SER B 1 273 ? 10.203 -22.578 -22.938 1 97.25 273 SER B O 1
ATOM 5455 N N . LEU B 1 274 ? 9.758 -20.422 -23.219 1 96.12 274 LEU B N 1
ATOM 5456 C CA . LEU B 1 274 ? 9.578 -20.516 -24.656 1 96.12 274 LEU B CA 1
ATOM 5457 C C . LEU B 1 274 ? 10.906 -20.359 -25.391 1 96.12 274 LEU B C 1
ATOM 5459 O O . LEU B 1 274 ? 11 -20.656 -26.578 1 96.12 274 LEU B O 1
ATOM 5463 N N . GLU B 1 275 ? 11.945 -19.984 -24.703 1 93.81 275 GLU B N 1
ATOM 5464 C CA . GLU B 1 275 ? 13.195 -19.547 -25.312 1 93.81 275 GLU B CA 1
ATOM 5465 C C . GLU B 1 275 ? 13.961 -20.734 -25.906 1 93.81 275 GLU B C 1
ATOM 5467 O O . GLU B 1 275 ? 14.688 -20.578 -26.891 1 93.81 275 GLU B O 1
ATOM 5472 N N . GLY B 1 276 ? 13.859 -21.906 -25.328 1 93.56 276 GLY B N 1
ATOM 5473 C CA . GLY B 1 276 ? 14.555 -23.078 -25.812 1 93.56 276 GLY B CA 1
ATOM 5474 C C . GLY B 1 276 ? 15.992 -23.172 -25.328 1 93.56 276 GLY B C 1
ATOM 5475 O O . GLY B 1 276 ? 16.797 -23.922 -25.875 1 93.56 276 GLY B O 1
ATOM 5476 N N . ASP B 1 277 ? 16.312 -22.391 -24.281 1 92.44 277 ASP B N 1
ATOM 5477 C CA . ASP B 1 277 ? 17.688 -22.359 -23.797 1 92.44 277 ASP B CA 1
ATOM 5478 C C . ASP B 1 277 ? 17.922 -23.406 -22.719 1 92.44 277 ASP B C 1
ATOM 5480 O O . ASP B 1 277 ? 19.062 -23.703 -22.375 1 92.44 277 ASP B O 1
ATOM 5484 N N . THR B 1 278 ? 16.891 -24.016 -22.188 1 93.62 278 THR B N 1
ATOM 5485 C CA . THR B 1 278 ? 17 -25.062 -21.188 1 93.62 278 THR B CA 1
ATOM 5486 C C . THR B 1 278 ? 17.281 -26.422 -21.828 1 93.62 278 THR B C 1
ATOM 5488 O O . THR B 1 278 ? 16.531 -26.859 -22.703 1 93.62 278 THR B O 1
ATOM 5491 N N . PRO B 1 279 ? 18.328 -27.062 -21.406 1 92.88 279 PRO B N 1
ATOM 5492 C CA . PRO B 1 279 ? 18.625 -28.375 -21.984 1 92.88 279 PRO B CA 1
ATOM 5493 C C . PRO B 1 279 ? 17.422 -29.328 -21.938 1 92.88 279 PRO B C 1
ATOM 5495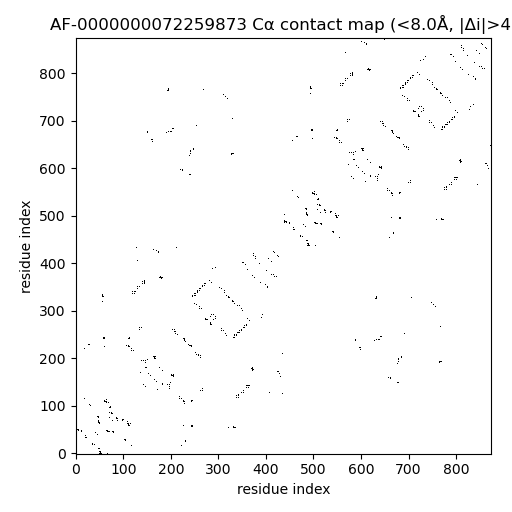 O O . PRO B 1 279 ? 16.812 -29.516 -20.891 1 92.88 279 PRO B O 1
ATOM 5498 N N . GLY B 1 280 ? 17.094 -29.797 -23.141 1 93.69 280 GLY B N 1
ATOM 5499 C CA . GLY B 1 280 ? 16.031 -30.797 -23.234 1 93.69 280 GLY B CA 1
ATOM 5500 C C . GLY B 1 280 ? 14.664 -30.188 -23.484 1 93.69 280 GLY B C 1
ATOM 5501 O O . GLY B 1 280 ? 13.719 -30.891 -23.828 1 93.69 280 GLY B O 1
ATOM 5502 N N . VAL B 1 281 ? 14.547 -28.953 -23.297 1 96 281 VAL B N 1
ATOM 5503 C CA . VAL B 1 281 ? 13.266 -28.281 -23.484 1 96 281 VAL B CA 1
ATOM 5504 C C . VAL B 1 281 ? 13.273 -27.484 -24.797 1 96 281 VAL B C 1
ATOM 5506 O O . VAL B 1 281 ? 13.992 -26.5 -24.922 1 96 281 VAL B O 1
ATOM 5509 N N . PRO B 1 282 ? 12.539 -27.922 -25.766 1 95.56 282 PRO B N 1
ATOM 5510 C CA . PRO B 1 282 ? 12.594 -27.281 -27.078 1 95.56 282 PRO B CA 1
ATOM 5511 C C . PRO B 1 282 ? 12.039 -25.859 -27.078 1 95.56 282 PRO B C 1
ATOM 5513 O O . PRO B 1 282 ? 11.203 -25.531 -26.219 1 95.56 282 PRO B O 1
ATOM 5516 N N . LYS B 1 283 ? 12.461 -25.062 -28.016 1 94.88 283 LYS B N 1
ATOM 5517 C CA . LYS B 1 283 ? 11.906 -23.719 -28.234 1 94.88 283 LYS B CA 1
ATOM 5518 C C . LYS B 1 283 ? 10.391 -23.781 -28.422 1 94.88 283 LYS B C 1
ATOM 5520 O O . LYS B 1 283 ? 9.875 -24.688 -29.078 1 94.88 283 LYS B O 1
ATOM 5525 N N . LEU B 1 284 ? 9.656 -22.859 -27.781 1 94.75 284 LEU B N 1
ATOM 5526 C CA . LEU B 1 284 ? 8.211 -22.703 -27.844 1 94.75 284 LEU B CA 1
ATOM 5527 C C . LEU B 1 284 ? 7.504 -23.906 -27.266 1 94.75 284 LEU B C 1
ATOM 5529 O O . LEU B 1 284 ? 6.312 -24.125 -27.5 1 94.75 284 LEU B O 1
ATOM 5533 N N . LEU B 1 285 ? 8.25 -24.828 -26.594 1 95.56 285 LEU B N 1
ATOM 5534 C CA . LEU B 1 285 ? 7.75 -25.984 -25.859 1 95.56 285 LEU B CA 1
ATOM 5535 C C . LEU B 1 285 ? 7.117 -27 -26.797 1 95.56 285 LEU B C 1
ATOM 5537 O O . LEU B 1 285 ? 6.164 -27.688 -26.406 1 95.56 285 LEU B O 1
ATOM 5541 N N . LEU B 1 286 ? 7.562 -26.984 -27.984 1 92.5 286 LEU B N 1
ATOM 5542 C CA . LEU B 1 286 ? 7.121 -27.953 -28.969 1 92.5 286 LEU B CA 1
ATOM 5543 C C . LEU B 1 286 ? 8.312 -28.562 -29.703 1 92.5 286 LEU B C 1
ATOM 5545 O O . LEU B 1 286 ? 9.164 -27.844 -30.234 1 92.5 286 LEU B O 1
ATOM 5549 N N . LYS B 1 287 ? 8.406 -29.844 -29.734 1 86.19 287 LYS B N 1
ATOM 5550 C CA . LYS B 1 287 ? 9.539 -30.547 -30.328 1 86.19 287 LYS B CA 1
ATOM 5551 C C . LYS B 1 287 ? 9.664 -30.234 -31.812 1 86.19 287 LYS B C 1
ATOM 5553 O O . LYS B 1 287 ? 10.766 -30 -32.312 1 86.19 287 LYS B O 1
ATOM 5558 N N . GLU B 1 288 ? 8.648 -30.344 -32.625 1 77.44 288 GLU B N 1
ATOM 5559 C CA . GLU B 1 288 ? 8.703 -30.062 -34.062 1 77.44 288 GLU B CA 1
ATOM 5560 C C . GLU B 1 288 ? 8.305 -28.625 -34.344 1 77.44 288 GLU B C 1
ATOM 5562 O O . GLU B 1 288 ? 7.113 -28.281 -34.344 1 77.44 288 GLU B O 1
ATOM 5567 N N . THR B 1 289 ? 9.266 -27.547 -34.219 1 64.25 289 THR B N 1
ATOM 5568 C CA . THR B 1 289 ? 8.938 -26.125 -34.344 1 64.25 289 THR B CA 1
ATOM 5569 C C . THR B 1 289 ? 8.875 -25.688 -35.781 1 64.25 289 THR B C 1
ATOM 5571 O O . THR B 1 289 ? 8.477 -24.547 -36.094 1 64.25 289 THR B O 1
ATOM 5574 N N . GLY B 1 290 ? 9.008 -26.516 -36.75 1 57.78 290 GLY B N 1
ATOM 5575 C CA . GLY B 1 290 ? 8.914 -26.047 -38.094 1 57.78 290 GLY B CA 1
ATOM 5576 C C . GLY B 1 290 ? 7.93 -24.906 -38.281 1 57.78 290 GLY B C 1
ATOM 5577 O O . GLY B 1 290 ? 8.102 -23.844 -37.656 1 57.78 290 GLY B O 1
ATOM 5578 N N . LEU B 1 291 ? 6.773 -25.062 -38.781 1 63.44 291 LEU B N 1
ATOM 5579 C CA . LEU B 1 291 ? 5.688 -24.141 -39.094 1 63.44 291 LEU B CA 1
ATOM 5580 C C . LEU B 1 291 ? 4.777 -23.938 -37.875 1 63.44 291 LEU B C 1
ATOM 5582 O O . LEU B 1 291 ? 3.814 -23.172 -37.938 1 63.44 291 LEU B O 1
ATOM 5586 N N . ASN B 1 292 ? 5.285 -24.469 -36.625 1 75.31 292 ASN B N 1
ATOM 5587 C CA . ASN B 1 292 ? 4.395 -24.422 -35.469 1 75.31 292 ASN B CA 1
ATOM 5588 C C . ASN B 1 292 ? 4.68 -23.203 -34.594 1 75.31 292 ASN B C 1
ATOM 5590 O O . ASN B 1 292 ? 5.832 -22.797 -34.469 1 75.31 292 ASN B O 1
ATOM 5594 N N . SER B 1 293 ? 3.658 -22.5 -34.156 1 81.81 293 SER B N 1
ATOM 5595 C CA . SER B 1 293 ? 3.76 -21.359 -33.25 1 81.81 293 SER B CA 1
ATOM 5596 C C . SER B 1 293 ? 3.896 -21.812 -31.797 1 81.81 293 SER B C 1
ATOM 5598 O O . SER B 1 293 ? 4.305 -21.047 -30.938 1 81.81 293 SER B O 1
ATOM 5600 N N . GLY B 1 294 ? 3.582 -23.094 -31.547 1 90.25 294 GLY B N 1
ATOM 5601 C CA . GLY B 1 294 ? 3.678 -23.641 -30.203 1 90.25 294 GLY B CA 1
ATOM 5602 C C . GLY B 1 294 ? 2.938 -22.812 -29.172 1 90.25 294 GLY B C 1
ATOM 5603 O O . GLY B 1 294 ? 1.767 -22.484 -29.359 1 90.25 294 GLY B O 1
ATOM 5604 N N . PHE B 1 295 ? 3.66 -22.453 -28.078 1 92.69 295 PHE B N 1
ATOM 5605 C CA . PHE B 1 295 ? 3.021 -21.781 -26.953 1 92.69 295 PHE B CA 1
ATOM 5606 C C . PHE B 1 295 ? 3.242 -20.281 -27.031 1 92.69 295 PHE B C 1
ATOM 5608 O O . PHE B 1 295 ? 3.062 -19.562 -26.031 1 92.69 295 PHE B O 1
ATOM 5615 N N . MET B 1 296 ? 3.605 -19.766 -28.219 1 90.81 296 MET B N 1
ATOM 5616 C CA . MET B 1 296 ? 3.902 -18.344 -28.406 1 90.81 296 MET B CA 1
ATOM 5617 C C . MET B 1 296 ? 2.666 -17.484 -28.156 1 90.81 296 MET B C 1
ATOM 5619 O O . MET B 1 296 ? 2.742 -16.469 -27.469 1 90.81 296 MET B O 1
ATOM 5623 N N . ILE B 1 297 ? 1.531 -17.859 -28.672 1 88.62 297 ILE B N 1
ATOM 5624 C CA . ILE B 1 297 ? 0.316 -17.047 -28.625 1 88.62 297 ILE B CA 1
ATOM 5625 C C . ILE B 1 297 ? -0.218 -17 -27.203 1 88.62 297 ILE B C 1
ATOM 5627 O O . ILE B 1 297 ? -0.675 -15.945 -26.75 1 88.62 297 ILE B O 1
ATOM 5631 N N . PRO B 1 298 ? -0.188 -18.109 -26.391 1 92.5 298 PRO B N 1
ATOM 5632 C CA . PRO B 1 298 ? -0.551 -18.016 -24.969 1 92.5 298 PRO B CA 1
ATOM 5633 C C . PRO B 1 298 ? 0.253 -16.953 -24.234 1 92.5 298 PRO B C 1
ATOM 5635 O O . PRO B 1 298 ? -0.289 -16.25 -23.375 1 92.5 298 PRO B O 1
ATOM 5638 N N . GLN B 1 299 ? 1.476 -16.781 -24.594 1 94.38 299 GLN B N 1
ATOM 5639 C CA . GLN B 1 299 ? 2.303 -15.781 -23.922 1 94.38 299 GLN B CA 1
ATOM 5640 C C . GLN B 1 299 ? 1.868 -14.367 -24.312 1 94.38 299 GLN B C 1
ATOM 5642 O O . GLN B 1 299 ? 1.925 -13.453 -23.484 1 94.38 299 GLN B O 1
ATOM 5647 N N . TYR B 1 300 ? 1.413 -14.141 -25.578 1 92.25 300 TYR B N 1
ATOM 5648 C CA . TYR B 1 300 ? 0.857 -12.844 -25.938 1 92.25 300 TYR B CA 1
ATOM 5649 C C . TYR B 1 300 ? -0.321 -12.484 -25.047 1 92.25 300 TYR B C 1
ATOM 5651 O O . TYR B 1 300 ? -0.481 -11.32 -24.656 1 92.25 300 TYR B O 1
ATOM 5659 N N . THR B 1 301 ? -1.108 -13.477 -24.75 1 94.56 301 THR B N 1
ATOM 5660 C CA . THR B 1 301 ? -2.271 -13.266 -23.891 1 94.56 301 THR B CA 1
ATOM 5661 C C . THR B 1 301 ? -1.843 -12.82 -22.5 1 94.56 301 THR B C 1
ATOM 5663 O O . THR B 1 301 ? -2.385 -11.852 -21.969 1 94.56 301 THR B O 1
ATOM 5666 N N . THR B 1 302 ? -0.837 -13.477 -21.938 1 97.62 302 THR B N 1
ATOM 5667 C CA . THR B 1 302 ? -0.414 -13.133 -20.594 1 97.62 302 THR B CA 1
ATOM 5668 C C . THR B 1 302 ? 0.272 -11.766 -20.562 1 97.62 302 THR B C 1
ATOM 5670 O O . THR B 1 302 ? 0.114 -11 -19.625 1 97.62 302 THR B O 1
ATOM 5673 N N . ALA B 1 303 ? 1.023 -11.438 -21.641 1 96 303 ALA B N 1
ATOM 5674 C CA . ALA B 1 303 ? 1.656 -10.125 -21.75 1 96 303 ALA B CA 1
ATOM 5675 C C . ALA B 1 303 ? 0.612 -9.016 -21.781 1 96 303 ALA B C 1
ATOM 5677 O O . ALA B 1 303 ? 0.771 -7.984 -21.109 1 96 303 ALA B O 1
ATOM 5678 N N . ALA B 1 304 ? -0.418 -9.242 -22.562 1 95.88 304 ALA B N 1
ATOM 5679 C CA . ALA B 1 304 ? -1.494 -8.258 -22.656 1 95.88 304 ALA B CA 1
ATOM 5680 C C . ALA B 1 304 ? -2.188 -8.062 -21.312 1 95.88 304 ALA B C 1
ATOM 5682 O O . ALA B 1 304 ? -2.482 -6.938 -20.922 1 95.88 304 ALA B O 1
ATOM 5683 N N . LEU B 1 305 ? -2.459 -9.164 -20.625 1 97.62 305 LEU B N 1
ATOM 5684 C CA . LEU B 1 305 ? -3.123 -9.109 -19.328 1 97.62 305 LEU B CA 1
ATOM 5685 C C . LEU B 1 305 ? -2.248 -8.406 -18.297 1 97.62 305 LEU B C 1
ATOM 5687 O O . LEU B 1 305 ? -2.746 -7.621 -17.484 1 97.62 305 LEU B O 1
ATOM 5691 N N . ALA B 1 306 ? -0.91 -8.727 -18.297 1 97.5 306 ALA B N 1
ATOM 5692 C CA . ALA B 1 306 ? 0.019 -8.062 -17.375 1 97.5 306 ALA B CA 1
ATOM 5693 C C . ALA B 1 306 ? 0.041 -6.555 -17.625 1 97.5 306 ALA B C 1
ATOM 5695 O O . ALA B 1 306 ? 0.059 -5.762 -16.688 1 97.5 306 ALA B O 1
ATOM 5696 N N . SER B 1 307 ? 0.039 -6.148 -18.906 1 96.25 307 SER B N 1
ATOM 5697 C CA . SER B 1 307 ? 0.027 -4.73 -19.266 1 96.25 307 SER B CA 1
ATOM 5698 C C . SER B 1 307 ? -1.281 -4.07 -18.844 1 96.25 307 SER B C 1
ATOM 5700 O O . SER B 1 307 ? -1.279 -2.943 -18.328 1 96.25 307 SER B O 1
ATOM 5702 N N . GLU B 1 308 ? -2.402 -4.766 -19.094 1 96.38 308 GLU B N 1
ATOM 5703 C CA . GLU B 1 308 ? -3.699 -4.262 -18.656 1 96.38 308 GLU B CA 1
ATOM 5704 C C . GLU B 1 308 ? -3.711 -4.016 -17.141 1 96.38 308 GLU B C 1
ATOM 5706 O O . GLU B 1 308 ? -4.215 -2.988 -16.688 1 96.38 308 GLU B O 1
ATOM 5711 N N . ASN B 1 309 ? -3.164 -4.93 -16.359 1 98.25 309 ASN B N 1
ATOM 5712 C CA . ASN B 1 309 ? -3.1 -4.801 -14.906 1 98.25 309 ASN B CA 1
ATOM 5713 C C . ASN B 1 309 ? -2.352 -3.537 -14.484 1 98.25 309 ASN B C 1
ATOM 5715 O O . ASN B 1 309 ? -2.75 -2.859 -13.539 1 98.25 309 ASN B O 1
ATOM 5719 N N . LYS B 1 310 ? -1.231 -3.186 -15.188 1 96.56 310 LYS B N 1
ATOM 5720 C CA . LYS B 1 310 ? -0.476 -1.979 -14.867 1 96.56 310 LYS B CA 1
ATOM 5721 C C . LYS B 1 310 ? -1.364 -0.74 -14.938 1 96.56 310 LYS B C 1
ATOM 5723 O O . LYS B 1 310 ? -1.282 0.139 -14.078 1 96.56 310 LYS B O 1
ATOM 5728 N N . GLY B 1 311 ? -2.234 -0.721 -15.961 1 95.75 311 GLY B N 1
ATOM 5729 C CA . GLY B 1 311 ? -3.145 0.401 -16.125 1 95.75 311 GLY B CA 1
ATOM 5730 C C . GLY B 1 311 ? -4.16 0.513 -15 1 95.75 311 GLY B C 1
ATOM 5731 O O . GLY B 1 311 ? -4.621 1.609 -14.68 1 95.75 311 GLY B O 1
ATOM 5732 N N . LEU B 1 312 ? -4.438 -0.562 -14.344 1 97.38 312 LEU B N 1
ATOM 5733 C CA . LEU B 1 312 ? -5.453 -0.618 -13.297 1 97.38 312 LEU B CA 1
ATOM 5734 C C . LEU B 1 312 ? -4.848 -0.31 -11.93 1 97.38 312 LEU B C 1
ATOM 5736 O O . LEU B 1 312 ? -5.574 -0.124 -10.953 1 97.38 312 LEU B O 1
ATOM 5740 N N . CYS B 1 313 ? -3.496 -0.135 -11.844 1 97.69 313 CYS B N 1
ATOM 5741 C CA . CYS B 1 313 ? -2.82 -0.094 -10.547 1 97.69 313 CYS B CA 1
ATOM 5742 C C . CYS B 1 313 ? -2.771 1.327 -10 1 97.69 313 CYS B C 1
ATOM 5744 O O . CYS B 1 313 ? -2.355 1.546 -8.867 1 97.69 313 CYS B O 1
ATOM 5746 N N . PHE B 1 314 ? -3.229 2.361 -10.75 1 96.94 314 PHE B N 1
ATOM 5747 C CA . PHE B 1 314 ? -3.344 3.678 -10.133 1 96.94 314 PHE B CA 1
ATOM 5748 C C . PHE B 1 314 ? -4.234 3.617 -8.898 1 96.94 314 PHE B C 1
ATOM 5750 O O . PHE B 1 314 ? -5.355 3.111 -8.961 1 96.94 314 PHE B O 1
ATOM 5757 N N . PRO B 1 315 ? -3.756 4.141 -7.824 1 98.12 315 PRO B N 1
ATOM 5758 C CA . PRO B 1 315 ? -4.578 4.07 -6.613 1 98.12 315 PRO B CA 1
ATOM 5759 C C . PRO B 1 315 ? -5.789 4.996 -6.668 1 98.12 315 PRO B C 1
ATOM 5761 O O . PRO B 1 315 ? -5.637 6.219 -6.703 1 98.12 315 PRO B O 1
ATOM 5764 N N . SER B 1 316 ? -6.984 4.441 -6.613 1 97.69 316 SER B N 1
ATOM 5765 C CA . SER B 1 316 ? -8.211 5.23 -6.613 1 97.69 316 SER B CA 1
ATOM 5766 C C . SER B 1 316 ? -8.312 6.094 -5.359 1 97.69 316 SER B C 1
ATOM 5768 O O . SER B 1 316 ? -8.867 7.191 -5.402 1 97.69 316 SER B O 1
ATOM 5770 N N . SER B 1 317 ? -7.762 5.613 -4.246 1 97.12 317 SER B N 1
ATOM 5771 C CA . SER B 1 317 ? -7.832 6.285 -2.953 1 97.12 317 SER B CA 1
ATOM 5772 C C . SER B 1 317 ? -7.012 7.574 -2.953 1 97.12 317 SER B C 1
ATOM 5774 O O . SER B 1 317 ? -7.141 8.398 -2.047 1 97.12 317 SER B O 1
ATOM 5776 N N . ALA B 1 318 ? -6.207 7.773 -3.975 1 96 318 ALA B N 1
ATOM 5777 C CA . ALA B 1 318 ? -5.41 8.992 -4.074 1 96 318 ALA B CA 1
ATOM 5778 C C . ALA B 1 318 ? -6.227 10.133 -4.676 1 96 318 ALA B C 1
ATOM 5780 O O . ALA B 1 318 ? -5.754 11.266 -4.754 1 96 318 ALA B O 1
ATOM 5781 N N . ASP B 1 319 ? -7.445 9.836 -5.043 1 92.69 319 ASP B N 1
ATOM 5782 C CA . ASP B 1 319 ? -8.336 10.852 -5.613 1 92.69 319 ASP B CA 1
ATOM 5783 C C . ASP B 1 319 ? -9.547 11.086 -4.715 1 92.69 319 ASP B C 1
ATOM 5785 O O . ASP B 1 319 ? -9.938 10.203 -3.951 1 92.69 319 ASP B O 1
ATOM 5789 N N . SER B 1 320 ? -10.008 12.25 -4.762 1 93.44 320 SER B N 1
ATOM 5790 C CA . SER B 1 320 ? -11.227 12.68 -4.086 1 93.44 320 SER B CA 1
ATOM 5791 C C . SER B 1 320 ? -11.93 13.789 -4.855 1 93.44 320 SER B C 1
ATOM 5793 O O . SER B 1 320 ? -11.273 14.719 -5.344 1 93.44 320 SER B O 1
ATOM 5795 N N . ILE B 1 321 ? -13.219 13.688 -5.047 1 88.12 321 ILE B N 1
ATOM 5796 C CA . ILE B 1 321 ? -14.039 14.703 -5.688 1 88.12 321 ILE B CA 1
ATOM 5797 C C . ILE B 1 321 ? -15.156 15.133 -4.742 1 88.12 321 ILE B C 1
ATOM 5799 O O . ILE B 1 321 ? -15.984 14.312 -4.328 1 88.12 321 ILE B O 1
ATOM 5803 N N . PRO B 1 322 ? -15.133 16.406 -4.34 1 92.44 322 PRO B N 1
ATOM 5804 C CA . PRO B 1 322 ? -16.156 16.875 -3.406 1 92.44 322 PRO B CA 1
ATOM 5805 C C . PRO B 1 322 ? -17.578 16.719 -3.959 1 92.44 322 PRO B C 1
ATOM 5807 O O . PRO B 1 322 ? -17.797 16.922 -5.156 1 92.44 322 PRO B O 1
ATOM 5810 N N . THR B 1 323 ? -18.453 16.266 -3.082 1 86 323 THR B N 1
ATOM 5811 C CA . THR B 1 323 ? -19.859 16.156 -3.414 1 86 323 THR B CA 1
ATOM 5812 C C . THR B 1 323 ? -20.719 16.828 -2.336 1 86 323 THR B C 1
ATOM 5814 O O . THR B 1 323 ? -20.188 17.406 -1.384 1 86 323 THR B O 1
ATOM 5817 N N . SER B 1 324 ? -22.078 16.875 -2.551 1 89.19 324 SER B N 1
ATOM 5818 C CA . SER B 1 324 ? -23.062 17.359 -1.588 1 89.19 324 SER B CA 1
ATOM 5819 C C . SER B 1 324 ? -22.781 18.797 -1.195 1 89.19 324 SER B C 1
ATOM 5821 O O . SER B 1 324 ? -22.672 19.125 -0.009 1 89.19 324 SER B O 1
ATOM 5823 N N . LEU B 1 325 ? -22.438 19.656 -2.141 1 84.62 325 LEU B N 1
ATOM 5824 C CA . LEU B 1 325 ? -22.219 21.094 -1.976 1 84.62 325 LEU B CA 1
ATOM 5825 C C . LEU B 1 325 ? -21.109 21.359 -0.963 1 84.62 325 LEU B C 1
ATOM 5827 O O . LEU B 1 325 ? -21.219 22.281 -0.144 1 84.62 325 LEU B O 1
ATOM 5831 N N . GLY B 1 326 ? -20.156 20.406 -0.866 1 87.56 326 GLY B N 1
ATOM 5832 C CA . GLY B 1 326 ? -18.984 20.641 -0.043 1 87.56 326 GLY B CA 1
ATOM 5833 C C . GLY B 1 326 ? -19.062 19.984 1.323 1 87.56 326 GLY B C 1
ATOM 5834 O O . GLY B 1 326 ? -18.078 19.922 2.049 1 87.56 326 GLY B O 1
ATOM 5835 N N . GLN B 1 327 ? -20.25 19.391 1.695 1 88.69 327 GLN B N 1
ATOM 5836 C CA . GLN B 1 327 ? -20.359 18.672 2.959 1 88.69 327 GLN B CA 1
ATOM 5837 C C . GLN B 1 327 ? -19.516 17.391 2.932 1 88.69 327 GLN B C 1
ATOM 5839 O O . GLN B 1 327 ? -18.953 17 3.949 1 88.69 327 GLN B O 1
ATOM 5844 N N . GLU B 1 328 ? -19.531 16.797 1.776 1 91.5 328 GLU B N 1
ATOM 5845 C CA . GLU B 1 328 ? -18.703 15.617 1.509 1 91.5 328 GLU B CA 1
ATOM 5846 C C . GLU B 1 328 ? -17.484 15.984 0.654 1 91.5 328 GLU B C 1
ATOM 5848 O O . GLU B 1 328 ? -17.359 15.516 -0.478 1 91.5 328 GLU B O 1
ATOM 5853 N N . ASP B 1 329 ? -16.531 16.688 1.301 1 94.69 329 ASP B N 1
ATOM 5854 C CA . ASP B 1 329 ? -15.484 17.359 0.533 1 94.69 329 ASP B CA 1
ATOM 5855 C C . ASP B 1 329 ? -14.211 16.516 0.485 1 94.69 329 ASP B C 1
ATOM 5857 O O . ASP B 1 329 ? -13.227 16.906 -0.141 1 94.69 329 ASP B O 1
ATOM 5861 N N . HIS B 1 330 ? -14.211 15.406 1.079 1 96.19 330 HIS B N 1
ATOM 5862 C CA . HIS B 1 330 ? -13.172 14.391 0.941 1 96.19 330 HIS B CA 1
ATOM 5863 C C . HIS B 1 330 ? -13.758 12.984 1.009 1 96.19 330 HIS B C 1
ATOM 5865 O O . HIS B 1 330 ? -14.359 12.602 2.018 1 96.19 330 HIS B O 1
ATOM 5871 N N . VAL B 1 331 ? -13.57 12.203 -0.016 1 95.75 331 VAL B N 1
ATOM 5872 C CA . VAL B 1 331 ? -14.141 10.859 -0.095 1 95.75 331 VAL B CA 1
ATOM 5873 C C . VAL B 1 331 ? -13.047 9.859 -0.479 1 95.75 331 VAL B C 1
ATOM 5875 O O . VAL B 1 331 ? -12.008 10.25 -1.016 1 95.75 331 VAL B O 1
ATOM 5878 N N . SER B 1 332 ? -13.219 8.578 -0.224 1 95.19 332 SER B N 1
ATOM 5879 C CA . SER B 1 332 ? -12.148 7.582 -0.258 1 95.19 332 SER B CA 1
ATOM 5880 C C . SER B 1 332 ? -12 6.977 -1.649 1 95.19 332 SER B C 1
ATOM 5882 O O . SER B 1 332 ? -10.961 6.402 -1.975 1 95.19 332 SER B O 1
ATOM 5884 N N . MET B 1 333 ? -13.062 6.977 -2.467 1 96.38 333 MET B N 1
ATOM 5885 C CA . MET B 1 333 ? -13.109 6.309 -3.764 1 96.38 333 MET B CA 1
ATOM 5886 C C . MET B 1 333 ? -12.812 4.82 -3.621 1 96.38 333 MET B C 1
ATOM 5888 O O . MET B 1 333 ? -12.375 4.176 -4.578 1 96.38 333 MET B O 1
ATOM 5892 N N . GLY B 1 334 ? -13.039 4.25 -2.436 1 97.06 334 GLY B N 1
ATOM 5893 C CA . GLY B 1 334 ? -12.656 2.887 -2.102 1 97.06 334 GLY B CA 1
ATOM 5894 C C . GLY B 1 334 ? -13.383 1.844 -2.932 1 97.06 334 GLY B C 1
ATOM 5895 O O . GLY B 1 334 ? -12.836 0.773 -3.205 1 97.06 334 GLY B O 1
ATOM 5896 N N . SER B 1 335 ? -14.648 2.113 -3.35 1 96.5 335 SER B N 1
ATOM 5897 C CA . SER B 1 335 ? -15.422 1.179 -4.16 1 96.5 335 SER B CA 1
ATOM 5898 C C . SER B 1 335 ? -14.727 0.887 -5.484 1 96.5 335 SER B C 1
ATOM 5900 O O . SER B 1 335 ? -14.695 -0.259 -5.938 1 96.5 335 SER B O 1
ATOM 5902 N N . ILE B 1 336 ? -14.18 1.898 -6.066 1 96.88 336 ILE B N 1
ATOM 5903 C CA . ILE B 1 336 ? -13.484 1.757 -7.34 1 96.88 336 ILE B CA 1
ATOM 5904 C C . ILE B 1 336 ? -12.211 0.938 -7.145 1 96.88 336 ILE B C 1
ATOM 5906 O O . ILE B 1 336 ? -11.93 0.012 -7.914 1 96.88 336 ILE B O 1
ATOM 5910 N N . GLY B 1 337 ? -11.414 1.295 -6.129 1 97.81 337 GLY B N 1
ATOM 5911 C CA . GLY B 1 337 ? -10.195 0.564 -5.828 1 97.81 337 GLY B CA 1
ATOM 5912 C C . GLY B 1 337 ? -10.43 -0.912 -5.566 1 97.81 337 GLY B C 1
ATOM 5913 O O . GLY B 1 337 ? -9.68 -1.761 -6.055 1 97.81 337 GLY B O 1
ATOM 5914 N N . ALA B 1 338 ? -11.469 -1.221 -4.809 1 97.94 338 ALA B N 1
ATOM 5915 C CA . ALA B 1 338 ? -11.781 -2.605 -4.465 1 97.94 338 ALA B CA 1
ATOM 5916 C C . ALA B 1 338 ? -12.156 -3.408 -5.707 1 97.94 338 ALA B C 1
ATOM 5918 O O . ALA B 1 338 ? -11.711 -4.543 -5.879 1 97.94 338 ALA B O 1
ATOM 5919 N N . ARG B 1 339 ? -12.992 -2.844 -6.578 1 97.56 339 ARG B N 1
ATOM 5920 C CA . ARG B 1 339 ? -13.383 -3.521 -7.812 1 97.56 339 ARG B CA 1
ATOM 5921 C C . ARG B 1 339 ? -12.172 -3.75 -8.719 1 97.56 339 ARG B C 1
ATOM 5923 O O . ARG B 1 339 ? -12.039 -4.816 -9.32 1 97.56 339 ARG B O 1
ATOM 5930 N N . LYS B 1 340 ? -11.289 -2.744 -8.797 1 97.94 340 LYS B N 1
ATOM 5931 C CA . LYS B 1 340 ? -10.078 -2.877 -9.609 1 97.94 340 LYS B CA 1
ATOM 5932 C C . LYS B 1 340 ? -9.18 -3.992 -9.078 1 97.94 340 LYS B C 1
ATOM 5934 O O . LYS B 1 340 ? -8.617 -4.766 -9.859 1 97.94 340 LYS B O 1
ATOM 5939 N N . ALA B 1 341 ? -9.023 -4.043 -7.773 1 98.75 341 ALA B N 1
ATOM 5940 C CA . ALA B 1 341 ? -8.188 -5.082 -7.172 1 98.75 341 ALA B CA 1
ATOM 5941 C C . ALA B 1 341 ? -8.688 -6.473 -7.547 1 98.75 341 ALA B C 1
ATOM 5943 O O . ALA B 1 341 ? -7.895 -7.352 -7.898 1 98.75 341 ALA B O 1
ATOM 5944 N N . LEU B 1 342 ? -10 -6.676 -7.449 1 98.56 342 LEU B N 1
ATOM 5945 C CA . LEU B 1 342 ? -10.562 -7.977 -7.793 1 98.56 342 LEU B CA 1
ATOM 5946 C C . LEU B 1 342 ? -10.359 -8.281 -9.273 1 98.56 342 LEU B C 1
ATOM 5948 O O . LEU B 1 342 ? -10.047 -9.422 -9.641 1 98.56 342 LEU B O 1
ATOM 5952 N N . GLN B 1 343 ? -10.539 -7.285 -10.102 1 98.38 343 GLN B N 1
ATOM 5953 C CA . GLN B 1 343 ? -10.32 -7.453 -11.539 1 98.38 343 GLN B CA 1
ATOM 5954 C C . GLN B 1 343 ? -8.883 -7.867 -11.828 1 98.38 343 GLN B C 1
ATOM 5956 O O . GLN B 1 343 ? -8.641 -8.758 -12.648 1 98.38 343 GLN B O 1
ATOM 5961 N N . VAL B 1 344 ? -7.938 -7.191 -11.195 1 98.88 344 VAL B N 1
ATOM 5962 C CA . VAL B 1 344 ? -6.523 -7.508 -11.359 1 98.88 344 VAL B CA 1
ATOM 5963 C C . VAL B 1 344 ? -6.266 -8.953 -10.938 1 98.88 344 VAL B C 1
ATOM 5965 O O . VAL B 1 344 ? -5.566 -9.695 -11.641 1 98.88 344 VAL B O 1
ATOM 5968 N N . ILE B 1 345 ? -6.824 -9.367 -9.828 1 98.81 345 ILE B N 1
ATOM 5969 C CA . ILE B 1 345 ? -6.645 -10.719 -9.305 1 98.81 345 ILE B CA 1
ATOM 5970 C C . ILE B 1 345 ? -7.199 -11.727 -10.305 1 98.81 345 ILE B C 1
ATOM 5972 O O . ILE B 1 345 ? -6.582 -12.766 -10.555 1 98.81 345 ILE B O 1
ATOM 5976 N N . GLU B 1 346 ? -8.312 -11.406 -10.938 1 98.62 346 GLU B N 1
ATOM 5977 C CA . GLU B 1 346 ? -8.891 -12.281 -11.945 1 98.62 346 GLU B CA 1
ATOM 5978 C C . GLU B 1 346 ? -7.965 -12.422 -13.156 1 98.62 346 GLU B C 1
ATOM 5980 O O . GLU B 1 346 ? -7.832 -13.508 -13.719 1 98.62 346 GLU B O 1
ATOM 5985 N N . ASN B 1 347 ? -7.398 -11.328 -13.555 1 98.81 347 ASN B N 1
ATOM 5986 C CA . ASN B 1 347 ? -6.418 -11.375 -14.633 1 98.81 347 ASN B CA 1
ATOM 5987 C C . ASN B 1 347 ? -5.211 -12.234 -14.258 1 98.81 347 ASN B C 1
ATOM 5989 O O . ASN B 1 347 ? -4.676 -12.969 -15.094 1 98.81 347 ASN B O 1
ATOM 5993 N N . VAL B 1 348 ? -4.754 -12.141 -13.023 1 98.94 348 VAL B N 1
ATOM 5994 C CA . VAL B 1 348 ? -3.6 -12.906 -12.555 1 98.94 348 VAL B CA 1
ATOM 5995 C C . VAL B 1 348 ? -3.938 -14.391 -12.539 1 98.94 348 VAL B C 1
ATOM 5997 O O . VAL B 1 348 ? -3.086 -15.234 -12.836 1 98.94 348 VAL B O 1
ATOM 6000 N N . GLU B 1 349 ? -5.191 -14.719 -12.195 1 98.88 349 GLU B N 1
ATOM 6001 C CA . GLU B 1 349 ? -5.625 -16.109 -12.281 1 98.88 349 GLU B CA 1
ATOM 6002 C C . GLU B 1 349 ? -5.438 -16.672 -13.688 1 98.88 349 GLU B C 1
ATOM 6004 O O . GLU B 1 349 ? -4.992 -17.797 -13.859 1 98.88 349 GLU B O 1
ATOM 6009 N N . LYS B 1 350 ? -5.762 -15.875 -14.68 1 98.81 350 LYS B N 1
ATOM 6010 C CA . LYS B 1 350 ? -5.582 -16.281 -16.062 1 98.81 350 LYS B CA 1
ATOM 6011 C C . LYS B 1 350 ? -4.102 -16.453 -16.406 1 98.81 350 LYS B C 1
ATOM 6013 O O . LYS B 1 350 ? -3.719 -17.422 -17.047 1 98.81 350 LYS B O 1
ATOM 6018 N N . ILE B 1 351 ? -3.279 -15.555 -15.953 1 98.88 351 ILE B N 1
ATOM 6019 C CA . ILE B 1 351 ? -1.846 -15.617 -16.219 1 98.88 351 ILE B CA 1
ATOM 6020 C C . ILE B 1 351 ? -1.255 -16.875 -15.578 1 98.88 351 ILE B C 1
ATOM 6022 O O . ILE B 1 351 ? -0.495 -17.594 -16.219 1 98.88 351 ILE B O 1
ATOM 6026 N N . LEU B 1 352 ? -1.614 -17.156 -14.328 1 98.94 352 LEU B N 1
ATOM 6027 C CA . LEU B 1 352 ? -1.118 -18.344 -13.625 1 98.94 352 LEU B CA 1
ATOM 6028 C C . LEU B 1 352 ? -1.597 -19.609 -14.312 1 98.94 352 LEU B C 1
ATOM 6030 O O . LEU B 1 352 ? -0.879 -20.609 -14.336 1 98.94 352 LEU B O 1
ATOM 6034 N N . GLY B 1 353 ? -2.869 -19.547 -14.805 1 98.81 353 GLY B N 1
ATOM 6035 C CA . GLY B 1 353 ? -3.346 -20.688 -15.578 1 98.81 353 GLY B CA 1
ATOM 6036 C C . GLY B 1 353 ? -2.477 -21 -16.781 1 98.81 353 GLY B C 1
ATOM 6037 O O . GLY B 1 353 ? -2.129 -22.156 -17.031 1 98.81 353 GLY B O 1
ATOM 6038 N N . VAL B 1 354 ? -2.121 -19.984 -17.5 1 98.44 354 VAL B N 1
ATOM 6039 C CA . VAL B 1 354 ? -1.267 -20.156 -18.672 1 98.44 354 VAL B CA 1
ATOM 6040 C C . VAL B 1 354 ? 0.115 -20.641 -18.234 1 98.44 354 VAL B C 1
ATOM 6042 O O . VAL B 1 354 ? 0.732 -21.469 -18.906 1 98.44 354 VAL B O 1
ATOM 6045 N N . GLU B 1 355 ? 0.642 -20.125 -17.125 1 98.75 355 GLU B N 1
ATOM 6046 C CA . GLU B 1 355 ? 1.928 -20.609 -16.641 1 98.75 355 GLU B CA 1
ATOM 6047 C C . GLU B 1 355 ? 1.856 -22.094 -16.297 1 98.75 355 GLU B C 1
ATOM 6049 O O . GLU B 1 355 ? 2.787 -22.859 -16.578 1 98.75 355 GLU B O 1
ATOM 6054 N N . LEU B 1 356 ? 0.752 -22.484 -15.648 1 98.75 356 LEU B N 1
ATOM 6055 C CA . LEU B 1 356 ? 0.558 -23.891 -15.328 1 98.75 356 LEU B CA 1
ATOM 6056 C C . LEU B 1 356 ? 0.618 -24.75 -16.594 1 98.75 356 LEU B C 1
ATOM 6058 O O . LEU B 1 356 ? 1.258 -25.797 -16.594 1 98.75 356 LEU B O 1
ATOM 6062 N N . PHE B 1 357 ? -0.047 -24.25 -17.578 1 97.38 357 PHE B N 1
ATOM 6063 C CA . PHE B 1 357 ? -0.113 -24.906 -18.891 1 97.38 357 PHE B CA 1
ATOM 6064 C C . PHE B 1 357 ? 1.281 -25.078 -19.469 1 97.38 357 PHE B C 1
ATOM 6066 O O . PHE B 1 357 ? 1.654 -26.188 -19.875 1 97.38 357 PHE B O 1
ATOM 6073 N N . CYS B 1 358 ? 2.094 -24.047 -19.469 1 97.81 358 CYS B N 1
ATOM 6074 C CA . CYS B 1 358 ? 3.449 -24.047 -20 1 97.81 358 CYS B CA 1
ATOM 6075 C C . CYS B 1 358 ? 4.379 -24.891 -19.125 1 97.81 358 CYS B C 1
ATOM 6077 O O . CYS B 1 358 ? 5.207 -25.641 -19.641 1 97.81 358 CYS B O 1
ATOM 6079 N N . ALA B 1 359 ? 4.242 -24.766 -17.828 1 98.62 359 ALA B N 1
ATOM 6080 C CA . ALA B 1 359 ? 5.121 -25.453 -16.875 1 98.62 359 ALA B CA 1
ATOM 6081 C C . ALA B 1 359 ? 4.945 -26.969 -16.984 1 98.62 359 ALA B C 1
ATOM 6083 O O . ALA B 1 359 ? 5.926 -27.719 -16.953 1 98.62 359 ALA B O 1
ATOM 6084 N N . ALA B 1 360 ? 3.686 -27.406 -17.047 1 98.38 360 ALA B N 1
ATOM 6085 C CA . ALA B 1 360 ? 3.42 -28.828 -17.188 1 98.38 360 ALA B CA 1
ATOM 6086 C C . ALA B 1 360 ? 4.062 -29.391 -18.453 1 98.38 360 ALA B C 1
ATOM 6088 O O . ALA B 1 360 ? 4.629 -30.484 -18.453 1 98.38 360 ALA B O 1
ATOM 6089 N N . GLN B 1 361 ? 3.936 -28.625 -19.531 1 97.31 361 GLN B N 1
ATOM 6090 C CA . GLN B 1 361 ? 4.555 -29 -20.797 1 97.31 361 GLN B CA 1
ATOM 6091 C C . GLN B 1 361 ? 6.07 -29.109 -20.656 1 97.31 361 GLN B C 1
ATOM 6093 O O . GLN B 1 361 ? 6.676 -30.062 -21.156 1 97.31 361 GLN B O 1
ATOM 6098 N N . ALA B 1 362 ? 6.699 -28.156 -20.031 1 98.06 362 ALA B N 1
ATOM 6099 C CA . ALA B 1 362 ? 8.148 -28.125 -19.859 1 98.06 362 ALA B CA 1
ATOM 6100 C C . ALA B 1 362 ? 8.617 -29.328 -19.031 1 98.06 362 ALA B C 1
ATOM 6102 O O . ALA B 1 362 ? 9.633 -29.953 -19.359 1 98.06 362 ALA B O 1
ATOM 6103 N N . VAL B 1 363 ? 7.898 -29.703 -17.984 1 98.31 363 VAL B N 1
ATOM 6104 C CA . VAL B 1 363 ? 8.25 -30.812 -17.109 1 98.31 363 VAL B CA 1
ATOM 6105 C C . VAL B 1 363 ? 8.234 -32.125 -17.891 1 98.31 363 VAL B C 1
ATOM 6107 O O . VAL B 1 363 ? 9.078 -33 -17.656 1 98.31 363 VAL B O 1
ATOM 6110 N N . ASP B 1 364 ? 7.371 -32.281 -18.859 1 98.06 364 ASP B N 1
ATOM 6111 C CA . ASP B 1 364 ? 7.238 -33.5 -19.656 1 98.06 364 ASP B CA 1
ATOM 6112 C C . ASP B 1 364 ? 8.555 -33.844 -20.344 1 98.06 364 ASP B C 1
ATOM 6114 O O . ASP B 1 364 ? 8.859 -35 -20.547 1 98.06 364 ASP B O 1
ATOM 6118 N N . PHE B 1 365 ? 9.273 -32.906 -20.703 1 97.25 365 PHE B N 1
ATOM 6119 C CA . PHE B 1 365 ? 10.461 -33.125 -21.516 1 97.25 365 PHE B CA 1
ATOM 6120 C C . PHE B 1 365 ? 11.594 -33.719 -20.688 1 97.25 365 PHE B C 1
ATOM 6122 O O . PHE B 1 365 ? 12.625 -34.094 -21.234 1 97.25 365 PHE B O 1
ATOM 6129 N N . HIS B 1 366 ? 11.438 -33.812 -19.422 1 97 366 HIS B N 1
ATOM 6130 C CA . HIS B 1 366 ? 12.508 -34.344 -18.562 1 97 366 HIS B CA 1
ATOM 6131 C C . HIS B 1 366 ? 12.281 -35.812 -18.203 1 97 366 HIS B C 1
ATOM 6133 O O . HIS B 1 366 ? 13.094 -36.406 -17.5 1 97 366 HIS B O 1
ATOM 6139 N N . ALA B 1 367 ? 11.227 -36.344 -18.734 1 95.19 367 ALA B N 1
ATOM 6140 C CA . ALA B 1 367 ? 11.031 -37.781 -18.547 1 95.19 367 ALA B CA 1
ATOM 6141 C C . ALA B 1 367 ? 12.258 -38.562 -19.016 1 95.19 367 ALA B C 1
ATOM 6143 O O . ALA B 1 367 ? 12.875 -38.219 -20.031 1 95.19 367 ALA B O 1
ATOM 6144 N N . PRO B 1 368 ? 12.656 -39.594 -18.172 1 96.56 368 PRO B N 1
ATOM 6145 C CA . PRO B 1 368 ? 11.852 -40.281 -17.156 1 96.56 368 PRO B CA 1
ATOM 6146 C C . PRO B 1 368 ? 12.141 -39.75 -15.75 1 96.56 368 PRO B C 1
ATOM 6148 O O . PRO B 1 368 ? 11.68 -40.344 -14.766 1 96.56 368 PRO B O 1
ATOM 6151 N N . LEU B 1 369 ? 12.961 -38.719 -15.633 1 96.56 369 LEU B N 1
ATOM 6152 C CA . LEU B 1 369 ? 13.164 -38.156 -14.297 1 96.56 369 LEU B CA 1
ATOM 6153 C C . LEU B 1 369 ? 11.828 -37.75 -13.672 1 96.56 369 LEU B C 1
ATOM 6155 O O . LEU B 1 369 ? 10.938 -37.25 -14.359 1 96.56 369 LEU B O 1
ATOM 6159 N N . LYS B 1 370 ? 11.742 -37.938 -12.383 1 94.69 370 LYS B N 1
ATOM 6160 C CA . LYS B 1 370 ? 10.469 -37.656 -11.711 1 94.69 370 LYS B CA 1
ATOM 6161 C C . LYS B 1 370 ? 10.586 -36.469 -10.781 1 94.69 370 LYS B C 1
ATOM 6163 O O . LYS B 1 370 ? 11.617 -36.25 -10.148 1 94.69 370 LYS B O 1
ATOM 6168 N N . SER B 1 371 ? 9.477 -35.781 -10.695 1 97.06 371 SER B N 1
ATOM 6169 C CA . SER B 1 371 ? 9.336 -34.75 -9.656 1 97.06 371 SER B CA 1
ATOM 6170 C C . SER B 1 371 ? 9.203 -35.406 -8.281 1 97.06 371 SER B C 1
ATOM 6172 O O . SER B 1 371 ? 9.094 -36.625 -8.164 1 97.06 371 SER B O 1
ATOM 6174 N N . GLY B 1 372 ? 9.273 -34.562 -7.176 1 96.69 372 GLY B N 1
ATOM 6175 C CA . GLY B 1 372 ? 8.883 -35.031 -5.859 1 96.69 372 GLY B CA 1
ATOM 6176 C C . GLY B 1 372 ? 7.438 -35.5 -5.797 1 96.69 372 GLY B C 1
ATOM 6177 O O . GLY B 1 372 ? 6.645 -35.188 -6.688 1 96.69 372 GLY B O 1
ATOM 6178 N N . LYS B 1 373 ? 7.062 -36.156 -4.75 1 97.81 373 LYS B N 1
ATOM 6179 C CA . LYS B 1 373 ? 5.762 -36.781 -4.652 1 97.81 373 LYS B CA 1
ATOM 6180 C C . LYS B 1 373 ? 4.629 -35.781 -4.816 1 97.81 373 LYS B C 1
ATOM 6182 O O . LYS B 1 373 ? 3.658 -36.062 -5.535 1 97.81 373 LYS B O 1
ATOM 6187 N N . ILE B 1 374 ? 4.719 -34.625 -4.168 1 98.38 374 ILE B N 1
ATOM 6188 C CA . ILE B 1 374 ? 3.656 -33.625 -4.234 1 98.38 374 ILE B CA 1
ATOM 6189 C C . ILE B 1 374 ? 3.566 -33.062 -5.652 1 98.38 374 ILE B C 1
ATOM 6191 O O . ILE B 1 374 ? 2.488 -33.062 -6.254 1 98.38 374 ILE B O 1
ATOM 6195 N N . MET B 1 375 ? 4.672 -32.656 -6.25 1 98.44 375 MET B N 1
ATOM 6196 C CA . MET B 1 375 ? 4.68 -32.031 -7.57 1 98.44 375 MET B CA 1
ATOM 6197 C C . MET B 1 375 ? 4.312 -33.062 -8.648 1 98.44 375 MET B C 1
ATOM 6199 O O . MET B 1 375 ? 3.676 -32.688 -9.648 1 98.44 375 MET B O 1
ATOM 6203 N N . ALA B 1 376 ? 4.77 -34.312 -8.461 1 98.44 376 ALA B N 1
ATOM 6204 C CA . ALA B 1 376 ? 4.395 -35.344 -9.406 1 98.44 376 ALA B CA 1
ATOM 6205 C C . ALA B 1 376 ? 2.881 -35.531 -9.453 1 98.44 376 ALA B C 1
ATOM 6207 O O . ALA B 1 376 ? 2.297 -35.688 -10.531 1 98.44 376 ALA B O 1
ATOM 6208 N N . ALA B 1 377 ? 2.293 -35.531 -8.25 1 98.56 377 ALA B N 1
ATOM 6209 C CA . ALA B 1 377 ? 0.843 -35.688 -8.18 1 98.56 377 ALA B CA 1
ATOM 6210 C C . ALA B 1 377 ? 0.133 -34.531 -8.852 1 98.56 377 ALA B C 1
ATOM 6212 O O . ALA B 1 377 ? -0.892 -34.688 -9.508 1 98.56 377 ALA B O 1
ATOM 6213 N N . LEU B 1 378 ? 0.609 -33.344 -8.641 1 98.75 378 LEU B N 1
ATOM 6214 C CA . LEU B 1 378 ? 0.02 -32.156 -9.25 1 98.75 378 LEU B CA 1
ATOM 6215 C C . LEU B 1 378 ? 0.16 -32.188 -10.766 1 98.75 378 LEU B C 1
ATOM 6217 O O . LEU B 1 378 ? -0.796 -31.891 -11.484 1 98.75 378 LEU B O 1
ATOM 6221 N N . HIS B 1 379 ? 1.36 -32.531 -11.25 1 98.69 379 HIS B N 1
ATOM 6222 C CA . HIS B 1 379 ? 1.6 -32.656 -12.688 1 98.69 379 HIS B CA 1
ATOM 6223 C C . HIS B 1 379 ? 0.683 -33.688 -13.312 1 98.69 379 HIS B C 1
ATOM 6225 O O . HIS B 1 379 ? 0.09 -33.438 -14.367 1 98.69 379 HIS B O 1
ATOM 6231 N N . GLU B 1 380 ? 0.607 -34.844 -12.648 1 98.44 380 GLU B N 1
ATOM 6232 C CA . GLU B 1 380 ? -0.263 -35.906 -13.133 1 98.44 380 GLU B CA 1
ATOM 6233 C C . GLU B 1 380 ? -1.718 -35.438 -13.188 1 98.44 380 GLU B C 1
ATOM 6235 O O . GLU B 1 380 ? -2.439 -35.781 -14.141 1 98.44 380 GLU B O 1
ATOM 6240 N N . HIS B 1 381 ? -2.107 -34.75 -12.148 1 98.69 381 HIS B N 1
ATOM 6241 C CA . HIS B 1 381 ? -3.469 -34.219 -12.117 1 98.69 381 HIS B CA 1
ATOM 6242 C C . HIS B 1 381 ? -3.734 -33.312 -13.312 1 98.69 381 HIS B C 1
ATOM 6244 O O . HIS B 1 381 ? -4.785 -33.375 -13.945 1 98.69 381 HIS B O 1
ATOM 6250 N N . VAL B 1 382 ? -2.826 -32.406 -13.641 1 98.62 382 VAL B N 1
ATOM 6251 C CA . VAL B 1 382 ? -2.947 -31.516 -14.805 1 98.62 382 VAL B CA 1
ATOM 6252 C C . VAL B 1 382 ? -3.102 -32.375 -16.062 1 98.62 382 VAL B C 1
ATOM 6254 O O . VAL B 1 382 ? -3.947 -32.062 -16.922 1 98.62 382 VAL B O 1
ATOM 6257 N N . ARG B 1 383 ? -2.355 -33.469 -16.203 1 98.25 383 ARG B N 1
ATOM 6258 C CA . ARG B 1 383 ? -2.309 -34.281 -17.406 1 98.25 383 ARG B CA 1
ATOM 6259 C C . ARG B 1 383 ? -3.574 -35.125 -17.531 1 98.25 383 ARG B C 1
ATOM 6261 O O . ARG B 1 383 ? -3.877 -35.625 -18.625 1 98.25 383 ARG B O 1
ATOM 6268 N N . THR B 1 384 ? -4.32 -35.281 -16.453 1 98.31 384 THR B N 1
ATOM 6269 C CA . THR B 1 384 ? -5.613 -35.938 -16.578 1 98.31 384 THR B CA 1
ATOM 6270 C C . THR B 1 384 ? -6.609 -35.062 -17.328 1 98.31 384 THR B C 1
ATOM 6272 O O . THR B 1 384 ? -7.578 -35.562 -17.906 1 98.31 384 THR B O 1
ATOM 6275 N N . LYS B 1 385 ? -6.371 -33.781 -17.375 1 97.69 385 LYS B N 1
ATOM 6276 C CA . LYS B 1 385 ? -7.336 -32.875 -17.953 1 97.69 385 LYS B CA 1
ATOM 6277 C C . LYS B 1 385 ? -6.77 -32.219 -19.219 1 97.69 385 LYS B C 1
ATOM 6279 O O . LYS B 1 385 ? -7.523 -31.812 -20.109 1 97.69 385 LYS B O 1
ATOM 6284 N N . ILE B 1 386 ? -5.469 -32.031 -19.234 1 97.44 386 ILE B N 1
ATOM 6285 C CA . ILE B 1 386 ? -4.77 -31.375 -20.344 1 97.44 386 ILE B CA 1
ATOM 6286 C C . ILE B 1 386 ? -3.662 -32.281 -20.859 1 97.44 386 ILE B C 1
ATOM 6288 O O . ILE B 1 386 ? -2.65 -32.5 -20.188 1 97.44 386 ILE B O 1
ATOM 6292 N N . LYS B 1 387 ? -3.77 -32.75 -22.062 1 96.56 387 LYS B N 1
ATOM 6293 C CA . LYS B 1 387 ? -2.777 -33.656 -22.625 1 96.56 387 LYS B CA 1
ATOM 6294 C C . LYS B 1 387 ? -1.529 -32.906 -23.078 1 96.56 387 LYS B C 1
ATOM 6296 O O . LYS B 1 387 ? -1.578 -31.688 -23.281 1 96.56 387 LYS B O 1
ATOM 6301 N N . HIS B 1 388 ? -0.428 -33.625 -23.094 1 96.25 388 HIS B N 1
ATOM 6302 C CA . HIS B 1 388 ? 0.792 -33.062 -23.672 1 96.25 388 HIS B CA 1
ATOM 6303 C C . HIS B 1 388 ? 0.581 -32.656 -25.125 1 96.25 388 HIS B C 1
ATOM 6305 O O . HIS B 1 388 ? 0.033 -33.438 -25.922 1 96.25 388 HIS B O 1
ATOM 6311 N N . ILE B 1 389 ? 1.033 -31.484 -25.484 1 93.12 389 ILE B N 1
ATOM 6312 C CA . ILE B 1 389 ? 0.82 -30.969 -26.844 1 93.12 389 ILE B CA 1
ATOM 6313 C C . ILE B 1 389 ? 2.012 -31.328 -27.719 1 93.12 389 ILE B C 1
ATOM 6315 O O . ILE B 1 389 ? 3.162 -31.062 -27.359 1 93.12 389 ILE B O 1
ATOM 6319 N N . THR B 1 390 ? 1.753 -31.922 -28.922 1 92.06 390 THR B N 1
ATOM 6320 C CA . THR B 1 390 ? 2.838 -32.375 -29.781 1 92.06 390 THR B CA 1
ATOM 6321 C C . THR B 1 390 ? 2.816 -31.609 -31.109 1 92.06 390 THR B C 1
ATOM 6323 O O . THR B 1 390 ? 3.791 -31.641 -31.859 1 92.06 390 THR B O 1
ATOM 6326 N N . GLU B 1 391 ? 1.684 -30.938 -31.422 1 88.75 391 GLU B N 1
ATOM 6327 C CA . GLU B 1 391 ? 1.538 -30.141 -32.656 1 88.75 391 GLU B CA 1
ATOM 6328 C C . GLU B 1 391 ? 0.632 -28.938 -32.406 1 88.75 391 GLU B C 1
ATOM 6330 O O . GLU B 1 391 ? -0.099 -28.891 -31.422 1 88.75 391 GLU B O 1
ATOM 6335 N N . ASP B 1 392 ? 0.823 -28 -33.312 1 87.94 392 ASP B N 1
ATOM 6336 C CA . ASP B 1 392 ? -0.032 -26.828 -33.188 1 87.94 392 ASP B CA 1
ATOM 6337 C C . ASP B 1 392 ? -1.508 -27.219 -33.188 1 87.94 392 ASP B C 1
ATOM 6339 O O . ASP B 1 392 ? -1.929 -28.094 -33.969 1 87.94 392 ASP B O 1
ATOM 6343 N N . GLN B 1 393 ? -2.219 -26.672 -32.281 1 86.69 393 GLN B N 1
ATOM 6344 C CA . GLN B 1 393 ? -3.654 -26.906 -32.125 1 86.69 393 GLN B CA 1
ATOM 6345 C C . GLN B 1 393 ? -4.332 -25.734 -31.438 1 86.69 393 GLN B C 1
ATOM 6347 O O . GLN B 1 393 ? -3.662 -24.797 -31 1 86.69 393 GLN B O 1
ATOM 6352 N N . ILE B 1 394 ? -5.613 -25.766 -31.562 1 84.75 394 ILE B N 1
ATOM 6353 C CA . ILE B 1 394 ? -6.359 -24.781 -30.797 1 84.75 394 ILE B CA 1
ATOM 6354 C C . ILE B 1 394 ? -6.152 -25.031 -29.297 1 84.75 394 ILE B C 1
ATOM 6356 O O . ILE B 1 394 ? -6.438 -26.125 -28.797 1 84.75 394 ILE B O 1
ATOM 6360 N N . MET B 1 395 ? -5.637 -24.031 -28.578 1 91 395 MET B N 1
ATOM 6361 C CA . MET B 1 395 ? -5.203 -24.219 -27.188 1 91 395 MET B CA 1
ATOM 6362 C C . MET B 1 395 ? -6.137 -23.516 -26.219 1 91 395 MET B C 1
ATOM 6364 O O . MET B 1 395 ? -6 -23.656 -25 1 91 395 MET B O 1
ATOM 6368 N N . TYR B 1 396 ? -7.121 -22.844 -26.766 1 90.25 396 TYR B N 1
ATOM 6369 C CA . TYR B 1 396 ? -7.957 -21.984 -25.938 1 90.25 396 TYR B CA 1
ATOM 6370 C C . TYR B 1 396 ? -8.688 -22.781 -24.875 1 90.25 396 TYR B C 1
ATOM 6372 O O . TYR B 1 396 ? -8.773 -22.359 -23.719 1 90.25 396 TYR B O 1
ATOM 6380 N N . GLU B 1 397 ? -9.234 -23.922 -25.156 1 92.81 397 GLU B N 1
ATOM 6381 C CA . GLU B 1 397 ? -9.969 -24.75 -24.203 1 92.81 397 GLU B CA 1
ATOM 6382 C C . GLU B 1 397 ? -9.039 -25.281 -23.109 1 92.81 397 GLU B C 1
ATOM 6384 O O . GLU B 1 397 ? -9.422 -25.359 -21.953 1 92.81 397 GLU B O 1
ATOM 6389 N N . ASP B 1 398 ? -7.848 -25.672 -23.484 1 94.19 398 ASP B N 1
ATOM 6390 C CA . ASP B 1 398 ? -6.855 -26.141 -22.531 1 94.19 398 ASP B CA 1
ATOM 6391 C C . ASP B 1 398 ? -6.441 -25.016 -21.578 1 94.19 398 ASP B C 1
ATOM 6393 O O . ASP B 1 398 ? -6.273 -25.234 -20.375 1 94.19 398 ASP B O 1
ATOM 6397 N N . MET B 1 399 ? -6.27 -23.844 -22.172 1 94.75 399 MET B N 1
ATOM 6398 C CA . MET B 1 399 ? -5.945 -22.688 -21.359 1 94.75 399 MET B CA 1
ATOM 6399 C C . MET B 1 399 ? -7.051 -22.422 -20.328 1 94.75 399 MET B C 1
ATOM 6401 O O . MET B 1 399 ? -6.77 -22.172 -19.156 1 94.75 399 MET B O 1
ATOM 6405 N N . GLU B 1 400 ? -8.289 -22.484 -20.781 1 96.5 400 GLU B N 1
ATOM 6406 C CA . GLU B 1 400 ? -9.422 -22.266 -19.891 1 96.5 400 GLU B CA 1
ATOM 6407 C C . GLU B 1 400 ? -9.477 -23.312 -18.797 1 96.5 400 GLU B C 1
ATOM 6409 O O . GLU B 1 400 ? -9.82 -23 -17.656 1 96.5 400 GLU B O 1
ATOM 6414 N N . THR B 1 401 ? -9.18 -24.531 -19.156 1 97.88 401 THR B N 1
ATOM 6415 C CA . THR B 1 401 ? -9.133 -25.609 -18.172 1 97.88 401 THR B CA 1
ATOM 6416 C C . THR B 1 401 ? -8.07 -25.344 -17.125 1 97.88 401 THR B C 1
ATOM 6418 O O . THR B 1 401 ? -8.312 -25.531 -15.922 1 97.88 401 THR B O 1
ATOM 6421 N N . ALA B 1 402 ? -6.922 -24.906 -17.547 1 98.38 402 ALA B N 1
ATOM 6422 C CA . ALA B 1 402 ? -5.844 -24.578 -16.625 1 98.38 402 ALA B CA 1
ATOM 6423 C C . ALA B 1 402 ? -6.238 -23.422 -15.703 1 98.38 402 ALA B C 1
ATOM 6425 O O . ALA B 1 402 ? -5.953 -23.438 -14.508 1 98.38 402 ALA B O 1
ATOM 6426 N N . ILE B 1 403 ? -6.848 -22.406 -16.297 1 98.38 403 ILE B N 1
ATOM 6427 C CA . ILE B 1 403 ? -7.301 -21.25 -15.539 1 98.38 403 ILE B CA 1
ATOM 6428 C C . ILE B 1 403 ? -8.297 -21.688 -14.469 1 98.38 403 ILE B C 1
ATOM 6430 O O . ILE B 1 403 ? -8.219 -21.25 -13.32 1 98.38 403 ILE B O 1
ATOM 6434 N N . GLU B 1 404 ? -9.156 -22.594 -14.773 1 98.5 404 GLU B N 1
ATOM 6435 C CA . GLU B 1 404 ? -10.141 -23.094 -13.82 1 98.5 404 GLU B CA 1
ATOM 6436 C C . GLU B 1 404 ? -9.477 -23.875 -12.695 1 98.5 404 GLU B C 1
ATOM 6438 O O . GLU B 1 404 ? -9.93 -23.844 -11.547 1 98.5 404 GLU B O 1
ATOM 6443 N N . MET B 1 405 ? -8.414 -24.578 -12.992 1 98.69 405 MET B N 1
ATOM 6444 C CA . MET B 1 405 ? -7.676 -25.312 -11.969 1 98.69 405 MET B CA 1
ATOM 6445 C C . MET B 1 405 ? -7.09 -24.344 -10.938 1 98.69 405 MET B C 1
ATOM 6447 O O . MET B 1 405 ? -7.016 -24.672 -9.75 1 98.69 405 MET B O 1
ATOM 6451 N N . ILE B 1 406 ? -6.672 -23.156 -11.453 1 98.75 406 ILE B N 1
ATOM 6452 C CA . ILE B 1 406 ? -6.172 -22.125 -10.555 1 98.75 406 ILE B CA 1
ATOM 6453 C C . ILE B 1 406 ? -7.32 -21.562 -9.719 1 98.75 406 ILE B C 1
ATOM 6455 O O . ILE B 1 406 ? -7.23 -21.516 -8.492 1 98.75 406 ILE B O 1
ATOM 6459 N N . ARG B 1 407 ? -8.422 -21.219 -10.32 1 98.38 407 ARG B N 1
ATOM 6460 C CA . ARG B 1 407 ? -9.547 -20.547 -9.695 1 98.38 407 ARG B CA 1
ATOM 6461 C C . ARG B 1 407 ? -10.195 -21.406 -8.625 1 98.38 407 ARG B C 1
ATOM 6463 O O . ARG B 1 407 ? -10.586 -20.922 -7.566 1 98.38 407 ARG B O 1
ATOM 6470 N N . SER B 1 408 ? -10.25 -22.688 -8.875 1 98.31 408 SER B N 1
ATOM 6471 C CA . SER B 1 408 ? -11 -23.594 -8.016 1 98.31 408 SER B CA 1
ATOM 6472 C C . SER B 1 408 ? -10.211 -23.938 -6.754 1 98.31 408 SER B C 1
ATOM 6474 O O . SER B 1 408 ? -10.781 -24.406 -5.77 1 98.31 408 SER B O 1
ATOM 6476 N N . GLY B 1 409 ? -8.875 -23.781 -6.82 1 98.06 409 GLY B N 1
ATOM 6477 C CA . GLY B 1 409 ? -8.031 -24.141 -5.691 1 98.06 409 GLY B CA 1
ATOM 6478 C C . GLY B 1 409 ? -7.766 -25.641 -5.602 1 98.06 409 GLY B C 1
ATOM 6479 O O . GLY B 1 409 ? -7.172 -26.109 -4.629 1 98.06 409 GLY B O 1
ATOM 6480 N N . GLU B 1 410 ? -8.094 -26.391 -6.617 1 98.31 410 GLU B N 1
ATOM 6481 C CA . GLU B 1 410 ? -8.031 -27.844 -6.547 1 98.31 410 GLU B CA 1
ATOM 6482 C C . GLU B 1 410 ? -6.59 -28.328 -6.438 1 98.31 410 GLU B C 1
ATOM 6484 O O . GLU B 1 410 ? -6.316 -29.344 -5.801 1 98.31 410 GLU B O 1
ATOM 6489 N N . LEU B 1 411 ? -5.672 -27.578 -7.027 1 98.69 411 LEU B N 1
ATOM 6490 C CA . LEU B 1 411 ? -4.277 -28 -6.957 1 98.69 411 LEU B CA 1
ATOM 6491 C C . LEU B 1 411 ? -3.738 -27.859 -5.535 1 98.69 411 LEU B C 1
ATOM 6493 O O . LEU B 1 411 ? -2.979 -28.703 -5.07 1 98.69 411 LEU B O 1
ATOM 6497 N N . LEU B 1 412 ? -4.074 -26.766 -4.891 1 97.81 412 LEU B N 1
ATOM 6498 C CA . LEU B 1 412 ? -3.658 -26.562 -3.506 1 97.81 412 LEU B CA 1
ATOM 6499 C C . LEU B 1 412 ? -4.238 -27.656 -2.607 1 97.81 412 LEU B C 1
ATOM 6501 O O . LEU B 1 412 ? -3.537 -28.188 -1.743 1 97.81 412 LEU B O 1
ATOM 6505 N N . ASN B 1 413 ? -5.488 -27.969 -2.787 1 98.06 413 ASN B N 1
ATOM 6506 C CA . ASN B 1 413 ? -6.137 -29.031 -2.023 1 98.06 413 ASN B CA 1
ATOM 6507 C C . ASN B 1 413 ? -5.453 -30.375 -2.242 1 98.06 413 ASN B C 1
ATOM 6509 O O . ASN B 1 413 ? -5.234 -31.141 -1.291 1 98.06 413 ASN B O 1
ATOM 6513 N N . LEU B 1 414 ? -5.148 -30.641 -3.48 1 98.62 414 LEU B N 1
ATOM 6514 C CA . LEU B 1 414 ? -4.465 -31.891 -3.805 1 98.62 414 LEU B CA 1
ATOM 6515 C C . LEU B 1 414 ? -3.078 -31.922 -3.166 1 98.62 414 LEU B C 1
ATOM 6517 O O . LEU B 1 414 ? -2.656 -32.969 -2.65 1 98.62 414 LEU B O 1
ATOM 6521 N N . ALA B 1 415 ? -2.354 -30.812 -3.234 1 98.44 415 ALA B N 1
ATOM 6522 C CA . ALA B 1 415 ? -1.035 -30.75 -2.609 1 98.44 415 ALA B CA 1
ATOM 6523 C C . ALA B 1 415 ? -1.116 -31.078 -1.123 1 98.44 415 ALA B C 1
ATOM 6525 O O . ALA B 1 415 ? -0.282 -31.828 -0.602 1 98.44 415 ALA B O 1
ATOM 6526 N N . ARG B 1 416 ? -2.061 -30.531 -0.427 1 97.62 416 ARG B N 1
ATOM 6527 C CA . ARG B 1 416 ? -2.256 -30.781 0.997 1 97.62 416 ARG B CA 1
ATOM 6528 C C . ARG B 1 416 ? -2.586 -32.25 1.255 1 97.62 416 ARG B C 1
ATOM 6530 O O . ARG B 1 416 ? -2.064 -32.844 2.195 1 97.62 416 ARG B O 1
ATOM 6537 N N . GLU B 1 417 ? -3.443 -32.812 0.452 1 98.25 417 GLU B N 1
ATOM 6538 C CA . GLU B 1 417 ? -3.836 -34.219 0.578 1 98.25 417 GLU B CA 1
ATOM 6539 C C . GLU B 1 417 ? -2.633 -35.125 0.429 1 98.25 417 GLU B C 1
ATOM 6541 O O . GLU B 1 417 ? -2.453 -36.062 1.224 1 98.25 417 GLU B O 1
ATOM 6546 N N . ILE B 1 418 ? -1.838 -34.875 -0.625 1 98.31 418 ILE B N 1
ATOM 6547 C CA . ILE B 1 418 ? -0.675 -35.719 -0.891 1 98.31 418 ILE B CA 1
ATOM 6548 C C . ILE B 1 418 ? 0.344 -35.562 0.235 1 98.31 418 ILE B C 1
ATOM 6550 O O . ILE B 1 418 ? 0.954 -36.562 0.67 1 98.31 418 ILE B O 1
ATOM 6554 N N . ALA B 1 419 ? 0.571 -34.312 0.658 1 98 419 ALA B N 1
ATOM 6555 C CA . ALA B 1 419 ? 1.5 -34.094 1.76 1 98 419 ALA B CA 1
ATOM 6556 C C . ALA B 1 419 ? 1.094 -34.875 2.998 1 98 419 ALA B C 1
ATOM 6558 O O . ALA B 1 419 ? 1.936 -35.5 3.648 1 98 419 ALA B O 1
ATOM 6559 N N . GLU B 1 420 ? -0.192 -34.844 3.342 1 97.56 420 GLU B N 1
ATOM 6560 C CA . GLU B 1 420 ? -0.713 -35.562 4.492 1 97.56 420 GLU B CA 1
ATOM 6561 C C . GLU B 1 420 ? -0.557 -37.062 4.305 1 97.56 420 GLU B C 1
ATOM 6563 O O . GLU B 1 420 ? -0.069 -37.781 5.199 1 97.56 420 GLU B O 1
ATOM 6568 N N . LYS B 1 421 ? -0.954 -37.562 3.211 1 97.94 421 LYS B N 1
ATOM 6569 C CA . LYS B 1 421 ? -0.912 -39 2.906 1 97.94 421 LYS B CA 1
ATOM 6570 C C . LYS B 1 421 ? 0.518 -39.531 2.961 1 97.94 421 LYS B C 1
ATOM 6572 O O . LYS B 1 421 ? 0.755 -40.656 3.441 1 97.94 421 LYS B O 1
ATOM 6577 N N . GLU B 1 422 ? 1.455 -38.719 2.48 1 97.5 422 GLU B N 1
ATOM 6578 C CA . GLU B 1 422 ? 2.834 -39.188 2.34 1 97.5 422 GLU B CA 1
ATOM 6579 C C . GLU B 1 422 ? 3.68 -38.781 3.537 1 97.5 422 GLU B C 1
ATOM 6581 O O . GLU B 1 422 ? 4.871 -39.062 3.604 1 97.5 422 GLU B O 1
ATOM 6586 N N . GLY B 1 423 ? 3.066 -38.062 4.535 1 97.19 423 GLY B N 1
ATOM 6587 C CA . GLY B 1 423 ? 3.797 -37.594 5.699 1 97.19 423 GLY B CA 1
ATOM 6588 C C . GLY B 1 423 ? 4.852 -36.562 5.363 1 97.19 423 GLY B C 1
ATOM 6589 O O . GLY B 1 423 ? 5.953 -36.594 5.922 1 97.19 423 GLY B O 1
ATOM 6590 N N . LEU B 1 424 ? 4.551 -35.719 4.344 1 97.12 424 LEU B N 1
ATOM 6591 C CA . LEU B 1 424 ? 5.477 -34.688 3.906 1 97.12 424 LEU B CA 1
ATOM 6592 C C . LEU B 1 424 ? 5.082 -33.344 4.477 1 97.12 424 LEU B C 1
ATOM 6594 O O . LEU B 1 424 ? 3.912 -33.094 4.789 1 97.12 424 LEU B O 1
ATOM 6598 N N . GLU B 1 425 ? 6.074 -32.469 4.578 1 94.75 425 GLU B N 1
ATOM 6599 C CA . GLU B 1 425 ? 5.832 -31.125 5.074 1 94.75 425 GLU B CA 1
ATOM 6600 C C . GLU B 1 425 ? 5.434 -30.188 3.943 1 94.75 425 GLU B C 1
ATOM 6602 O O . GLU B 1 425 ? 6.129 -30.109 2.928 1 94.75 425 GLU B O 1
ATOM 6607 N N . LEU B 1 426 ? 4.316 -29.547 4.082 1 94.44 426 LEU B N 1
ATOM 6608 C CA . LEU B 1 426 ? 3.908 -28.484 3.162 1 94.44 426 LEU B CA 1
ATOM 6609 C C . LEU B 1 426 ? 3.75 -27.156 3.893 1 94.44 426 LEU B C 1
ATOM 6611 O O . LEU B 1 426 ? 4.047 -26.109 3.336 1 94.44 426 LEU B O 1
ATOM 6615 N N . GLU B 1 427 ? 3.43 -27.188 5.141 1 94 427 GLU B N 1
ATOM 6616 C CA . GLU B 1 427 ? 3.275 -25.984 5.969 1 94 427 GLU B CA 1
ATOM 6617 C C . GLU B 1 427 ? 4.629 -25.469 6.441 1 94 427 GLU B C 1
ATOM 6619 O O . GLU B 1 427 ? 5.578 -26.234 6.602 1 94 427 GLU B O 1
ATOM 6624 N N . THR B 1 428 ? 4.668 -24.188 6.582 1 96.75 428 THR B N 1
ATOM 6625 C CA . THR B 1 428 ? 5.855 -23.531 7.121 1 96.75 428 THR B CA 1
ATOM 6626 C C . THR B 1 428 ? 5.559 -22.922 8.492 1 96.75 428 THR B C 1
ATOM 6628 O O . THR B 1 428 ? 4.422 -22.953 8.961 1 96.75 428 THR B O 1
ATOM 6631 N N . LYS B 1 429 ? 6.613 -22.375 9.164 1 95.25 429 LYS B N 1
ATOM 6632 C CA . LYS B 1 429 ? 6.461 -21.734 10.469 1 95.25 429 LYS B CA 1
ATOM 6633 C C . LYS B 1 429 ? 5.562 -20.516 10.367 1 95.25 429 LYS B C 1
ATOM 6635 O O . LYS B 1 429 ? 5.012 -20.062 11.375 1 95.25 429 LYS B O 1
ATOM 6640 N N . TRP B 1 430 ? 5.34 -20.047 9.102 1 96.5 430 TRP B N 1
ATOM 6641 C CA . TRP B 1 430 ? 4.566 -18.828 8.922 1 96.5 430 TRP B CA 1
ATOM 6642 C C . TRP B 1 430 ? 3.172 -19.141 8.383 1 96.5 430 TRP B C 1
ATOM 6644 O O . TRP B 1 430 ? 2.4 -18.219 8.078 1 96.5 430 TRP B O 1
ATOM 6654 N N . SER B 1 431 ? 2.783 -20.375 8.266 1 94.81 431 SER B N 1
ATOM 6655 C CA . SER B 1 431 ? 1.507 -20.766 7.68 1 94.81 431 SER B CA 1
ATOM 6656 C C . SER B 1 431 ? 0.333 -20.219 8.484 1 94.81 431 SER B C 1
ATOM 6658 O O . SER B 1 431 ? -0.711 -19.891 7.922 1 94.81 431 SER B O 1
ATOM 6660 N N . GLY B 1 432 ? 0.495 -20.141 9.812 1 93.19 432 GLY B N 1
ATOM 6661 C CA . GLY B 1 432 ? -0.552 -19.547 10.633 1 93.19 432 GLY B CA 1
ATOM 6662 C C . GLY B 1 432 ? -0.875 -18.109 10.25 1 93.19 432 GLY B C 1
ATOM 6663 O O . GLY B 1 432 ? -2.018 -17.672 10.383 1 93.19 432 GLY B O 1
ATOM 6664 N N . GLU B 1 433 ? 0.086 -17.422 9.727 1 94 433 GLU B N 1
ATOM 6665 C CA . GLU B 1 433 ? -0.084 -16.016 9.352 1 94 433 GLU B CA 1
ATOM 6666 C C . GLU B 1 433 ? -0.573 -15.891 7.906 1 94 433 GLU B C 1
ATOM 6668 O O . GLU B 1 433 ? -1.45 -15.07 7.613 1 94 433 GLU B O 1
ATOM 6673 N N . PHE B 1 434 ? -0.099 -16.734 7.016 1 94.25 434 PHE B N 1
ATOM 6674 C CA . PHE B 1 434 ? -0.302 -16.469 5.594 1 94.25 434 PHE B CA 1
ATOM 6675 C C . PHE B 1 434 ? -1.347 -17.422 5.016 1 94.25 434 PHE B C 1
ATOM 6677 O O . PHE B 1 434 ? -1.774 -17.25 3.871 1 94.25 434 PHE B O 1
ATOM 6684 N N . GLU B 1 435 ? -1.833 -18.406 5.781 1 86.5 435 GLU B N 1
ATOM 6685 C CA . GLU B 1 435 ? -2.711 -19.422 5.188 1 86.5 435 GLU B CA 1
ATOM 6686 C C . GLU B 1 435 ? -4.078 -19.422 5.867 1 86.5 435 GLU B C 1
ATOM 6688 O O . GLU B 1 435 ? -4.926 -20.266 5.555 1 86.5 435 GLU B O 1
ATOM 6693 N N . SER B 1 436 ? -4.266 -18.562 6.852 1 81.19 436 SER B N 1
ATOM 6694 C CA . SER B 1 436 ? -5.555 -18.469 7.531 1 81.19 436 SER B CA 1
ATOM 6695 C C . SER B 1 436 ? -6.23 -17.125 7.234 1 81.19 436 SER B C 1
ATOM 6697 O O . SER B 1 436 ? -5.602 -16.078 7.336 1 81.19 436 SER B O 1
ATOM 6699 N N . TYR B 1 437 ? -7.359 -17.297 6.668 1 74.94 437 TYR B N 1
ATOM 6700 C CA . TYR B 1 437 ? -8.102 -16.062 6.453 1 74.94 437 TYR B CA 1
ATOM 6701 C C . TYR B 1 437 ? -9.594 -16.281 6.695 1 74.94 437 TYR B C 1
ATOM 6703 O O . TYR B 1 437 ? -10.086 -17.406 6.629 1 74.94 437 TYR B O 1
#

Radius of gyration: 29.45 Å; Cα contacts (8 Å, |Δi|>4): 1759; chains: 2; bounding box: 95×85×72 Å

Foldseek 3Di:
DFDAAFDDQQLQLQLLVLLLLLVVVPFQPWDPVLSVVSVVCNVQVWGFTFHQGDAQQFLAGQRRLLRRCLLLQQAHWTDDPNDIDRSVVVCVVVVHHRDDTDDRRSQSRRGANSLLLSLLVVLLVLLLLLLLLLLLLLLLLCLLQLHALVLLDQVNCVVVPQPLLVQSSVLSCQLQPPFLSNVVCPPPPDDHDPCLNSVCSVLSSVLLVLSLVLVVQSVDRSNHNQGAQTHPDPVDTDGDRSRACQSNLVSLLVNLVSLLSSLVSLLVSLVVLQCCPGPQQHHLLAPPPDVFNRLVVVSVLSVVLSVVSVVLSPRLQVDADDDPVRPRVGHRSSSSSSVSSVVNSLSSLLSSLSSSVSSLSSNVRPPPGGGPQLSNQLSVVLCVPDPHDHGHDDCVVSSVVSSVCSSVSVSVVSSVVRCVVVVGDNGDPCCVSRVDD/DFDAAFDDLQLQLQLLVLLLLLVVVPFQPWDPVLSVVSVVCNVQVFGFTFHQGDAQQFLAGQRRLCRRCLLLQQAHWTDDPNDIDRSVVVCVVVVHHRDDTDDRRSQSRRGANSLLLSLLVVLLVLLLLLLLLLLLLLLLLCLLQLHALVLLDQVNCVVVPQVQLVQSSVLSCQLQPPFLSNVVCPPPPDDHDPCLNSVCSVLSSVLLVLSLVLVVQSVDRSNHNQGAQTHPDPVDTDGDRSRACQSNLVSLLVNLVSLLSSLVSLLVSLVVLQCCPGPQQHHLLAPPPDVFNRLVVVSVLSVVLSVVSVVLSPRLQVDAPDDPVRPRVGHRSSSSSSVSSVVNSLSSLLSSLSSSVSSLSSNVRPPPGGGPQLSNQLSVVLCVPAPHDHGHDDCVVSSVVSSVCSSVSVSVVSSVVRCVVVVGDNGDPCCVSRVDD